Protein AF-0000000078270504 (afdb_homodimer)

Sequence (1144 aa):
MSLKVVVIGGVALGPKAACRIKRVAPDAEVTLVDASKLISYGGCGIPYYVSGDVSDHQQLQETSFHMVRDEQFFQDCKDFKVMTETRALSIDRKAKTVLVQAKDGTQTTLPYDKLVLGMGSTPRKLPIPGRELGNVFTVSTLGEAIRIKEQVASGSVGSAVIVGGGFIGLEMAESFADMWGIETTVIEVADQIMPGFMSKAMATIAEKHLAENDVTVHTSEMVQAIEGEDGKVTRVVTNKRTIDADLVILAVGVVPNDSLAREAGLSCSERGGIIVSKTMQTSDPDVYAGGDCVVIENIVTGKLGYYPLGSLANSQGRIIGTNVAGGRETFDGAVGTFIIKLFDFAFSGTGLSLPVALREGFDAFSTHVIMSDHSHFYPKRDMVSLEIVVEHRSGRVLGLQGACQNGDSLKGRIDTMAAILKFRPTLRDVSSLEMAYAPPFGSAMDVLNAAANTAENILVGRNVPLQPVEFAKLWENRVNENLLCIDTREWGNAEPFVTKYPEFWKNIPQGQIRGRLDEIPKDKKIVLLCNTGGRSYESQVILRHAGFLEPVNLQGGMGFIKQLGFDPSQEDMSLKVVVIGGVALGPKAACRIKRVAPDAEVTLVDASKLISYGGCGIPYYVSGDVSDHQQLQETSFHMVRDEQFFQDCKDFKVMTETRALSIDRKAKTVLVQAKDGTQTTLPYDKLVLGMGSTPRKLPIPGRELGNVFTVSTLGEAIRIKEQVASGSVGSAVIVGGGFIGLEMAESFADMWGIETTVIEVADQIMPGFMSKAMATIAEKHLAENDVTVHTSEMVQAIEGEDGKVTRVVTNKRTIDADLVILAVGVVPNDSLAREAGLSCSERGGIIVSKTMQTSDPDVYAGGDCVVIENIVTGKLGYYPLGSLANSQGRIIGTNVAGGRETFDGAVGTFIIKLFDFAFSGTGLSLPVALREGFDAFSTHVIMSDHSHFYPKRDMVSLEIVVEHRSGRVLGLQGACQNGDSLKGRIDTMAAILKFRPTLRDVSSLEMAYAPPFGSAMDVLNAAANTAENILVGRNVPLQPVEFAKLWENRVNENLLCIDTREWGNAEPFVTKYPEFWKNIPQGQIRGRLDEIPKDKKIVLLCNTGGRSYESQVILRHAGFLEPVNLQGGMGFIKQLGFDPSQED

Solvent-accessible surface area (backbone atoms only — not comparable to full-atom values): 56712 Å² total; per-residue (Å²): 132,65,54,30,34,37,26,37,20,39,41,56,20,22,47,37,15,53,49,35,22,35,71,73,30,68,70,39,45,43,40,34,31,18,59,47,76,80,37,38,40,48,72,78,42,43,45,39,36,52,34,48,65,26,80,49,74,59,49,40,21,28,47,93,84,70,46,61,45,45,54,64,41,37,38,49,58,53,62,30,48,54,40,56,32,17,37,80,73,44,49,40,74,90,79,28,32,35,38,31,31,36,78,88,62,55,67,50,76,44,70,38,69,33,38,37,43,21,58,26,57,43,71,50,79,72,94,39,57,47,64,80,28,71,42,44,43,58,72,82,44,71,68,51,35,51,53,51,33,52,46,50,72,69,64,72,44,60,26,35,36,27,39,20,35,36,69,69,20,47,36,44,44,42,22,37,24,72,64,65,65,22,48,28,36,33,34,11,59,47,86,44,47,35,74,87,58,50,40,71,68,58,30,41,32,49,52,49,52,37,44,76,60,58,32,47,75,41,52,61,37,46,78,57,34,37,41,58,57,98,58,28,42,47,30,39,32,38,83,84,50,73,42,75,21,47,31,38,38,49,31,70,51,67,40,37,47,28,62,62,47,47,75,48,69,38,51,52,46,93,89,51,11,30,42,47,49,48,52,27,29,34,76,45,88,49,33,32,48,34,34,33,12,28,31,43,39,24,54,80,79,69,42,77,36,77,66,78,42,70,37,56,9,41,44,42,10,41,35,38,10,40,31,75,57,69,48,84,44,73,53,88,53,42,52,64,55,38,41,46,69,57,83,69,32,23,41,36,31,17,45,34,30,51,68,50,34,45,72,74,64,46,62,59,48,66,45,49,36,46,40,55,52,16,22,78,56,37,75,80,63,43,60,30,38,40,37,44,16,31,31,60,99,72,38,30,46,50,21,38,35,36,41,17,54,50,43,43,57,46,47,18,56,43,26,25,49,44,58,37,41,78,72,59,36,33,34,72,57,44,36,59,54,65,60,52,43,39,40,90,62,12,30,58,72,37,62,66,24,51,43,24,49,52,44,46,33,37,72,74,62,68,39,49,73,33,52,56,73,55,45,55,54,47,59,75,39,24,76,86,56,42,38,32,35,39,29,28,38,54,63,87,78,36,43,65,41,28,73,74,32,62,87,38,27,42,73,45,32,48,53,46,38,86,83,44,53,88,74,53,74,85,89,45,43,34,38,24,27,22,59,41,24,61,61,12,40,55,42,42,45,53,40,43,74,71,64,47,82,69,59,26,24,29,39,9,14,51,55,43,34,44,58,55,70,48,43,80,74,73,62,128,132,66,56,30,34,36,27,36,21,38,39,54,20,23,48,37,16,54,49,33,22,35,71,73,29,70,69,38,44,43,40,35,32,17,57,48,78,82,36,38,40,49,72,80,42,45,44,38,38,52,33,48,67,25,82,51,75,60,51,39,22,29,48,93,84,69,46,61,45,45,53,64,42,37,37,48,58,53,61,30,48,54,38,55,30,16,36,78,73,43,50,40,72,87,80,28,32,36,37,32,31,36,78,89,62,55,70,50,76,45,70,38,70,33,38,37,42,21,59,25,55,40,72,50,81,71,96,40,58,47,62,79,28,72,41,42,42,58,71,82,44,72,67,50,34,52,53,50,32,53,46,49,72,69,64,72,43,60,26,33,36,25,38,20,37,37,70,69,21,47,37,42,44,43,22,39,25,72,62,65,64,23,46,28,36,33,34,13,59,46,85,44,47,33,73,86,59,50,40,72,68,58,29,41,31,50,51,51,52,36,43,76,60,57,32,49,74,42,50,60,36,46,78,56,34,36,41,60,56,98,58,27,42,46,31,38,32,38,82,83,48,74,41,74,19,46,32,35,37,49,30,68,52,68,41,37,47,28,61,62,47,48,74,47,68,39,52,54,45,95,91,49,10,30,42,47,51,48,53,27,29,34,76,44,89,49,32,32,46,33,34,32,13,27,31,41,37,23,54,80,80,69,41,77,37,79,66,80,42,69,36,56,8,42,45,42,10,42,35,38,9,40,32,75,56,71,48,84,45,75,54,89,54,42,54,65,54,40,42,47,68,58,85,68,31,23,40,37,30,18,44,33,30,53,68,49,36,45,73,75,67,45,62,60,49,65,46,48,35,46,40,54,52,15,20,77,56,38,76,79,62,42,60,30,38,39,37,43,16,31,32,59,98,73,38,30,44,49,21,39,35,38,40,17,56,52,43,44,56,46,46,18,57,43,25,26,51,43,57,36,43,77,72,58,35,32,34,71,56,43,36,59,53,64,59,52,45,39,42,90,64,11,30,56,73,37,62,67,25,50,42,24,49,53,44,45,33,37,73,74,62,69,40,50,73,33,52,55,75,54,46,56,55,44,58,76,40,25,75,86,58,42,38,32,34,40,31,27,38,54,62,86,77,35,45,64,43,28,72,73,32,61,86,39,28,41,73,44,31,47,53,43,38,86,82,46,53,87,75,55,73,85,88,46,43,36,38,24,26,23,59,39,23,62,60,11,38,56,43,44,45,52,42,44,74,71,64,47,81,70,59,26,23,30,39,8,13,51,54,42,34,43,56,56,70,49,44,80,72,73,66,127

Secondary structure (DSSP, 8-state):
-PPEEEEE--SSHHHHHHHHHHHH-TT-EEEEE-SSSS-S--GGGHHHHHHTSS--GGGGTB-TTS-B-SHHHIIIII--EEE-SEEEEEEETTTTEEEEEETTS-EEEEE-SEEEE---EEE-----TTTTSTTEE---SHHHHHHHHHHHHTT--SEEEEE--SHHHHHHHHIIIIIH--EEEEE-SSSSSSTTTS-HHHHHHHHHHHHHTTEEEE-S--EEEEEEETTEEEEEEESS-EEE-SEEEE-S-EEE--HHHHHTT--B-TTSSEE--TT-B-SSTTEEE-GGGEEEEBTTT-SEE----HHHHHHHHHHHHHHHTT-------B---EEEEETTEEEEEEE--HHHHHHTT--EEEEEEEEESS-TTSSS--EEEEEEEEETTT-BEEEEEEEESSHHHHHHHHHHHHHHHTT--BHHHHHT------TTT--SS-HHHHHHHHHHHHHTTS--EE-HHHHHHHHHTTTTTTEEEEE-S-HHHHHHHHHH-TTTEEE--GGGGGGGGGGS-SSSEEEEE-SSSHHHHHHHHHHHHTT----EEETTHHHHHHHTT--TTT--/-PPEEEEE--SSHHHHHHHHHHHH-TT-EEEEE-SSSS-S--GGGHHHHHHTSS--GGGGTB-TTS-B-SHHHIIIII--EEE-SEEEEEEETTTTEEEEEETTS-EEEEE-SEEEE---EEE-----TTTTSTTEE---SHHHHHHHHHHHHTT--SEEEEE--SHHHHHHHHIIIIIH--EEEEE-SSSSSSTTTS-HHHHHHHHHHHHHTTEEEE-S--EEEEEEETTEEEEEEESS-EEE-SEEEE-S-EEE--HHHHHTT--B-TTSSEE--TT-B-SSTTEEE-GGGEEEEBTTT-SEE----HHHHHHHHHHHHHHHTT-------B---EEEEETTEEEEEEE--HHHHHHTT--EEEEEEEEESS-TTSSS--EEEEEEEEETTT-BEEEEEEEESSHHHHHHHHHHHHHHHTT--BHHHHHT------TTT--SS-HHHHHHHHHHHHHTTS--EE-HHHHHHHHHTTTTTTEEEEE-S-HHHHHHHHHH-TTTEEE--GGGGGGGGGGS-SSSEEEEE-SSSHHHHHHHHHHHHTT----EEETTHHHHHHHTT--TTT--

Radius of gyration: 31.67 Å; Cα contacts (8 Å, |Δi|>4): 2818; chains: 2; bounding box: 86×95×72 Å

Structure (mmCIF, N/CA/C/O backbone):
data_AF-0000000078270504-model_v1
#
loop_
_entity.id
_entity.type
_entity.pdbx_description
1 polymer 'NADPH-dependent 2,4-dienoyl-CoA reductase, sulfur reductase'
#
loop_
_atom_site.group_PDB
_atom_site.id
_atom_site.type_symbol
_atom_site.label_atom_id
_atom_site.label_alt_id
_atom_site.label_comp_id
_atom_site.label_asym_id
_atom_site.label_entity_id
_atom_site.label_seq_id
_atom_site.pdbx_PDB_ins_code
_atom_site.Cartn_x
_atom_site.Cartn_y
_atom_site.Cartn_z
_atom_site.occupancy
_atom_site.B_iso_or_equiv
_atom_site.auth_seq_id
_atom_site.auth_comp_id
_atom_site.auth_asym_id
_atom_site.auth_atom_id
_atom_site.pdbx_PDB_model_num
ATOM 1 N N . MET A 1 1 ? 19.812 -42.938 -1.665 1 73.44 1 MET A N 1
ATOM 2 C CA . MET A 1 1 ? 18.859 -42.812 -2.764 1 73.44 1 MET A CA 1
ATOM 3 C C . MET A 1 1 ? 18.281 -41.406 -2.828 1 73.44 1 MET A C 1
ATOM 5 O O . MET A 1 1 ? 18.172 -40.719 -1.805 1 73.44 1 MET A O 1
ATOM 9 N N . SER A 1 2 ? 18.094 -40.906 -4.055 1 91.69 2 SER A N 1
ATOM 10 C CA . SER A 1 2 ? 17.594 -39.562 -4.242 1 91.69 2 SER A CA 1
ATOM 11 C C . SER A 1 2 ? 16.141 -39.438 -3.803 1 91.69 2 SER A C 1
ATOM 13 O O . SER A 1 2 ? 15.375 -40.406 -3.881 1 91.69 2 SER A O 1
ATOM 15 N N . LEU A 1 3 ? 15.781 -38.406 -3.113 1 97.81 3 LEU A N 1
ATOM 16 C CA . LEU A 1 3 ? 14.422 -38.125 -2.668 1 97.81 3 LEU A CA 1
ATOM 17 C C . LEU A 1 3 ? 13.445 -38.156 -3.838 1 97.81 3 LEU A C 1
ATOM 19 O O . LEU A 1 3 ? 13.617 -37.438 -4.828 1 97.81 3 LEU A O 1
ATOM 23 N N . LYS A 1 4 ? 12.492 -39.094 -3.797 1 98.75 4 LYS A N 1
ATOM 24 C CA . LYS A 1 4 ? 11.453 -39.188 -4.824 1 98.75 4 LYS A CA 1
ATOM 25 C C . LYS A 1 4 ? 10.195 -38.438 -4.406 1 98.75 4 LYS A C 1
ATOM 27 O O . LYS A 1 4 ? 9.586 -38.75 -3.379 1 98.75 4 LYS A O 1
ATOM 32 N N . VAL A 1 5 ? 9.789 -37.5 -5.223 1 98.94 5 VAL A N 1
ATOM 33 C CA . VAL A 1 5 ? 8.625 -36.688 -4.898 1 98.94 5 VAL A CA 1
ATOM 34 C C . VAL A 1 5 ? 7.617 -36.75 -6.043 1 98.94 5 VAL A C 1
ATOM 36 O O . VAL A 1 5 ? 7.988 -36.594 -7.211 1 98.94 5 VAL A O 1
ATOM 39 N N . VAL A 1 6 ? 6.332 -37 -5.754 1 98.94 6 VAL A N 1
ATOM 40 C CA . VAL A 1 6 ? 5.234 -36.875 -6.707 1 98.94 6 VAL A CA 1
ATOM 41 C C . VAL A 1 6 ? 4.383 -35.656 -6.355 1 98.94 6 VAL A C 1
ATOM 43 O O . VAL A 1 6 ? 4.062 -35.438 -5.188 1 98.94 6 VAL A O 1
ATOM 46 N N . VAL A 1 7 ? 4.133 -34.812 -7.297 1 98.94 7 VAL A N 1
ATOM 47 C CA . VAL A 1 7 ? 3.279 -33.625 -7.152 1 98.94 7 VAL A CA 1
ATOM 48 C C . VAL A 1 7 ? 2.035 -33.781 -8.023 1 98.94 7 VAL A C 1
ATOM 50 O O . VAL A 1 7 ? 2.139 -34.031 -9.227 1 98.94 7 VAL A O 1
ATOM 53 N N . ILE A 1 8 ? 0.873 -33.719 -7.402 1 98.94 8 ILE A N 1
ATOM 54 C CA . ILE A 1 8 ? -0.377 -33.812 -8.148 1 98.94 8 ILE A CA 1
ATOM 55 C C . ILE A 1 8 ? -0.987 -32.406 -8.289 1 98.94 8 ILE A C 1
ATOM 57 O O . ILE A 1 8 ? -1.337 -31.781 -7.293 1 98.94 8 ILE A O 1
ATOM 61 N N . GLY A 1 9 ? -1.243 -31.984 -9.516 1 98.5 9 GLY A N 1
ATOM 62 C CA . GLY A 1 9 ? -1.71 -30.641 -9.812 1 98.5 9 GLY A CA 1
ATOM 63 C C . GLY A 1 9 ? -0.62 -29.734 -10.352 1 98.5 9 GLY A C 1
ATOM 64 O O . GLY A 1 9 ? 0.423 -29.562 -9.719 1 98.5 9 GLY A O 1
ATOM 65 N N . GLY A 1 10 ? -0.829 -29.156 -11.516 1 98 10 GLY A N 1
ATOM 66 C CA . GLY A 1 10 ? 0.276 -28.5 -12.188 1 98 10 GLY A CA 1
ATOM 67 C C . GLY A 1 10 ? -0.023 -27.047 -12.555 1 98 10 GLY A C 1
ATOM 68 O O . GLY A 1 10 ? 0.555 -26.516 -13.5 1 98 10 GLY A O 1
ATOM 69 N N . VAL A 1 11 ? -0.936 -26.281 -11.789 1 96.06 11 VAL A N 1
ATOM 70 C CA . VAL A 1 11 ? -1.28 -24.938 -12.219 1 96.06 11 VAL A CA 1
ATOM 71 C C . VAL A 1 11 ? -0.498 -23.922 -11.398 1 96.06 11 VAL A C 1
ATOM 73 O O . VAL A 1 11 ? 0.477 -23.344 -11.883 1 96.06 11 VAL A O 1
ATOM 76 N N . ALA A 1 12 ? -0.801 -23.734 -10.07 1 96.44 12 ALA A N 1
ATOM 77 C CA . ALA A 1 12 ? -0.118 -22.703 -9.297 1 96.44 12 ALA A CA 1
ATOM 78 C C . ALA A 1 12 ? 0.757 -23.328 -8.211 1 96.44 12 ALA A C 1
ATOM 80 O O . ALA A 1 12 ? 1.985 -23.234 -8.266 1 96.44 12 ALA A O 1
ATOM 81 N N . LEU A 1 13 ? 0.188 -24.047 -7.285 1 98.19 13 LEU A N 1
ATOM 82 C CA . LEU A 1 13 ? 0.902 -24.578 -6.133 1 98.19 13 LEU A CA 1
ATOM 83 C C . LEU A 1 13 ? 1.931 -25.625 -6.57 1 98.19 13 LEU A C 1
ATOM 85 O O . LEU A 1 13 ? 3.08 -25.594 -6.125 1 98.19 13 LEU A O 1
ATOM 89 N N . GLY A 1 14 ? 1.506 -26.547 -7.391 1 98.69 14 GLY A N 1
ATOM 90 C CA . GLY A 1 14 ? 2.344 -27.672 -7.773 1 98.69 14 GLY A CA 1
ATOM 91 C C . GLY A 1 14 ? 3.666 -27.25 -8.383 1 98.69 14 GLY A C 1
ATOM 92 O O . GLY A 1 14 ? 4.73 -27.594 -7.863 1 98.69 14 GLY A O 1
ATOM 93 N N . PRO A 1 15 ? 3.584 -26.484 -9.477 1 98.56 15 PRO A N 1
ATOM 94 C CA . PRO A 1 15 ? 4.836 -26.031 -10.078 1 98.56 15 PRO A CA 1
ATOM 95 C C . PRO A 1 15 ? 5.703 -25.234 -9.109 1 98.56 15 PRO A C 1
ATOM 97 O O . PRO A 1 15 ? 6.93 -25.359 -9.109 1 98.56 15 PRO A O 1
ATOM 100 N N . LYS A 1 16 ? 5.09 -24.406 -8.312 1 98.38 16 LYS A N 1
ATOM 101 C CA . LYS A 1 16 ? 5.84 -23.641 -7.324 1 98.38 16 LYS A CA 1
ATOM 102 C C . LYS A 1 16 ? 6.574 -24.547 -6.352 1 98.38 16 LYS A C 1
ATOM 104 O O . LYS A 1 16 ? 7.75 -24.344 -6.055 1 98.38 16 LYS A O 1
ATOM 109 N N . ALA A 1 17 ? 5.898 -25.516 -5.805 1 98.88 17 ALA A N 1
ATOM 110 C CA . ALA A 1 17 ? 6.496 -26.453 -4.867 1 98.88 17 ALA A CA 1
ATOM 111 C C . ALA A 1 17 ? 7.605 -27.266 -5.535 1 98.88 17 ALA A C 1
ATOM 113 O O . ALA A 1 17 ? 8.695 -27.406 -4.977 1 98.88 17 ALA A O 1
ATOM 114 N N . ALA A 1 18 ? 7.336 -27.797 -6.723 1 98.88 18 ALA A N 1
ATOM 115 C CA . ALA A 1 18 ? 8.312 -28.594 -7.445 1 98.88 18 ALA A CA 1
ATOM 116 C C . ALA A 1 18 ? 9.594 -27.812 -7.707 1 98.88 18 ALA A C 1
ATOM 118 O O . ALA A 1 18 ? 10.695 -28.312 -7.488 1 98.88 18 ALA A O 1
ATOM 119 N N . CYS A 1 19 ? 9.422 -26.594 -8.203 1 98.5 19 CYS A N 1
ATOM 120 C CA . CYS A 1 19 ? 10.57 -25.734 -8.461 1 98.5 19 CYS A CA 1
ATOM 121 C C . CYS A 1 19 ? 11.367 -25.484 -7.188 1 98.5 19 CYS A C 1
ATOM 123 O O . CYS A 1 19 ? 12.602 -25.516 -7.199 1 98.5 19 CYS A O 1
ATOM 125 N N . ARG A 1 20 ? 10.68 -25.25 -6.133 1 98.5 20 ARG A N 1
ATOM 126 C CA . ARG A 1 20 ? 11.352 -25 -4.859 1 98.5 20 ARG A CA 1
ATOM 127 C C . ARG A 1 20 ? 12.094 -26.234 -4.379 1 98.5 20 ARG A C 1
ATOM 129 O O . ARG A 1 20 ? 13.211 -26.141 -3.861 1 98.5 20 ARG A O 1
ATOM 136 N N . ILE A 1 21 ? 11.508 -27.406 -4.477 1 98.69 21 ILE A N 1
ATOM 137 C CA . ILE A 1 21 ? 12.164 -28.656 -4.102 1 98.69 21 ILE A CA 1
ATOM 138 C C . ILE A 1 21 ? 13.484 -28.797 -4.848 1 98.69 21 ILE A C 1
ATOM 140 O O . ILE A 1 21 ? 14.523 -29.078 -4.238 1 98.69 21 ILE A O 1
ATOM 144 N N . LYS A 1 22 ? 13.469 -28.531 -6.164 1 97.94 22 LYS A N 1
ATOM 145 C CA . LYS A 1 22 ? 14.656 -28.688 -7 1 97.94 22 LYS A CA 1
ATOM 146 C C . LYS A 1 22 ? 15.734 -27.688 -6.625 1 97.94 22 LYS A C 1
ATOM 148 O O . LYS A 1 22 ? 16.922 -27.969 -6.738 1 97.94 22 LYS A O 1
ATOM 153 N N . ARG A 1 23 ? 15.352 -26.516 -6.156 1 96.88 23 ARG A N 1
ATOM 154 C CA . ARG A 1 23 ? 16.312 -25.5 -5.766 1 96.88 23 ARG A CA 1
ATOM 155 C C . ARG A 1 23 ? 16.953 -25.828 -4.422 1 96.88 23 ARG A C 1
ATOM 157 O O . ARG A 1 23 ? 18.109 -25.484 -4.176 1 96.88 23 ARG A O 1
ATOM 164 N N . VAL A 1 24 ? 16.172 -26.5 -3.559 1 97.06 24 VAL A N 1
ATOM 165 C CA . VAL A 1 24 ? 16.672 -26.812 -2.221 1 97.06 24 VAL A CA 1
ATOM 166 C C . VAL A 1 24 ? 17.359 -28.172 -2.229 1 97.06 24 VAL A C 1
ATOM 168 O O . VAL A 1 24 ? 18.359 -28.375 -1.537 1 97.06 24 VAL A O 1
ATOM 171 N N . ALA A 1 25 ? 16.859 -29.094 -3.025 1 97.12 25 ALA A N 1
ATOM 172 C CA . ALA A 1 25 ? 17.391 -30.438 -3.182 1 97.12 25 ALA A CA 1
ATOM 173 C C . ALA A 1 25 ? 17.547 -30.797 -4.656 1 97.12 25 ALA A C 1
ATOM 175 O O . ALA A 1 25 ? 16.75 -31.562 -5.203 1 97.12 25 ALA A O 1
ATOM 176 N N . PRO A 1 26 ? 18.641 -30.391 -5.242 1 96 26 PRO A N 1
ATOM 177 C CA . PRO A 1 26 ? 18.812 -30.562 -6.688 1 96 26 PRO A CA 1
ATOM 178 C C . PRO A 1 26 ? 18.828 -32.031 -7.117 1 96 26 PRO A C 1
ATOM 180 O O . PRO A 1 26 ? 18.516 -32.344 -8.273 1 96 26 PRO A O 1
ATOM 183 N N . ASP A 1 27 ? 19.094 -32.906 -6.195 1 97.06 27 ASP A N 1
ATOM 184 C CA . ASP A 1 27 ? 19.203 -34.344 -6.539 1 97.06 27 ASP A CA 1
ATOM 185 C C . ASP A 1 27 ? 17.828 -35.031 -6.465 1 97.06 27 ASP A C 1
ATOM 187 O O . ASP A 1 27 ? 17.688 -36.188 -6.875 1 97.06 27 ASP A O 1
ATOM 191 N N . ALA A 1 28 ? 16.859 -34.344 -5.973 1 98.38 28 ALA A N 1
ATOM 192 C CA . ALA A 1 28 ? 15.523 -34.938 -5.844 1 98.38 28 ALA A CA 1
ATOM 193 C C . ALA A 1 28 ? 14.945 -35.281 -7.207 1 98.38 28 ALA A C 1
ATOM 195 O O . ALA A 1 28 ? 15.203 -34.625 -8.203 1 98.38 28 ALA A O 1
ATOM 196 N N . GLU A 1 29 ? 14.273 -36.406 -7.234 1 98.69 29 GLU A N 1
ATOM 197 C CA . GLU A 1 29 ? 13.508 -36.781 -8.414 1 98.69 29 GLU A CA 1
ATOM 198 C C . GLU A 1 29 ? 12.039 -36.406 -8.273 1 98.69 29 GLU A C 1
ATOM 200 O O . GLU A 1 29 ? 11.289 -37 -7.52 1 98.69 29 GLU A O 1
ATOM 205 N N . VAL A 1 30 ? 11.648 -35.406 -9.062 1 98.88 30 VAL A N 1
ATOM 206 C CA . VAL A 1 30 ? 10.305 -34.844 -8.93 1 98.88 30 VAL A CA 1
ATOM 207 C C . VAL A 1 30 ? 9.492 -35.188 -10.188 1 98.88 30 VAL A C 1
ATOM 209 O O . VAL A 1 30 ? 9.961 -34.969 -11.305 1 98.88 30 VAL A O 1
ATOM 212 N N . THR A 1 31 ? 8.344 -35.75 -10.008 1 98.88 31 THR A N 1
ATOM 213 C CA . THR A 1 31 ? 7.375 -35.938 -11.078 1 98.88 31 THR A CA 1
ATOM 214 C C . THR A 1 31 ? 6.07 -35.219 -10.781 1 98.88 31 THR A C 1
ATOM 216 O O . THR A 1 31 ? 5.445 -35.438 -9.742 1 98.88 31 THR A O 1
ATOM 219 N N . LEU A 1 32 ? 5.691 -34.312 -11.641 1 98.88 32 LEU A N 1
ATOM 220 C CA . LEU A 1 32 ? 4.434 -33.594 -11.523 1 98.88 32 LEU A CA 1
ATOM 221 C C . LEU A 1 32 ? 3.396 -34.125 -12.5 1 98.88 32 LEU A C 1
ATOM 223 O O . LEU A 1 32 ? 3.697 -34.344 -13.68 1 98.88 32 LEU A O 1
ATOM 227 N N . VAL A 1 33 ? 2.215 -34.438 -11.992 1 98.75 33 VAL A N 1
ATOM 228 C CA . VAL A 1 33 ? 1.148 -34.969 -12.828 1 98.75 33 VAL A CA 1
ATOM 229 C C . VAL A 1 33 ? -0.031 -34 -12.852 1 98.75 33 VAL A C 1
ATOM 231 O O . VAL A 1 33 ? -0.365 -33.375 -11.836 1 98.75 33 VAL A O 1
ATOM 234 N N . ASP A 1 34 ? -0.584 -33.812 -13.984 1 98.31 34 ASP A N 1
ATOM 235 C CA . ASP A 1 34 ? -1.797 -33.031 -14.133 1 98.31 34 ASP A CA 1
ATOM 236 C C . ASP A 1 34 ? -2.732 -33.625 -15.172 1 98.31 34 ASP A C 1
ATOM 238 O O . ASP A 1 34 ? -2.279 -34.156 -16.203 1 98.31 34 ASP A O 1
ATOM 242 N N . ALA A 1 35 ? -3.992 -33.531 -14.914 1 96.75 35 ALA A N 1
ATOM 243 C CA . ALA A 1 35 ? -4.988 -34.062 -15.836 1 96.75 35 ALA A CA 1
ATOM 244 C C . ALA A 1 35 ? -5.113 -33.219 -17.094 1 96.75 35 ALA A C 1
ATOM 246 O O . ALA A 1 35 ? -5.543 -33.688 -18.141 1 96.75 35 ALA A O 1
ATOM 247 N N . SER A 1 36 ? -4.75 -31.953 -17.016 1 95.38 36 SER A N 1
ATOM 248 C CA . SER A 1 36 ? -4.914 -31.016 -18.125 1 95.38 36 SER A CA 1
ATOM 249 C C . SER A 1 36 ? -3.66 -30.953 -18.984 1 95.38 36 SER A C 1
ATOM 251 O O . SER A 1 36 ? -2.564 -31.281 -18.516 1 95.38 36 SER A O 1
ATOM 253 N N . LYS A 1 37 ? -3.836 -30.5 -20.203 1 95.06 37 LYS A N 1
ATOM 254 C CA . LYS A 1 37 ? -2.721 -30.266 -21.125 1 95.06 37 LYS A CA 1
ATOM 255 C C . LYS A 1 37 ? -1.998 -28.969 -20.781 1 95.06 37 LYS A C 1
ATOM 257 O O . LYS A 1 37 ? -0.769 -28.891 -20.859 1 95.06 37 LYS A O 1
ATOM 262 N N . LEU A 1 38 ? -2.818 -27.938 -20.531 1 95.25 38 LEU A N 1
ATOM 263 C CA . LEU A 1 38 ? -2.264 -26.625 -20.219 1 95.25 38 LEU A CA 1
ATOM 264 C C . LEU A 1 38 ? -2.008 -26.5 -18.719 1 95.25 38 LEU A C 1
ATOM 266 O O . LEU A 1 38 ? -2.93 -26.656 -17.906 1 95.25 38 LEU A O 1
ATOM 270 N N . ILE A 1 39 ? -0.738 -26.234 -18.375 1 96.38 39 ILE A N 1
ATOM 271 C CA . ILE A 1 39 ? -0.368 -26.156 -16.969 1 96.38 39 ILE A CA 1
ATOM 272 C C . ILE A 1 39 ? 0.34 -24.828 -16.703 1 96.38 39 ILE A C 1
ATOM 274 O O . ILE A 1 39 ? 0.641 -24.078 -17.641 1 96.38 39 ILE A O 1
ATOM 278 N N . SER A 1 40 ? 0.5 -24.5 -15.414 1 97 40 SER A N 1
ATOM 279 C CA . SER A 1 40 ? 1.312 -23.391 -14.922 1 97 40 SER A CA 1
ATOM 280 C C . SER A 1 40 ? 0.904 -22.078 -15.578 1 97 40 SER A C 1
ATOM 282 O O . SER A 1 40 ? 1.748 -21.344 -16.109 1 97 40 SER A O 1
ATOM 284 N N . TYR A 1 41 ? -0.377 -21.797 -15.656 1 95 41 TYR A N 1
ATOM 285 C CA . TYR A 1 41 ? -0.876 -20.516 -16.172 1 95 41 TYR A CA 1
ATOM 286 C C . TYR A 1 41 ? -1.5 -19.688 -15.055 1 95 41 TYR A C 1
ATOM 288 O O . TYR A 1 41 ? -1.89 -20.234 -14.016 1 95 41 TYR A O 1
ATOM 296 N N . GLY A 1 42 ? -1.51 -18.375 -15.266 1 93.88 42 GLY A N 1
ATOM 297 C CA . GLY A 1 42 ? -2.191 -17.5 -14.336 1 93.88 42 GLY A CA 1
ATOM 298 C C . GLY A 1 42 ? -3.701 -17.516 -14.492 1 93.88 42 GLY A C 1
ATOM 299 O O . GLY A 1 42 ? -4.258 -16.766 -15.289 1 93.88 42 GLY A O 1
ATOM 300 N N . GLY A 1 43 ? -4.352 -18.297 -13.664 1 93.19 43 GLY A N 1
ATOM 301 C CA . GLY A 1 43 ? -5.797 -18.438 -13.75 1 93.19 43 GLY A CA 1
ATOM 302 C C . GLY A 1 43 ? -6.535 -17.125 -13.531 1 93.19 43 GLY A C 1
ATOM 303 O O . GLY A 1 43 ? -7.598 -16.906 -14.109 1 93.19 43 GLY A O 1
ATOM 304 N N . CYS A 1 44 ? -5.98 -16.266 -12.766 1 93.62 44 CYS A N 1
ATOM 305 C CA . CYS A 1 44 ? -6.594 -14.977 -12.461 1 93.62 44 CYS A CA 1
ATOM 306 C C . CYS A 1 44 ? -6.555 -14.055 -13.672 1 93.62 44 CYS A C 1
ATOM 308 O O . CYS A 1 44 ? -7.246 -13.031 -13.703 1 93.62 44 CYS A O 1
ATOM 310 N N . GLY A 1 45 ? -5.812 -14.438 -14.664 1 94.44 45 GLY A N 1
ATOM 311 C CA . GLY A 1 45 ? -5.703 -13.648 -15.875 1 94.44 45 GLY A CA 1
ATOM 312 C C . GLY A 1 45 ? -6.789 -13.961 -16.891 1 94.44 45 GLY A C 1
ATOM 313 O O . GLY A 1 45 ? -6.957 -13.234 -17.875 1 94.44 45 GLY A O 1
ATOM 314 N N . ILE A 1 46 ? -7.594 -14.969 -16.656 1 94.56 46 ILE A N 1
ATOM 315 C CA . ILE A 1 46 ? -8.555 -15.5 -17.625 1 94.56 46 ILE A CA 1
ATOM 316 C C . ILE A 1 46 ? -9.547 -14.406 -18.016 1 94.56 46 ILE A C 1
ATOM 318 O O . ILE A 1 46 ? -9.766 -14.164 -19.219 1 94.56 46 ILE A O 1
ATOM 322 N N . PRO A 1 47 ? -10.117 -13.688 -17.047 1 94.5 47 PRO A N 1
ATOM 323 C CA . PRO A 1 47 ? -11.047 -12.633 -17.469 1 94.5 47 PRO A CA 1
ATOM 324 C C . PRO A 1 47 ? -10.375 -11.57 -18.344 1 94.5 47 PRO A C 1
ATOM 326 O O . PRO A 1 47 ? -11.008 -11.023 -19.25 1 94.5 47 PRO A O 1
ATOM 329 N N . TYR A 1 48 ? -9.172 -11.344 -18.172 1 93.69 48 TYR A N 1
ATOM 330 C CA . TYR A 1 48 ? -8.453 -10.305 -18.891 1 93.69 48 TYR A CA 1
ATOM 331 C C . TYR A 1 48 ? -8.016 -10.805 -20.266 1 93.69 48 TYR A C 1
ATOM 333 O O . TYR A 1 48 ? -7.781 -10.008 -21.172 1 93.69 48 TYR A O 1
ATOM 341 N N . TYR A 1 49 ? -7.883 -12.117 -20.375 1 95.25 49 TYR A N 1
ATOM 342 C CA . TYR A 1 49 ? -7.738 -12.703 -21.703 1 95.25 49 TYR A CA 1
ATOM 343 C C . TYR A 1 49 ? -9.039 -12.609 -22.484 1 95.25 49 TYR A C 1
ATOM 345 O O . TYR A 1 49 ? -9.039 -12.211 -23.656 1 95.25 49 TYR A O 1
ATOM 353 N N . VAL A 1 50 ? -10.117 -12.922 -21.812 1 95.06 50 VAL A N 1
ATOM 354 C CA . VAL A 1 50 ? -11.422 -12.906 -22.469 1 95.06 50 VAL A CA 1
ATOM 355 C C . VAL A 1 50 ? -11.758 -11.477 -22.906 1 95.06 50 VAL A C 1
ATOM 357 O O . VAL A 1 50 ? -12.32 -11.266 -23.984 1 95.06 50 VAL A O 1
ATOM 360 N N . SER A 1 51 ? -11.43 -10.469 -22.125 1 92 51 SER A N 1
ATOM 361 C CA . SER A 1 51 ? -11.719 -9.07 -22.438 1 92 51 SER A CA 1
ATOM 362 C C . SER A 1 51 ? -10.859 -8.562 -23.578 1 92 51 SER A C 1
ATOM 364 O O . SER A 1 51 ? -11.211 -7.586 -24.25 1 92 51 SER A O 1
ATOM 366 N N . GLY A 1 52 ? -9.633 -9.203 -23.734 1 90.81 52 GLY A N 1
ATOM 367 C CA . GLY A 1 52 ? -8.711 -8.734 -24.766 1 90.81 52 GLY A CA 1
ATOM 368 C C . GLY A 1 52 ? -7.559 -7.922 -24.203 1 90.81 52 GLY A C 1
ATOM 369 O O . GLY A 1 52 ? -6.633 -7.566 -24.938 1 90.81 52 GLY A O 1
ATOM 370 N N . ASP A 1 53 ? -7.613 -7.633 -22.938 1 90.25 53 ASP A N 1
ATOM 371 C CA . ASP A 1 53 ? -6.473 -6.965 -22.312 1 90.25 53 ASP A CA 1
ATOM 372 C C . ASP A 1 53 ? -5.191 -7.773 -22.5 1 90.25 53 ASP A C 1
ATOM 374 O O . ASP A 1 53 ? -4.109 -7.203 -22.656 1 90.25 53 ASP A O 1
ATOM 378 N N . VAL A 1 54 ? -5.363 -9.062 -22.359 1 90.81 54 VAL A N 1
ATOM 379 C CA . VAL A 1 54 ? -4.332 -10.031 -22.734 1 90.81 54 VAL A CA 1
ATOM 380 C C . VAL A 1 54 ? -4.668 -10.656 -24.078 1 90.81 54 VAL A C 1
ATOM 382 O O . VAL A 1 54 ? -5.695 -11.328 -24.219 1 90.81 54 VAL A O 1
ATOM 385 N N . SER A 1 55 ? -3.908 -10.492 -25.031 1 89.81 55 SER A N 1
ATOM 386 C CA . SER A 1 55 ? -4.273 -10.789 -26.422 1 89.81 55 SER A CA 1
ATOM 387 C C . SER A 1 55 ? -4.16 -12.281 -26.719 1 89.81 55 SER A C 1
ATOM 389 O O . SER A 1 55 ? -5.012 -12.844 -27.406 1 89.81 55 SER A O 1
ATOM 391 N N . ASP A 1 56 ? -3.1 -12.828 -26.141 1 93.31 56 ASP A N 1
ATOM 392 C CA . ASP A 1 56 ? -2.795 -14.234 -26.406 1 93.31 56 ASP A CA 1
ATOM 393 C C . ASP A 1 56 ? -2.854 -15.062 -25.141 1 93.31 56 ASP A C 1
ATOM 395 O O . ASP A 1 56 ? -2.266 -14.695 -24.125 1 93.31 56 ASP A O 1
ATOM 399 N N . HIS A 1 57 ? -3.619 -16.188 -25.219 1 93.06 57 HIS A N 1
ATOM 400 C CA . HIS A 1 57 ? -3.766 -17.031 -24.047 1 93.06 57 HIS A CA 1
ATOM 401 C C . HIS A 1 57 ? -2.41 -17.531 -23.547 1 93.06 57 HIS A C 1
ATOM 403 O O . HIS A 1 57 ? -2.242 -17.812 -22.359 1 93.06 57 HIS A O 1
ATOM 409 N N . GLN A 1 58 ? -1.458 -17.641 -24.391 1 93.38 58 GLN A N 1
ATOM 410 C CA . GLN A 1 58 ? -0.126 -18.109 -24.031 1 93.38 58 GLN A CA 1
ATOM 411 C C . GLN A 1 58 ? 0.553 -17.172 -23.047 1 93.38 58 GLN A C 1
ATOM 413 O O . GLN A 1 58 ? 1.431 -17.578 -22.281 1 93.38 58 GLN A O 1
ATOM 418 N N . GLN A 1 59 ? 0.142 -15.93 -23.078 1 93.56 59 GLN A N 1
ATOM 419 C CA . GLN A 1 59 ? 0.729 -14.953 -22.156 1 93.56 59 GLN A CA 1
ATOM 420 C C . GLN A 1 59 ? 0.437 -15.305 -20.703 1 93.56 59 GLN A C 1
ATOM 422 O O . GLN A 1 59 ? 1.225 -14.984 -19.812 1 93.56 59 GLN A O 1
ATOM 427 N N . LEU A 1 60 ? -0.651 -16.016 -20.516 1 94.94 60 LEU A N 1
ATOM 428 C CA . LEU A 1 60 ? -1.005 -16.438 -19.156 1 94.94 60 LEU A CA 1
ATOM 429 C C . LEU A 1 60 ? -0.132 -17.609 -18.719 1 94.94 60 LEU A C 1
ATOM 431 O O . LEU A 1 60 ? -0.051 -17.906 -17.516 1 94.94 60 LEU A O 1
ATOM 435 N N . GLN A 1 61 ? 0.556 -18.281 -19.672 1 95.06 61 GLN A N 1
ATOM 436 C CA . GLN A 1 61 ? 1.387 -19.453 -19.391 1 95.06 61 GLN A CA 1
ATOM 437 C C . GLN A 1 61 ? 2.867 -19.141 -19.578 1 95.06 61 GLN A C 1
ATOM 439 O O . GLN A 1 61 ? 3.727 -19.984 -19.359 1 95.06 61 GLN A O 1
ATOM 444 N N . GLU A 1 62 ? 3.141 -17.922 -19.922 1 94.56 62 GLU A N 1
ATOM 445 C CA . GLU A 1 62 ? 4.52 -17.547 -20.219 1 94.56 62 GLU A CA 1
ATOM 446 C C . GLU A 1 62 ? 5.191 -16.906 -19.016 1 94.56 62 GLU A C 1
ATOM 448 O O . GLU A 1 62 ? 4.523 -16.266 -18.203 1 94.56 62 GLU A O 1
ATOM 453 N N . THR A 1 63 ? 6.461 -17.094 -18.938 1 91.25 63 THR A N 1
ATOM 454 C CA . THR A 1 63 ? 7.258 -16.328 -18 1 91.25 63 THR A CA 1
ATOM 455 C C . THR A 1 63 ? 7.344 -14.859 -18.438 1 91.25 63 THR A C 1
ATOM 457 O O . THR A 1 63 ? 6.918 -14.508 -19.547 1 91.25 63 THR A O 1
ATOM 460 N N . SER A 1 64 ? 7.918 -14.039 -17.578 1 84.62 64 SER A N 1
ATOM 461 C CA . SER A 1 64 ? 8.125 -12.633 -17.891 1 84.62 64 SER A CA 1
ATOM 462 C C . SER A 1 64 ? 9.117 -12.469 -19.047 1 84.62 64 SER A C 1
ATOM 464 O O . SER A 1 64 ? 9.227 -11.383 -19.625 1 84.62 64 SER A O 1
ATOM 466 N N . PHE A 1 65 ? 9.828 -13.555 -19.453 1 85.19 65 PHE A N 1
ATOM 467 C CA . PHE A 1 65 ? 10.766 -13.484 -20.562 1 85.19 65 PHE A CA 1
ATOM 468 C C . PHE A 1 65 ? 10.281 -14.328 -21.75 1 85.19 65 PHE A C 1
ATOM 470 O O . PHE A 1 65 ? 11.086 -14.773 -22.562 1 85.19 65 PHE A O 1
ATOM 477 N N . HIS A 1 66 ? 9.031 -14.758 -21.75 1 87.06 66 HIS A N 1
ATOM 478 C CA . HIS A 1 66 ? 8.266 -15.242 -22.891 1 87.06 66 HIS A CA 1
ATOM 479 C C . HIS A 1 66 ? 8.578 -16.703 -23.188 1 87.06 66 HIS A C 1
ATOM 481 O O . HIS A 1 66 ? 8.586 -17.125 -24.344 1 87.06 66 HIS A O 1
ATOM 487 N N . MET A 1 67 ? 8.906 -17.391 -22.109 1 92.31 67 MET A N 1
ATOM 488 C CA . MET A 1 67 ? 8.992 -18.844 -22.234 1 92.31 67 MET A CA 1
ATOM 489 C C . MET A 1 67 ? 7.707 -19.5 -21.766 1 92.31 67 MET A C 1
ATOM 491 O O . MET A 1 67 ? 7.246 -19.25 -20.656 1 92.31 67 MET A O 1
ATOM 495 N N . VAL A 1 68 ? 7.168 -20.344 -22.609 1 95.19 68 VAL A N 1
ATOM 496 C CA . VAL A 1 68 ? 5.938 -21.031 -22.25 1 95.19 68 VAL A CA 1
ATOM 497 C C . VAL A 1 68 ? 6.238 -22.125 -21.219 1 95.19 68 VAL A C 1
ATOM 499 O O . VAL A 1 68 ? 7.137 -22.938 -21.422 1 95.19 68 VAL A O 1
ATOM 502 N N . ARG A 1 69 ? 5.551 -22.172 -20.172 1 97.25 69 ARG A N 1
ATOM 503 C CA . ARG A 1 69 ? 5.738 -23.156 -19.094 1 97.25 69 ARG A CA 1
ATOM 504 C C . ARG A 1 69 ? 5.02 -24.453 -19.422 1 97.25 69 ARG A C 1
ATOM 506 O O . ARG A 1 69 ? 3.922 -24.703 -18.906 1 97.25 69 ARG A O 1
ATOM 513 N N . ASP A 1 70 ? 5.66 -25.234 -20.234 1 96.88 70 ASP A N 1
ATOM 514 C CA . ASP A 1 70 ? 5.168 -26.562 -20.609 1 96.88 70 ASP A CA 1
ATOM 515 C C . ASP A 1 70 ? 6.105 -27.656 -20.109 1 96.88 70 ASP A C 1
ATOM 517 O O . ASP A 1 70 ? 6.992 -27.406 -19.297 1 96.88 70 ASP A O 1
ATOM 521 N N . GLU A 1 71 ? 5.859 -28.938 -20.562 1 97.81 71 GLU A N 1
ATOM 522 C CA . GLU A 1 71 ? 6.66 -30.078 -20.109 1 97.81 71 GLU A CA 1
ATOM 523 C C . GLU A 1 71 ? 8.141 -29.859 -20.406 1 97.81 71 GLU A C 1
ATOM 525 O O . GLU A 1 71 ? 8.992 -30.125 -19.562 1 97.81 71 GLU A O 1
ATOM 530 N N . GLN A 1 72 ? 8.391 -29.359 -21.594 1 96.81 72 GLN A N 1
ATOM 531 C CA . GLN A 1 72 ? 9.773 -29.172 -22.031 1 96.81 72 GLN A CA 1
ATOM 532 C C . GLN A 1 72 ? 10.469 -28.094 -21.203 1 96.81 72 GLN A C 1
ATOM 534 O O . GLN A 1 72 ? 11.633 -28.25 -20.828 1 96.81 72 GLN A O 1
ATOM 539 N N . PHE A 1 73 ? 9.766 -27.031 -20.969 1 97.06 73 PHE A N 1
ATOM 540 C CA . PHE A 1 73 ? 10.312 -25.969 -20.141 1 97.06 73 PHE A CA 1
ATOM 541 C C . PHE A 1 73 ? 10.734 -26.5 -18.781 1 97.06 73 PHE A C 1
ATOM 543 O O . PHE A 1 73 ? 11.836 -26.203 -18.312 1 97.06 73 PHE A O 1
ATOM 550 N N . PHE A 1 74 ? 9.828 -27.25 -18.094 1 98.38 74 PHE A N 1
ATOM 551 C CA . PHE A 1 74 ? 10.102 -27.719 -16.734 1 98.38 74 PHE A CA 1
ATOM 552 C C . PHE A 1 74 ? 11.211 -28.766 -16.734 1 98.38 74 PHE A C 1
ATOM 554 O O . PHE A 1 74 ? 12.008 -28.828 -15.797 1 98.38 74 PHE A O 1
ATOM 561 N N . GLN A 1 75 ? 11.297 -29.562 -17.797 1 97.44 75 GLN A N 1
ATOM 562 C CA . GLN A 1 75 ? 12.383 -30.531 -17.906 1 97.44 75 GLN A CA 1
ATOM 563 C C . GLN A 1 75 ? 13.727 -29.828 -18.109 1 97.44 75 GLN A C 1
ATOM 565 O O . GLN A 1 75 ? 14.688 -30.094 -17.391 1 97.44 75 GLN A O 1
ATOM 570 N N . ASP A 1 76 ? 13.758 -28.906 -19.031 1 95.94 76 ASP A N 1
ATOM 571 C CA . ASP A 1 76 ? 15.016 -28.297 -19.438 1 95.94 76 ASP A CA 1
ATOM 572 C C . ASP A 1 76 ? 15.469 -27.234 -18.422 1 95.94 76 ASP A C 1
ATOM 574 O O . ASP A 1 76 ? 16.656 -27.156 -18.109 1 95.94 76 ASP A O 1
ATOM 578 N N . CYS A 1 77 ? 14.539 -26.469 -17.922 1 96.25 77 CYS A N 1
ATOM 579 C CA . CYS A 1 77 ? 14.898 -25.297 -17.125 1 96.25 77 CYS A CA 1
ATOM 580 C C . CYS A 1 77 ? 14.812 -25.609 -15.641 1 96.25 77 CYS A C 1
ATOM 582 O O . CYS A 1 77 ? 15.5 -24.984 -14.828 1 96.25 77 CYS A O 1
ATOM 584 N N . LYS A 1 78 ? 13.984 -26.562 -15.25 1 97.81 78 LYS A N 1
ATOM 585 C CA . LYS A 1 78 ? 13.711 -26.75 -13.828 1 97.81 78 LYS A CA 1
ATOM 586 C C . LYS A 1 78 ? 14.07 -28.172 -13.383 1 97.81 78 LYS A C 1
ATOM 588 O O . LYS A 1 78 ? 14.094 -28.469 -12.188 1 97.81 78 LYS A O 1
ATOM 593 N N . ASP A 1 79 ? 14.367 -29.078 -14.312 1 97.56 79 ASP A N 1
ATOM 594 C CA . ASP A 1 79 ? 14.953 -30.391 -14.078 1 97.56 79 ASP A CA 1
ATOM 595 C C . ASP A 1 79 ? 13.984 -31.312 -13.336 1 97.56 79 ASP A C 1
ATOM 597 O O . ASP A 1 79 ? 14.359 -31.984 -12.375 1 97.56 79 ASP A O 1
ATOM 601 N N . PHE A 1 80 ? 12.719 -31.312 -13.766 1 98.31 80 PHE A N 1
ATOM 602 C CA . PHE A 1 80 ? 11.797 -32.312 -13.273 1 98.31 80 PHE A CA 1
ATOM 603 C C . PHE A 1 80 ? 10.797 -32.719 -14.359 1 98.31 80 PHE A C 1
ATOM 605 O O . PHE A 1 80 ? 10.625 -31.984 -15.344 1 98.31 80 PHE A O 1
ATOM 612 N N . LYS A 1 81 ? 10.203 -33.875 -14.18 1 98.69 81 LYS A N 1
ATOM 613 C CA . LYS A 1 81 ? 9.305 -34.438 -15.172 1 98.69 81 LYS A CA 1
ATOM 614 C C . LYS A 1 81 ? 7.867 -34 -14.938 1 98.69 81 LYS A C 1
ATOM 616 O O . LYS A 1 81 ? 7.406 -33.906 -13.797 1 98.69 81 LYS A O 1
ATOM 621 N N . VAL A 1 82 ? 7.211 -33.594 -16.016 1 98.75 82 VAL A N 1
ATOM 622 C CA . VAL A 1 82 ? 5.793 -33.25 -15.969 1 98.75 82 VAL A CA 1
ATOM 623 C C . VAL A 1 82 ? 5.008 -34.188 -16.891 1 98.75 82 VAL A C 1
ATOM 625 O O . VAL A 1 82 ? 5.402 -34.438 -18.031 1 98.75 82 VAL A O 1
ATOM 628 N N . MET A 1 83 ? 4.055 -34.781 -16.312 1 98.62 83 MET A N 1
ATOM 629 C CA . MET A 1 83 ? 3.127 -35.594 -17.062 1 98.62 83 MET A CA 1
ATOM 630 C C . MET A 1 83 ? 1.771 -34.906 -17.203 1 98.62 83 MET A C 1
ATOM 632 O O . MET A 1 83 ? 0.92 -35.031 -16.312 1 98.62 83 MET A O 1
ATOM 636 N N . THR A 1 84 ? 1.543 -34.281 -18.344 1 98 84 THR A N 1
ATOM 637 C CA . THR A 1 84 ? 0.243 -33.656 -18.609 1 98 84 THR A CA 1
ATOM 638 C C . THR A 1 84 ? -0.739 -34.688 -19.141 1 98 84 THR A C 1
ATOM 640 O O . THR A 1 84 ? -0.353 -35.844 -19.438 1 98 84 THR A O 1
ATOM 643 N N . GLU A 1 85 ? -2.01 -34.312 -19.188 1 98 85 GLU A N 1
ATOM 644 C CA . GLU A 1 85 ? -3.066 -35.188 -19.641 1 98 85 GLU A CA 1
ATOM 645 C C . GLU A 1 85 ? -2.979 -36.562 -18.953 1 98 85 GLU A C 1
ATOM 647 O O . GLU A 1 85 ? -3.117 -37.594 -19.594 1 98 85 GLU A O 1
ATOM 652 N N . THR A 1 86 ? -2.617 -36.531 -17.75 1 98.56 86 THR A N 1
ATOM 653 C CA . THR A 1 86 ? -2.475 -37.688 -16.875 1 98.56 86 THR A CA 1
ATOM 654 C C . THR A 1 86 ? -3.205 -37.469 -15.555 1 98.56 86 THR A C 1
ATOM 656 O O . THR A 1 86 ? -2.879 -36.531 -14.812 1 98.56 86 THR A O 1
ATOM 659 N N . ARG A 1 87 ? -4.156 -38.312 -15.266 1 98.5 87 ARG A N 1
ATOM 660 C CA . ARG A 1 87 ? -4.996 -38.125 -14.086 1 98.5 87 ARG A CA 1
ATOM 661 C C . ARG A 1 87 ? -4.535 -39.031 -12.953 1 98.5 87 ARG A C 1
ATOM 663 O O . ARG A 1 87 ? -4.262 -40.219 -13.172 1 98.5 87 ARG A O 1
ATOM 670 N N . ALA A 1 88 ? -4.34 -38.531 -11.742 1 98.81 88 ALA A N 1
ATOM 671 C CA . ALA A 1 88 ? -4.141 -39.344 -10.555 1 98.81 88 ALA A CA 1
ATOM 672 C C . ALA A 1 88 ? -5.441 -40.031 -10.141 1 98.81 88 ALA A C 1
ATOM 674 O O . ALA A 1 88 ? -6.457 -39.375 -9.93 1 98.81 88 ALA A O 1
ATOM 675 N N . LEU A 1 89 ? -5.387 -41.344 -9.953 1 98.56 89 LEU A N 1
ATOM 676 C CA . LEU A 1 89 ? -6.602 -42.125 -9.703 1 98.56 89 LEU A CA 1
ATOM 677 C C . LEU A 1 89 ? -6.734 -42.469 -8.227 1 98.56 89 LEU A C 1
ATOM 679 O O . LEU A 1 89 ? -7.844 -42.469 -7.684 1 98.56 89 LEU A O 1
ATOM 683 N N . SER A 1 90 ? -5.645 -42.812 -7.613 1 98.75 90 SER A N 1
ATOM 684 C CA . SER A 1 90 ? -5.688 -43.219 -6.215 1 98.75 90 SER A CA 1
ATOM 685 C C . SER A 1 90 ? -4.316 -43.094 -5.559 1 98.75 90 SER A C 1
ATOM 687 O O . SER A 1 90 ? -3.295 -43.062 -6.246 1 98.75 90 SER A O 1
ATOM 689 N N . ILE A 1 91 ? -4.344 -42.969 -4.254 1 98.81 91 ILE A N 1
ATOM 690 C CA . ILE A 1 91 ? -3.141 -42.906 -3.43 1 98.81 91 ILE A CA 1
ATOM 691 C C . ILE A 1 91 ? -3.115 -44.094 -2.471 1 98.81 91 ILE A C 1
ATOM 693 O O . ILE A 1 91 ? -4.086 -44.344 -1.75 1 98.81 91 ILE A O 1
ATOM 697 N N . ASP A 1 92 ? -2.076 -44.875 -2.494 1 98.69 92 ASP A N 1
ATOM 698 C CA . ASP A 1 92 ? -1.812 -45.906 -1.481 1 98.69 92 ASP A CA 1
ATOM 699 C C . ASP A 1 92 ? -0.768 -45.406 -0.477 1 98.69 92 ASP A C 1
ATOM 701 O O . ASP A 1 92 ? 0.435 -45.5 -0.724 1 98.69 92 ASP A O 1
ATOM 705 N N . ARG A 1 93 ? -1.207 -45 0.658 1 98.56 93 ARG A N 1
ATOM 706 C CA . ARG A 1 93 ? -0.319 -44.375 1.642 1 98.56 93 ARG A CA 1
ATOM 707 C C . ARG A 1 93 ? 0.619 -45.406 2.252 1 98.56 93 ARG A C 1
ATOM 709 O O . ARG A 1 93 ? 1.749 -45.094 2.623 1 98.56 93 ARG A O 1
ATOM 716 N N . LYS A 1 94 ? 0.124 -46.594 2.406 1 98 94 LYS A N 1
ATOM 717 C CA . LYS A 1 94 ? 0.956 -47.656 2.967 1 98 94 LYS A CA 1
ATOM 718 C C . LYS A 1 94 ? 2.098 -48.031 2.021 1 98 94 LYS A C 1
ATOM 720 O O . LYS A 1 94 ? 3.254 -48.125 2.443 1 98 94 LYS A O 1
ATOM 725 N N . ALA A 1 95 ? 1.755 -48.219 0.764 1 98.38 95 ALA A N 1
ATOM 726 C CA . ALA A 1 95 ? 2.762 -48.562 -0.235 1 98.38 95 ALA A CA 1
ATOM 727 C C . ALA A 1 95 ? 3.518 -47.344 -0.71 1 98.38 95 ALA A C 1
ATOM 729 O O . ALA A 1 95 ? 4.559 -47.438 -1.361 1 98.38 95 ALA A O 1
ATOM 730 N N . LYS A 1 96 ? 2.961 -46.156 -0.413 1 98.69 96 LYS A N 1
ATOM 731 C CA . LYS A 1 96 ? 3.494 -44.875 -0.839 1 98.69 96 LYS A CA 1
ATOM 732 C C . LYS A 1 96 ? 3.605 -44.781 -2.359 1 98.69 96 LYS A C 1
ATOM 734 O O . LYS A 1 96 ? 4.676 -44.5 -2.896 1 98.69 96 LYS A O 1
ATOM 739 N N . THR A 1 97 ? 2.527 -45 -2.961 1 98.81 97 THR A N 1
ATOM 740 C CA . THR A 1 97 ? 2.447 -44.906 -4.418 1 98.81 97 THR A CA 1
ATOM 741 C C . THR A 1 97 ? 1.203 -44.156 -4.855 1 98.81 97 THR A C 1
ATOM 743 O O . THR A 1 97 ? 0.24 -44.031 -4.094 1 98.81 97 THR A O 1
ATOM 746 N N . VAL A 1 98 ? 1.233 -43.594 -6.039 1 98.88 98 VAL A N 1
ATOM 747 C CA . VAL A 1 98 ? 0.099 -42.969 -6.707 1 98.88 98 VAL A CA 1
ATOM 748 C C . VAL A 1 98 ? -0.187 -43.688 -8.023 1 98.88 98 VAL A C 1
ATOM 750 O O . VAL A 1 98 ? 0.709 -43.844 -8.852 1 98.88 98 VAL A O 1
ATOM 753 N N . LEU A 1 99 ? -1.395 -44.125 -8.148 1 98.88 99 LEU A N 1
ATOM 754 C CA . LEU A 1 99 ? -1.82 -44.688 -9.43 1 98.88 99 LEU A CA 1
ATOM 755 C C . LEU A 1 99 ? -2.271 -43.562 -10.367 1 98.88 99 LEU A C 1
ATOM 757 O O . LEU A 1 99 ? -3.121 -42.75 -10 1 98.88 99 LEU A O 1
ATOM 761 N N . VAL A 1 100 ? -1.672 -43.469 -11.57 1 98.81 100 VAL A N 1
ATOM 762 C CA . VAL A 1 100 ? -2.047 -42.438 -12.531 1 98.81 100 VAL A CA 1
ATOM 763 C C . VAL A 1 100 ? -2.492 -43.094 -13.844 1 98.81 100 VAL A C 1
ATOM 765 O O . VAL A 1 100 ? -2.152 -44.25 -14.117 1 98.81 100 VAL A O 1
ATOM 768 N N . GLN A 1 101 ? -3.273 -42.312 -14.562 1 98.75 101 GLN A N 1
ATOM 769 C CA . GLN A 1 101 ? -3.764 -42.781 -15.859 1 98.75 101 GLN A CA 1
ATOM 770 C C . GLN A 1 101 ? -3.564 -41.719 -16.938 1 98.75 101 GLN A C 1
ATOM 772 O O . GLN A 1 101 ? -4.07 -40.594 -16.797 1 98.75 101 GLN A O 1
ATOM 777 N N . ALA A 1 102 ? -2.834 -42.031 -17.953 1 98.12 102 ALA A N 1
ATOM 778 C CA . ALA A 1 102 ? -2.623 -41.156 -19.078 1 98.12 102 ALA A CA 1
ATOM 779 C C . ALA A 1 102 ? -3.863 -41.062 -19.969 1 98.12 102 ALA A C 1
ATOM 781 O O . ALA A 1 102 ? -4.785 -41.875 -19.828 1 98.12 102 ALA A O 1
ATOM 782 N N . LYS A 1 103 ? -3.828 -40.094 -20.828 1 96.88 103 LYS A N 1
ATOM 783 C CA . LYS A 1 103 ? -4.957 -39.875 -21.719 1 96.88 103 LYS A CA 1
ATOM 784 C C . LYS A 1 103 ? -5.285 -41.094 -22.531 1 96.88 103 LYS A C 1
ATOM 786 O O . LYS A 1 103 ? -6.453 -41.375 -22.828 1 96.88 103 LYS A O 1
ATOM 791 N N . ASP A 1 104 ? -4.293 -41.969 -22.891 1 96.75 104 ASP A N 1
ATOM 792 C CA . ASP A 1 104 ? -4.5 -43.125 -23.734 1 96.75 104 ASP A CA 1
ATOM 793 C C . ASP A 1 104 ? -4.977 -44.312 -22.922 1 96.75 104 ASP A C 1
ATOM 795 O O . ASP A 1 104 ? -5.141 -45.406 -23.453 1 96.75 104 ASP A O 1
ATOM 799 N N . GLY A 1 105 ? -5.121 -44.125 -21.656 1 96.94 105 GLY A N 1
ATOM 800 C CA . GLY A 1 105 ? -5.652 -45.188 -20.797 1 96.94 105 GLY A CA 1
ATOM 801 C C . GLY A 1 105 ? -4.574 -45.938 -20.047 1 96.94 105 GLY A C 1
ATOM 802 O O . GLY A 1 105 ? -4.871 -46.688 -19.125 1 96.94 105 GLY A O 1
ATOM 803 N N . THR A 1 106 ? -3.359 -45.75 -20.406 1 98 106 THR A N 1
ATOM 804 C CA . THR A 1 106 ? -2.256 -46.438 -19.75 1 98 106 THR A CA 1
ATOM 805 C C . THR A 1 106 ? -2.17 -46.062 -18.281 1 98 106 THR A C 1
ATOM 807 O O . THR A 1 106 ? -2.17 -44.875 -17.938 1 98 106 THR A O 1
ATOM 810 N N . GLN A 1 107 ? -2.131 -47 -17.469 1 98.31 107 GLN A N 1
ATOM 811 C CA . GLN A 1 107 ? -1.989 -46.781 -16.031 1 98.31 107 GLN A CA 1
ATOM 812 C C . GLN A 1 107 ? -0.562 -47.031 -15.562 1 98.31 107 GLN A C 1
ATOM 814 O O . GLN A 1 107 ? 0.085 -47.969 -16.047 1 98.31 107 GLN A O 1
ATOM 819 N N . THR A 1 108 ? -0.041 -46.25 -14.82 1 98.06 108 THR A N 1
ATOM 820 C CA . THR A 1 108 ? 1.29 -46.375 -14.242 1 98.06 108 THR A CA 1
ATOM 821 C C . THR A 1 108 ? 1.262 -46.062 -12.75 1 98.06 108 THR A C 1
ATOM 823 O O . THR A 1 108 ? 0.536 -45.156 -12.312 1 98.06 108 THR A O 1
ATOM 826 N N . THR A 1 109 ? 1.985 -46.812 -11.969 1 98.69 109 THR A N 1
ATOM 827 C CA . THR A 1 109 ? 2.135 -46.531 -10.547 1 98.69 109 THR A CA 1
ATOM 828 C C . THR A 1 109 ? 3.424 -45.781 -10.266 1 98.69 109 THR A C 1
ATOM 830 O O . THR A 1 109 ? 4.508 -46.219 -10.656 1 98.69 109 THR A O 1
ATOM 833 N N . LEU A 1 110 ? 3.303 -44.625 -9.602 1 98.81 110 LEU A N 1
ATOM 834 C CA . LEU A 1 110 ? 4.453 -43.812 -9.25 1 98.81 110 LEU A CA 1
ATOM 835 C C . LEU A 1 110 ? 4.793 -43.938 -7.77 1 98.81 110 LEU A C 1
ATOM 837 O O . LEU A 1 110 ? 3.992 -43.562 -6.91 1 98.81 110 LEU A O 1
ATOM 841 N N . PRO A 1 111 ? 5.961 -44.469 -7.449 1 98.69 111 PRO A N 1
ATOM 842 C CA . PRO A 1 111 ? 6.383 -44.469 -6.047 1 98.69 111 PRO A CA 1
ATOM 843 C C . PRO A 1 111 ? 6.82 -43.094 -5.566 1 98.69 111 PRO A C 1
ATOM 845 O O . PRO A 1 111 ? 7.309 -42.281 -6.363 1 98.69 111 PRO A O 1
ATOM 848 N N . TYR A 1 112 ? 6.664 -42.844 -4.25 1 98.81 112 TYR A N 1
ATOM 849 C CA . TYR A 1 112 ? 7.117 -41.562 -3.695 1 98.81 112 TYR A CA 1
ATOM 850 C C . TYR A 1 112 ? 7.672 -41.75 -2.289 1 98.81 112 TYR A C 1
ATOM 852 O O . TYR A 1 112 ? 7.262 -42.688 -1.57 1 98.81 112 TYR A O 1
ATOM 860 N N . ASP A 1 113 ? 8.672 -40.906 -1.933 1 98.81 113 ASP A N 1
ATOM 861 C CA . ASP A 1 113 ? 9.039 -40.688 -0.539 1 98.81 113 ASP A CA 1
ATOM 862 C C . ASP A 1 113 ? 8.164 -39.594 0.09 1 98.81 113 ASP A C 1
ATOM 864 O O . ASP A 1 113 ? 7.797 -39.688 1.263 1 98.81 113 ASP A O 1
ATOM 868 N N . LYS A 1 114 ? 7.871 -38.531 -0.669 1 98.88 114 LYS A N 1
ATOM 869 C CA . LYS A 1 114 ? 6.969 -37.469 -0.311 1 98.88 114 LYS A CA 1
ATOM 870 C C . LYS A 1 114 ? 5.945 -37.188 -1.416 1 98.88 114 LYS A C 1
ATOM 872 O O . LYS A 1 114 ? 6.23 -37.406 -2.596 1 98.88 114 LYS A O 1
ATOM 877 N N . LEU A 1 115 ? 4.766 -36.812 -1.045 1 98.94 115 LEU A N 1
ATOM 878 C CA . LEU A 1 115 ? 3.672 -36.5 -1.962 1 98.94 115 LEU A CA 1
ATOM 879 C C . LEU A 1 115 ? 3.123 -35.125 -1.722 1 98.94 115 LEU A C 1
ATOM 881 O O . LEU A 1 115 ? 2.951 -34.688 -0.573 1 98.94 115 LEU A O 1
ATOM 885 N N . VAL A 1 116 ? 2.92 -34.312 -2.76 1 98.94 116 VAL A N 1
ATOM 886 C CA . VAL A 1 116 ? 2.32 -33 -2.676 1 98.94 116 VAL A CA 1
ATOM 887 C C . VAL A 1 116 ? 0.98 -33 -3.406 1 98.94 116 VAL A C 1
ATOM 889 O O . VAL A 1 116 ? 0.904 -33.344 -4.582 1 98.94 116 VAL A O 1
ATOM 892 N N . LEU A 1 117 ? -0.029 -32.594 -2.719 1 98.94 117 LEU A N 1
ATOM 893 C CA . LEU A 1 117 ? -1.367 -32.469 -3.289 1 98.94 117 LEU A CA 1
ATOM 894 C C . LEU A 1 117 ? -1.72 -31.016 -3.578 1 98.94 117 LEU A C 1
ATOM 896 O O . LEU A 1 117 ? -1.89 -30.219 -2.652 1 98.94 117 LEU A O 1
ATOM 900 N N . GLY A 1 118 ? -1.812 -30.594 -4.805 1 98.75 118 GLY A N 1
ATOM 901 C CA . GLY A 1 118 ? -2.223 -29.281 -5.285 1 98.75 118 GLY A CA 1
ATOM 902 C C . GLY A 1 118 ? -3.332 -29.344 -6.32 1 98.75 118 GLY A C 1
ATOM 903 O O . GLY A 1 118 ? -3.221 -28.75 -7.395 1 98.75 118 GLY A O 1
ATOM 904 N N . MET A 1 119 ? -4.402 -30 -6.012 1 98.12 119 MET A N 1
ATOM 905 C CA . MET A 1 119 ? -5.41 -30.406 -6.988 1 98.12 119 MET A CA 1
ATOM 906 C C . MET A 1 119 ? -6.406 -29.266 -7.234 1 98.12 119 MET A C 1
ATOM 908 O O . MET A 1 119 ? -7.305 -29.406 -8.07 1 98.12 119 MET A O 1
ATOM 912 N N . GLY A 1 120 ? -6.273 -28.172 -6.59 1 97.56 120 GLY A N 1
ATOM 913 C CA . GLY A 1 120 ? -7.09 -27 -6.836 1 97.56 120 GLY A CA 1
ATOM 914 C C . GLY A 1 120 ? -8.547 -27.188 -6.465 1 97.56 120 GLY A C 1
ATOM 915 O O . GLY A 1 120 ? -8.852 -27.812 -5.449 1 97.56 120 GLY A O 1
ATOM 916 N N . SER A 1 121 ? -9.414 -26.516 -7.152 1 97.5 121 SER A N 1
ATOM 917 C CA . SER A 1 121 ? -10.852 -26.531 -6.914 1 97.5 121 SER A CA 1
ATOM 918 C C . SER A 1 121 ? -11.625 -26.766 -8.203 1 97.5 121 SER A C 1
ATOM 920 O O . SER A 1 121 ? -11.055 -26.719 -9.297 1 97.5 121 SER A O 1
ATOM 922 N N . THR A 1 122 ? -12.844 -27.125 -8.07 1 96.25 122 THR A N 1
ATOM 923 C CA . THR A 1 122 ? -13.758 -27.281 -9.195 1 96.25 122 THR A CA 1
ATOM 924 C C . THR A 1 122 ? -14.977 -26.391 -9.031 1 96.25 122 THR A C 1
ATOM 926 O O . THR A 1 122 ? -15.453 -26.172 -7.91 1 96.25 122 THR A O 1
ATOM 929 N N . PRO A 1 123 ? -15.539 -25.844 -10.172 1 96.12 123 PRO A N 1
ATOM 930 C CA . PRO A 1 123 ? -16.766 -25.047 -10.055 1 96.12 123 PRO A CA 1
ATOM 931 C C . PRO A 1 123 ? -17.922 -25.844 -9.453 1 96.12 123 PRO A C 1
ATOM 933 O O . PRO A 1 123 ? -18.094 -27.016 -9.758 1 96.12 123 PRO A O 1
ATOM 936 N N . ARG A 1 124 ? -18.641 -25.156 -8.602 1 95.75 124 ARG A N 1
ATOM 937 C CA . ARG A 1 124 ? -19.859 -25.766 -8.078 1 95.75 124 ARG A CA 1
ATOM 938 C C . ARG A 1 124 ? -20.844 -26.062 -9.203 1 95.75 124 ARG A C 1
ATOM 940 O O . ARG A 1 124 ? -21.031 -25.25 -10.109 1 95.75 124 ARG A O 1
ATOM 947 N N . LYS A 1 125 ? -21.438 -27.234 -9.172 1 92.62 125 LYS A N 1
ATOM 948 C CA . LYS A 1 125 ? -22.438 -27.609 -10.164 1 92.62 125 LYS A CA 1
ATOM 949 C C . LYS A 1 125 ? -23.844 -27.203 -9.719 1 92.62 125 LYS A C 1
ATOM 951 O O . LYS A 1 125 ? -24.344 -27.672 -8.695 1 92.62 125 LYS A O 1
ATOM 956 N N . LEU A 1 126 ? -24.312 -26.297 -10.453 1 93.62 126 LEU A N 1
ATOM 957 C CA . LEU A 1 126 ? -25.703 -25.906 -10.188 1 93.62 126 LEU A CA 1
ATOM 958 C C . LEU A 1 126 ? -26.672 -26.969 -10.695 1 93.62 126 LEU A C 1
ATOM 960 O O . LEU A 1 126 ? -26.625 -27.344 -11.867 1 93.62 126 LEU A O 1
ATOM 964 N N . PRO A 1 127 ? -27.484 -27.531 -9.828 1 93.81 127 PRO A N 1
ATOM 965 C CA . PRO A 1 127 ? -28.391 -28.594 -10.242 1 93.81 127 PRO A CA 1
ATOM 966 C C . PRO A 1 127 ? -29.625 -28.078 -10.961 1 93.81 127 PRO A C 1
ATOM 968 O O . PRO A 1 127 ? -30.75 -28.25 -10.461 1 93.81 127 PRO A O 1
ATOM 971 N N . ILE A 1 128 ? -29.484 -27.516 -12.156 1 97.06 128 ILE A N 1
ATOM 972 C CA . ILE A 1 128 ? -30.594 -26.969 -12.93 1 97.06 128 ILE A CA 1
ATOM 973 C C . ILE A 1 128 ? -30.578 -27.547 -14.344 1 97.06 128 ILE A C 1
ATOM 975 O O . ILE A 1 128 ? -29.516 -27.891 -14.859 1 97.06 128 ILE A O 1
ATOM 979 N N . PRO A 1 129 ? -31.797 -27.688 -14.969 1 96.62 129 PRO A N 1
ATOM 980 C CA . PRO A 1 129 ? -31.812 -28.156 -16.359 1 96.62 129 PRO A CA 1
ATOM 981 C C . PRO A 1 129 ? -31.125 -27.172 -17.312 1 96.62 129 PRO A C 1
ATOM 983 O O . PRO A 1 129 ? -31.234 -25.953 -17.125 1 96.62 129 PRO A O 1
ATOM 986 N N . GLY A 1 130 ? -30.469 -27.688 -18.281 1 96.75 130 GLY A N 1
ATOM 987 C CA . GLY A 1 130 ? -29.922 -26.875 -19.359 1 96.75 130 GLY A CA 1
ATOM 988 C C . GLY A 1 130 ? -28.469 -26.453 -19.094 1 96.75 130 GLY A C 1
ATOM 989 O O . GLY A 1 130 ? -27.828 -25.859 -19.969 1 96.75 130 GLY A O 1
ATOM 990 N N . ARG A 1 131 ? -27.891 -26.859 -17.969 1 95.31 131 ARG A N 1
ATOM 991 C CA . ARG A 1 131 ? -26.547 -26.438 -17.609 1 95.31 131 ARG A CA 1
ATOM 992 C C . ARG A 1 131 ? -25.516 -27.031 -18.562 1 95.31 131 ARG A C 1
ATOM 994 O O . ARG A 1 131 ? -24.375 -26.562 -18.641 1 95.31 131 ARG A O 1
ATOM 1001 N N . GLU A 1 132 ? -25.906 -28.047 -19.344 1 94.44 132 GLU A N 1
ATOM 1002 C CA . GLU A 1 132 ? -24.969 -28.766 -20.188 1 94.44 132 GLU A CA 1
ATOM 1003 C C . GLU A 1 132 ? -25 -28.234 -21.625 1 94.44 132 GLU A C 1
ATOM 1005 O O . GLU A 1 132 ? -24.312 -28.75 -22.5 1 94.44 132 GLU A O 1
ATOM 1010 N N . LEU A 1 133 ? -25.812 -27.219 -21.828 1 95.81 133 LEU A N 1
ATOM 1011 C CA . LEU A 1 133 ? -25.875 -26.641 -23.172 1 95.81 133 LEU A CA 1
ATOM 1012 C C . LEU A 1 133 ? -24.516 -26.109 -23.594 1 95.81 133 LEU A C 1
ATOM 1014 O O . LEU A 1 133 ? -23.672 -25.766 -22.766 1 95.81 133 LEU A O 1
ATOM 1018 N N . GLY A 1 134 ? -24.219 -26.062 -24.891 1 93.38 134 GLY A N 1
ATOM 1019 C CA . GLY A 1 134 ? -22.906 -25.875 -25.469 1 93.38 134 GLY A CA 1
ATOM 1020 C C . GLY A 1 134 ? -22.312 -24.516 -25.172 1 93.38 134 GLY A C 1
ATOM 1021 O O . GLY A 1 134 ? -21.094 -24.359 -25.141 1 93.38 134 GLY A O 1
ATOM 1022 N N . ASN A 1 135 ? -23.094 -23.516 -25.062 1 95.44 135 ASN A N 1
ATOM 1023 C CA . ASN A 1 135 ? -22.609 -22.172 -24.812 1 95.44 135 ASN A CA 1
ATOM 1024 C C . ASN A 1 135 ? -22.875 -21.719 -23.391 1 95.44 135 ASN A C 1
ATOM 1026 O O . ASN A 1 135 ? -23.094 -20.547 -23.125 1 95.44 135 ASN A O 1
ATOM 1030 N N . VAL A 1 136 ? -22.969 -22.688 -22.453 1 97.44 136 VAL A N 1
ATOM 1031 C CA . VAL A 1 136 ? -22.953 -22.484 -21.016 1 97.44 136 VAL A CA 1
ATOM 1032 C C . VAL A 1 136 ? -21.594 -22.875 -20.453 1 97.44 136 VAL A C 1
ATOM 1034 O O . VAL A 1 136 ? -21.141 -24.016 -20.625 1 97.44 136 VAL A O 1
ATOM 1037 N N . PHE A 1 137 ? -20.875 -21.922 -19.797 1 96.88 137 PHE A N 1
ATOM 1038 C CA . PHE A 1 137 ? -19.5 -22.125 -19.359 1 96.88 137 PHE A CA 1
ATOM 1039 C C . PHE A 1 137 ? -19.359 -21.828 -17.875 1 96.88 137 PHE A C 1
ATOM 1041 O O . PHE A 1 137 ? -20.234 -21.188 -17.281 1 96.88 137 PHE A O 1
ATOM 1048 N N . THR A 1 138 ? -18.266 -22.25 -17.219 1 94.81 138 THR A N 1
ATOM 1049 C CA . THR A 1 138 ? -17.953 -21.953 -15.828 1 94.81 138 THR A CA 1
ATOM 1050 C C . THR A 1 138 ? -16.641 -21.172 -15.719 1 94.81 138 THR A C 1
ATOM 1052 O O . THR A 1 138 ? -16.281 -20.719 -14.633 1 94.81 138 THR A O 1
ATOM 1055 N N . VAL A 1 139 ? -15.969 -20.906 -16.719 1 90.75 139 VAL A N 1
ATOM 1056 C CA . VAL A 1 139 ? -14.734 -20.125 -16.781 1 90.75 139 VAL A CA 1
ATOM 1057 C C . VAL A 1 139 ? -13.688 -20.75 -15.852 1 90.75 139 VAL A C 1
ATOM 1059 O O . VAL A 1 139 ? -13.023 -20.031 -15.102 1 90.75 139 VAL A O 1
ATOM 1062 N N . SER A 1 140 ? -13.477 -21.984 -15.766 1 87.38 140 SER A N 1
ATOM 1063 C CA . SER A 1 140 ? -12.641 -22.641 -14.758 1 87.38 140 SER A CA 1
ATOM 1064 C C . SER A 1 140 ? -11.289 -23.031 -15.344 1 87.38 140 SER A C 1
ATOM 1066 O O . SER A 1 140 ? -10.344 -23.312 -14.602 1 87.38 140 SER A O 1
ATOM 1068 N N . THR A 1 141 ? -11.172 -23.047 -16.625 1 90.81 141 THR A N 1
ATOM 1069 C CA . THR A 1 141 ? -9.93 -23.484 -17.266 1 90.81 141 THR A CA 1
ATOM 1070 C C . THR A 1 141 ? -9.562 -22.547 -18.406 1 90.81 141 THR A C 1
ATOM 1072 O O . THR A 1 141 ? -10.406 -21.812 -18.922 1 90.81 141 THR A O 1
ATOM 1075 N N . LEU A 1 142 ? -8.344 -22.562 -18.719 1 92.12 142 LEU A N 1
ATOM 1076 C CA . LEU A 1 142 ? -7.875 -21.781 -19.844 1 92.12 142 LEU A CA 1
ATOM 1077 C C . LEU A 1 142 ? -8.539 -22.25 -21.141 1 92.12 142 LEU A C 1
ATOM 1079 O O . LEU A 1 142 ? -8.812 -21.438 -22.031 1 92.12 142 LEU A O 1
ATOM 1083 N N . GLY A 1 143 ? -8.805 -23.531 -21.25 1 91.31 143 GLY A N 1
ATOM 1084 C CA . GLY A 1 143 ? -9.523 -24.062 -22.406 1 91.31 143 GLY A CA 1
ATOM 1085 C C . GLY A 1 143 ? -10.898 -23.453 -22.578 1 91.31 143 GLY A C 1
ATOM 1086 O O . GLY A 1 143 ? -11.297 -23.109 -23.703 1 91.31 143 GLY A O 1
ATOM 1087 N N . GLU A 1 144 ? -11.602 -23.359 -21.516 1 92.75 144 GLU A N 1
ATOM 1088 C CA . GLU A 1 144 ? -12.922 -22.734 -21.562 1 92.75 144 GLU A CA 1
ATOM 1089 C C . GLU A 1 144 ? -12.82 -21.266 -21.938 1 92.75 144 GLU A C 1
ATOM 1091 O O . GLU A 1 144 ? -13.656 -20.75 -22.688 1 92.75 144 GLU A O 1
ATOM 1096 N N . ALA A 1 145 ? -11.836 -20.641 -21.406 1 94.56 145 ALA A N 1
ATOM 1097 C CA . ALA A 1 145 ? -11.625 -19.234 -21.703 1 94.56 145 ALA A CA 1
ATOM 1098 C C . ALA A 1 145 ? -11.43 -19.016 -23.203 1 94.56 145 ALA A C 1
ATOM 1100 O O . ALA A 1 145 ? -11.953 -18.062 -23.781 1 94.56 145 ALA A O 1
ATOM 1101 N N . ILE A 1 146 ? -10.633 -19.844 -23.828 1 95 146 ILE A N 1
ATOM 1102 C CA . ILE A 1 146 ? -10.359 -19.75 -25.266 1 95 146 ILE A CA 1
ATOM 1103 C C . ILE A 1 146 ? -11.656 -19.906 -26.047 1 95 146 ILE A C 1
ATOM 1105 O O . ILE A 1 146 ? -11.938 -19.125 -26.953 1 95 146 ILE A O 1
ATOM 1109 N N . ARG A 1 147 ? -12.484 -20.844 -25.656 1 94.94 147 ARG A N 1
ATOM 1110 C CA . ARG A 1 147 ? -13.758 -21.062 -26.328 1 94.94 147 ARG A CA 1
ATOM 1111 C C . ARG A 1 147 ? -14.688 -19.859 -26.172 1 94.94 147 ARG A C 1
ATOM 1113 O O . ARG A 1 147 ? -15.367 -19.469 -27.125 1 94.94 147 ARG A O 1
ATOM 1120 N N . ILE A 1 148 ? -14.75 -19.359 -25.016 1 96.44 148 ILE A N 1
ATOM 1121 C CA . ILE A 1 148 ? -15.578 -18.188 -24.75 1 96.44 148 ILE A CA 1
ATOM 1122 C C . ILE A 1 148 ? -15.133 -17.016 -25.625 1 96.44 148 ILE A C 1
ATOM 1124 O O . ILE A 1 148 ? -15.961 -16.375 -26.281 1 96.44 148 ILE A O 1
ATOM 1128 N N . LYS A 1 149 ? -13.852 -16.75 -25.594 1 96 149 LYS A N 1
ATOM 1129 C CA . LYS A 1 149 ? -13.328 -15.633 -26.375 1 96 149 LYS A CA 1
ATOM 1130 C C . LYS A 1 149 ? -13.602 -15.812 -27.859 1 96 149 LYS A C 1
ATOM 1132 O O . LYS A 1 149 ? -13.938 -14.859 -28.562 1 96 149 LYS A O 1
ATOM 1137 N N . GLU A 1 150 ? -13.406 -17.031 -28.328 1 95.19 150 GLU A N 1
ATOM 1138 C CA . GLU A 1 150 ? -13.68 -17.328 -29.734 1 95.19 150 GLU A CA 1
ATOM 1139 C C . GLU A 1 150 ? -15.141 -17.047 -30.078 1 95.19 150 GLU A C 1
ATOM 1141 O O . GLU A 1 150 ? -15.43 -16.469 -31.141 1 95.19 150 GLU A O 1
ATOM 1146 N N . GLN A 1 151 ? -16.016 -17.438 -29.234 1 95.06 151 GLN A N 1
ATOM 1147 C CA . GLN A 1 151 ? -17.438 -17.219 -29.469 1 95.06 151 GLN A CA 1
ATOM 1148 C C . GLN A 1 151 ? -17.766 -15.734 -29.484 1 95.06 151 GLN A C 1
ATOM 1150 O O . GLN A 1 151 ? -18.5 -15.258 -30.344 1 95.06 151 GLN A O 1
ATOM 1155 N N . VAL A 1 152 ? -17.25 -15.047 -28.562 1 95.5 152 VAL A N 1
ATOM 1156 C CA . VAL A 1 152 ? -17.5 -13.609 -28.453 1 95.5 152 VAL A CA 1
ATOM 1157 C C . VAL A 1 152 ? -16.891 -12.883 -29.641 1 95.5 152 VAL A C 1
ATOM 1159 O O . VAL A 1 152 ? -17.516 -12 -30.234 1 95.5 152 VAL A O 1
ATOM 1162 N N . ALA A 1 153 ? -15.688 -13.25 -30 1 93.94 153 ALA A N 1
ATOM 1163 C CA . ALA A 1 153 ? -14.961 -12.602 -31.078 1 93.94 153 ALA A CA 1
ATOM 1164 C C . ALA A 1 153 ? -15.633 -12.867 -32.438 1 93.94 153 ALA A C 1
ATOM 1166 O O . ALA A 1 153 ? -15.453 -12.102 -33.375 1 93.94 153 ALA A O 1
ATOM 1167 N N . SER A 1 154 ? -16.391 -13.914 -32.5 1 94.44 154 SER A N 1
ATOM 1168 C CA . SER A 1 154 ? -17.078 -14.258 -33.75 1 94.44 154 SER A CA 1
ATOM 1169 C C . SER A 1 154 ? -18.234 -13.297 -34 1 94.44 154 SER A C 1
ATOM 1171 O O . SER A 1 154 ? -18.766 -13.242 -35.125 1 94.44 154 SER A O 1
ATOM 1173 N N . GLY A 1 155 ? -18.688 -12.586 -32.969 1 93.5 155 GLY A N 1
ATOM 1174 C CA . GLY A 1 155 ? -19.797 -11.672 -33.094 1 93.5 155 GLY A CA 1
ATOM 1175 C C . GLY A 1 155 ? -21.156 -12.344 -32.906 1 93.5 155 GLY A C 1
ATOM 1176 O O . GLY A 1 155 ? -22.203 -11.711 -33.094 1 93.5 155 GLY A O 1
ATOM 1177 N N . SER A 1 156 ? -21.156 -13.539 -32.469 1 92.38 156 SER A N 1
ATOM 1178 C CA . SER A 1 156 ? -22.375 -14.32 -32.375 1 92.38 156 SER A CA 1
ATOM 1179 C C . SER A 1 156 ? -23.062 -14.086 -31.016 1 92.38 156 SER A C 1
ATOM 1181 O O . SER A 1 156 ? -24.188 -14.555 -30.797 1 92.38 156 SER A O 1
ATOM 1183 N N . VAL A 1 157 ? -22.406 -13.414 -30.188 1 96.62 157 VAL A N 1
ATOM 1184 C CA . VAL A 1 157 ? -22.953 -13.219 -28.844 1 96.62 157 VAL A CA 1
ATOM 1185 C C . VAL A 1 157 ? -23.406 -11.766 -28.688 1 96.62 157 VAL A C 1
ATOM 1187 O O . VAL A 1 157 ? -22.594 -10.844 -28.688 1 96.62 157 VAL A O 1
ATOM 1190 N N . GLY A 1 158 ? -24.641 -11.562 -28.578 1 96.75 158 GLY A N 1
ATOM 1191 C CA . GLY A 1 158 ? -25.203 -10.234 -28.344 1 96.75 158 GLY A CA 1
ATOM 1192 C C . GLY A 1 158 ? -25.609 -10.008 -26.891 1 96.75 158 GLY A C 1
ATOM 1193 O O . GLY A 1 158 ? -25.672 -8.867 -26.438 1 96.75 158 GLY A O 1
ATOM 1194 N N . SER A 1 159 ? -25.906 -11.062 -26.25 1 98.19 159 SER A N 1
ATOM 1195 C CA . SER A 1 159 ? -26.344 -10.984 -24.859 1 98.19 159 SER A CA 1
ATOM 1196 C C . SER A 1 159 ? -25.75 -12.117 -24.031 1 98.19 159 SER A C 1
ATOM 1198 O O . SER A 1 159 ? -25.625 -13.25 -24.516 1 98.19 159 SER A O 1
ATOM 1200 N N . ALA A 1 160 ? -25.328 -11.789 -22.812 1 98.38 160 ALA A N 1
ATOM 1201 C CA . ALA A 1 160 ? -24.75 -12.773 -21.891 1 98.38 160 ALA A CA 1
ATOM 1202 C C . ALA A 1 160 ? -25.391 -12.672 -20.516 1 98.38 160 ALA A C 1
ATOM 1204 O O . ALA A 1 160 ? -25.688 -11.578 -20.031 1 98.38 160 ALA A O 1
ATOM 1205 N N . VAL A 1 161 ? -25.672 -13.781 -19.891 1 98.81 161 VAL A N 1
ATOM 1206 C CA . VAL A 1 161 ? -26.141 -13.844 -18.516 1 98.81 161 VAL A CA 1
ATOM 1207 C C . VAL A 1 161 ? -25.078 -14.5 -17.641 1 98.81 161 VAL A C 1
ATOM 1209 O O . VAL A 1 161 ? -24.562 -15.57 -17.969 1 98.81 161 VAL A O 1
ATOM 1212 N N . ILE A 1 162 ? -24.719 -13.883 -16.625 1 98.75 162 ILE A N 1
ATOM 1213 C CA . ILE A 1 162 ? -23.797 -14.391 -15.617 1 98.75 162 ILE A CA 1
ATOM 1214 C C . ILE A 1 162 ? -24.578 -14.812 -14.375 1 98.75 162 ILE A C 1
ATOM 1216 O O . ILE A 1 162 ? -25.281 -14.008 -13.773 1 98.75 162 ILE A O 1
ATOM 1220 N N . VAL A 1 163 ? -24.453 -16.062 -14.039 1 98.62 163 VAL A N 1
ATOM 1221 C CA . VAL A 1 163 ? -25.094 -16.562 -12.836 1 98.62 163 VAL A CA 1
ATOM 1222 C C . VAL A 1 163 ? -24.094 -16.578 -11.68 1 98.62 163 VAL A C 1
ATOM 1224 O O . VAL A 1 163 ? -23.203 -17.438 -11.625 1 98.62 163 VAL A O 1
ATOM 1227 N N . GLY A 1 164 ? -24.281 -15.688 -10.68 1 98.12 164 GLY A N 1
ATOM 1228 C CA . GLY A 1 164 ? -23.375 -15.484 -9.562 1 98.12 164 GLY A CA 1
ATOM 1229 C C . GLY A 1 164 ? -22.703 -14.125 -9.586 1 98.12 164 GLY A C 1
ATOM 1230 O O . GLY A 1 164 ? -22.031 -13.773 -10.562 1 98.12 164 GLY A O 1
ATOM 1231 N N . GLY A 1 165 ? -22.875 -13.414 -8.555 1 98.19 165 GLY A N 1
ATOM 1232 C CA . GLY A 1 165 ? -22.297 -12.078 -8.438 1 98.19 165 GLY A CA 1
ATOM 1233 C C . GLY A 1 165 ? -21.047 -12.031 -7.578 1 98.19 165 GLY A C 1
ATOM 1234 O O . GLY A 1 165 ? -20.859 -11.086 -6.809 1 98.19 165 GLY A O 1
ATOM 1235 N N . GLY A 1 166 ? -20.188 -13.07 -7.656 1 97.31 166 GLY A N 1
ATOM 1236 C CA . GLY A 1 166 ? -18.891 -13.102 -7 1 97.31 166 GLY A CA 1
ATOM 1237 C C . GLY A 1 166 ? -17.766 -12.586 -7.875 1 97.31 166 GLY A C 1
ATOM 1238 O O . GLY A 1 166 ? -18 -11.898 -8.867 1 97.31 166 GLY A O 1
ATOM 1239 N N . PHE A 1 167 ? -16.516 -12.883 -7.625 1 96.31 167 PHE A N 1
ATOM 1240 C CA . PHE A 1 167 ? -15.32 -12.336 -8.273 1 96.31 167 PHE A CA 1
ATOM 1241 C C . PHE A 1 167 ? -15.297 -12.703 -9.75 1 96.31 167 PHE A C 1
ATOM 1243 O O . PHE A 1 167 ? -15.352 -11.82 -10.609 1 96.31 167 PHE A O 1
ATOM 1250 N N . ILE A 1 168 ? -15.32 -13.992 -10.023 1 95.56 168 ILE A N 1
ATOM 1251 C CA . ILE A 1 168 ? -15.203 -14.453 -11.398 1 95.56 168 ILE A CA 1
ATOM 1252 C C . ILE A 1 168 ? -16.375 -13.938 -12.219 1 95.56 168 ILE A C 1
ATOM 1254 O O . ILE A 1 168 ? -16.219 -13.523 -13.367 1 95.56 168 ILE A O 1
ATOM 1258 N N . GLY A 1 169 ? -17.562 -13.992 -11.625 1 97.94 169 GLY A N 1
ATOM 1259 C CA . GLY A 1 169 ? -18.75 -13.516 -12.32 1 97.94 169 GLY A CA 1
ATOM 1260 C C . GLY A 1 169 ? -18.672 -12.047 -12.703 1 97.94 169 GLY A C 1
ATOM 1261 O O . GLY A 1 169 ? -18.938 -11.688 -13.844 1 97.94 169 GLY A O 1
ATOM 1262 N N . LEU A 1 170 ? -18.25 -11.25 -11.797 1 98.5 170 LEU A N 1
ATOM 1263 C CA . LEU A 1 170 ? -18.203 -9.805 -12.031 1 98.5 170 LEU A CA 1
ATOM 1264 C C . LEU A 1 170 ? -17.062 -9.445 -12.984 1 98.5 170 LEU A C 1
ATOM 1266 O O . LEU A 1 170 ? -17.188 -8.523 -13.789 1 98.5 170 LEU A O 1
ATOM 1270 N N . GLU A 1 171 ? -15.969 -10.117 -12.883 1 97.5 171 GLU A N 1
ATOM 1271 C CA . GLU A 1 171 ? -14.875 -9.883 -13.82 1 97.5 171 GLU A CA 1
ATOM 1272 C C . GLU A 1 171 ? -15.289 -10.227 -15.25 1 97.5 171 GLU A C 1
ATOM 1274 O O . GLU A 1 171 ? -14.953 -9.508 -16.188 1 97.5 171 GLU A O 1
ATOM 1279 N N . MET A 1 172 ? -16.047 -11.312 -15.383 1 97.69 172 MET A N 1
ATOM 1280 C CA . MET A 1 172 ? -16.547 -11.695 -16.703 1 97.69 172 MET A CA 1
ATOM 1281 C C . MET A 1 172 ? -17.578 -10.695 -17.219 1 97.69 172 MET A C 1
ATOM 1283 O O . MET A 1 172 ? -17.609 -10.391 -18.406 1 97.69 172 MET A O 1
ATOM 1287 N N . ALA A 1 173 ? -18.406 -10.234 -16.266 1 98.38 173 ALA A N 1
ATOM 1288 C CA . ALA A 1 173 ? -19.375 -9.211 -16.641 1 98.38 173 ALA A CA 1
ATOM 1289 C C . ALA A 1 173 ? -18.688 -7.984 -17.219 1 98.38 173 ALA A C 1
ATOM 1291 O O . ALA A 1 173 ? -19.094 -7.465 -18.25 1 98.38 173 ALA A O 1
ATOM 1292 N N . GLU A 1 174 ? -17.688 -7.523 -16.562 1 97.69 174 GLU A N 1
ATOM 1293 C CA . GLU A 1 174 ? -16.922 -6.387 -17.062 1 97.69 174 GLU A CA 1
ATOM 1294 C C . GLU A 1 174 ? -16.297 -6.691 -18.422 1 97.69 174 GLU A C 1
ATOM 1296 O O . GLU A 1 174 ? -16.359 -5.859 -19.344 1 97.69 174 GLU A O 1
ATOM 1301 N N . SER A 1 175 ? -15.734 -7.891 -18.547 1 96.25 175 SER A N 1
ATOM 1302 C CA . SER A 1 175 ? -15.094 -8.273 -19.797 1 96.25 175 SER A CA 1
ATOM 1303 C C . SER A 1 175 ? -16.062 -8.195 -20.969 1 96.25 175 SER A C 1
ATOM 1305 O O . SER A 1 175 ? -15.719 -7.676 -22.031 1 96.25 175 SER A O 1
ATOM 1307 N N . PHE A 1 176 ? -17.25 -8.695 -20.781 1 97.56 176 PHE A N 1
ATOM 1308 C CA . PHE A 1 176 ? -18.266 -8.734 -21.844 1 97.56 176 PHE A CA 1
ATOM 1309 C C . PHE A 1 176 ? -18.766 -7.332 -22.156 1 97.56 176 PHE A C 1
ATOM 1311 O O . PHE A 1 176 ? -18.828 -6.934 -23.328 1 97.56 176 PHE A O 1
ATOM 1318 N N . ALA A 1 177 ? -19.062 -6.566 -21.125 1 97.69 177 ALA A N 1
ATOM 1319 C CA . ALA A 1 177 ? -19.703 -5.266 -21.312 1 97.69 177 ALA A CA 1
ATOM 1320 C C . ALA A 1 177 ? -18.703 -4.23 -21.828 1 97.69 177 ALA A C 1
ATOM 1322 O O . ALA A 1 177 ? -19.016 -3.469 -22.75 1 97.69 177 ALA A O 1
ATOM 1323 N N . ASP A 1 178 ? -17.594 -4.148 -21.25 1 93.69 178 ASP A N 1
ATOM 1324 C CA . ASP A 1 178 ? -16.641 -3.07 -21.5 1 93.69 178 ASP A CA 1
ATOM 1325 C C . ASP A 1 178 ? -15.977 -3.242 -22.859 1 93.69 178 ASP A C 1
ATOM 1327 O O . ASP A 1 178 ? -16 -2.326 -23.688 1 93.69 178 ASP A O 1
ATOM 1331 N N . MET A 1 179 ? -15.477 -4.441 -23.125 1 87.06 179 MET A N 1
ATOM 1332 C CA . MET A 1 179 ? -14.625 -4.629 -24.297 1 87.06 179 MET A CA 1
ATOM 1333 C C . MET A 1 179 ? -15.453 -5.031 -25.516 1 87.06 179 MET A C 1
ATOM 1335 O O . MET A 1 179 ? -15.117 -4.676 -26.641 1 87.06 179 MET A O 1
ATOM 1339 N N . TRP A 1 180 ? -16.547 -5.719 -25.266 1 93.44 180 TRP A N 1
ATOM 1340 C CA . TRP A 1 180 ? -17.234 -6.32 -26.391 1 93.44 180 TRP A CA 1
ATOM 1341 C C . TRP A 1 180 ? -18.578 -5.656 -26.625 1 93.44 180 TRP A C 1
ATOM 1343 O O . TRP A 1 180 ? -19.234 -5.887 -27.656 1 93.44 180 TRP A O 1
ATOM 1353 N N . GLY A 1 181 ? -19 -4.852 -25.688 1 95.69 181 GLY A N 1
ATOM 1354 C CA . GLY A 1 181 ? -20.281 -4.195 -25.828 1 95.69 181 GLY A CA 1
ATOM 1355 C C . GLY A 1 181 ? -21.453 -5.16 -25.766 1 95.69 181 GLY A C 1
ATOM 1356 O O . GLY A 1 181 ? -22.516 -4.898 -26.344 1 95.69 181 GLY A O 1
ATOM 1357 N N . ILE A 1 182 ? -21.25 -6.293 -25.188 1 97.62 182 ILE A N 1
ATOM 1358 C CA . ILE A 1 182 ? -22.281 -7.312 -25.047 1 97.62 182 ILE A CA 1
ATOM 1359 C C . ILE A 1 182 ? -23.25 -6.91 -23.938 1 97.62 182 ILE A C 1
ATOM 1361 O O . ILE A 1 182 ? -22.844 -6.488 -22.859 1 97.62 182 ILE A O 1
ATOM 1365 N N . GLU A 1 183 ? -24.562 -6.949 -24.25 1 98.19 183 GLU A N 1
ATOM 1366 C CA . GLU A 1 183 ? -25.547 -6.762 -23.188 1 98.19 183 GLU A CA 1
ATOM 1367 C C . GLU A 1 183 ? -25.391 -7.809 -22.094 1 98.19 183 GLU A C 1
ATOM 1369 O O . GLU A 1 183 ? -25.531 -9.008 -22.344 1 98.19 183 GLU A O 1
ATOM 1374 N N . THR A 1 184 ? -25.094 -7.395 -20.891 1 98.69 184 THR A N 1
ATOM 1375 C CA . THR A 1 184 ? -24.688 -8.328 -19.844 1 98.69 184 THR A CA 1
ATOM 1376 C C . THR A 1 184 ? -25.594 -8.203 -18.625 1 98.69 184 THR A C 1
ATOM 1378 O O . THR A 1 184 ? -25.812 -7.098 -18.125 1 98.69 184 THR A O 1
ATOM 1381 N N . THR A 1 185 ? -26.109 -9.312 -18.125 1 98.81 185 THR A N 1
ATOM 1382 C CA . THR A 1 185 ? -26.938 -9.375 -16.922 1 98.81 185 THR A CA 1
ATOM 1383 C C . THR A 1 185 ? -26.328 -10.32 -15.898 1 98.81 185 THR A C 1
ATOM 1385 O O . THR A 1 185 ? -25.969 -11.461 -16.219 1 98.81 185 THR A O 1
ATOM 1388 N N . VAL A 1 186 ? -26.188 -9.891 -14.68 1 98.88 186 VAL A N 1
ATOM 1389 C CA . VAL A 1 186 ? -25.719 -10.703 -13.562 1 98.88 186 VAL A CA 1
ATOM 1390 C C . VAL A 1 186 ? -26.906 -11.078 -12.664 1 98.88 186 VAL A C 1
ATOM 1392 O O . VAL A 1 186 ? -27.688 -10.219 -12.273 1 98.88 186 VAL A O 1
ATOM 1395 N N . ILE A 1 187 ? -27.047 -12.336 -12.375 1 98.81 187 ILE A N 1
ATOM 1396 C CA . ILE A 1 187 ? -28.062 -12.812 -11.445 1 98.81 187 ILE A CA 1
ATOM 1397 C C . ILE A 1 187 ? -27.406 -13.352 -10.18 1 98.81 187 ILE A C 1
ATOM 1399 O O . ILE A 1 187 ? -26.547 -14.234 -10.25 1 98.81 187 ILE A O 1
ATOM 1403 N N . GLU A 1 188 ? -27.719 -12.82 -9.055 1 98.69 188 GLU A N 1
ATOM 1404 C CA . GLU A 1 188 ? -27.188 -13.227 -7.754 1 98.69 188 GLU A CA 1
ATOM 1405 C C . GLU A 1 188 ? -28.297 -13.656 -6.812 1 98.69 188 GLU A C 1
ATOM 1407 O O . GLU A 1 188 ? -29.297 -12.945 -6.648 1 98.69 188 GLU A O 1
ATOM 1412 N N . VAL A 1 189 ? -28.141 -14.812 -6.223 1 98.12 189 VAL A N 1
ATOM 1413 C CA . VAL A 1 189 ? -29.188 -15.383 -5.367 1 98.12 189 VAL A CA 1
ATOM 1414 C C . VAL A 1 189 ? -29.25 -14.609 -4.051 1 98.12 189 VAL A C 1
ATOM 1416 O O . VAL A 1 189 ? -30.328 -14.445 -3.475 1 98.12 189 VAL A O 1
ATOM 1419 N N . ALA A 1 190 ? -28.125 -14.117 -3.553 1 98 190 ALA A N 1
ATOM 1420 C CA . ALA A 1 190 ? -28.094 -13.312 -2.332 1 98 190 ALA A CA 1
ATOM 1421 C C . ALA A 1 190 ? -28.656 -11.914 -2.582 1 98 190 ALA A C 1
ATOM 1423 O O . ALA A 1 190 ? -28.906 -11.539 -3.727 1 98 190 ALA A O 1
ATOM 1424 N N . ASP A 1 191 ? -28.875 -11.156 -1.551 1 97.56 191 ASP A N 1
ATOM 1425 C CA . ASP A 1 191 ? -29.5 -9.844 -1.654 1 97.56 191 ASP A CA 1
ATOM 1426 C C . ASP A 1 191 ? -28.469 -8.766 -1.99 1 97.56 191 ASP A C 1
ATOM 1428 O O . ASP A 1 191 ? -28.797 -7.57 -1.967 1 97.56 191 ASP A O 1
ATOM 1432 N N . GLN A 1 192 ? -27.297 -9.117 -2.318 1 97.81 192 GLN A N 1
ATOM 1433 C CA . GLN A 1 192 ? -26.219 -8.234 -2.746 1 97.81 192 GLN A CA 1
ATOM 1434 C C . GLN A 1 192 ? -25.188 -9 -3.58 1 97.81 192 GLN A C 1
ATOM 1436 O O . GLN A 1 192 ? -25.125 -10.227 -3.531 1 97.81 192 GLN A O 1
ATOM 1441 N N . ILE A 1 193 ? -24.391 -8.336 -4.371 1 98.25 193 ILE A N 1
ATOM 1442 C CA . ILE A 1 193 ? -23.234 -8.945 -5.016 1 98.25 193 ILE A CA 1
ATOM 1443 C C . ILE A 1 193 ? -22.094 -9.094 -4.004 1 98.25 193 ILE A C 1
ATOM 1445 O O . ILE A 1 193 ? -22.109 -8.469 -2.941 1 98.25 193 ILE A O 1
ATOM 1449 N N . MET A 1 194 ? -21.172 -9.977 -4.25 1 97.69 194 MET A N 1
ATOM 1450 C CA . MET A 1 194 ? -20.016 -10.258 -3.408 1 97.69 194 MET A CA 1
ATOM 1451 C C . MET A 1 194 ? -20.438 -10.562 -1.976 1 97.69 194 MET A C 1
ATOM 1453 O O . MET A 1 194 ? -19.891 -9.992 -1.027 1 97.69 194 MET A O 1
ATOM 1457 N N . PRO A 1 195 ? -21.422 -11.43 -1.854 1 96.19 195 PRO A N 1
ATOM 1458 C CA . PRO A 1 195 ? -21.875 -11.781 -0.504 1 96.19 195 PRO A CA 1
ATOM 1459 C C . PRO A 1 195 ? -20.766 -12.43 0.329 1 96.19 195 PRO A C 1
ATOM 1461 O O . PRO A 1 195 ? -20.016 -13.273 -0.178 1 96.19 195 PRO A O 1
ATOM 1464 N N . GLY A 1 196 ? -20.641 -12.031 1.57 1 94.44 196 GLY A N 1
ATOM 1465 C CA . GLY A 1 196 ? -19.656 -12.609 2.463 1 94.44 196 GLY A CA 1
ATOM 1466 C C . GLY A 1 196 ? -18.312 -11.891 2.418 1 94.44 196 GLY A C 1
ATOM 1467 O O . GLY A 1 196 ? -17.453 -12.117 3.271 1 94.44 196 GLY A O 1
ATOM 1468 N N . PHE A 1 197 ? -18.203 -10.984 1.438 1 95.44 197 PHE A N 1
ATOM 1469 C CA . PHE A 1 197 ? -16.938 -10.273 1.284 1 95.44 197 PHE A CA 1
ATOM 1470 C C . PHE A 1 197 ? -17.109 -8.789 1.563 1 95.44 197 PHE A C 1
ATOM 1472 O O . PHE A 1 197 ? -16.328 -8.188 2.293 1 95.44 197 PHE A O 1
ATOM 1479 N N . MET A 1 198 ? -18.109 -8.227 1.085 1 96.06 198 MET A N 1
ATOM 1480 C CA . MET A 1 198 ? -18.344 -6.793 1.234 1 96.06 198 MET A CA 1
ATOM 1481 C C . MET A 1 198 ? -19.562 -6.52 2.102 1 96.06 198 MET A C 1
ATOM 1483 O O . MET A 1 198 ? -20.484 -7.344 2.17 1 96.06 198 MET A O 1
ATOM 1487 N N . SER A 1 199 ? -19.609 -5.336 2.721 1 95.12 199 SER A N 1
ATOM 1488 C CA . SER A 1 199 ? -20.828 -4.859 3.369 1 95.12 199 SER A CA 1
ATOM 1489 C C . SER A 1 199 ? -21.875 -4.445 2.34 1 95.12 199 SER A C 1
ATOM 1491 O O . SER A 1 199 ? -21.578 -4.293 1.157 1 95.12 199 SER A O 1
ATOM 1493 N N . LYS A 1 200 ? -23.047 -4.301 2.842 1 93.94 200 LYS A N 1
ATOM 1494 C CA . LYS A 1 200 ? -24.125 -3.895 1.956 1 93.94 200 LYS A CA 1
ATOM 1495 C C . LYS A 1 200 ? -23.844 -2.535 1.325 1 93.94 200 LYS A C 1
ATOM 1497 O O . LYS A 1 200 ? -24.141 -2.314 0.149 1 93.94 200 LYS A O 1
ATOM 1502 N N . ALA A 1 201 ? -23.281 -1.596 2.045 1 93.44 201 ALA A N 1
ATOM 1503 C CA . ALA A 1 201 ? -22.969 -0.264 1.536 1 93.44 201 ALA A CA 1
ATOM 1504 C C . ALA A 1 201 ? -21.953 -0.338 0.394 1 93.44 201 ALA A C 1
ATOM 1506 O O . ALA A 1 201 ? -22.156 0.277 -0.657 1 93.44 201 ALA A O 1
ATOM 1507 N N . MET A 1 202 ? -20.922 -1.107 0.572 1 95.19 202 MET A N 1
ATOM 1508 C CA . MET A 1 202 ? -19.891 -1.244 -0.448 1 95.19 202 MET A CA 1
ATOM 1509 C C . MET A 1 202 ? -20.438 -1.953 -1.685 1 95.19 202 MET A C 1
ATOM 1511 O O . MET A 1 202 ? -20.125 -1.568 -2.812 1 95.19 202 MET A O 1
ATOM 1515 N N . ALA A 1 203 ? -21.188 -3.004 -1.442 1 96.88 203 ALA A N 1
ATOM 1516 C CA . ALA A 1 203 ? -21.797 -3.738 -2.547 1 96.88 203 ALA A CA 1
ATOM 1517 C C . ALA A 1 203 ? -22.719 -2.83 -3.365 1 96.88 203 ALA A C 1
ATOM 1519 O O . ALA A 1 203 ? -22.781 -2.949 -4.59 1 96.88 203 ALA A O 1
ATOM 1520 N N . THR A 1 204 ? -23.422 -1.955 -2.652 1 95.75 204 THR A N 1
ATOM 1521 C CA . THR A 1 204 ? -24.328 -1.03 -3.32 1 95.75 204 THR A CA 1
ATOM 1522 C C . THR A 1 204 ? -23.562 -0.071 -4.223 1 95.75 204 THR A C 1
ATOM 1524 O O . THR A 1 204 ? -24 0.221 -5.34 1 95.75 204 THR A O 1
ATOM 1527 N N . ILE A 1 205 ? -22.438 0.434 -3.76 1 96.19 205 ILE A N 1
ATOM 1528 C CA . ILE A 1 205 ? -21.594 1.293 -4.582 1 96.19 205 ILE A CA 1
ATOM 1529 C C . ILE A 1 205 ? -21.172 0.546 -5.844 1 96.19 205 ILE A C 1
ATOM 1531 O O . ILE A 1 205 ? -21.234 1.099 -6.945 1 96.19 205 ILE A O 1
ATOM 1535 N N . ALA A 1 206 ? -20.781 -0.694 -5.707 1 98 206 ALA A N 1
ATOM 1536 C CA . ALA A 1 206 ? -20.344 -1.513 -6.832 1 98 206 ALA A CA 1
ATOM 1537 C C . ALA A 1 206 ? -21.484 -1.744 -7.82 1 98 206 ALA A C 1
ATOM 1539 O O . ALA A 1 206 ? -21.281 -1.65 -9.039 1 98 206 ALA A O 1
ATOM 1540 N N . GLU A 1 207 ? -22.641 -2.105 -7.293 1 97.81 207 GLU A N 1
ATOM 1541 C CA . GLU A 1 207 ? -23.797 -2.359 -8.141 1 97.81 207 GLU A CA 1
ATOM 1542 C C . GLU A 1 207 ? -24.172 -1.126 -8.953 1 97.81 207 GLU A C 1
ATOM 1544 O O . GLU A 1 207 ? -24.469 -1.231 -10.148 1 97.81 207 GLU A O 1
ATOM 1549 N N . LYS A 1 208 ? -24.156 -0.016 -8.312 1 96.38 208 LYS A N 1
ATOM 1550 C CA . LYS A 1 208 ? -24.438 1.232 -9.008 1 96.38 208 LYS A CA 1
ATOM 1551 C C . LYS A 1 208 ? -23.438 1.482 -10.125 1 96.38 208 LYS A C 1
ATOM 1553 O O . LYS A 1 208 ? -23.812 1.871 -11.234 1 96.38 208 LYS A O 1
ATOM 1558 N N . HIS A 1 209 ? -22.219 1.273 -9.805 1 97.25 209 HIS A N 1
ATOM 1559 C CA . HIS A 1 209 ? -21.172 1.494 -10.789 1 97.25 209 HIS A CA 1
ATOM 1560 C C . HIS A 1 209 ? -21.312 0.549 -11.977 1 97.25 209 HIS A C 1
ATOM 1562 O O . HIS A 1 209 ? -21.078 0.942 -13.125 1 97.25 209 HIS A O 1
ATOM 1568 N N . LEU A 1 210 ? -21.672 -0.713 -11.703 1 98.38 210 LEU A N 1
ATOM 1569 C CA . LEU A 1 210 ? -21.953 -1.675 -12.766 1 98.38 210 LEU A CA 1
ATOM 1570 C C . LEU A 1 210 ? -23.078 -1.19 -13.656 1 98.38 210 LEU A C 1
ATOM 1572 O O . LEU A 1 210 ? -22.984 -1.254 -14.891 1 98.38 210 LEU A O 1
ATOM 1576 N N . ALA A 1 211 ? -24.125 -0.692 -13.031 1 97.69 211 ALA A N 1
ATOM 1577 C CA . ALA A 1 211 ? -25.266 -0.183 -13.781 1 97.69 211 ALA A CA 1
ATOM 1578 C C . ALA A 1 211 ? -24.859 0.999 -14.656 1 97.69 211 ALA A C 1
ATOM 1580 O O . ALA A 1 211 ? -25.312 1.105 -15.805 1 97.69 211 ALA A O 1
ATOM 1581 N N . GLU A 1 212 ? -24.047 1.85 -14.117 1 96.81 212 GLU A N 1
ATOM 1582 C CA . GLU A 1 212 ? -23.562 3.012 -14.859 1 96.81 212 GLU A CA 1
ATOM 1583 C C . GLU A 1 212 ? -22.75 2.592 -16.078 1 96.81 212 GLU A C 1
ATOM 1585 O O . GLU A 1 212 ? -22.547 3.375 -17 1 96.81 212 GLU A O 1
ATOM 1590 N N . ASN A 1 213 ? -22.25 1.384 -16.047 1 97.56 213 ASN A N 1
ATOM 1591 C CA . ASN A 1 213 ? -21.469 0.852 -17.156 1 97.56 213 ASN A CA 1
ATOM 1592 C C . ASN A 1 213 ? -22.234 -0.215 -17.938 1 97.56 213 ASN A C 1
ATOM 1594 O O . ASN A 1 213 ? -21.641 -1.135 -18.484 1 97.56 213 ASN A O 1
ATOM 1598 N N . ASP A 1 214 ? -23.531 -0.234 -17.797 1 96.81 214 ASP A N 1
ATOM 1599 C CA . ASP A 1 214 ? -24.469 -0.969 -18.625 1 96.81 214 ASP A CA 1
ATOM 1600 C C . ASP A 1 214 ? -24.469 -2.457 -18.281 1 96.81 214 ASP A C 1
ATOM 1602 O O . ASP A 1 214 ? -24.609 -3.305 -19.172 1 96.81 214 ASP A O 1
ATOM 1606 N N . VAL A 1 215 ? -24.156 -2.789 -17.094 1 98.69 215 VAL A N 1
ATOM 1607 C CA . VAL A 1 215 ? -24.344 -4.145 -16.578 1 98.69 215 VAL A CA 1
ATOM 1608 C C . VAL A 1 215 ? -25.562 -4.199 -15.664 1 98.69 215 VAL A C 1
ATOM 1610 O O . VAL A 1 215 ? -25.625 -3.494 -14.656 1 98.69 215 VAL A O 1
ATOM 1613 N N . THR A 1 216 ? -26.516 -4.945 -16.031 1 98.62 216 THR A N 1
ATOM 1614 C CA . THR A 1 216 ? -27.703 -5.109 -15.211 1 98.62 216 THR A CA 1
ATOM 1615 C C . THR A 1 216 ? -27.484 -6.168 -14.133 1 98.62 216 THR A C 1
ATOM 1617 O O . THR A 1 216 ? -27.031 -7.277 -14.43 1 98.62 216 THR A O 1
ATOM 1620 N N . VAL A 1 217 ? -27.797 -5.859 -12.891 1 98.81 217 VAL A N 1
ATOM 1621 C CA . VAL A 1 217 ? -27.641 -6.797 -11.781 1 98.81 217 VAL A CA 1
ATOM 1622 C C . VAL A 1 217 ? -28.984 -7.055 -11.117 1 98.81 217 VAL A C 1
ATOM 1624 O O . VAL A 1 217 ? -29.688 -6.113 -10.75 1 98.81 217 VAL A O 1
ATOM 1627 N N . HIS A 1 218 ? -29.359 -8.289 -11.062 1 98.69 218 HIS A N 1
ATOM 1628 C CA . HIS A 1 218 ? -30.531 -8.711 -10.312 1 98.69 218 HIS A CA 1
ATOM 1629 C C . HIS A 1 218 ? -30.141 -9.531 -9.086 1 98.69 218 HIS A C 1
ATOM 1631 O O . HIS A 1 218 ? -29.703 -10.68 -9.211 1 98.69 218 HIS A O 1
ATOM 1637 N N . THR A 1 219 ? -30.312 -8.984 -7.906 1 98.56 219 THR A N 1
ATOM 1638 C CA . THR A 1 219 ? -30.047 -9.703 -6.664 1 98.56 219 THR A CA 1
ATOM 1639 C C . THR A 1 219 ? -31.328 -10.344 -6.129 1 98.56 219 THR A C 1
ATOM 1641 O O . THR A 1 219 ? -32.406 -10.109 -6.656 1 98.56 219 THR A O 1
ATOM 1644 N N . SER A 1 220 ? -31.156 -11.227 -5.094 1 98.44 220 SER A N 1
ATOM 1645 C CA . SER A 1 220 ? -32.281 -11.969 -4.531 1 98.44 220 SER A CA 1
ATOM 1646 C C . SER A 1 220 ? -33.094 -12.672 -5.625 1 98.44 220 SER A C 1
ATOM 1648 O O . SER A 1 220 ? -34.312 -12.648 -5.617 1 98.44 220 SER A O 1
ATOM 1650 N N . GLU A 1 221 ? -32.438 -13.18 -6.586 1 98.5 221 GLU A N 1
ATOM 1651 C CA . GLU A 1 221 ? -33.062 -13.852 -7.73 1 98.5 221 GLU A CA 1
ATOM 1652 C C . GLU A 1 221 ? -32.312 -15.156 -8.055 1 98.5 221 GLU A C 1
ATOM 1654 O O . GLU A 1 221 ? -31.094 -15.195 -8.07 1 98.5 221 GLU A O 1
ATOM 1659 N N . MET A 1 222 ? -33.062 -16.219 -8.164 1 98.25 222 MET A N 1
ATOM 1660 C CA . MET A 1 222 ? -32.5 -17.547 -8.32 1 98.25 222 MET A CA 1
ATOM 1661 C C . MET A 1 222 ? -32.75 -18.094 -9.727 1 98.25 222 MET A C 1
ATOM 1663 O O . MET A 1 222 ? -33.875 -18.078 -10.203 1 98.25 222 MET A O 1
ATOM 1667 N N . VAL A 1 223 ? -31.781 -18.547 -10.398 1 98.56 223 VAL A N 1
ATOM 1668 C CA . VAL A 1 223 ? -31.922 -19.188 -11.695 1 98.56 223 VAL A CA 1
ATOM 1669 C C . VAL A 1 223 ? -32.469 -20.594 -11.516 1 98.56 223 VAL A C 1
ATOM 1671 O O . VAL A 1 223 ? -31.984 -21.359 -10.695 1 98.56 223 VAL A O 1
ATOM 1674 N N . GLN A 1 224 ? -33.438 -20.922 -12.32 1 98.38 224 GLN A N 1
ATOM 1675 C CA . GLN A 1 224 ? -34.125 -22.203 -12.164 1 98.38 224 GLN A CA 1
ATOM 1676 C C . GLN A 1 224 ? -33.844 -23.125 -13.344 1 98.38 224 GLN A C 1
ATOM 1678 O O . GLN A 1 224 ? -33.875 -24.344 -13.203 1 98.38 224 GLN A O 1
ATOM 1683 N N . ALA A 1 225 ? -33.625 -22.5 -14.484 1 98.44 225 ALA A N 1
ATOM 1684 C CA . ALA A 1 225 ? -33.375 -23.297 -15.688 1 98.44 225 ALA A CA 1
ATOM 1685 C C . ALA A 1 225 ? -32.688 -22.484 -16.766 1 98.44 225 ALA A C 1
ATOM 1687 O O . ALA A 1 225 ? -32.781 -21.25 -16.766 1 98.44 225 ALA A O 1
ATOM 1688 N N . ILE A 1 226 ? -31.953 -23.172 -17.609 1 98.62 226 ILE A N 1
ATOM 1689 C CA . ILE A 1 226 ? -31.406 -22.641 -18.859 1 98.62 226 ILE A CA 1
ATOM 1690 C C . ILE A 1 226 ? -32.031 -23.359 -20.047 1 98.62 226 ILE A C 1
ATOM 1692 O O . ILE A 1 226 ? -31.938 -24.594 -20.156 1 98.62 226 ILE A O 1
ATOM 1696 N N . GLU A 1 227 ? -32.656 -22.609 -20.859 1 98.31 227 GLU A N 1
ATOM 1697 C CA . GLU A 1 227 ? -33.312 -23.203 -22.016 1 98.31 227 GLU A CA 1
ATOM 1698 C C . GLU A 1 227 ? -32.562 -22.922 -23.312 1 98.31 227 GLU A C 1
ATOM 1700 O O . GLU A 1 227 ? -31.906 -21.875 -23.438 1 98.31 227 GLU A O 1
ATOM 1705 N N . GLY A 1 228 ? -32.594 -23.906 -24.234 1 96.94 228 GLY A N 1
ATOM 1706 C CA . GLY A 1 228 ? -31.844 -23.75 -25.469 1 96.94 228 GLY A CA 1
ATOM 1707 C C . GLY A 1 228 ? -32.5 -24.469 -26.656 1 96.94 228 GLY A C 1
ATOM 1708 O O . GLY A 1 228 ? -33.438 -25.234 -26.484 1 96.94 228 GLY A O 1
ATOM 1709 N N . GLU A 1 229 ? -32.094 -24.047 -27.75 1 94.62 229 GLU A N 1
ATOM 1710 C CA . GLU A 1 229 ? -32.438 -24.656 -29.031 1 94.62 229 GLU A CA 1
ATOM 1711 C C . GLU A 1 229 ? -31.188 -25.125 -29.766 1 94.62 229 GLU A C 1
ATOM 1713 O O . GLU A 1 229 ? -30.141 -24.453 -29.75 1 94.62 229 GLU A O 1
ATOM 1718 N N . ASP A 1 230 ? -31.281 -26.312 -30.406 1 94.88 230 ASP A N 1
ATOM 1719 C CA . ASP A 1 230 ? -30.203 -26.859 -31.219 1 94.88 230 ASP A CA 1
ATOM 1720 C C . ASP A 1 230 ? -28.906 -26.938 -30.422 1 94.88 230 ASP A C 1
ATOM 1722 O O . ASP A 1 230 ? -27.844 -26.547 -30.922 1 94.88 230 ASP A O 1
ATOM 1726 N N . GLY A 1 231 ? -29.031 -27.125 -29.125 1 94.94 231 GLY A N 1
ATOM 1727 C CA . GLY A 1 231 ? -27.859 -27.359 -28.281 1 94.94 231 GLY A CA 1
ATOM 1728 C C . GLY A 1 231 ? -27.25 -26.078 -27.75 1 94.94 231 GLY A C 1
ATOM 1729 O O . GLY A 1 231 ? -26.203 -26.125 -27.094 1 94.94 231 GLY A O 1
ATOM 1730 N N . LYS A 1 232 ? -27.906 -24.984 -27.984 1 96.75 232 LYS A N 1
ATOM 1731 C CA . LYS A 1 232 ? -27.406 -23.688 -27.531 1 96.75 232 LYS A CA 1
ATOM 1732 C C . LYS A 1 232 ? -28.438 -22.969 -26.672 1 96.75 232 LYS A C 1
ATOM 1734 O O . LYS A 1 232 ? -29.641 -23.078 -26.922 1 96.75 232 LYS A O 1
ATOM 1739 N N . VAL A 1 233 ? -27.938 -22.219 -25.734 1 97.75 233 VAL A N 1
ATOM 1740 C CA . VAL A 1 233 ? -28.828 -21.484 -24.844 1 97.75 233 VAL A CA 1
ATOM 1741 C C . VAL A 1 233 ? -29.547 -20.375 -25.625 1 97.75 233 VAL A C 1
ATOM 1743 O O . VAL A 1 233 ? -28.953 -19.75 -26.5 1 97.75 233 VAL A O 1
ATOM 1746 N N . THR A 1 234 ? -30.781 -20.156 -25.281 1 97.69 234 THR A N 1
ATOM 1747 C CA . THR A 1 234 ? -31.531 -19.047 -25.844 1 97.69 234 THR A CA 1
ATOM 1748 C C . THR A 1 234 ? -32.094 -18.156 -24.734 1 97.69 234 THR A C 1
ATOM 1750 O O . THR A 1 234 ? -32.344 -16.969 -24.938 1 97.69 234 THR A O 1
ATOM 1753 N N . ARG A 1 235 ? -32.344 -18.766 -23.594 1 97.75 235 ARG A N 1
ATOM 1754 C CA . ARG A 1 235 ? -32.875 -17.938 -22.5 1 97.75 235 ARG A CA 1
ATOM 1755 C C . ARG A 1 235 ? -32.531 -18.562 -21.156 1 97.75 235 ARG A C 1
ATOM 1757 O O . ARG A 1 235 ? -32.312 -19.766 -21.047 1 97.75 235 ARG A O 1
ATOM 1764 N N . VAL A 1 236 ? -32.531 -17.75 -20.094 1 98.69 236 VAL A N 1
ATOM 1765 C CA . VAL A 1 236 ? -32.375 -18.141 -18.688 1 98.69 236 VAL A CA 1
ATOM 1766 C C . VAL A 1 236 ? -33.656 -17.844 -17.922 1 98.69 236 VAL A C 1
ATOM 1768 O O . VAL A 1 236 ? -34.188 -16.75 -18.016 1 98.69 236 VAL A O 1
ATOM 1771 N N . VAL A 1 237 ? -34.156 -18.875 -17.25 1 98.69 237 VAL A N 1
ATOM 1772 C CA . VAL A 1 237 ? -35.375 -18.75 -16.484 1 98.69 237 VAL A CA 1
ATOM 1773 C C . VAL A 1 237 ? -35.062 -18.609 -15 1 98.69 237 VAL A C 1
ATOM 1775 O O . VAL A 1 237 ? -34.344 -19.469 -14.438 1 98.69 237 VAL A O 1
ATOM 1778 N N . THR A 1 238 ? -35.562 -17.516 -14.391 1 98.56 238 THR A N 1
ATOM 1779 C CA . THR A 1 238 ? -35.406 -17.328 -12.953 1 98.56 238 THR A CA 1
ATOM 1780 C C . THR A 1 238 ? -36.75 -17.469 -12.25 1 98.56 238 THR A C 1
ATOM 1782 O O . THR A 1 238 ? -37.75 -17.781 -12.891 1 98.56 238 THR A O 1
ATOM 1785 N N . ASN A 1 239 ? -36.719 -17.344 -10.953 1 98.44 239 ASN A N 1
ATOM 1786 C CA . ASN A 1 239 ? -37.969 -17.375 -10.195 1 98.44 239 ASN A CA 1
ATOM 1787 C C . ASN A 1 239 ? -38.781 -16.078 -10.375 1 98.44 239 ASN A C 1
ATOM 1789 O O . ASN A 1 239 ? -39.875 -15.945 -9.844 1 98.44 239 ASN A O 1
ATOM 1793 N N . LYS A 1 240 ? -38.25 -15.125 -11.156 1 98.44 240 LYS A N 1
ATOM 1794 C CA . LYS A 1 240 ? -38.938 -13.844 -11.297 1 98.44 240 LYS A CA 1
ATOM 1795 C C . LYS A 1 240 ? -39.188 -13.508 -12.773 1 98.44 240 LYS A C 1
ATOM 1797 O O . LYS A 1 240 ? -40.125 -12.789 -13.102 1 98.44 240 LYS A O 1
ATOM 1802 N N . ARG A 1 241 ? -38.25 -13.93 -13.656 1 98.44 241 ARG A N 1
ATOM 1803 C CA . ARG A 1 241 ? -38.344 -13.516 -15.047 1 98.44 241 ARG A CA 1
ATOM 1804 C C . ARG A 1 241 ? -37.625 -14.492 -15.961 1 98.44 241 ARG A C 1
ATOM 1806 O O . ARG A 1 241 ? -37.031 -15.484 -15.492 1 98.44 241 ARG A O 1
ATOM 1813 N N . THR A 1 242 ? -37.781 -14.273 -17.234 1 98.5 242 THR A N 1
ATOM 1814 C CA . THR A 1 242 ? -37 -14.938 -18.266 1 98.5 242 THR A CA 1
ATOM 1815 C C . THR A 1 242 ? -36.125 -13.93 -19.016 1 98.5 242 THR A C 1
ATOM 1817 O O . THR A 1 242 ? -36.562 -12.836 -19.344 1 98.5 242 THR A O 1
ATOM 1820 N N . ILE A 1 243 ? -34.875 -14.25 -19.219 1 98.56 243 ILE A N 1
ATOM 1821 C CA . ILE A 1 243 ? -33.938 -13.352 -19.844 1 98.56 243 ILE A CA 1
ATOM 1822 C C . ILE A 1 243 ? -33.312 -14.023 -21.078 1 98.56 243 ILE A C 1
ATOM 1824 O O . ILE A 1 243 ? -32.781 -15.133 -20.984 1 98.56 243 ILE A O 1
ATOM 1828 N N . ASP A 1 244 ? -33.375 -13.422 -22.203 1 97.81 244 ASP A N 1
ATOM 1829 C CA . ASP A 1 244 ? -32.719 -13.93 -23.391 1 97.81 244 ASP A CA 1
ATOM 1830 C C . ASP A 1 244 ? -31.188 -13.922 -23.203 1 97.81 244 ASP A C 1
ATOM 1832 O O . ASP A 1 244 ? -30.641 -13 -22.609 1 97.81 244 ASP A O 1
ATOM 1836 N N . ALA A 1 245 ? -30.562 -14.938 -23.688 1 98.06 245 ALA A N 1
ATOM 1837 C CA . ALA A 1 245 ? -29.109 -15.016 -23.562 1 98.06 245 ALA A CA 1
ATOM 1838 C C . ALA A 1 245 ? -28.5 -15.859 -24.672 1 98.06 245 ALA A C 1
ATOM 1840 O O . ALA A 1 245 ? -29.031 -16.922 -25.031 1 98.06 245 ALA A O 1
ATOM 1841 N N . ASP A 1 246 ? -27.406 -15.352 -25.25 1 97.94 246 ASP A N 1
ATOM 1842 C CA . ASP A 1 246 ? -26.641 -16.094 -26.25 1 97.94 246 ASP A CA 1
ATOM 1843 C C . ASP A 1 246 ? -25.5 -16.875 -25.578 1 97.94 246 ASP A C 1
ATOM 1845 O O . ASP A 1 246 ? -24.938 -17.781 -26.188 1 97.94 246 ASP A O 1
ATOM 1849 N N . LEU A 1 247 ? -25.188 -16.516 -24.453 1 98.12 247 LEU A N 1
ATOM 1850 C CA . LEU A 1 247 ? -24.078 -17.094 -23.688 1 98.12 247 LEU A CA 1
ATOM 1851 C C . LEU A 1 247 ? -24.359 -17.031 -22.188 1 98.12 247 LEU A C 1
ATOM 1853 O O . LEU A 1 247 ? -24.906 -16.031 -21.688 1 98.12 247 LEU A O 1
ATOM 1857 N N . VAL A 1 248 ? -24.094 -18.094 -21.453 1 98.56 248 VAL A N 1
ATOM 1858 C CA . VAL A 1 248 ? -24.297 -18.125 -20.016 1 98.56 248 VAL A CA 1
ATOM 1859 C C . VAL A 1 248 ? -23 -18.516 -19.297 1 98.56 248 VAL A C 1
ATOM 1861 O O . VAL A 1 248 ? -22.312 -19.438 -19.734 1 98.56 248 VAL A O 1
ATOM 1864 N N . ILE A 1 249 ? -22.578 -17.781 -18.297 1 98.19 249 ILE A N 1
ATOM 1865 C CA . ILE A 1 249 ? -21.484 -18.125 -17.406 1 98.19 249 ILE A CA 1
ATOM 1866 C C . ILE A 1 249 ? -22.031 -18.547 -16.047 1 98.19 249 ILE A C 1
ATOM 1868 O O . ILE A 1 249 ? -22.75 -17.781 -15.398 1 98.19 249 ILE A O 1
ATOM 1872 N N . LEU A 1 250 ? -21.75 -19.734 -15.695 1 98.12 250 LEU A N 1
ATOM 1873 C CA . LEU A 1 250 ? -22.062 -20.203 -14.352 1 98.12 250 LEU A CA 1
ATOM 1874 C C . LEU A 1 250 ? -20.906 -19.938 -13.406 1 98.12 250 LEU A C 1
ATOM 1876 O O . LEU A 1 250 ? -19.906 -20.672 -13.414 1 98.12 250 LEU A O 1
ATOM 1880 N N . ALA A 1 251 ? -21 -18.938 -12.555 1 97.12 251 ALA A N 1
ATOM 1881 C CA . ALA A 1 251 ? -20 -18.531 -11.586 1 97.12 251 ALA A CA 1
ATOM 1882 C C . ALA A 1 251 ? -20.547 -18.578 -10.164 1 97.12 251 ALA A C 1
ATOM 1884 O O . ALA A 1 251 ? -20.516 -17.578 -9.445 1 97.12 251 ALA A O 1
ATOM 1885 N N . VAL A 1 252 ? -20.984 -19.734 -9.719 1 96.69 252 VAL A N 1
ATOM 1886 C CA . VAL A 1 252 ? -21.719 -19.859 -8.469 1 96.69 252 VAL A CA 1
ATOM 1887 C C . VAL A 1 252 ? -20.797 -20.422 -7.387 1 96.69 252 VAL A C 1
ATOM 1889 O O . VAL A 1 252 ? -21.25 -21.125 -6.48 1 96.69 252 VAL A O 1
ATOM 1892 N N . GLY A 1 253 ? -19.5 -20.234 -7.504 1 94.88 253 GLY A N 1
ATOM 1893 C CA . GLY A 1 253 ? -18.531 -20.672 -6.496 1 94.88 253 GLY A CA 1
ATOM 1894 C C . GLY A 1 253 ? -17.766 -21.906 -6.898 1 94.88 253 GLY A C 1
ATOM 1895 O O . GLY A 1 253 ? -18.016 -22.484 -7.961 1 94.88 253 GLY A O 1
ATOM 1896 N N . VAL A 1 254 ? -16.766 -22.297 -6.074 1 96.56 254 VAL A N 1
ATOM 1897 C CA . VAL A 1 254 ? -15.922 -23.469 -6.328 1 96.56 254 VAL A CA 1
ATOM 1898 C C . VAL A 1 254 ? -15.875 -24.359 -5.09 1 96.56 254 VAL A C 1
ATOM 1900 O O . VAL A 1 254 ? -16.203 -23.906 -3.986 1 96.56 254 VAL A O 1
ATOM 1903 N N . VAL A 1 255 ? -15.586 -25.562 -5.254 1 96.88 255 VAL A N 1
ATOM 1904 C CA . VAL A 1 255 ? -15.414 -26.531 -4.172 1 96.88 255 VAL A CA 1
ATOM 1905 C C . VAL A 1 255 ? -14 -27.109 -4.211 1 96.88 255 VAL A C 1
ATOM 1907 O O . VAL A 1 255 ? -13.461 -27.359 -5.289 1 96.88 255 VAL A O 1
ATOM 1910 N N . PRO A 1 256 ? -13.352 -27.266 -3.016 1 98.25 256 PRO A N 1
ATOM 1911 C CA . PRO A 1 256 ? -12 -27.828 -3.006 1 98.25 256 PRO A CA 1
ATOM 1912 C C . PRO A 1 256 ? -11.969 -29.281 -3.506 1 98.25 256 PRO A C 1
ATOM 1914 O O . PRO A 1 256 ? -12.859 -30.062 -3.184 1 98.25 256 PRO A O 1
ATOM 1917 N N . ASN A 1 257 ? -11.008 -29.594 -4.344 1 98.31 257 ASN A N 1
ATOM 1918 C CA . ASN A 1 257 ? -10.789 -30.969 -4.766 1 98.31 257 ASN A CA 1
ATOM 1919 C C . ASN A 1 257 ? -10.117 -31.797 -3.672 1 98.31 257 ASN A C 1
ATOM 1921 O O . ASN A 1 257 ? -8.891 -31.828 -3.588 1 98.31 257 ASN A O 1
ATOM 1925 N N . ASP A 1 258 ? -10.977 -32.531 -2.871 1 98.38 258 ASP A N 1
ATOM 1926 C CA . ASP A 1 258 ? -10.398 -33.25 -1.752 1 98.38 258 ASP A CA 1
ATOM 1927 C C . ASP A 1 258 ? -10.719 -34.75 -1.847 1 98.38 258 ASP A C 1
ATOM 1929 O O . ASP A 1 258 ? -10.445 -35.5 -0.916 1 98.38 258 ASP A O 1
ATOM 1933 N N . SER A 1 259 ? -11.289 -35.219 -2.971 1 97.81 259 SER A N 1
ATOM 1934 C CA . SER A 1 259 ? -11.766 -36.594 -3.086 1 97.81 259 SER A CA 1
ATOM 1935 C C . SER A 1 259 ? -10.617 -37.594 -2.986 1 97.81 259 SER A C 1
ATOM 1937 O O . SER A 1 259 ? -10.711 -38.594 -2.271 1 97.81 259 SER A O 1
ATOM 1939 N N . LEU A 1 260 ? -9.539 -37.344 -3.764 1 98.31 260 LEU A N 1
ATOM 1940 C CA . LEU A 1 260 ? -8.375 -38.219 -3.742 1 98.31 260 LEU A CA 1
ATOM 1941 C C . LEU A 1 260 ? -7.828 -38.375 -2.326 1 98.31 260 LEU A C 1
ATOM 1943 O O . LEU A 1 260 ? -7.434 -39.469 -1.917 1 98.31 260 LEU A O 1
ATOM 1947 N N . ALA A 1 261 ? -7.758 -37.281 -1.608 1 98.75 261 ALA A N 1
ATOM 1948 C CA . ALA A 1 261 ? -7.258 -37.25 -0.236 1 98.75 261 ALA A CA 1
ATOM 1949 C C . ALA A 1 261 ? -8.195 -38.031 0.694 1 98.75 261 ALA A C 1
ATOM 1951 O O . ALA A 1 261 ? -7.754 -38.812 1.521 1 98.75 261 ALA A O 1
ATOM 1952 N N . ARG A 1 262 ? -9.508 -37.75 0.573 1 98.19 262 ARG A N 1
ATOM 1953 C CA . ARG A 1 262 ? -10.516 -38.438 1.387 1 98.19 262 ARG A CA 1
ATOM 1954 C C . ARG A 1 262 ? -10.469 -39.938 1.172 1 98.19 262 ARG A C 1
ATOM 1956 O O . ARG A 1 262 ? -10.492 -40.688 2.135 1 98.19 262 ARG A O 1
ATOM 1963 N N . GLU A 1 263 ? -10.391 -40.344 -0.018 1 98.38 263 GLU A N 1
ATOM 1964 C CA . GLU A 1 263 ? -10.367 -41.781 -0.368 1 98.38 263 GLU A CA 1
ATOM 1965 C C . GLU A 1 263 ? -9.094 -42.438 0.151 1 98.38 263 GLU A C 1
ATOM 1967 O O . GLU A 1 263 ? -9.102 -43.625 0.463 1 98.38 263 GLU A O 1
ATOM 1972 N N . ALA A 1 264 ? -8.062 -41.656 0.223 1 98.69 264 ALA A N 1
ATOM 1973 C CA . ALA A 1 264 ? -6.793 -42.188 0.721 1 98.69 264 ALA A CA 1
ATOM 1974 C C . ALA A 1 264 ? -6.766 -42.188 2.246 1 98.69 264 ALA A C 1
ATOM 1976 O O . ALA A 1 264 ? -5.785 -42.625 2.852 1 98.69 264 ALA A O 1
ATOM 1977 N N . GLY A 1 265 ? -7.777 -41.688 2.889 1 98.5 265 GLY A N 1
ATOM 1978 C CA . GLY A 1 265 ? -7.883 -41.719 4.34 1 98.5 265 GLY A CA 1
ATOM 1979 C C . GLY A 1 265 ? -7.277 -40.5 5.02 1 98.5 265 GLY A C 1
ATOM 1980 O O . GLY A 1 265 ? -7.02 -40.531 6.227 1 98.5 265 GLY A O 1
ATOM 1981 N N . LEU A 1 266 ? -7.027 -39.469 4.297 1 98.88 266 LEU A N 1
ATOM 1982 C CA . LEU A 1 266 ? -6.504 -38.25 4.895 1 98.88 266 LEU A CA 1
ATOM 1983 C C . LEU A 1 266 ? -7.621 -37.438 5.527 1 98.88 266 LEU A C 1
ATOM 1985 O O . LEU A 1 266 ? -8.781 -37.531 5.125 1 98.88 266 LEU A O 1
ATOM 1989 N N . SER A 1 267 ? -7.273 -36.562 6.539 1 98.75 267 SER A N 1
ATOM 1990 C CA . SER A 1 267 ? -8.258 -35.75 7.223 1 98.75 267 SER A CA 1
ATOM 1991 C C . SER A 1 267 ? -8.734 -34.594 6.324 1 98.75 267 SER A C 1
ATOM 1993 O O . SER A 1 267 ? -7.922 -33.812 5.816 1 98.75 267 SER A O 1
ATOM 1995 N N . CYS A 1 268 ? -10 -34.531 6.137 1 98.56 268 CYS A N 1
ATOM 1996 C CA . CYS A 1 268 ? -10.656 -33.469 5.398 1 98.56 268 CYS A CA 1
ATOM 1997 C C . CYS A 1 268 ? -11.805 -32.875 6.203 1 98.56 268 CYS A C 1
ATOM 1999 O O . CYS A 1 268 ? -12.398 -33.562 7.043 1 98.56 268 CYS A O 1
ATOM 2001 N N . SER A 1 269 ? -12.008 -31.625 5.965 1 97.81 269 SER A N 1
ATOM 2002 C CA . SER A 1 269 ? -13.125 -30.953 6.633 1 97.81 269 SER A CA 1
ATOM 2003 C C . SER A 1 269 ? -14.461 -31.484 6.129 1 97.81 269 SER A C 1
ATOM 2005 O O . SER A 1 269 ? -14.57 -31.938 4.984 1 97.81 269 SER A O 1
ATOM 2007 N N . GLU A 1 270 ? -15.508 -31.375 6.949 1 95.25 270 GLU A N 1
ATOM 2008 C CA . GLU A 1 270 ? -16.844 -31.828 6.578 1 95.25 270 GLU A CA 1
ATOM 2009 C C . GLU A 1 270 ? -17.391 -31.016 5.402 1 95.25 270 GLU A C 1
ATOM 2011 O O . GLU A 1 270 ? -18.109 -31.562 4.551 1 95.25 270 GLU A O 1
ATOM 2016 N N . ARG A 1 271 ? -17.016 -29.812 5.375 1 91.5 271 ARG A N 1
ATOM 2017 C CA . ARG A 1 271 ? -17.531 -28.938 4.336 1 91.5 271 ARG A CA 1
ATOM 2018 C C . ARG A 1 271 ? -16.656 -28.984 3.09 1 91.5 271 ARG A C 1
ATOM 2020 O O . ARG A 1 271 ? -16.922 -28.281 2.109 1 91.5 271 ARG A O 1
ATOM 2027 N N . GLY A 1 272 ? -15.594 -29.781 3.186 1 96.62 272 GLY A N 1
ATOM 2028 C CA . GLY A 1 272 ? -14.68 -29.891 2.061 1 96.62 272 GLY A CA 1
ATOM 2029 C C . GLY A 1 272 ? -13.336 -29.25 2.318 1 96.62 272 GLY A C 1
ATOM 2030 O O . GLY A 1 272 ? -13.25 -28.25 3.049 1 96.62 272 GLY A O 1
ATOM 2031 N N . GLY A 1 273 ? -12.336 -29.844 1.678 1 98.69 273 GLY A N 1
ATOM 2032 C CA . GLY A 1 273 ? -10.977 -29.344 1.802 1 98.69 273 GLY A CA 1
ATOM 2033 C C . GLY A 1 273 ? -10.094 -30.203 2.684 1 98.69 273 GLY A C 1
ATOM 2034 O O . GLY A 1 273 ? -10.562 -30.75 3.691 1 98.69 273 GLY A O 1
ATOM 2035 N N . ILE A 1 274 ? -8.883 -30.312 2.33 1 98.94 274 ILE A N 1
ATOM 2036 C CA . ILE A 1 274 ? -7.91 -31.078 3.098 1 98.94 274 ILE A CA 1
ATOM 2037 C C . ILE A 1 274 ? -7.434 -30.266 4.297 1 98.94 274 ILE A C 1
ATOM 2039 O O . ILE A 1 274 ? -7.121 -29.078 4.16 1 98.94 274 ILE A O 1
ATOM 2043 N N . ILE A 1 275 ? -7.457 -30.812 5.52 1 98.75 275 ILE A N 1
ATOM 2044 C CA . ILE A 1 275 ? -6.941 -30.156 6.711 1 98.75 275 ILE A CA 1
ATOM 2045 C C . ILE A 1 275 ? -5.422 -30.297 6.762 1 98.75 275 ILE A C 1
ATOM 2047 O O . ILE A 1 275 ? -4.887 -31.391 6.605 1 98.75 275 ILE A O 1
ATOM 2051 N N . VAL A 1 276 ? -4.719 -29.234 6.945 1 98.75 276 VAL A N 1
ATOM 2052 C CA . VAL A 1 276 ? -3.26 -29.25 6.973 1 98.75 276 VAL A CA 1
ATOM 2053 C C . VAL A 1 276 ? -2.76 -28.531 8.227 1 98.75 276 VAL A C 1
ATOM 2055 O O . VAL A 1 276 ? -3.475 -27.703 8.805 1 98.75 276 VAL A O 1
ATOM 2058 N N . SER A 1 277 ? -1.532 -28.844 8.664 1 98.12 277 SER A N 1
ATOM 2059 C CA . SER A 1 277 ? -0.854 -28.141 9.742 1 98.12 277 SER A CA 1
ATOM 2060 C C . SER A 1 277 ? -0.236 -26.844 9.258 1 98.12 277 SER A C 1
ATOM 2062 O O . SER A 1 277 ? -0.346 -26.5 8.078 1 98.12 277 SER A O 1
ATOM 2064 N N . LYS A 1 278 ? 0.448 -26.141 10.109 1 97.38 278 LYS A N 1
ATOM 2065 C CA . LYS A 1 278 ? 1.135 -24.906 9.742 1 97.38 278 LYS A CA 1
ATOM 2066 C C . LYS A 1 278 ? 2.332 -25.188 8.836 1 97.38 278 LYS A C 1
ATOM 2068 O O . LYS A 1 278 ? 2.842 -24.281 8.172 1 97.38 278 LYS A O 1
ATOM 2073 N N . THR A 1 279 ? 2.82 -26.359 8.852 1 98.25 279 THR A N 1
ATOM 2074 C CA . THR A 1 279 ? 3.906 -26.734 7.945 1 98.25 279 THR A CA 1
ATOM 2075 C C . THR A 1 279 ? 3.355 -27.266 6.629 1 98.25 279 THR A C 1
ATOM 2077 O O . THR A 1 279 ? 4.109 -27.766 5.793 1 98.25 279 THR A O 1
ATOM 2080 N N . MET A 1 280 ? 2.016 -27.281 6.441 1 98.69 280 MET A N 1
ATOM 2081 C CA . MET A 1 280 ? 1.266 -27.672 5.254 1 98.69 280 MET A CA 1
ATOM 2082 C C . MET A 1 280 ? 1.259 -29.188 5.086 1 98.69 280 MET A C 1
ATOM 2084 O O . MET A 1 280 ? 1.021 -29.688 3.99 1 98.69 280 MET A O 1
ATOM 2088 N N . GLN A 1 281 ? 1.564 -29.891 6.195 1 98.69 281 GLN A N 1
ATOM 2089 C CA . GLN A 1 281 ? 1.452 -31.344 6.219 1 98.69 281 GLN A CA 1
ATOM 2090 C C . GLN A 1 281 ? 0.008 -31.781 6.449 1 98.69 281 GLN A C 1
ATOM 2092 O O . GLN A 1 281 ? -0.719 -31.156 7.223 1 98.69 281 GLN A O 1
ATOM 2097 N N . THR A 1 282 ? -0.397 -32.844 5.707 1 98.81 282 THR A N 1
ATOM 2098 C CA . THR A 1 282 ? -1.687 -33.469 5.977 1 98.81 282 THR A CA 1
ATOM 2099 C C . THR A 1 282 ? -1.606 -34.375 7.211 1 98.81 282 THR A C 1
ATOM 2101 O O . THR A 1 282 ? -0.653 -34.281 7.988 1 98.81 282 THR A O 1
ATOM 2104 N N . SER A 1 283 ? -2.703 -35.156 7.406 1 98.75 283 SER A N 1
ATOM 2105 C CA . SER A 1 283 ? -2.697 -36.094 8.531 1 98.75 283 SER A CA 1
ATOM 2106 C C . SER A 1 283 ? -1.656 -37.188 8.336 1 98.75 283 SER A C 1
ATOM 2108 O O . SER A 1 283 ? -1.371 -37.938 9.258 1 98.75 283 SER A O 1
ATOM 2110 N N . ASP A 1 284 ? -1.081 -37.375 7.195 1 98.69 284 ASP A N 1
ATOM 2111 C CA . ASP A 1 284 ? 0.079 -38.219 6.914 1 98.69 284 ASP A CA 1
ATOM 2112 C C . ASP A 1 284 ? 1.352 -37.375 6.805 1 98.69 284 ASP A C 1
ATOM 2114 O O . ASP A 1 284 ? 1.444 -36.469 5.961 1 98.69 284 ASP A O 1
ATOM 2118 N N . PRO A 1 285 ? 2.381 -37.594 7.586 1 97.94 285 PRO A N 1
ATOM 2119 C CA . PRO A 1 285 ? 3.578 -36.75 7.633 1 97.94 285 PRO A CA 1
ATOM 2120 C C . PRO A 1 285 ? 4.344 -36.719 6.312 1 97.94 285 PRO A C 1
ATOM 2122 O O . PRO A 1 285 ? 5.195 -35.844 6.098 1 97.94 285 PRO A O 1
ATOM 2125 N N . ASP A 1 286 ? 4.074 -37.688 5.414 1 98.62 286 ASP A N 1
ATOM 2126 C CA . ASP A 1 286 ? 4.797 -37.75 4.148 1 98.62 286 ASP A CA 1
ATOM 2127 C C . ASP A 1 286 ? 3.971 -37.125 3.012 1 98.62 286 ASP A C 1
ATOM 2129 O O . ASP A 1 286 ? 4.391 -37.156 1.854 1 98.62 286 ASP A O 1
ATOM 2133 N N . VAL A 1 287 ? 2.764 -36.594 3.301 1 98.94 287 VAL A N 1
ATOM 2134 C CA . VAL A 1 287 ? 1.874 -36.031 2.305 1 98.94 287 VAL A CA 1
ATOM 2135 C C . VAL A 1 287 ? 1.582 -34.562 2.666 1 98.94 287 VAL A C 1
ATOM 2137 O O . VAL A 1 287 ? 1.095 -34.281 3.762 1 98.94 287 VAL A O 1
ATOM 2140 N N . TYR A 1 288 ? 1.935 -33.656 1.793 1 98.94 288 TYR A N 1
ATOM 2141 C CA . TYR A 1 288 ? 1.682 -32.25 1.922 1 98.94 288 TYR A CA 1
ATOM 2142 C C . TYR A 1 288 ? 0.571 -31.797 0.979 1 98.94 288 TYR A C 1
ATOM 2144 O O . TYR A 1 288 ? 0.308 -32.438 -0.033 1 98.94 288 TYR A O 1
ATOM 2152 N N . ALA A 1 289 ? -0.118 -30.688 1.323 1 98.94 289 ALA A N 1
ATOM 2153 C CA . ALA A 1 289 ? -1.167 -30.156 0.458 1 98.94 289 ALA A CA 1
ATOM 2154 C C . ALA A 1 289 ? -1.275 -28.641 0.599 1 98.94 289 ALA A C 1
ATOM 2156 O O . ALA A 1 289 ? -0.918 -28.078 1.638 1 98.94 289 ALA A O 1
ATOM 2157 N N . GLY A 1 290 ? -1.79 -28 -0.402 1 98.81 290 GLY A N 1
ATOM 2158 C CA . GLY A 1 290 ? -1.981 -26.562 -0.379 1 98.81 290 GLY A CA 1
ATOM 2159 C C . GLY A 1 290 ? -2.822 -26.047 -1.534 1 98.81 290 GLY A C 1
ATOM 2160 O O . GLY A 1 290 ? -3.35 -26.844 -2.32 1 98.81 290 GLY A O 1
ATOM 2161 N N . GLY A 1 291 ? -2.959 -24.719 -1.631 1 98.31 291 GLY A N 1
ATOM 2162 C CA . GLY A 1 291 ? -3.77 -24.094 -2.664 1 98.31 291 GLY A CA 1
ATOM 2163 C C . GLY A 1 291 ? -5.262 -24.219 -2.412 1 98.31 291 GLY A C 1
ATOM 2164 O O . GLY A 1 291 ? -5.707 -24.188 -1.264 1 98.31 291 GLY A O 1
ATOM 2165 N N . ASP A 1 292 ? -5.969 -24.375 -3.486 1 98.25 292 ASP A N 1
ATOM 2166 C CA . ASP A 1 292 ? -7.426 -24.281 -3.398 1 98.25 292 ASP A CA 1
ATOM 2167 C C . ASP A 1 292 ? -8.023 -25.594 -2.895 1 98.25 292 ASP A C 1
ATOM 2169 O O . ASP A 1 292 ? -9.234 -25.688 -2.68 1 98.25 292 ASP A O 1
ATOM 2173 N N . CYS A 1 293 ? -7.207 -26.641 -2.6 1 98.75 293 CYS A N 1
ATOM 2174 C CA . CYS A 1 293 ? -7.789 -27.906 -2.148 1 98.75 293 CYS A CA 1
ATOM 2175 C C . CYS A 1 293 ? -7.719 -28.016 -0.631 1 98.75 293 CYS A C 1
ATOM 2177 O O . CYS A 1 293 ? -8.086 -29.047 -0.069 1 98.75 293 CYS A O 1
ATOM 2179 N N . VAL A 1 294 ? -7.234 -27 0.035 1 98.81 294 VAL A N 1
ATOM 2180 C CA . VAL A 1 294 ? -7.082 -27.109 1.481 1 98.81 294 VAL A CA 1
ATOM 2181 C C . VAL A 1 294 ? -7.961 -26.062 2.178 1 98.81 294 VAL A C 1
ATOM 2183 O O . VAL A 1 294 ? -8.438 -25.125 1.544 1 98.81 294 VAL A O 1
ATOM 2186 N N . VAL A 1 295 ? -8.25 -26.266 3.445 1 98.56 295 VAL A N 1
ATOM 2187 C CA . VAL A 1 295 ? -8.773 -25.266 4.375 1 98.56 295 VAL A CA 1
ATOM 2188 C C . VAL A 1 295 ? -7.703 -24.906 5.402 1 98.56 295 VAL A C 1
ATOM 2190 O O . VAL A 1 295 ? -6.938 -25.766 5.84 1 98.56 295 VAL A O 1
ATOM 2193 N N . ILE A 1 296 ? -7.59 -23.656 5.664 1 98.06 296 ILE A N 1
ATOM 2194 C CA . ILE A 1 296 ? -6.562 -23.188 6.586 1 98.06 296 ILE A CA 1
ATOM 2195 C C . ILE A 1 296 ? -7.18 -22.234 7.602 1 98.06 296 ILE A C 1
ATOM 2197 O O . ILE A 1 296 ? -8.312 -21.781 7.43 1 98.06 296 ILE A O 1
ATOM 2201 N N . GLU A 1 297 ? -6.438 -21.922 8.594 1 97.5 297 GLU A N 1
ATOM 2202 C CA . GLU A 1 297 ? -6.918 -21.078 9.68 1 97.5 297 GLU A CA 1
ATOM 2203 C C . GLU A 1 297 ? -7.078 -19.625 9.219 1 97.5 297 GLU A C 1
ATOM 2205 O O . GLU A 1 297 ? -6.219 -19.094 8.508 1 97.5 297 GLU A O 1
ATOM 2210 N N . ASN A 1 298 ? -8.242 -19.031 9.547 1 97.81 298 ASN A N 1
ATOM 2211 C CA . ASN A 1 298 ? -8.375 -17.578 9.516 1 97.81 298 ASN A CA 1
ATOM 2212 C C . ASN A 1 298 ? -7.719 -16.938 10.734 1 97.81 298 ASN A C 1
ATOM 2214 O O . ASN A 1 298 ? -8.133 -17.172 11.867 1 97.81 298 ASN A O 1
ATOM 2218 N N . ILE A 1 299 ? -6.809 -16.078 10.461 1 97.19 299 ILE A N 1
ATOM 2219 C CA . ILE A 1 299 ? -5.969 -15.531 11.523 1 97.19 299 ILE A CA 1
ATOM 2220 C C . ILE A 1 299 ? -6.812 -14.664 12.461 1 97.19 299 ILE A C 1
ATOM 2222 O O . ILE A 1 299 ? -6.527 -14.57 13.656 1 97.19 299 ILE A O 1
ATOM 2226 N N . VAL A 1 300 ? -7.883 -14.008 11.984 1 97.94 300 VAL A N 1
ATOM 2227 C CA . VAL A 1 300 ? -8.695 -13.086 12.773 1 97.94 300 VAL A CA 1
ATOM 2228 C C . VAL A 1 300 ? -9.672 -13.875 13.648 1 97.94 300 VAL A C 1
ATOM 2230 O O . VAL A 1 300 ? -9.812 -13.586 14.836 1 97.94 300 VAL A O 1
ATOM 2233 N N . THR A 1 301 ? -10.305 -14.969 13.133 1 97.44 301 THR A N 1
ATOM 2234 C CA . THR A 1 301 ? -11.344 -15.695 13.852 1 97.44 301 THR A CA 1
ATOM 2235 C C . THR A 1 301 ? -10.758 -16.891 14.594 1 97.44 301 THR A C 1
ATOM 2237 O O . THR A 1 301 ? -11.359 -17.391 15.539 1 97.44 301 THR A O 1
ATOM 2240 N N . GLY A 1 302 ? -9.633 -17.422 14.117 1 96.62 302 GLY A N 1
ATOM 2241 C CA . GLY A 1 302 ? -9.055 -18.641 14.656 1 96.62 302 GLY A CA 1
ATOM 2242 C C . GLY A 1 302 ? -9.727 -19.906 14.133 1 96.62 302 GLY A C 1
ATOM 2243 O O . GLY A 1 302 ? -9.359 -21.016 14.523 1 96.62 302 GLY A O 1
ATOM 2244 N N . LYS A 1 303 ? -10.617 -19.766 13.234 1 96.75 303 LYS A N 1
ATOM 2245 C CA . LYS A 1 303 ? -11.359 -20.906 12.695 1 96.75 303 LYS A CA 1
ATOM 2246 C C . LYS A 1 303 ? -10.852 -21.266 11.305 1 96.75 303 LYS A C 1
ATOM 2248 O O . LYS A 1 303 ? -10.188 -20.469 10.641 1 96.75 303 LYS A O 1
ATOM 2253 N N . LEU A 1 304 ? -11.164 -22.5 10.875 1 96.94 304 LEU A N 1
ATOM 2254 C CA . LEU A 1 304 ? -10.797 -22.922 9.531 1 96.94 304 LEU A CA 1
ATOM 2255 C C . LEU A 1 304 ? -11.633 -22.203 8.484 1 96.94 304 LEU A C 1
ATOM 2257 O O . LEU A 1 304 ? -12.828 -21.984 8.68 1 96.94 304 LEU A O 1
ATOM 2261 N N . GLY A 1 305 ? -10.945 -21.75 7.527 1 96.5 305 GLY A N 1
ATOM 2262 C CA . GLY A 1 305 ? -11.594 -21.094 6.402 1 96.5 305 GLY A CA 1
ATOM 2263 C C . GLY A 1 305 ? -11.047 -21.547 5.059 1 96.5 305 GLY A C 1
ATOM 2264 O O . GLY A 1 305 ? -10.055 -22.266 4.992 1 96.5 305 GLY A O 1
ATOM 2265 N N . TYR A 1 306 ? -11.797 -21.266 4.012 1 97.31 306 TYR A N 1
ATOM 2266 C CA . TYR A 1 306 ? -11.453 -21.609 2.635 1 97.31 306 TYR A CA 1
ATOM 2267 C C . TYR A 1 306 ? -11.102 -20.359 1.831 1 97.31 306 TYR A C 1
ATOM 2269 O O . TYR A 1 306 ? -11.914 -19.438 1.715 1 97.31 306 TYR A O 1
ATOM 2277 N N . TYR A 1 307 ? -9.914 -20.234 1.302 1 97.25 307 TYR A N 1
ATOM 2278 C CA . TYR A 1 307 ? -9.391 -19.047 0.62 1 97.25 307 TYR A CA 1
ATOM 2279 C C . TYR A 1 307 ? -8.766 -19.422 -0.717 1 97.25 307 TYR A C 1
ATOM 2281 O O . TYR A 1 307 ? -7.543 -19.547 -0.824 1 97.25 307 TYR A O 1
ATOM 2289 N N . PRO A 1 308 ? -9.562 -19.641 -1.767 1 96.25 308 PRO A N 1
ATOM 2290 C CA . PRO A 1 308 ? -9.031 -19.969 -3.092 1 96.25 308 PRO A CA 1
ATOM 2291 C C . PRO A 1 308 ? -8.391 -18.781 -3.787 1 96.25 308 PRO A C 1
ATOM 2293 O O . PRO A 1 308 ? -8.977 -18.203 -4.703 1 96.25 308 PRO A O 1
ATOM 2296 N N . LEU A 1 309 ? -7.184 -18.438 -3.441 1 96.25 309 LEU A N 1
ATOM 2297 C CA . LEU A 1 309 ? -6.43 -17.297 -3.936 1 96.25 309 LEU A CA 1
ATOM 2298 C C . LEU A 1 309 ? -5.078 -17.734 -4.484 1 96.25 309 LEU A C 1
ATOM 2300 O O . LEU A 1 309 ? -4.324 -18.422 -3.807 1 96.25 309 LEU A O 1
ATOM 2304 N N . GLY A 1 310 ? -4.801 -17.297 -5.727 1 96.31 310 GLY A N 1
ATOM 2305 C CA . GLY A 1 310 ? -3.551 -17.656 -6.379 1 96.31 310 GLY A CA 1
ATOM 2306 C C . GLY A 1 310 ? -2.324 -17.203 -5.598 1 96.31 310 GLY A C 1
ATOM 2307 O O . GLY A 1 310 ? -1.307 -17.906 -5.59 1 96.31 310 GLY A O 1
ATOM 2308 N N . SER A 1 311 ? -2.406 -16.078 -4.922 1 96.62 311 SER A N 1
ATOM 2309 C CA . SER A 1 311 ? -1.295 -15.562 -4.121 1 96.62 311 SER A CA 1
ATOM 2310 C C . SER A 1 311 ? -0.961 -16.516 -2.975 1 96.62 311 SER A C 1
ATOM 2312 O O . SER A 1 311 ? 0.212 -16.797 -2.713 1 96.62 311 SER A O 1
ATOM 2314 N N . LEU A 1 312 ? -1.936 -17.078 -2.316 1 97.62 312 LEU A N 1
ATOM 2315 C CA . LEU A 1 312 ? -1.717 -18 -1.212 1 97.62 312 LEU A CA 1
ATOM 2316 C C . LEU A 1 312 ? -1.146 -19.328 -1.717 1 97.62 312 LEU A C 1
ATOM 2318 O O . LEU A 1 312 ? -0.292 -19.938 -1.063 1 97.62 312 LEU A O 1
ATOM 2322 N N . ALA A 1 313 ? -1.677 -19.734 -2.875 1 98.12 313 ALA A N 1
ATOM 2323 C CA . ALA A 1 313 ? -1.144 -20.969 -3.469 1 98.12 313 ALA A CA 1
ATOM 2324 C C . ALA A 1 313 ? 0.362 -20.859 -3.689 1 98.12 313 ALA A C 1
ATOM 2326 O O . ALA A 1 313 ? 1.104 -21.812 -3.441 1 98.12 313 ALA A O 1
ATOM 2327 N N . ASN A 1 314 ? 0.792 -19.719 -4.156 1 97.38 314 ASN A N 1
ATOM 2328 C CA . ASN A 1 314 ? 2.213 -19.5 -4.398 1 97.38 314 ASN A CA 1
ATOM 2329 C C . ASN A 1 314 ? 3.014 -19.531 -3.102 1 97.38 314 ASN A C 1
ATOM 2331 O O . ASN A 1 314 ? 4.051 -20.188 -3.016 1 97.38 314 ASN A O 1
ATOM 2335 N N . SER A 1 315 ? 2.568 -18.812 -2.105 1 97.5 315 SER A N 1
ATOM 2336 C CA . SER A 1 315 ? 3.248 -18.781 -0.813 1 97.5 315 SER A CA 1
ATOM 2337 C C . SER A 1 315 ? 3.311 -20.172 -0.195 1 97.5 315 SER A C 1
ATOM 2339 O O . SER A 1 315 ? 4.359 -20.594 0.305 1 97.5 315 SER A O 1
ATOM 2341 N N . GLN A 1 316 ? 2.23 -20.859 -0.249 1 98.56 316 GLN A N 1
ATOM 2342 C CA . GLN A 1 316 ? 2.158 -22.203 0.314 1 98.56 316 GLN A CA 1
ATOM 2343 C C . GLN A 1 316 ? 3.047 -23.172 -0.46 1 98.56 316 GLN A C 1
ATOM 2345 O O . GLN A 1 316 ? 3.672 -24.062 0.13 1 98.56 316 GLN A O 1
ATOM 2350 N N . GLY A 1 317 ? 3.061 -23 -1.797 1 98.69 317 GLY A N 1
ATOM 2351 C CA . GLY A 1 317 ? 3.932 -23.828 -2.613 1 98.69 317 GLY A CA 1
ATOM 2352 C C . GLY A 1 317 ? 5.391 -23.719 -2.219 1 98.69 317 GLY A C 1
ATOM 2353 O O . GLY A 1 317 ? 6.105 -24.734 -2.188 1 98.69 317 GLY A O 1
ATOM 2354 N N . ARG A 1 318 ? 5.852 -22.547 -1.946 1 98.19 318 ARG A N 1
ATOM 2355 C CA . ARG A 1 318 ? 7.238 -22.375 -1.522 1 98.19 318 ARG A CA 1
ATOM 2356 C C . ARG A 1 318 ? 7.496 -23.062 -0.187 1 98.19 318 ARG A C 1
ATOM 2358 O O . ARG A 1 318 ? 8.523 -23.719 -0.01 1 98.19 318 ARG A O 1
ATOM 2365 N N . ILE A 1 319 ? 6.598 -22.906 0.764 1 98.25 319 ILE A N 1
ATOM 2366 C CA . ILE A 1 319 ? 6.734 -23.5 2.09 1 98.25 319 ILE A CA 1
ATOM 2367 C C . ILE A 1 319 ? 6.766 -25.031 1.977 1 98.25 319 ILE A C 1
ATOM 2369 O O . ILE A 1 319 ? 7.629 -25.672 2.566 1 98.25 319 ILE A O 1
ATOM 2373 N N . ILE A 1 320 ? 5.871 -25.562 1.181 1 98.81 320 ILE A N 1
ATOM 2374 C CA . ILE A 1 320 ? 5.793 -27.016 0.984 1 98.81 320 ILE A CA 1
ATOM 2375 C C . ILE A 1 320 ? 7.086 -27.516 0.354 1 98.81 320 ILE A C 1
ATOM 2377 O O . ILE A 1 320 ? 7.66 -28.516 0.808 1 98.81 320 ILE A O 1
ATOM 2381 N N . GLY A 1 321 ? 7.504 -26.828 -0.738 1 98.81 321 GLY A N 1
ATOM 2382 C CA . GLY A 1 321 ? 8.742 -27.234 -1.379 1 98.81 321 GLY A CA 1
ATOM 2383 C C . GLY A 1 321 ? 9.922 -27.266 -0.428 1 98.81 321 GLY A C 1
ATOM 2384 O O . GLY A 1 321 ? 10.711 -28.219 -0.447 1 98.81 321 GLY A O 1
ATOM 2385 N N . THR A 1 322 ? 10.023 -26.25 0.402 1 98.38 322 THR A N 1
ATOM 2386 C CA . THR A 1 322 ? 11.094 -26.188 1.39 1 98.38 322 THR A CA 1
ATOM 2387 C C . THR A 1 322 ? 10.992 -27.344 2.377 1 98.38 322 THR A C 1
ATOM 2389 O O . THR A 1 322 ? 11.984 -28 2.674 1 98.38 322 THR A O 1
ATOM 2392 N N . ASN A 1 323 ? 9.789 -27.609 2.891 1 98.62 323 ASN A N 1
ATOM 2393 C CA . ASN A 1 323 ? 9.594 -28.609 3.93 1 98.62 323 ASN A CA 1
ATOM 2394 C C . ASN A 1 323 ? 9.766 -30.031 3.381 1 98.62 323 ASN A C 1
ATOM 2396 O O . ASN A 1 323 ? 10.273 -30.906 4.074 1 98.62 323 ASN A O 1
ATOM 2400 N N . VAL A 1 324 ? 9.312 -30.266 2.166 1 98.69 324 VAL A N 1
ATOM 2401 C CA . VAL A 1 324 ? 9.492 -31.547 1.5 1 98.69 324 VAL A CA 1
ATOM 2402 C C . VAL A 1 324 ? 10.984 -31.844 1.362 1 98.69 324 VAL A C 1
ATOM 2404 O O . VAL A 1 324 ? 11.406 -33 1.475 1 98.69 324 VAL A O 1
ATOM 2407 N N . ALA A 1 325 ? 11.781 -30.844 1.144 1 97.81 325 ALA A N 1
ATOM 2408 C CA . ALA A 1 325 ? 13.219 -31 0.947 1 97.81 325 ALA A CA 1
ATOM 2409 C C . ALA A 1 325 ? 13.961 -30.984 2.281 1 97.81 325 ALA A C 1
ATOM 2411 O O . ALA A 1 325 ? 15.188 -30.906 2.316 1 97.81 325 ALA A O 1
ATOM 2412 N N . GLY A 1 326 ? 13.258 -30.984 3.387 1 96.5 326 GLY A N 1
ATOM 2413 C CA . GLY A 1 326 ? 13.898 -31.156 4.68 1 96.5 326 GLY A CA 1
ATOM 2414 C C . GLY A 1 326 ? 13.891 -29.906 5.535 1 96.5 326 GLY A C 1
ATOM 2415 O O . GLY A 1 326 ? 14.461 -29.891 6.625 1 96.5 326 GLY A O 1
ATOM 2416 N N . GLY A 1 327 ? 13.211 -28.859 5.039 1 95.62 327 GLY A N 1
ATOM 2417 C CA . GLY A 1 327 ? 13.094 -27.641 5.824 1 95.62 327 GLY A CA 1
ATOM 2418 C C . GLY A 1 327 ? 11.969 -27.688 6.84 1 95.62 327 GLY A C 1
ATOM 2419 O O . GLY A 1 327 ? 11.391 -28.75 7.086 1 95.62 327 GLY A O 1
ATOM 2420 N N . ARG A 1 328 ? 11.719 -26.562 7.609 1 93.88 328 ARG A N 1
ATOM 2421 C CA . ARG A 1 328 ? 10.672 -26.469 8.625 1 93.88 328 ARG A CA 1
ATOM 2422 C C . ARG A 1 328 ? 10.016 -25.094 8.625 1 93.88 328 ARG A C 1
ATOM 2424 O O . ARG A 1 328 ? 9.898 -24.453 9.672 1 93.88 328 ARG A O 1
ATOM 2431 N N . GLU A 1 329 ? 9.602 -24.703 7.434 1 96.5 329 GLU A N 1
ATOM 2432 C CA . GLU A 1 329 ? 8.922 -23.422 7.312 1 96.5 329 GLU A CA 1
ATOM 2433 C C . GLU A 1 329 ? 7.441 -23.547 7.652 1 96.5 329 GLU A C 1
ATOM 2435 O O . GLU A 1 329 ? 6.879 -24.641 7.613 1 96.5 329 GLU A O 1
ATOM 2440 N N . THR A 1 330 ? 6.824 -22.469 8.062 1 97 330 THR A N 1
ATOM 2441 C CA . THR A 1 330 ? 5.426 -22.484 8.469 1 97 330 THR A CA 1
ATOM 2442 C C . THR A 1 330 ? 4.617 -21.438 7.699 1 97 330 THR A C 1
ATOM 2444 O O . THR A 1 330 ? 5.176 -20.469 7.203 1 97 330 THR A O 1
ATOM 2447 N N . PHE A 1 331 ? 3.387 -21.672 7.523 1 96.56 331 PHE A N 1
ATOM 2448 C CA . PHE A 1 331 ? 2.359 -20.766 7.016 1 96.56 331 PHE A CA 1
ATOM 2449 C C . PHE A 1 331 ? 1.309 -20.484 8.086 1 96.56 331 PHE A C 1
ATOM 2451 O O . PHE A 1 331 ? 0.609 -21.391 8.531 1 96.56 331 PHE A O 1
ATOM 2458 N N . ASP A 1 332 ? 1.109 -19.266 8.508 1 93.81 332 ASP A N 1
ATOM 2459 C CA . ASP A 1 332 ? 0.348 -18.922 9.711 1 93.81 332 ASP A CA 1
ATOM 2460 C C . ASP A 1 332 ? -1.153 -18.969 9.438 1 93.81 332 ASP A C 1
ATOM 2462 O O . ASP A 1 332 ? -1.953 -19.141 10.359 1 93.81 332 ASP A O 1
ATOM 2466 N N . GLY A 1 333 ? -1.532 -18.891 8.242 1 97.06 333 GLY A N 1
ATOM 2467 C CA . GLY A 1 333 ? -2.936 -18.75 7.887 1 97.06 333 GLY A CA 1
ATOM 2468 C C . GLY A 1 333 ? -3.203 -17.562 6.977 1 97.06 333 GLY A C 1
ATOM 2469 O O . GLY A 1 333 ? -2.293 -17.062 6.305 1 97.06 333 GLY A O 1
ATOM 2470 N N . ALA A 1 334 ? -4.496 -17.219 6.891 1 97.88 334 ALA A N 1
ATOM 2471 C CA . ALA A 1 334 ? -4.871 -16.125 6 1 97.88 334 ALA A CA 1
ATOM 2472 C C . ALA A 1 334 ? -5.887 -15.195 6.668 1 97.88 334 ALA A C 1
ATOM 2474 O O . ALA A 1 334 ? -6.621 -15.609 7.566 1 97.88 334 ALA A O 1
ATOM 2475 N N . VAL A 1 335 ? -5.883 -13.93 6.273 1 97.69 335 VAL A N 1
ATOM 2476 C CA . VAL A 1 335 ? -6.898 -12.992 6.742 1 97.69 335 VAL A CA 1
ATOM 2477 C C . VAL A 1 335 ? -7.973 -12.812 5.672 1 97.69 335 VAL A C 1
ATOM 2479 O O . VAL A 1 335 ? -9.07 -12.328 5.957 1 97.69 335 VAL A O 1
ATOM 2482 N N . GLY A 1 336 ? -7.719 -13.25 4.488 1 97.81 336 GLY A N 1
ATOM 2483 C CA . GLY A 1 336 ? -8.695 -13.211 3.414 1 97.81 336 GLY A CA 1
ATOM 2484 C C . GLY A 1 336 ? -8.68 -11.898 2.645 1 97.81 336 GLY A C 1
ATOM 2485 O O . GLY A 1 336 ? -9.727 -11.289 2.422 1 97.81 336 GLY A O 1
ATOM 2486 N N . THR A 1 337 ? -7.547 -11.375 2.211 1 98.5 337 THR A N 1
ATOM 2487 C CA . THR A 1 337 ? -7.402 -10.102 1.503 1 98.5 337 THR A CA 1
ATOM 2488 C C . THR A 1 337 ? -7.727 -10.273 0.021 1 98.5 337 THR A C 1
ATOM 2490 O O . THR A 1 337 ? -7.262 -11.219 -0.618 1 98.5 337 THR A O 1
ATOM 2493 N N . PHE A 1 338 ? -8.539 -9.359 -0.522 1 98.25 338 PHE A N 1
ATOM 2494 C CA . PHE A 1 338 ? -8.93 -9.453 -1.924 1 98.25 338 PHE A CA 1
ATOM 2495 C C . PHE A 1 338 ? -8.969 -8.07 -2.566 1 98.25 338 PHE A C 1
ATOM 2497 O O . PHE A 1 338 ? -9 -7.055 -1.867 1 98.25 338 PHE A O 1
ATOM 2504 N N . ILE A 1 339 ? -8.93 -7.984 -3.842 1 98.69 339 ILE A N 1
ATOM 2505 C CA . ILE A 1 339 ? -9.18 -6.781 -4.621 1 98.69 339 ILE A CA 1
ATOM 2506 C C . ILE A 1 339 ? -9.773 -7.156 -5.98 1 98.69 339 ILE A C 1
ATOM 2508 O O . ILE A 1 339 ? -9.406 -8.18 -6.562 1 98.69 339 ILE A O 1
ATOM 2512 N N . ILE A 1 340 ? -10.711 -6.402 -6.504 1 98.38 340 ILE A N 1
ATOM 2513 C CA . ILE A 1 340 ? -11.336 -6.637 -7.801 1 98.38 340 ILE A CA 1
ATOM 2514 C C . ILE A 1 340 ? -11.469 -5.316 -8.555 1 98.38 340 ILE A C 1
ATOM 2516 O O . ILE A 1 340 ? -11.766 -4.277 -7.957 1 98.38 340 ILE A O 1
ATOM 2520 N N . LYS A 1 341 ? -11.133 -5.332 -9.789 1 97.94 341 LYS A N 1
ATOM 2521 C CA . LYS A 1 341 ? -11.375 -4.203 -10.68 1 97.94 341 LYS A CA 1
ATOM 2522 C C . LYS A 1 341 ? -12.75 -4.297 -11.328 1 97.94 341 LYS A C 1
ATOM 2524 O O . LYS A 1 341 ? -13.094 -5.32 -11.922 1 97.94 341 LYS A O 1
ATOM 2529 N N . LEU A 1 342 ? -13.57 -3.377 -11.148 1 98.19 342 LEU A N 1
ATOM 2530 C CA . LEU A 1 342 ? -14.828 -3.209 -11.867 1 98.19 342 LEU A CA 1
ATOM 2531 C C . LEU A 1 342 ? -14.844 -1.899 -12.648 1 98.19 342 LEU A C 1
ATOM 2533 O O . LEU A 1 342 ? -15.164 -0.846 -12.094 1 98.19 342 LEU A O 1
ATOM 2537 N N . PHE A 1 343 ? -14.492 -1.996 -13.922 1 97.38 343 PHE A N 1
ATOM 2538 C CA . PHE A 1 343 ? -14.336 -0.84 -14.797 1 97.38 343 PHE A CA 1
ATOM 2539 C C . PHE A 1 343 ? -13.344 0.154 -14.219 1 97.38 343 PHE A C 1
ATOM 2541 O O . PHE A 1 343 ? -12.172 -0.184 -14 1 97.38 343 PHE A O 1
ATOM 2548 N N . ASP A 1 344 ? -13.828 1.313 -13.758 1 95.69 344 ASP A N 1
ATOM 2549 C CA . ASP A 1 344 ? -12.906 2.369 -13.344 1 95.69 344 ASP A CA 1
ATOM 2550 C C . ASP A 1 344 ? -12.711 2.357 -11.828 1 95.69 344 ASP A C 1
ATOM 2552 O O . ASP A 1 344 ? -11.984 3.191 -11.281 1 95.69 344 ASP A O 1
ATOM 2556 N N . PHE A 1 345 ? -13.273 1.403 -11.141 1 97.38 345 PHE A N 1
ATOM 2557 C CA . PHE A 1 345 ? -13.18 1.343 -9.688 1 97.38 345 PHE A CA 1
ATOM 2558 C C . PHE A 1 345 ? -12.508 0.051 -9.242 1 97.38 345 PHE A C 1
ATOM 2560 O O . PHE A 1 345 ? -12.602 -0.972 -9.922 1 97.38 345 PHE A O 1
ATOM 2567 N N . ALA A 1 346 ? -11.812 0.181 -8.203 1 98.44 346 ALA A N 1
ATOM 2568 C CA . ALA A 1 346 ? -11.359 -0.989 -7.449 1 98.44 346 ALA A CA 1
ATOM 2569 C C . ALA A 1 346 ? -12.141 -1.141 -6.148 1 98.44 346 ALA A C 1
ATOM 2571 O O . ALA A 1 346 ? -12.461 -0.148 -5.488 1 98.44 346 ALA A O 1
ATOM 2572 N N . PHE A 1 347 ? -12.555 -2.291 -5.863 1 98.75 347 PHE A N 1
ATOM 2573 C CA . PHE A 1 347 ? -13.109 -2.678 -4.574 1 98.75 347 PHE A CA 1
ATOM 2574 C C . PHE A 1 347 ? -12.227 -3.705 -3.881 1 98.75 347 PHE A C 1
ATOM 2576 O O . PHE A 1 347 ? -11.719 -4.629 -4.523 1 98.75 347 PHE A O 1
ATOM 2583 N N . SER A 1 348 ? -11.945 -3.502 -2.615 1 98.75 348 SER A N 1
ATOM 2584 C CA . SER A 1 348 ? -10.984 -4.352 -1.921 1 98.75 348 SER A CA 1
ATOM 2585 C C . SER A 1 348 ? -11.359 -4.52 -0.451 1 98.75 348 SER A C 1
ATOM 2587 O O . SER A 1 348 ? -12.141 -3.736 0.092 1 98.75 348 SER A O 1
ATOM 2589 N N . GLY A 1 349 ? -10.859 -5.57 0.13 1 98.62 349 GLY A N 1
ATOM 2590 C CA . GLY A 1 349 ? -11.086 -5.801 1.548 1 98.62 349 GLY A CA 1
ATOM 2591 C C . GLY A 1 349 ? -10.07 -6.734 2.172 1 98.62 349 GLY A C 1
ATOM 2592 O O . GLY A 1 349 ? -9.352 -7.445 1.464 1 98.62 349 GLY A O 1
ATOM 2593 N N . THR A 1 350 ? -9.922 -6.719 3.447 1 98.75 350 THR A N 1
ATOM 2594 C CA . THR A 1 350 ? -9.109 -7.609 4.266 1 98.75 350 THR A CA 1
ATOM 2595 C C . THR A 1 350 ? -9.75 -7.832 5.633 1 98.75 350 THR A C 1
ATOM 2597 O O . THR A 1 350 ? -10.477 -6.965 6.129 1 98.75 350 THR A O 1
ATOM 2600 N N . GLY A 1 351 ? -9.516 -9.008 6.184 1 98.62 351 GLY A N 1
ATOM 2601 C CA . GLY A 1 351 ? -10.195 -9.336 7.426 1 98.62 351 GLY A CA 1
ATOM 2602 C C . GLY A 1 351 ? -11.688 -9.562 7.242 1 98.62 351 GLY A C 1
ATOM 2603 O O . GLY A 1 351 ? -12.109 -10.211 6.281 1 98.62 351 GLY A O 1
ATOM 2604 N N . LEU A 1 352 ? -12.461 -9.117 8.242 1 98.5 352 LEU A N 1
ATOM 2605 C CA . LEU A 1 352 ? -13.883 -9.43 8.258 1 98.5 352 LEU A CA 1
ATOM 2606 C C . LEU A 1 352 ? -14.711 -8.203 7.887 1 98.5 352 LEU A C 1
ATOM 2608 O O . LEU A 1 352 ? -14.422 -7.09 8.344 1 98.5 352 LEU A O 1
ATOM 2612 N N . SER A 1 353 ? -15.695 -8.352 7.008 1 97.75 353 SER A N 1
ATOM 2613 C CA . SER A 1 353 ? -16.766 -7.359 6.91 1 97.75 353 SER A CA 1
ATOM 2614 C C . SER A 1 353 ? -17.656 -7.383 8.148 1 97.75 353 SER A C 1
ATOM 2616 O O . SER A 1 353 ? -17.609 -8.328 8.93 1 97.75 353 SER A O 1
ATOM 2618 N N . LEU A 1 354 ? -18.438 -6.344 8.305 1 97.12 354 LEU A N 1
ATOM 2619 C CA . LEU A 1 354 ? -19.25 -6.27 9.508 1 97.12 354 LEU A CA 1
ATOM 2620 C C . LEU A 1 354 ? -20.219 -7.449 9.586 1 97.12 354 LEU A C 1
ATOM 2622 O O . LEU A 1 354 ? -20.312 -8.117 10.617 1 97.12 354 LEU A O 1
ATOM 2626 N N . PRO A 1 355 ? -20.922 -7.797 8.477 1 96.62 355 PRO A N 1
ATOM 2627 C CA . PRO A 1 355 ? -21.828 -8.938 8.578 1 96.62 355 PRO A CA 1
ATOM 2628 C C . PRO A 1 355 ? -21.125 -10.234 8.945 1 96.62 355 PRO A C 1
ATOM 2630 O O . PRO A 1 355 ? -21.641 -11.031 9.719 1 96.62 355 PRO A O 1
ATOM 2633 N N . VAL A 1 356 ? -19.938 -10.477 8.422 1 97.5 356 VAL A N 1
ATOM 2634 C CA . VAL A 1 356 ? -19.188 -11.695 8.711 1 97.5 356 VAL A CA 1
ATOM 2635 C C . VAL A 1 356 ? -18.719 -11.68 10.164 1 97.5 356 VAL A C 1
ATOM 2637 O O . VAL A 1 356 ? -18.766 -12.703 10.852 1 97.5 356 VAL A O 1
ATOM 2640 N N . ALA A 1 357 ? -18.234 -10.5 10.656 1 98.19 357 ALA A N 1
ATOM 2641 C CA . ALA A 1 357 ? -17.812 -10.383 12.055 1 98.19 357 ALA A CA 1
ATOM 2642 C C . ALA A 1 357 ? -18.953 -10.742 13.008 1 98.19 357 ALA A C 1
ATOM 2644 O O . ALA A 1 357 ? -18.75 -11.5 13.961 1 98.19 357 ALA A O 1
ATOM 2645 N N . LEU A 1 358 ? -20.125 -10.203 12.711 1 97.69 358 LEU A N 1
ATOM 2646 C CA . LEU A 1 358 ? -21.281 -10.461 13.555 1 97.69 358 LEU A CA 1
ATOM 2647 C C . LEU A 1 358 ? -21.656 -11.938 13.523 1 97.69 358 LEU A C 1
ATOM 2649 O O . LEU A 1 358 ? -21.938 -12.539 14.562 1 97.69 358 LEU A O 1
ATOM 2653 N N . ARG A 1 359 ? -21.625 -12.523 12.344 1 96.81 359 ARG A N 1
ATOM 2654 C CA . ARG A 1 359 ? -21.938 -13.938 12.188 1 96.81 359 ARG A CA 1
ATOM 2655 C C . ARG A 1 359 ? -20.953 -14.812 12.953 1 96.81 359 ARG A C 1
ATOM 2657 O O . ARG A 1 359 ? -21.328 -15.859 13.484 1 96.81 359 ARG A O 1
ATOM 2664 N N . GLU A 1 360 ? -19.688 -14.406 12.984 1 97.12 360 GLU A N 1
ATOM 2665 C CA . GLU A 1 360 ? -18.641 -15.156 13.664 1 97.12 360 GLU A CA 1
ATOM 2666 C C . GLU A 1 360 ? -18.688 -14.945 15.172 1 97.12 360 GLU A C 1
ATOM 2668 O O . GLU A 1 360 ? -17.875 -15.508 15.914 1 97.12 360 GLU A O 1
ATOM 2673 N N . GLY A 1 361 ? -19.609 -14.078 15.633 1 97.06 361 GLY A N 1
ATOM 2674 C CA . GLY A 1 361 ? -19.859 -13.961 17.062 1 97.06 361 GLY A CA 1
ATOM 2675 C C . GLY A 1 361 ? -19.203 -12.742 17.688 1 97.06 361 GLY A C 1
ATOM 2676 O O . GLY A 1 361 ? -19.266 -12.555 18.906 1 97.06 361 GLY A O 1
ATOM 2677 N N . PHE A 1 362 ? -18.594 -11.906 16.906 1 98 362 PHE A N 1
ATOM 2678 C CA . PHE A 1 362 ? -17.984 -10.703 17.453 1 98 362 PHE A CA 1
ATOM 2679 C C . PHE A 1 362 ? -19.047 -9.648 17.75 1 98 362 PHE A C 1
ATOM 2681 O O . PHE A 1 362 ? -20 -9.492 16.984 1 98 362 PHE A O 1
ATOM 2688 N N . ASP A 1 363 ? -18.953 -8.984 18.844 1 98.5 363 ASP A N 1
ATOM 2689 C CA . ASP A 1 363 ? -19.656 -7.723 19.062 1 98.5 363 ASP A CA 1
ATOM 2690 C C . ASP A 1 363 ? -18.938 -6.566 18.375 1 98.5 363 ASP A C 1
ATOM 2692 O O . ASP A 1 363 ? -18.031 -5.965 18.938 1 98.5 363 ASP A O 1
ATOM 2696 N N . ALA A 1 364 ? -19.391 -6.285 17.156 1 98.25 364 ALA A N 1
ATOM 2697 C CA . ALA A 1 364 ? -18.609 -5.402 16.297 1 98.25 364 ALA A CA 1
ATOM 2698 C C . ALA A 1 364 ? -19.484 -4.297 15.703 1 98.25 364 ALA A C 1
ATOM 2700 O O . ALA A 1 364 ? -20.703 -4.426 15.648 1 98.25 364 ALA A O 1
ATOM 2701 N N . PHE A 1 365 ? -18.875 -3.221 15.328 1 97.38 365 PHE A N 1
ATOM 2702 C CA . PHE A 1 365 ? -19.469 -2.143 14.547 1 97.38 365 PHE A CA 1
ATOM 2703 C C . PHE A 1 365 ? -18.547 -1.717 13.414 1 97.38 365 PHE A C 1
ATOM 2705 O O . PHE A 1 365 ? -17.406 -2.186 13.328 1 97.38 365 PHE A O 1
ATOM 2712 N N . SER A 1 366 ? -19.031 -0.963 12.516 1 97.12 366 SER A N 1
ATOM 2713 C CA . SER A 1 366 ? -18.203 -0.395 11.461 1 97.12 366 SER A CA 1
ATOM 2714 C C . SER A 1 366 ? -18.453 1.099 11.289 1 97.12 366 SER A C 1
ATOM 2716 O O . SER A 1 366 ? -19.453 1.617 11.789 1 97.12 366 SER A O 1
ATOM 2718 N N . THR A 1 367 ? -17.547 1.776 10.703 1 96.19 367 THR A N 1
ATOM 2719 C CA . THR A 1 367 ? -17.75 3.172 10.32 1 96.19 367 THR A CA 1
ATOM 2720 C C . THR A 1 367 ? -17.203 3.432 8.914 1 96.19 367 THR A C 1
ATOM 2722 O O . THR A 1 367 ? -16.359 2.689 8.422 1 96.19 367 THR A O 1
ATOM 2725 N N . HIS A 1 368 ? -17.766 4.43 8.258 1 95.88 368 HIS A N 1
ATOM 2726 C CA . HIS A 1 368 ? -17.422 4.816 6.895 1 95.88 368 HIS A CA 1
ATOM 2727 C C . HIS A 1 368 ? -16.734 6.176 6.859 1 95.88 368 HIS A C 1
ATOM 2729 O O . HIS A 1 368 ? -17.172 7.113 7.531 1 95.88 368 HIS A O 1
ATOM 2735 N N . VAL A 1 369 ? -15.664 6.25 6.113 1 96.94 369 VAL A N 1
ATOM 2736 C CA . VAL A 1 369 ? -15.031 7.539 5.844 1 96.94 369 VAL A CA 1
ATOM 2737 C C . VAL A 1 369 ? -14.797 7.695 4.344 1 96.94 369 VAL A C 1
ATOM 2739 O O . VAL A 1 369 ? -14.602 6.707 3.631 1 96.94 369 VAL A O 1
ATOM 2742 N N . ILE A 1 370 ? -14.883 8.852 3.846 1 96 370 ILE A N 1
ATOM 2743 C CA . ILE A 1 370 ? -14.57 9.195 2.463 1 96 370 ILE A CA 1
ATOM 2744 C C . ILE A 1 370 ? -13.672 10.43 2.434 1 96 370 ILE A C 1
ATOM 2746 O O . ILE A 1 370 ? -13.992 11.453 3.037 1 96 370 ILE A O 1
ATOM 2750 N N . MET A 1 371 ? -12.508 10.328 1.893 1 95.06 371 MET A N 1
ATOM 2751 C CA . MET A 1 371 ? -11.516 11.391 1.789 1 95.06 371 MET A CA 1
ATOM 2752 C C . MET A 1 371 ? -10.742 11.297 0.479 1 95.06 371 MET A C 1
ATOM 2754 O O . MET A 1 371 ? -10.797 10.266 -0.202 1 95.06 371 MET A O 1
ATOM 2758 N N . SER A 1 372 ? -10.094 12.406 0.161 1 95.06 372 SER A N 1
ATOM 2759 C CA . SER A 1 372 ? -9.18 12.344 -0.977 1 95.06 372 SER A CA 1
ATOM 2760 C C . SER A 1 372 ? -8.031 11.375 -0.717 1 95.06 372 SER A C 1
ATOM 2762 O O . SER A 1 372 ? -7.488 11.328 0.391 1 95.06 372 SER A O 1
ATOM 2764 N N . ASP A 1 373 ? -7.688 10.609 -1.759 1 95.06 373 ASP A N 1
ATOM 2765 C CA . ASP A 1 373 ? -6.602 9.648 -1.586 1 95.06 373 ASP A CA 1
ATOM 2766 C C . ASP A 1 373 ? -5.246 10.344 -1.59 1 95.06 373 ASP A C 1
ATOM 2768 O O . ASP A 1 373 ? -4.242 9.766 -1.169 1 95.06 373 ASP A O 1
ATOM 2772 N N . HIS A 1 374 ? -5.172 11.578 -2.1 1 95.94 374 HIS A N 1
ATOM 2773 C CA . HIS A 1 374 ? -4.008 12.461 -2.059 1 95.94 374 HIS A CA 1
ATOM 2774 C C . HIS A 1 374 ? -4.348 13.781 -1.382 1 95.94 374 HIS A C 1
ATOM 2776 O O . HIS A 1 374 ? -5.484 14 -0.957 1 95.94 374 HIS A O 1
ATOM 2782 N N . SER A 1 375 ? -3.256 14.594 -1.185 1 93.62 375 SER A N 1
ATOM 2783 C CA . SER A 1 375 ? -3.553 15.898 -0.59 1 93.62 375 SER A CA 1
ATOM 2784 C C . SER A 1 375 ? -4.621 16.641 -1.386 1 93.62 375 SER A C 1
ATOM 2786 O O . SER A 1 375 ? -4.598 16.641 -2.619 1 93.62 375 SER A O 1
ATOM 2788 N N . HIS A 1 376 ? -5.555 17.266 -0.672 1 90.31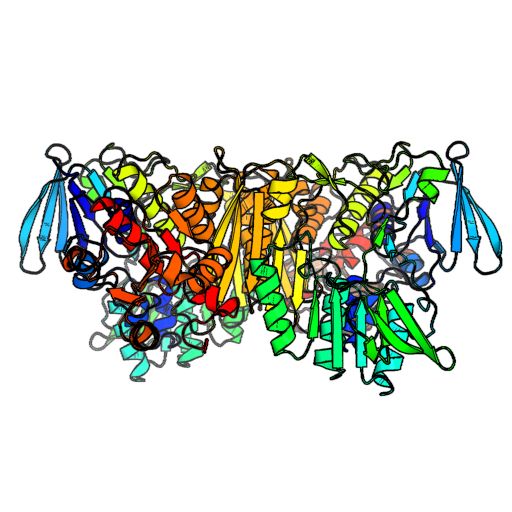 376 HIS A N 1
ATOM 2789 C CA . HIS A 1 376 ? -6.73 17.859 -1.311 1 90.31 376 HIS A CA 1
ATOM 2790 C C . HIS A 1 376 ? -6.344 19 -2.236 1 90.31 376 HIS A C 1
ATOM 2792 O O . HIS A 1 376 ? -7.121 19.391 -3.113 1 90.31 376 HIS A O 1
ATOM 2798 N N . PHE A 1 377 ? -5.129 19.578 -2.045 1 90.94 377 PHE A N 1
ATOM 2799 C CA . PHE A 1 377 ? -4.723 20.703 -2.883 1 90.94 377 PHE A CA 1
ATOM 2800 C C . PHE A 1 377 ? -3.904 20.219 -4.074 1 90.94 377 PHE A C 1
ATOM 2802 O O . PHE A 1 377 ? -3.605 20.984 -4.988 1 90.94 377 PHE A O 1
ATOM 2809 N N . TYR A 1 378 ? -3.508 18.953 -4.043 1 91.69 378 TYR A N 1
ATOM 2810 C CA . TYR A 1 378 ? -2.791 18.422 -5.195 1 91.69 378 TYR A CA 1
ATOM 2811 C C . TYR A 1 378 ? -3.746 18.141 -6.352 1 91.69 378 TYR A C 1
ATOM 2813 O O . TYR A 1 378 ? -4.859 17.641 -6.137 1 91.69 378 TYR A O 1
ATOM 2821 N N . PRO A 1 379 ? -3.414 18.406 -7.562 1 88.69 379 PRO A N 1
ATOM 2822 C CA . PRO A 1 379 ? -4.352 18.359 -8.688 1 88.69 379 PRO A CA 1
ATOM 2823 C C . PRO A 1 379 ? -4.848 16.938 -8.984 1 88.69 379 PRO A C 1
ATOM 2825 O O . PRO A 1 379 ? -6.027 16.75 -9.281 1 88.69 379 PRO A O 1
ATOM 2828 N N . LYS A 1 380 ? -4.113 15.953 -9.062 1 86.75 380 LYS A N 1
ATOM 2829 C CA . LYS A 1 380 ? -4.512 14.578 -9.344 1 86.75 380 LYS A CA 1
ATOM 2830 C C . LYS A 1 380 ? -4.914 13.844 -8.062 1 86.75 380 LYS A C 1
ATOM 2832 O O . LYS A 1 380 ? -4.055 13.469 -7.266 1 86.75 380 LYS A O 1
ATOM 2837 N N . ARG A 1 381 ? -6.27 13.711 -7.902 1 85 381 ARG A N 1
ATOM 2838 C CA . ARG A 1 381 ? -6.762 13.039 -6.707 1 85 381 ARG A CA 1
ATOM 2839 C C . ARG A 1 381 ? -8.117 12.391 -6.961 1 85 381 ARG A C 1
ATOM 2841 O O . ARG A 1 381 ? -8.875 12.836 -7.828 1 85 381 ARG A O 1
ATOM 2848 N N . ASP A 1 382 ? -8.336 11.258 -6.262 1 92.94 382 ASP A N 1
ATOM 2849 C CA . ASP A 1 382 ? -9.602 10.539 -6.242 1 92.94 382 ASP A CA 1
ATOM 2850 C C . ASP A 1 382 ? -10.148 10.422 -4.816 1 92.94 382 ASP A C 1
ATOM 2852 O O . ASP A 1 382 ? -9.398 10.57 -3.85 1 92.94 382 ASP A O 1
ATOM 2856 N N . MET A 1 383 ? -11.414 10.219 -4.746 1 94.56 383 MET A N 1
ATOM 2857 C CA . MET A 1 383 ? -12 9.961 -3.434 1 94.56 383 MET A CA 1
ATOM 2858 C C . MET A 1 383 ? -11.875 8.492 -3.062 1 94.56 383 MET A C 1
ATOM 2860 O O . MET A 1 383 ? -12.062 7.613 -3.908 1 94.56 383 MET A O 1
ATOM 2864 N N . VAL A 1 384 ? -11.508 8.227 -1.922 1 97 384 VAL A N 1
ATOM 2865 C CA . VAL A 1 384 ? -11.43 6.867 -1.397 1 97 384 VAL A CA 1
ATOM 2866 C C . VAL A 1 384 ? -12.438 6.688 -0.267 1 97 384 VAL A C 1
ATOM 2868 O O . VAL A 1 384 ? -12.531 7.531 0.629 1 97 384 VAL A O 1
ATOM 2871 N N . SER A 1 385 ? -13.242 5.668 -0.316 1 97.38 385 SER A N 1
ATOM 2872 C CA . SER A 1 385 ? -14.172 5.266 0.734 1 97.38 385 SER A CA 1
ATOM 2873 C C . SER A 1 385 ? -13.664 4.043 1.49 1 97.38 385 SER A C 1
ATOM 2875 O O . SER A 1 385 ? -13.328 3.027 0.881 1 97.38 385 SER A O 1
ATOM 2877 N N . LEU A 1 386 ? -13.562 4.152 2.758 1 98.19 386 LEU A N 1
ATOM 2878 C CA . LEU A 1 386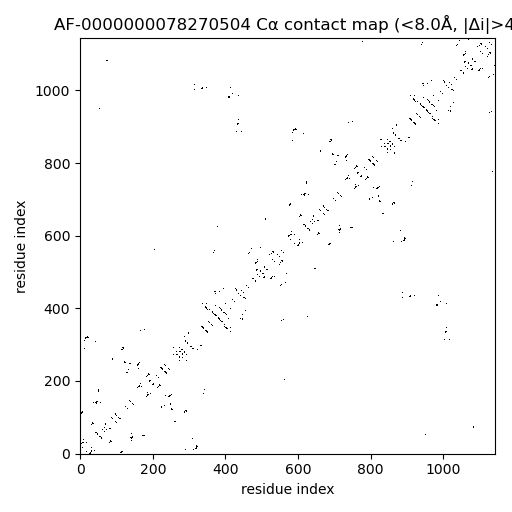 ? -13.141 3.037 3.598 1 98.19 386 LEU A CA 1
ATOM 2879 C C . LEU A 1 386 ? -14.203 2.709 4.641 1 98.19 386 LEU A C 1
ATOM 2881 O O . LEU A 1 386 ? -14.891 3.605 5.133 1 98.19 386 LEU A O 1
ATOM 2885 N N . GLU A 1 387 ? -14.375 1.505 4.922 1 98.19 387 GLU A N 1
ATOM 2886 C CA . GLU A 1 387 ? -15.172 0.987 6.031 1 98.19 387 GLU A CA 1
ATOM 2887 C C . GLU A 1 387 ? -14.336 0.111 6.953 1 98.19 387 GLU A C 1
ATOM 2889 O O . GLU A 1 387 ? -13.875 -0.959 6.551 1 98.19 387 GLU A O 1
ATOM 2894 N N . ILE A 1 388 ? -14.102 0.561 8.148 1 98.62 388 ILE A N 1
ATOM 2895 C CA . ILE A 1 388 ? -13.297 -0.173 9.117 1 98.62 388 ILE A CA 1
ATOM 2896 C C . ILE A 1 388 ? -14.211 -0.895 10.109 1 98.62 388 ILE A C 1
ATOM 2898 O O . ILE A 1 388 ? -15.242 -0.353 10.523 1 98.62 388 ILE A O 1
ATOM 2902 N N . VAL A 1 389 ? -13.938 -2.154 10.422 1 98.75 389 VAL A N 1
ATOM 2903 C CA . VAL A 1 389 ? -14.727 -2.99 11.32 1 98.75 389 VAL A CA 1
ATOM 2904 C C . VAL A 1 389 ? -13.977 -3.182 12.641 1 98.75 389 VAL A C 1
ATOM 2906 O O . VAL A 1 389 ? -12.82 -3.605 12.648 1 98.75 389 VAL A O 1
ATOM 2909 N N . VAL A 1 390 ? -14.68 -2.936 13.711 1 98.75 390 VAL A N 1
ATOM 2910 C CA . VAL A 1 390 ? -14.016 -2.863 15.008 1 98.75 390 VAL A CA 1
ATOM 2911 C C . VAL A 1 390 ? -14.836 -3.604 16.062 1 98.75 390 VAL A C 1
ATOM 2913 O O . VAL A 1 390 ? -16.062 -3.555 16.031 1 98.75 390 VAL A O 1
ATOM 2916 N N . GLU A 1 391 ? -14.18 -4.367 16.875 1 98.38 391 GLU A N 1
ATOM 2917 C CA . GLU A 1 391 ? -14.82 -5.008 18.016 1 98.38 391 GLU A CA 1
ATOM 2918 C C . GLU A 1 391 ? -15.109 -4 19.125 1 98.38 391 GLU A C 1
ATOM 2920 O O . GLU A 1 391 ? -14.234 -3.221 19.5 1 98.38 391 GLU A O 1
ATOM 2925 N N . HIS A 1 392 ? -16.344 -4.145 19.594 1 95.75 392 HIS A N 1
ATOM 2926 C CA . HIS A 1 392 ? -16.688 -3.293 20.734 1 95.75 392 HIS A CA 1
ATOM 2927 C C . HIS A 1 392 ? -15.836 -3.617 21.953 1 95.75 392 HIS A C 1
ATOM 2929 O O . HIS A 1 392 ? -15.25 -4.699 22.031 1 95.75 392 HIS A O 1
ATOM 2935 N N . ARG A 1 393 ? -15.602 -2.891 22.938 1 89.56 393 ARG A N 1
ATOM 2936 C CA . ARG A 1 393 ? -14.969 -3.025 24.25 1 89.56 393 ARG A CA 1
ATOM 2937 C C . ARG A 1 393 ? -13.453 -2.994 24.141 1 89.56 393 ARG A C 1
ATOM 2939 O O . ARG A 1 393 ? -12.789 -2.23 24.844 1 89.56 393 ARG A O 1
ATOM 2946 N N . SER A 1 394 ? -12.977 -3.936 23.047 1 94.44 394 SER A N 1
ATOM 2947 C CA . SER A 1 394 ? -11.523 -4.047 23 1 94.44 394 SER A CA 1
ATOM 2948 C C . SER A 1 394 ? -10.922 -3.002 22.062 1 94.44 394 SER A C 1
ATOM 2950 O O . SER A 1 394 ? -9.734 -2.68 22.156 1 94.44 394 SER A O 1
ATOM 2952 N N . GLY A 1 395 ? -11.727 -2.549 21.094 1 97.75 395 GLY A N 1
ATOM 2953 C CA . GLY A 1 395 ? -11.195 -1.643 20.094 1 97.75 395 GLY A CA 1
ATOM 2954 C C . GLY A 1 395 ? -10.344 -2.342 19.047 1 97.75 395 GLY A C 1
ATOM 2955 O O . GLY A 1 395 ? -9.695 -1.688 18.219 1 97.75 395 GLY A O 1
ATOM 2956 N N . ARG A 1 396 ? -10.32 -3.68 19.062 1 98.56 396 ARG A N 1
ATOM 2957 C CA . ARG A 1 396 ? -9.562 -4.453 18.078 1 98.56 396 ARG A CA 1
ATOM 2958 C C . ARG A 1 396 ? -10.141 -4.266 16.688 1 98.56 396 ARG A C 1
ATOM 2960 O O . ARG A 1 396 ? -11.352 -4.344 16.484 1 98.56 396 ARG A O 1
ATOM 2967 N N . VAL A 1 397 ? -9.281 -3.998 15.758 1 98.81 397 VAL A N 1
ATOM 2968 C CA . VAL A 1 397 ? -9.703 -3.906 14.367 1 98.81 397 VAL A CA 1
ATOM 2969 C C . VAL A 1 397 ? -9.82 -5.305 13.773 1 98.81 397 VAL A C 1
ATOM 2971 O O . VAL A 1 397 ? -8.898 -6.113 13.875 1 98.81 397 VAL A O 1
ATOM 2974 N N . LEU A 1 398 ? -10.961 -5.582 13.125 1 98.81 398 LEU A N 1
ATOM 2975 C CA . LEU A 1 398 ? -11.258 -6.926 12.633 1 98.81 398 LEU A CA 1
ATOM 2976 C C . LEU A 1 398 ? -11.148 -6.98 11.109 1 98.81 398 LEU A C 1
ATOM 2978 O O . LEU A 1 398 ? -11.031 -8.062 10.531 1 98.81 398 LEU A O 1
ATOM 2982 N N . GLY A 1 399 ? -11.289 -5.828 10.5 1 98.75 399 GLY A N 1
ATOM 2983 C CA . GLY A 1 399 ? -11.234 -5.812 9.047 1 98.75 399 GLY A CA 1
ATOM 2984 C C . GLY A 1 399 ? -11.352 -4.422 8.461 1 98.75 399 GLY A C 1
ATOM 2985 O O . GLY A 1 399 ? -11.562 -3.449 9.188 1 98.75 399 GLY A O 1
ATOM 2986 N N . LEU A 1 400 ? -11.141 -4.301 7.172 1 98.81 400 LEU A N 1
ATOM 2987 C CA . LEU A 1 400 ? -11.188 -3.078 6.383 1 98.81 400 LEU A CA 1
ATOM 2988 C C . LEU A 1 400 ? -11.664 -3.365 4.965 1 98.81 400 LEU A C 1
ATOM 2990 O O . LEU A 1 400 ? -11.258 -4.355 4.352 1 98.81 400 LEU A O 1
ATOM 2994 N N . GLN A 1 401 ? -12.562 -2.564 4.438 1 98.5 401 GLN A N 1
ATOM 2995 C CA . GLN A 1 401 ? -13.016 -2.592 3.051 1 98.5 401 GLN A CA 1
ATOM 2996 C C . GLN A 1 401 ? -12.906 -1.213 2.408 1 98.5 401 GLN A C 1
ATOM 2998 O O . GLN A 1 401 ? -12.844 -0.199 3.107 1 98.5 401 GLN A O 1
ATOM 3003 N N . GLY A 1 402 ? -12.828 -1.218 1.079 1 98.25 402 GLY A N 1
ATOM 3004 C CA . GLY A 1 402 ? -12.758 0.097 0.463 1 98.25 402 GLY A CA 1
ATOM 3005 C C . GLY A 1 402 ? -13.102 0.084 -1.015 1 98.25 402 GLY A C 1
ATOM 3006 O O . GLY A 1 402 ? -13.258 -0.983 -1.611 1 98.25 402 GLY A O 1
ATOM 3007 N N . ALA A 1 403 ? -13.312 1.257 -1.577 1 98.25 403 ALA A N 1
ATOM 3008 C CA . ALA A 1 403 ? -13.57 1.541 -2.986 1 98.25 403 ALA A CA 1
ATOM 3009 C C . ALA A 1 403 ? -12.844 2.807 -3.434 1 98.25 403 ALA A C 1
ATOM 3011 O O . ALA A 1 403 ? -12.789 3.791 -2.695 1 98.25 403 ALA A O 1
ATOM 3012 N N . CYS A 1 404 ? -12.211 2.787 -4.539 1 98.12 404 CYS A N 1
ATOM 3013 C CA . CYS A 1 404 ? -11.5 3.941 -5.078 1 98.12 404 CYS A CA 1
ATOM 3014 C C . CYS A 1 404 ? -11.266 3.783 -6.578 1 98.12 404 CYS A C 1
ATOM 3016 O O . CYS A 1 404 ? -11.031 2.674 -7.059 1 98.12 404 CYS A O 1
ATOM 3018 N N . GLN A 1 405 ? -11.352 4.848 -7.32 1 97.69 405 GLN A N 1
ATOM 3019 C CA . GLN A 1 405 ? -10.969 4.801 -8.727 1 97.69 405 GLN A CA 1
ATOM 3020 C C . GLN A 1 405 ? -9.484 4.496 -8.891 1 97.69 405 GLN A C 1
ATOM 3022 O O . GLN A 1 405 ? -9.094 3.725 -9.766 1 97.69 405 GLN A O 1
ATOM 3027 N N . ASN A 1 406 ? -8.664 5.133 -8.102 1 97.62 406 ASN A N 1
ATOM 3028 C CA . ASN A 1 406 ? -7.242 4.809 -8.047 1 97.62 406 ASN A CA 1
ATOM 3029 C C . ASN A 1 406 ? -6.988 3.518 -7.277 1 97.62 406 ASN A C 1
ATOM 3031 O O . ASN A 1 406 ? -6.734 3.551 -6.074 1 97.62 406 ASN A O 1
ATOM 3035 N N . GLY A 1 407 ? -6.926 2.398 -8.023 1 97.75 407 GLY A N 1
ATOM 3036 C CA . GLY A 1 407 ? -6.848 1.08 -7.41 1 97.75 407 GLY A CA 1
ATOM 3037 C C . GLY A 1 407 ? -5.562 0.857 -6.637 1 97.75 407 GLY A C 1
ATOM 3038 O O . GLY A 1 407 ? -5.566 0.193 -5.598 1 97.75 407 GLY A O 1
ATOM 3039 N N . ASP A 1 408 ? -4.438 1.377 -7.102 1 97.62 408 ASP A N 1
ATOM 3040 C CA . ASP A 1 408 ? -3.166 1.202 -6.41 1 97.62 408 ASP A CA 1
ATOM 3041 C C . ASP A 1 408 ? -3.166 1.932 -5.066 1 97.62 408 ASP A C 1
ATOM 3043 O O . ASP A 1 408 ? -2.623 1.43 -4.082 1 97.62 408 ASP A O 1
ATOM 3047 N N . SER A 1 409 ? -3.75 3.127 -5.059 1 97.62 409 SER A N 1
ATOM 3048 C CA . SER A 1 409 ? -3.875 3.891 -3.822 1 97.62 409 SER A CA 1
ATOM 3049 C C . SER A 1 409 ? -4.707 3.137 -2.791 1 97.62 409 SER A C 1
ATOM 3051 O O . SER A 1 409 ? -4.355 3.092 -1.611 1 97.62 409 SER A O 1
ATOM 3053 N N . LEU A 1 410 ? -5.801 2.549 -3.242 1 98.5 410 LEU A N 1
ATOM 3054 C CA . LEU A 1 410 ? -6.645 1.75 -2.357 1 98.5 410 LEU A CA 1
ATOM 3055 C C . LEU A 1 410 ? -5.895 0.522 -1.854 1 98.5 410 LEU A C 1
ATOM 3057 O O . LEU A 1 410 ? -5.895 0.237 -0.654 1 98.5 410 LEU A O 1
ATOM 3061 N N . LYS A 1 411 ? -5.289 -0.212 -2.77 1 98.5 411 LYS A N 1
ATOM 3062 C CA . LYS A 1 411 ? -4.562 -1.437 -2.451 1 98.5 411 LYS A CA 1
ATOM 3063 C C . LYS A 1 411 ? -3.539 -1.195 -1.346 1 98.5 411 LYS A C 1
ATOM 3065 O O . LYS A 1 411 ? -3.369 -2.033 -0.457 1 98.5 411 LYS A O 1
ATOM 3070 N N . GLY A 1 412 ? -2.805 -0.094 -1.476 1 98.44 412 GLY A N 1
ATOM 3071 C CA . GLY A 1 412 ? -1.798 0.207 -0.47 1 98.44 412 GLY A CA 1
ATOM 3072 C C . GLY A 1 412 ? -2.354 0.238 0.94 1 98.44 412 GLY A C 1
ATOM 3073 O O . GLY A 1 412 ? -1.729 -0.275 1.871 1 98.44 412 GLY A O 1
ATOM 3074 N N . ARG A 1 413 ? -3.477 0.84 1.144 1 98.69 413 ARG A N 1
ATOM 3075 C CA . ARG A 1 413 ? -4.09 0.969 2.459 1 98.69 413 ARG A CA 1
ATOM 3076 C C . ARG A 1 413 ? -4.641 -0.37 2.941 1 98.69 413 ARG A C 1
ATOM 3078 O O . ARG A 1 413 ? -4.516 -0.709 4.121 1 98.69 413 ARG A O 1
ATOM 3085 N N . ILE A 1 414 ? -5.191 -1.175 2.018 1 98.81 414 ILE A N 1
ATOM 3086 C CA . ILE A 1 414 ? -5.711 -2.498 2.348 1 98.81 414 ILE A CA 1
ATOM 3087 C C . ILE A 1 414 ? -4.562 -3.416 2.756 1 98.81 414 ILE A C 1
ATOM 3089 O O . ILE A 1 414 ? -4.656 -4.129 3.756 1 98.81 414 ILE A O 1
ATOM 3093 N N . ASP A 1 415 ? -3.477 -3.385 1.986 1 98.81 415 ASP A N 1
ATOM 3094 C CA . ASP A 1 415 ? -2.314 -4.215 2.283 1 98.81 415 ASP A CA 1
ATOM 3095 C C . ASP A 1 415 ? -1.705 -3.848 3.635 1 98.81 415 ASP A C 1
ATOM 3097 O O . ASP A 1 415 ? -1.249 -4.719 4.375 1 98.81 415 ASP A O 1
ATOM 3101 N N . THR A 1 416 ? -1.646 -2.537 3.896 1 98.75 416 THR A N 1
ATOM 3102 C CA . THR A 1 416 ? -1.117 -2.068 5.172 1 98.75 416 THR A CA 1
ATOM 3103 C C . THR A 1 416 ? -1.914 -2.65 6.336 1 98.75 416 THR A C 1
ATOM 3105 O O . THR A 1 416 ? -1.335 -3.143 7.305 1 98.75 416 THR A O 1
ATOM 3108 N N . MET A 1 417 ? -3.215 -2.613 6.23 1 98.81 417 MET A N 1
ATOM 3109 C CA . MET A 1 417 ? -4.066 -3.188 7.266 1 98.81 417 MET A CA 1
ATOM 3110 C C . MET A 1 417 ? -3.898 -4.703 7.332 1 98.81 417 MET A C 1
ATOM 3112 O O . MET A 1 417 ? -3.781 -5.273 8.422 1 98.81 417 MET A O 1
ATOM 3116 N N . ALA A 1 418 ? -3.914 -5.375 6.156 1 98.69 418 ALA A N 1
ATOM 3117 C CA . ALA A 1 418 ? -3.764 -6.828 6.094 1 98.69 418 ALA A CA 1
ATOM 3118 C C . ALA A 1 418 ? -2.523 -7.285 6.859 1 98.69 418 ALA A C 1
ATOM 3120 O O . ALA A 1 418 ? -2.561 -8.289 7.57 1 98.69 418 ALA A O 1
ATOM 3121 N N . ALA A 1 419 ? -1.456 -6.543 6.754 1 98.31 419 ALA A N 1
ATOM 3122 C CA . ALA A 1 419 ? -0.159 -6.914 7.312 1 98.31 419 ALA A CA 1
ATOM 3123 C C . ALA A 1 419 ? -0.201 -6.922 8.836 1 98.31 419 ALA A C 1
ATOM 3125 O O . ALA A 1 419 ? 0.56 -7.645 9.484 1 98.31 419 ALA A O 1
ATOM 3126 N N . ILE A 1 420 ? -1.12 -6.117 9.453 1 98.25 420 ILE A N 1
ATOM 3127 C CA . ILE A 1 420 ? -1.013 -5.973 10.898 1 98.25 420 ILE A CA 1
ATOM 3128 C C . ILE A 1 420 ? -2.17 -6.703 11.578 1 98.25 420 ILE A C 1
ATOM 3130 O O . ILE A 1 420 ? -2.199 -6.828 12.805 1 98.25 420 ILE A O 1
ATOM 3134 N N . LEU A 1 421 ? -3.117 -7.281 10.812 1 98.44 421 LEU A N 1
ATOM 3135 C CA . LEU A 1 421 ? -4.27 -7.945 11.406 1 98.44 421 LEU A CA 1
ATOM 3136 C C . LEU A 1 421 ? -3.834 -9.125 12.273 1 98.44 421 LEU A C 1
ATOM 3138 O O . LEU A 1 421 ? -4.465 -9.422 13.289 1 98.44 421 LEU A O 1
ATOM 3142 N N . LYS A 1 422 ? -2.762 -9.852 11.883 1 96.56 422 LYS A N 1
ATOM 3143 C CA . LYS A 1 422 ? -2.309 -11.016 12.641 1 96.56 422 LYS A CA 1
ATOM 3144 C C . LYS A 1 422 ? -1.812 -10.609 14.023 1 96.56 422 LYS A C 1
ATOM 3146 O O . LYS A 1 422 ? -1.706 -11.453 14.922 1 96.56 422 LYS A O 1
ATOM 3151 N N . PHE A 1 423 ? -1.492 -9.336 14.227 1 97.12 423 PHE A N 1
ATOM 3152 C CA . PHE A 1 423 ? -0.995 -8.859 15.508 1 97.12 423 PHE A CA 1
ATOM 3153 C C . PHE A 1 423 ? -2.133 -8.297 16.359 1 97.12 423 PHE A C 1
ATOM 3155 O O . PHE A 1 423 ? -1.894 -7.676 17.391 1 97.12 423 PHE A O 1
ATOM 3162 N N . ARG A 1 424 ? -3.371 -8.406 15.898 1 97.69 424 ARG A N 1
ATOM 3163 C CA . ARG A 1 424 ? -4.574 -7.984 16.609 1 97.69 424 ARG A CA 1
ATOM 3164 C C . ARG A 1 424 ? -4.52 -6.496 16.922 1 97.69 424 ARG A C 1
ATOM 3166 O O . ARG A 1 424 ? -4.676 -6.102 18.094 1 97.69 424 ARG A O 1
ATOM 3173 N N . PRO A 1 425 ? -4.363 -5.711 15.906 1 98.12 425 PRO A N 1
ATOM 3174 C CA . PRO A 1 425 ? -4.23 -4.27 16.141 1 98.12 425 PRO A CA 1
ATOM 3175 C C . PRO A 1 425 ? -5.484 -3.65 16.75 1 98.12 425 PRO A C 1
ATOM 3177 O O . PRO A 1 425 ? -6.602 -4.066 16.438 1 98.12 425 PRO A O 1
ATOM 3180 N N . THR A 1 426 ? -5.32 -2.646 17.594 1 97.75 426 THR A N 1
ATOM 3181 C CA . THR A 1 426 ? -6.414 -1.813 18.094 1 97.75 426 THR A CA 1
ATOM 3182 C C . THR A 1 426 ? -6.516 -0.526 17.281 1 97.75 426 THR A C 1
ATOM 3184 O O . THR A 1 426 ? -5.652 -0.24 16.438 1 97.75 426 THR A O 1
ATOM 3187 N N . LEU A 1 427 ? -7.57 0.207 17.5 1 97.81 427 LEU A N 1
ATOM 3188 C CA . LEU A 1 427 ? -7.754 1.49 16.828 1 97.81 427 LEU A CA 1
ATOM 3189 C C . LEU A 1 427 ? -6.59 2.43 17.125 1 97.81 427 LEU A C 1
ATOM 3191 O O . LEU A 1 427 ? -6.203 3.234 16.281 1 97.81 427 LEU A O 1
ATOM 3195 N N . ARG A 1 428 ? -5.996 2.367 18.297 1 95.12 428 ARG A N 1
ATOM 3196 C CA . ARG A 1 428 ? -4.844 3.191 18.656 1 95.12 428 ARG A CA 1
ATOM 3197 C C . ARG A 1 428 ? -3.656 2.893 17.75 1 95.12 428 ARG A C 1
ATOM 3199 O O . ARG A 1 428 ? -2.932 3.805 17.344 1 95.12 428 ARG A O 1
ATOM 3206 N N . ASP A 1 429 ? -3.479 1.601 17.422 1 96.5 429 ASP A N 1
ATOM 3207 C CA . ASP A 1 429 ? -2.393 1.189 16.531 1 96.5 429 ASP A CA 1
ATOM 3208 C C . ASP A 1 429 ? -2.57 1.776 15.133 1 96.5 429 ASP A C 1
ATOM 3210 O O . ASP A 1 429 ? -1.603 2.221 14.516 1 96.5 429 ASP A O 1
ATOM 3214 N N . VAL A 1 430 ? -3.766 1.819 14.664 1 98.06 430 VAL A N 1
ATOM 3215 C CA . VAL A 1 430 ? -4.043 2.221 13.289 1 98.06 430 VAL A CA 1
ATOM 3216 C C . VAL A 1 430 ? -4.074 3.744 13.195 1 98.06 430 VAL A C 1
ATOM 3218 O O . VAL A 1 430 ? -3.664 4.316 12.18 1 98.06 430 VAL A O 1
ATOM 3221 N N . SER A 1 431 ? -4.512 4.441 14.234 1 96.94 431 SER A N 1
ATOM 3222 C CA . SER A 1 431 ? -4.633 5.895 14.242 1 96.94 431 SER A CA 1
ATOM 3223 C C . SER A 1 431 ? -3.273 6.566 14.086 1 96.94 431 SER A C 1
ATOM 3225 O O . SER A 1 431 ? -3.17 7.645 13.5 1 96.94 431 SER A O 1
ATOM 3227 N N . SER A 1 432 ? -2.217 5.945 14.594 1 94.5 432 SER A N 1
ATOM 3228 C CA . SER A 1 432 ? -0.885 6.543 14.586 1 94.5 432 SER A CA 1
ATOM 3229 C C . SER A 1 432 ? 0.048 5.797 13.633 1 94.5 432 SER A C 1
ATOM 3231 O O . SER A 1 432 ? 1.271 5.91 13.742 1 94.5 432 SER A O 1
ATOM 3233 N N . LEU A 1 433 ? -0.546 4.953 12.789 1 96.62 433 LEU A N 1
ATOM 3234 C CA . LEU A 1 433 ? 0.266 4.246 11.805 1 96.62 433 LEU A CA 1
ATOM 3235 C C . LEU A 1 433 ? 1.061 5.227 10.953 1 96.62 433 LEU A C 1
ATOM 3237 O O . LEU A 1 433 ? 0.511 6.219 10.461 1 96.62 433 LEU A O 1
ATOM 3241 N N . GLU A 1 434 ? 2.318 5.027 10.852 1 97.19 434 GLU A N 1
ATOM 3242 C CA . GLU A 1 434 ? 3.16 5.855 9.992 1 97.19 434 GLU A CA 1
ATOM 3243 C C . GLU A 1 434 ? 2.967 5.504 8.523 1 97.19 434 GLU A C 1
ATOM 3245 O O . GLU A 1 434 ? 3.23 4.375 8.109 1 97.19 434 GLU A O 1
ATOM 3250 N N . MET A 1 435 ? 2.457 6.367 7.75 1 97.38 435 MET A N 1
ATOM 3251 C CA . MET A 1 435 ? 2.262 6.234 6.309 1 97.38 435 MET A CA 1
ATOM 3252 C C . MET A 1 435 ? 3.18 7.188 5.551 1 97.38 435 MET A C 1
ATOM 3254 O O . MET A 1 435 ? 3.375 8.328 5.965 1 97.38 435 MET A O 1
ATOM 3258 N N . ALA A 1 436 ? 3.793 6.688 4.469 1 98.25 436 ALA A N 1
ATOM 3259 C CA . ALA A 1 436 ? 4.586 7.586 3.637 1 98.25 436 ALA A CA 1
ATOM 3260 C C . ALA A 1 436 ? 3.746 8.758 3.139 1 98.25 436 ALA A C 1
ATOM 3262 O O . ALA A 1 436 ? 2.617 8.57 2.68 1 98.25 436 ALA A O 1
ATOM 3263 N N . TYR A 1 437 ? 4.434 9.93 3.262 1 97.12 437 TYR A N 1
ATOM 3264 C CA . TYR A 1 437 ? 3.598 11.078 2.938 1 97.12 437 TYR A CA 1
ATOM 3265 C C . TYR A 1 437 ? 4.383 12.109 2.137 1 97.12 437 TYR A C 1
ATOM 3267 O O . TYR A 1 437 ? 5.496 12.484 2.512 1 97.12 437 TYR A O 1
ATOM 3275 N N . ALA A 1 438 ? 3.883 12.555 1.104 1 97.25 438 ALA A N 1
ATOM 3276 C CA . ALA A 1 438 ? 4.047 13.75 0.281 1 97.25 438 ALA A CA 1
ATOM 3277 C C . ALA A 1 438 ? 2.762 14.07 -0.478 1 97.25 438 ALA A C 1
ATOM 3279 O O . ALA A 1 438 ? 1.973 13.172 -0.785 1 97.25 438 ALA A O 1
ATOM 3280 N N . PRO A 1 439 ? 2.506 15.312 -0.799 1 96 439 PRO A N 1
ATOM 3281 C CA . PRO A 1 439 ? 1.222 15.719 -1.372 1 96 439 PRO A CA 1
ATOM 3282 C C . PRO A 1 439 ? 0.83 14.898 -2.596 1 96 439 PRO A C 1
ATOM 3284 O O . PRO A 1 439 ? -0.338 14.531 -2.748 1 96 439 PRO A O 1
ATOM 3287 N N . PRO A 1 440 ? 1.757 14.477 -3.463 1 96.25 440 PRO A N 1
ATOM 3288 C CA . PRO A 1 440 ? 1.368 13.695 -4.645 1 96.25 440 PRO A CA 1
ATOM 3289 C C . PRO A 1 440 ? 0.958 12.266 -4.301 1 96.25 440 PRO A C 1
ATOM 3291 O O . PRO A 1 440 ? 0.468 11.539 -5.168 1 96.25 440 PRO A O 1
ATOM 3294 N N . PHE A 1 441 ? 1.13 11.82 -3.059 1 96.81 441 PHE A N 1
ATOM 3295 C CA . PHE A 1 441 ? 0.963 10.398 -2.773 1 96.81 441 PHE A CA 1
ATOM 3296 C C . PHE A 1 441 ? -0.037 10.188 -1.644 1 96.81 441 PHE A C 1
ATOM 3298 O O . PHE A 1 441 ? -0.494 9.07 -1.415 1 96.81 441 PHE A O 1
ATOM 3305 N N . GLY A 1 442 ? -0.351 11.195 -0.927 1 95.62 442 GLY A N 1
ATOM 3306 C CA . GLY A 1 442 ? -1.264 11.078 0.199 1 95.62 442 GLY A CA 1
ATOM 3307 C C . GLY A 1 442 ? -1.479 12.383 0.937 1 95.62 442 GLY A C 1
ATOM 3308 O O . GLY A 1 442 ? -1.104 13.445 0.443 1 95.62 442 GLY A O 1
ATOM 3309 N N . SER A 1 443 ? -2.146 12.273 2.096 1 95.19 443 SER A N 1
ATOM 3310 C CA . SER A 1 443 ? -2.348 13.391 3.012 1 95.19 443 SER A CA 1
ATOM 3311 C C . SER A 1 443 ? -1.546 13.203 4.297 1 95.19 443 SER A C 1
ATOM 3313 O O . SER A 1 443 ? -1.14 12.086 4.621 1 95.19 443 SER A O 1
ATOM 3315 N N . ALA A 1 444 ? -1.326 14.312 4.949 1 94.81 444 ALA A N 1
ATOM 3316 C CA . ALA A 1 444 ? -0.576 14.234 6.199 1 94.81 444 ALA A CA 1
ATOM 3317 C C . ALA A 1 444 ? -1.243 13.273 7.18 1 94.81 444 ALA A C 1
ATOM 3319 O O . ALA A 1 444 ? -0.567 12.484 7.84 1 94.81 444 ALA A O 1
ATOM 3320 N N . MET A 1 445 ? -2.48 13.422 7.312 1 95.25 445 MET A N 1
ATOM 3321 C CA . MET A 1 445 ? -3.283 12.391 7.957 1 95.25 445 MET A CA 1
ATOM 3322 C C . MET A 1 445 ? -3.932 11.477 6.922 1 95.25 445 MET A C 1
ATOM 3324 O O . MET A 1 445 ? -4.926 11.852 6.297 1 95.25 445 MET A O 1
ATOM 3328 N N . ASP A 1 446 ? -3.463 10.312 6.797 1 97.5 446 ASP A N 1
ATOM 3329 C CA . ASP A 1 446 ? -3.961 9.383 5.789 1 97.5 446 ASP A CA 1
ATOM 3330 C C . ASP A 1 446 ? -5.402 8.977 6.078 1 97.5 446 ASP A C 1
ATOM 3332 O O . ASP A 1 446 ? -5.836 8.984 7.23 1 97.5 446 ASP A O 1
ATOM 3336 N N . VAL A 1 447 ? -6.121 8.602 5.078 1 97.31 447 VAL A N 1
ATOM 3337 C CA . VAL A 1 447 ? -7.512 8.18 5.199 1 97.31 447 VAL A CA 1
ATOM 3338 C C . VAL A 1 447 ? -7.605 6.988 6.148 1 97.31 447 VAL A C 1
ATOM 3340 O O . VAL A 1 447 ? -8.586 6.844 6.879 1 97.31 447 VAL A O 1
ATOM 3343 N N . LEU A 1 448 ? -6.625 6.129 6.152 1 98.06 448 LEU A N 1
ATOM 3344 C CA . LEU A 1 448 ? -6.605 4.992 7.07 1 98.06 448 LEU A CA 1
ATOM 3345 C C . LEU A 1 448 ? -6.551 5.465 8.516 1 98.06 448 LEU A C 1
ATOM 3347 O O . LEU A 1 448 ? -7.25 4.926 9.375 1 98.06 448 LEU A O 1
ATOM 3351 N N . ASN A 1 449 ? -5.68 6.469 8.844 1 98.19 449 ASN A N 1
ATOM 3352 C CA . ASN A 1 449 ? -5.656 7.086 10.172 1 98.19 449 ASN A CA 1
ATOM 3353 C C . ASN A 1 449 ? -7.008 7.699 10.523 1 98.19 449 ASN A C 1
ATOM 3355 O O . ASN A 1 449 ? -7.488 7.543 11.648 1 98.19 449 ASN A O 1
ATOM 3359 N N . ALA A 1 450 ? -7.539 8.391 9.555 1 97.38 450 ALA A N 1
ATOM 3360 C CA . ALA A 1 450 ? -8.82 9.062 9.758 1 97.38 450 ALA A CA 1
ATOM 3361 C C . ALA A 1 450 ? -9.922 8.055 10.078 1 97.38 450 ALA A C 1
ATOM 3363 O O . ALA A 1 450 ? -10.789 8.32 10.914 1 97.38 450 ALA A O 1
ATOM 3364 N N . ALA A 1 451 ? -9.914 6.93 9.375 1 98.25 451 ALA A N 1
ATOM 3365 C CA . ALA A 1 451 ? -10.906 5.887 9.633 1 98.25 451 ALA A CA 1
ATOM 3366 C C . ALA A 1 451 ? -10.812 5.391 11.078 1 98.25 451 ALA A C 1
ATOM 3368 O O . ALA A 1 451 ? -11.828 5.227 11.75 1 98.25 451 ALA A O 1
ATOM 3369 N N . ALA A 1 452 ? -9.633 5.168 11.516 1 98.5 452 ALA A N 1
ATOM 3370 C CA . ALA A 1 452 ? -9.422 4.707 12.883 1 98.5 452 ALA A CA 1
ATOM 3371 C C . ALA A 1 452 ? -9.828 5.781 13.891 1 98.5 452 ALA A C 1
ATOM 3373 O O . ALA A 1 452 ? -10.43 5.477 14.93 1 98.5 452 ALA A O 1
ATOM 3374 N N . ASN A 1 453 ? -9.461 7.031 13.625 1 97.81 453 ASN A N 1
ATOM 3375 C CA . ASN A 1 453 ? -9.859 8.133 14.492 1 97.81 453 ASN A CA 1
ATOM 3376 C C . ASN A 1 453 ? -11.375 8.227 14.625 1 97.81 453 ASN A C 1
ATOM 3378 O O . ASN A 1 453 ? -11.891 8.43 15.727 1 97.81 453 ASN A O 1
ATOM 3382 N N . THR A 1 454 ? -12.047 8.117 13.492 1 97.88 454 THR A N 1
ATOM 3383 C CA . THR A 1 454 ? -13.508 8.18 13.492 1 97.88 454 THR A CA 1
ATOM 3384 C C . THR A 1 454 ? -14.102 7.031 14.305 1 97.88 454 THR A C 1
ATOM 3386 O O . THR A 1 454 ? -15.008 7.242 15.117 1 97.88 454 THR A O 1
ATOM 3389 N N . ALA A 1 455 ? -13.57 5.859 14.094 1 98.31 455 ALA A N 1
ATOM 3390 C CA . ALA A 1 455 ? -14.039 4.691 14.836 1 98.31 455 ALA A CA 1
ATOM 3391 C C . ALA A 1 455 ? -13.789 4.848 16.328 1 98.31 455 ALA A C 1
ATOM 3393 O O . ALA A 1 455 ? -14.617 4.438 17.156 1 98.31 455 ALA A O 1
ATOM 3394 N N . GLU A 1 456 ? -12.664 5.395 16.703 1 97.25 456 GLU A N 1
ATOM 3395 C CA . GLU A 1 456 ? -12.344 5.621 18.109 1 97.25 456 GLU A CA 1
ATOM 3396 C C . GLU A 1 456 ? -13.352 6.574 18.75 1 97.25 456 GLU A C 1
ATOM 3398 O O . GLU A 1 456 ? -13.789 6.348 19.891 1 97.25 456 GLU A O 1
ATOM 3403 N N . ASN A 1 457 ? -13.688 7.648 18.047 1 96.88 457 ASN A N 1
ATOM 3404 C CA . ASN A 1 457 ? -14.672 8.594 18.562 1 96.88 457 ASN A CA 1
ATOM 3405 C C . ASN A 1 457 ? -16.016 7.934 18.797 1 96.88 457 ASN A C 1
ATOM 3407 O O . ASN A 1 457 ? -16.75 8.297 19.719 1 96.88 457 ASN A O 1
ATOM 3411 N N . ILE A 1 458 ? -16.359 7 17.922 1 96.69 458 ILE A N 1
ATOM 3412 C CA . ILE A 1 458 ? -17.594 6.25 18.094 1 96.69 458 ILE A CA 1
ATOM 3413 C C . ILE A 1 458 ? -17.484 5.328 19.312 1 96.69 458 ILE A C 1
ATOM 3415 O O . ILE A 1 458 ? -18.391 5.262 20.141 1 96.69 458 ILE A O 1
ATOM 3419 N N . LEU A 1 459 ? -16.359 4.68 19.391 1 96.12 459 LEU A N 1
ATOM 3420 C CA . LEU A 1 459 ? -16.109 3.703 20.453 1 96.12 459 LEU A CA 1
ATOM 3421 C C . LEU A 1 459 ? -16.234 4.352 21.828 1 96.12 459 LEU A C 1
ATOM 3423 O O . LEU A 1 459 ? -16.781 3.754 22.75 1 96.12 459 LEU A O 1
ATOM 3427 N N . VAL A 1 460 ? -15.789 5.605 21.984 1 93.5 460 VAL A N 1
ATOM 3428 C CA . VAL A 1 460 ? -15.773 6.254 23.297 1 93.5 460 VAL A CA 1
ATOM 3429 C C . VAL A 1 460 ? -17.031 7.102 23.469 1 93.5 460 VAL A C 1
ATOM 3431 O O . VAL A 1 460 ? -17.156 7.848 24.438 1 93.5 460 VAL A O 1
ATOM 3434 N N . GLY A 1 461 ? -17.891 7.059 22.484 1 93.38 461 GLY A N 1
ATOM 3435 C CA . GLY A 1 461 ? -19.203 7.676 22.609 1 93.38 461 GLY A CA 1
ATOM 3436 C C . GLY A 1 461 ? -19.219 9.141 22.219 1 93.38 461 GLY A C 1
ATOM 3437 O O . GLY A 1 461 ? -20.219 9.828 22.391 1 93.38 461 GLY A O 1
ATOM 3438 N N . ARG A 1 462 ? -18.156 9.672 21.672 1 93.69 462 ARG A N 1
ATOM 3439 C CA . ARG A 1 462 ? -18.078 11.078 21.281 1 93.69 462 ARG A CA 1
ATOM 3440 C C . ARG A 1 462 ? -18.797 11.32 19.969 1 93.69 462 ARG A C 1
ATOM 3442 O O . ARG A 1 462 ? -19.312 12.414 19.719 1 93.69 462 ARG A O 1
ATOM 3449 N N . ASN A 1 463 ? -18.781 10.336 19.109 1 96 463 ASN A N 1
ATOM 3450 C CA . ASN A 1 463 ? -19.5 10.352 17.844 1 96 463 ASN A CA 1
ATOM 3451 C C . ASN A 1 463 ? -20.641 9.336 17.828 1 96 463 ASN A C 1
ATOM 3453 O O . ASN A 1 463 ? -20.406 8.125 17.922 1 96 463 ASN A O 1
ATOM 3457 N N . VAL A 1 464 ? -21.828 9.836 17.812 1 96.69 464 VAL A N 1
ATOM 3458 C CA . VAL A 1 464 ? -23 8.977 17.641 1 96.69 464 VAL A CA 1
ATOM 3459 C C . VAL A 1 464 ? -23.375 8.898 16.172 1 96.69 464 VAL A C 1
ATOM 3461 O O . VAL A 1 464 ? -24 9.812 15.633 1 96.69 464 VAL A O 1
ATOM 3464 N N . PRO A 1 465 ? -23.109 7.789 15.578 1 96.56 465 PRO A N 1
ATOM 3465 C CA . PRO A 1 465 ? -23.172 7.707 14.117 1 96.56 465 PRO A CA 1
ATOM 3466 C C . PRO A 1 465 ? -24.562 7.312 13.625 1 96.56 465 PRO A C 1
ATOM 3468 O O . PRO A 1 465 ? -25.344 6.707 14.367 1 96.56 465 PRO A O 1
ATOM 3471 N N . LEU A 1 466 ? -24.875 7.766 12.484 1 96.31 466 LEU A N 1
ATOM 3472 C CA . LEU A 1 466 ? -25.953 7.234 11.664 1 96.31 466 LEU A CA 1
ATOM 3473 C C . LEU A 1 466 ? -25.406 6.621 10.375 1 96.31 466 LEU A C 1
ATOM 3475 O O . LEU A 1 466 ? -24.781 7.309 9.578 1 96.31 466 LEU A O 1
ATOM 3479 N N . GLN A 1 467 ? -25.672 5.34 10.156 1 92.94 467 GLN A N 1
ATOM 3480 C CA . GLN A 1 467 ? -25.188 4.656 8.961 1 92.94 467 GLN A CA 1
ATOM 3481 C C . GLN A 1 467 ? -25.922 5.148 7.719 1 92.94 467 GLN A C 1
ATOM 3483 O O . GLN A 1 467 ? -27.125 5.457 7.777 1 92.94 467 GLN A O 1
ATOM 3488 N N . PRO A 1 468 ? -25.219 5.156 6.641 1 89.94 468 PRO A N 1
ATOM 3489 C CA . PRO A 1 468 ? -25.844 5.648 5.406 1 89.94 468 PRO A CA 1
ATOM 3490 C C . PRO A 1 468 ? -27.109 4.879 5.035 1 89.94 468 PRO A C 1
ATOM 3492 O O . PRO A 1 468 ? -28.094 5.48 4.605 1 89.94 468 PRO A O 1
ATOM 3495 N N . VAL A 1 469 ? -27.109 3.588 5.207 1 84.94 469 VAL A N 1
ATOM 3496 C CA . VAL A 1 469 ? -28.266 2.764 4.852 1 84.94 469 VAL A CA 1
ATOM 3497 C C . VAL A 1 469 ? -29.438 3.086 5.777 1 84.94 469 VAL A C 1
ATOM 3499 O O . VAL A 1 469 ? -30.594 3.102 5.34 1 84.94 469 VAL A O 1
ATOM 3502 N N . GLU A 1 470 ? -29.141 3.352 6.988 1 90.5 470 GLU A N 1
ATOM 3503 C CA . GLU A 1 470 ? -30.172 3.734 7.957 1 90.5 470 GLU A CA 1
ATOM 3504 C C . GLU A 1 470 ? -30.734 5.121 7.648 1 90.5 470 GLU A C 1
ATOM 3506 O O . GLU A 1 470 ? -31.922 5.379 7.855 1 90.5 470 GLU A O 1
ATOM 3511 N N . PHE A 1 471 ? -29.891 5.988 7.223 1 93.62 471 PHE A N 1
ATOM 3512 C CA . PHE A 1 471 ? -30.328 7.332 6.867 1 93.62 471 PHE A CA 1
ATOM 3513 C C . PHE A 1 471 ? -31.375 7.277 5.75 1 93.62 471 PHE A C 1
ATOM 3515 O O . PHE A 1 471 ? -32.375 8.008 5.781 1 93.62 471 PHE A O 1
ATOM 3522 N N . ALA A 1 472 ? -31.062 6.453 4.754 1 88.62 472 ALA A N 1
ATOM 3523 C CA . ALA A 1 472 ? -32 6.32 3.639 1 88.62 472 ALA A CA 1
ATOM 3524 C C . ALA A 1 472 ? -33.406 5.926 4.129 1 88.62 472 ALA A C 1
ATOM 3526 O O . ALA A 1 472 ? -34.406 6.48 3.676 1 88.62 472 ALA A O 1
ATOM 3527 N N . LYS A 1 473 ? -33.438 5.039 5.023 1 90.19 473 LYS A N 1
ATOM 3528 C CA . LYS A 1 473 ? -34.688 4.598 5.59 1 90.19 473 LYS A CA 1
ATOM 3529 C C . LYS A 1 473 ? -35.375 5.711 6.398 1 90.19 473 LYS A C 1
ATOM 3531 O O . LYS A 1 473 ? -36.562 5.906 6.32 1 90.19 473 LYS A O 1
ATOM 3536 N N . LEU A 1 474 ? -34.562 6.344 7.172 1 94.19 474 LEU A N 1
ATOM 3537 C CA . LEU A 1 474 ? -35.031 7.453 7.988 1 94.19 474 LEU A CA 1
ATOM 3538 C C . LEU A 1 474 ? -35.594 8.57 7.117 1 94.19 474 LEU A C 1
ATOM 3540 O O . LEU A 1 474 ? -36.625 9.164 7.438 1 94.19 474 LEU A O 1
ATOM 3544 N N . TRP A 1 475 ? -34.906 8.852 6.07 1 94.19 475 TRP A N 1
ATOM 3545 C CA . TRP A 1 475 ? -35.312 9.922 5.16 1 94.19 475 TRP A CA 1
ATOM 3546 C C . TRP A 1 475 ? -36.656 9.586 4.496 1 94.19 475 TRP A C 1
ATOM 3548 O O . TRP A 1 475 ? -37.531 10.453 4.352 1 94.19 475 TRP A O 1
ATOM 3558 N N . GLU A 1 476 ? -36.812 8.344 4.121 1 91.94 476 GLU A N 1
ATOM 3559 C CA . GLU A 1 476 ? -38.062 7.895 3.516 1 91.94 476 GLU A CA 1
ATOM 3560 C C . GLU A 1 476 ? -39.219 8.062 4.48 1 91.94 476 GLU A C 1
ATOM 3562 O O . GLU A 1 476 ? -40.344 8.344 4.062 1 91.94 476 GLU A O 1
ATOM 3567 N N . ASN A 1 477 ? -39 7.918 5.699 1 95.56 477 ASN A N 1
ATOM 3568 C CA . ASN A 1 477 ? -40.031 8.008 6.727 1 95.56 477 ASN A CA 1
ATOM 3569 C C . ASN A 1 477 ? -39.906 9.312 7.52 1 95.56 477 ASN A C 1
ATOM 3571 O O . ASN A 1 477 ? -40.281 9.359 8.695 1 95.56 477 ASN A O 1
ATOM 3575 N N . ARG A 1 478 ? -39.375 10.242 6.91 1 95.69 478 ARG A N 1
ATOM 3576 C CA . ARG A 1 478 ? -38.938 11.461 7.598 1 95.69 478 ARG A CA 1
ATOM 3577 C C . ARG A 1 478 ? -40.125 12.117 8.328 1 95.69 478 ARG A C 1
ATOM 3579 O O . ARG A 1 478 ? -39.938 12.695 9.398 1 95.69 478 ARG A O 1
ATOM 3586 N N . VAL A 1 479 ? -41.344 12.039 7.852 1 96 479 VAL A N 1
ATOM 3587 C CA . VAL A 1 479 ? -42.531 12.664 8.477 1 96 479 VAL A CA 1
ATOM 3588 C C . VAL A 1 479 ? -42.844 11.953 9.789 1 96 479 VAL A C 1
ATOM 3590 O O . VAL A 1 479 ? -42.938 12.578 10.844 1 96 479 VAL A O 1
ATOM 3593 N N . ASN A 1 480 ? -42.938 10.664 9.703 1 96.69 480 ASN A N 1
ATOM 3594 C CA . ASN A 1 480 ? -43.281 9.859 10.875 1 96.69 480 ASN A CA 1
ATOM 3595 C C . ASN A 1 480 ? -42.188 9.898 11.93 1 96.69 480 ASN A C 1
ATOM 3597 O O . ASN A 1 480 ? -42.438 9.734 13.125 1 96.69 480 ASN A O 1
ATOM 3601 N N . GLU A 1 481 ? -41.031 10.117 11.523 1 94.94 481 GLU A N 1
ATOM 3602 C CA . GLU A 1 481 ? -39.875 10.102 12.43 1 94.94 481 GLU A CA 1
ATOM 3603 C C . GLU A 1 481 ? -39.594 11.492 12.984 1 94.94 481 GLU A C 1
ATOM 3605 O O . GLU A 1 481 ? -38.688 11.664 13.797 1 94.94 481 GLU A O 1
ATOM 3610 N N . ASN A 1 482 ? -40.375 12.438 12.578 1 95.94 482 ASN A N 1
ATOM 3611 C CA . ASN A 1 482 ? -40.156 13.812 13.023 1 95.94 482 ASN A CA 1
ATOM 3612 C C . ASN A 1 482 ? -38.688 14.242 12.836 1 95.94 482 ASN A C 1
ATOM 3614 O O . ASN A 1 482 ? -38.062 14.734 13.773 1 95.94 482 ASN A O 1
ATOM 3618 N N . LEU A 1 483 ? -38.219 14.008 11.562 1 96.62 483 LEU A N 1
ATOM 3619 C CA . LEU A 1 483 ? -36.812 14.164 11.234 1 96.62 483 LEU A CA 1
ATOM 3620 C C . LEU A 1 483 ? -36.5 15.617 10.883 1 96.62 483 LEU A C 1
ATOM 3622 O O . LEU A 1 483 ? -37.281 16.281 10.211 1 96.62 483 LEU A O 1
ATOM 3626 N N . LEU A 1 484 ? -35.375 16.156 11.312 1 97.31 484 LEU A N 1
ATOM 3627 C CA . LEU A 1 484 ? -34.781 17.391 10.844 1 97.31 484 LEU A CA 1
ATOM 3628 C C . LEU A 1 484 ? -33.281 17.203 10.539 1 97.31 484 LEU A C 1
ATOM 3630 O O . LEU A 1 484 ? -32.5 16.844 11.422 1 97.31 484 LEU A O 1
ATOM 3634 N N . CYS A 1 485 ? -33 17.406 9.305 1 97.75 485 CYS A N 1
ATOM 3635 C CA . CYS A 1 485 ? -31.594 17.391 8.906 1 97.75 485 CYS A CA 1
ATOM 3636 C C . CYS A 1 485 ? -30.969 18.766 9.078 1 97.75 485 CYS A C 1
ATOM 3638 O O . CYS A 1 485 ? -31.484 19.766 8.562 1 97.75 485 CYS A O 1
ATOM 3640 N N . ILE A 1 486 ? -29.938 18.844 9.859 1 98.31 486 ILE A N 1
ATOM 3641 C CA . ILE A 1 486 ? -29.156 20.062 9.961 1 98.31 486 ILE A CA 1
ATOM 3642 C C . ILE A 1 486 ? -27.922 19.953 9.07 1 98.31 486 ILE A C 1
ATOM 3644 O O . ILE A 1 486 ? -26.953 19.281 9.43 1 98.31 486 ILE A O 1
ATOM 3648 N N . ASP A 1 487 ? -28 20.641 7.941 1 98.12 487 ASP A N 1
ATOM 3649 C CA . ASP A 1 487 ? -26.906 20.719 6.977 1 98.12 487 ASP A CA 1
ATOM 3650 C C . ASP A 1 487 ? -25.859 21.734 7.402 1 98.12 487 ASP A C 1
ATOM 3652 O O . ASP A 1 487 ? -26.094 22.953 7.324 1 98.12 487 ASP A O 1
ATOM 3656 N N . THR A 1 488 ? -24.719 21.219 7.805 1 98.06 488 THR A N 1
ATOM 3657 C CA . THR A 1 488 ? -23.719 22.109 8.391 1 98.06 488 THR A CA 1
ATOM 3658 C C . THR A 1 488 ? -22.75 22.609 7.32 1 98.06 488 THR A C 1
ATOM 3660 O O . THR A 1 488 ? -21.75 23.25 7.637 1 98.06 488 THR A O 1
ATOM 3663 N N . ARG A 1 489 ? -23 22.438 6.062 1 96.62 489 ARG A N 1
ATOM 3664 C CA . ARG A 1 489 ? -22.234 22.969 4.938 1 96.62 489 ARG A CA 1
ATOM 3665 C C . ARG A 1 489 ? -22.609 24.422 4.668 1 96.62 489 ARG A C 1
ATOM 3667 O O . ARG A 1 489 ? -23.516 24.969 5.312 1 96.62 489 ARG A O 1
ATOM 3674 N N . GLU A 1 490 ? -21.828 24.953 3.809 1 95.62 490 GLU A N 1
ATOM 3675 C CA . GLU A 1 490 ? -22.156 26.328 3.43 1 95.62 490 GLU A CA 1
ATOM 3676 C C . GLU A 1 490 ? -23.422 26.375 2.576 1 95.62 490 GLU A C 1
ATOM 3678 O O . GLU A 1 490 ? -23.828 25.359 1.999 1 95.62 490 GLU A O 1
ATOM 3683 N N . TRP A 1 491 ? -23.953 27.531 2.473 1 95.5 491 TRP A N 1
ATOM 3684 C CA . TRP A 1 491 ? -25.266 27.719 1.856 1 95.5 491 TRP A CA 1
ATOM 3685 C C . TRP A 1 491 ? -25.281 27.172 0.435 1 95.5 491 TRP A C 1
ATOM 3687 O O . TRP A 1 491 ? -26.234 26.516 0.025 1 95.5 491 TRP A O 1
ATOM 3697 N N . GLY A 1 492 ? -24.266 27.422 -0.277 1 94 492 GLY A N 1
ATOM 3698 C CA . GLY A 1 492 ? -24.219 26.969 -1.659 1 94 492 GLY A CA 1
ATOM 3699 C C . GLY A 1 492 ? -24.406 25.469 -1.806 1 94 492 GLY A C 1
ATOM 3700 O O . GLY A 1 492 ? -25.031 25.016 -2.764 1 94 492 GLY A O 1
ATOM 3701 N N . ASN A 1 493 ? -23.953 24.703 -0.901 1 93.88 493 ASN A N 1
ATOM 3702 C CA . ASN A 1 493 ? -24.062 23.25 -0.921 1 93.88 493 ASN A CA 1
ATOM 3703 C C . ASN A 1 493 ? -25.438 22.797 -0.407 1 93.88 493 ASN A C 1
ATOM 3705 O O . ASN A 1 493 ? -25.938 21.75 -0.812 1 93.88 493 ASN A O 1
ATOM 3709 N N . ALA A 1 494 ? -26 23.547 0.494 1 96.06 494 ALA A N 1
ATOM 3710 C CA . ALA A 1 494 ? -27.203 23.125 1.215 1 96.06 494 ALA A CA 1
ATOM 3711 C C . ALA A 1 494 ? -28.469 23.609 0.517 1 96.06 494 ALA A C 1
ATOM 3713 O O . ALA A 1 494 ? -29.531 23.047 0.688 1 96.06 494 ALA A O 1
ATOM 3714 N N . GLU A 1 495 ? -28.375 24.641 -0.323 1 96 495 GLU A N 1
ATOM 3715 C CA . GLU A 1 495 ? -29.5 25.375 -0.868 1 96 495 GLU A CA 1
ATOM 3716 C C . GLU A 1 495 ? -30.484 24.453 -1.587 1 96 495 GLU A C 1
ATOM 3718 O O . GLU A 1 495 ? -31.688 24.516 -1.361 1 96 495 GLU A O 1
ATOM 3723 N N . PRO A 1 496 ? -29.984 23.562 -2.406 1 94.56 496 PRO A N 1
ATOM 3724 C CA . PRO A 1 496 ? -30.922 22.719 -3.143 1 94.56 496 PRO A CA 1
ATOM 3725 C C . PRO A 1 496 ? -31.781 21.859 -2.221 1 94.56 496 PRO A C 1
ATOM 3727 O O . PRO A 1 496 ? -32.938 21.578 -2.533 1 94.56 496 PRO A O 1
ATOM 3730 N N . PHE A 1 497 ? -31.25 21.516 -1.128 1 95.12 497 PHE A N 1
ATOM 3731 C CA . PHE A 1 497 ? -31.953 20.641 -0.196 1 95.12 497 PHE A CA 1
ATOM 3732 C C . PHE A 1 497 ? -32.938 21.422 0.657 1 95.12 497 PHE A C 1
ATOM 3734 O O . PHE A 1 497 ? -34.062 21 0.874 1 95.12 497 PHE A O 1
ATOM 3741 N N . VAL A 1 498 ? -32.469 22.562 1.107 1 96.56 498 VAL A N 1
ATOM 3742 C CA . VAL A 1 498 ? -33.312 23.422 1.942 1 96.56 498 VAL A CA 1
ATOM 3743 C C . VAL A 1 498 ? -34.531 23.906 1.137 1 96.56 498 VAL A C 1
ATOM 3745 O O . VAL A 1 498 ? -35.656 23.953 1.652 1 96.56 498 VAL A O 1
ATOM 3748 N N . THR A 1 499 ? -34.25 24.281 -0.085 1 95.62 499 THR A N 1
ATOM 3749 C CA . THR A 1 499 ? -35.312 24.781 -0.948 1 95.62 499 THR A CA 1
ATOM 3750 C C . THR A 1 499 ? -36.344 23.688 -1.234 1 95.62 499 THR A C 1
ATOM 3752 O O . THR A 1 499 ? -37.531 23.953 -1.229 1 95.62 499 THR A O 1
ATOM 3755 N N . LYS A 1 500 ? -35.875 22.516 -1.435 1 95.06 500 LYS A N 1
ATOM 3756 C CA . LYS A 1 500 ? -36.75 21.406 -1.792 1 95.06 500 LYS A CA 1
ATOM 3757 C C . LYS A 1 500 ? -37.5 20.875 -0.567 1 95.06 500 LYS A C 1
ATOM 3759 O O . LYS A 1 500 ? -38.656 20.453 -0.667 1 95.06 500 LYS A O 1
ATOM 3764 N N . TYR A 1 501 ? -36.812 20.906 0.549 1 95.94 501 TYR A N 1
ATOM 3765 C CA . TYR A 1 501 ? -37.375 20.328 1.754 1 95.94 501 TYR A CA 1
ATOM 3766 C C . TYR A 1 501 ? -37.281 21.281 2.934 1 95.94 501 TYR A C 1
ATOM 3768 O O . TYR A 1 501 ? -36.688 20.938 3.965 1 95.94 501 TYR A O 1
ATOM 3776 N N . PRO A 1 502 ? -37.906 22.344 2.949 1 95.56 502 PRO A N 1
ATOM 3777 C CA . PRO A 1 502 ? -37.719 23.375 3.979 1 95.56 502 PRO A CA 1
ATOM 3778 C C . PRO A 1 502 ? -38.156 22.906 5.363 1 95.56 502 PRO A C 1
ATOM 3780 O O . PRO A 1 502 ? -37.656 23.406 6.375 1 95.56 502 PRO A O 1
ATOM 3783 N N . GLU A 1 503 ? -39.062 21.953 5.449 1 95.69 503 GLU A N 1
ATOM 3784 C CA . GLU A 1 503 ? -39.594 21.469 6.734 1 95.69 503 GLU A CA 1
ATOM 3785 C C . GLU A 1 503 ? -38.625 20.453 7.352 1 95.69 503 GLU A C 1
ATOM 3787 O O . GLU A 1 503 ? -38.656 20.219 8.562 1 95.69 503 GLU A O 1
ATOM 3792 N N . PHE A 1 504 ? -37.812 19.828 6.57 1 96.94 504 PHE A N 1
ATOM 3793 C CA . PHE A 1 504 ? -37.062 18.688 7.039 1 96.94 504 PHE A CA 1
ATOM 3794 C C . PHE A 1 504 ? -35.562 18.953 6.926 1 96.94 504 PHE A C 1
ATOM 3796 O O . PHE A 1 504 ? -34.75 18.188 7.434 1 96.94 504 PHE A O 1
ATOM 3803 N N . TRP A 1 505 ? -35.188 20.062 6.266 1 97.25 505 TRP A N 1
ATOM 3804 C CA . TRP A 1 505 ? -33.781 20.359 5.996 1 97.25 505 TRP A CA 1
ATOM 3805 C C . TRP A 1 505 ? -33.469 21.812 6.359 1 97.25 505 TRP A C 1
ATOM 3807 O O . TRP A 1 505 ? -34.031 22.75 5.805 1 97.25 505 TRP A O 1
ATOM 3817 N N . LYS A 1 506 ? -32.594 21.953 7.301 1 97.88 506 LYS A N 1
ATOM 3818 C CA . LYS A 1 506 ? -32.156 23.281 7.738 1 97.88 506 LYS A CA 1
ATOM 3819 C C . LYS A 1 506 ? -30.641 23.438 7.555 1 97.88 506 LYS A C 1
ATOM 3821 O O . LYS A 1 506 ? -29.875 22.5 7.789 1 97.88 506 LYS A O 1
ATOM 3826 N N . ASN A 1 507 ? -30.297 24.578 7.082 1 98.31 507 ASN A N 1
ATOM 3827 C CA . ASN A 1 507 ? -28.875 24.875 6.926 1 98.31 507 ASN A CA 1
ATOM 3828 C C . ASN A 1 507 ? -28.359 25.734 8.07 1 98.31 507 ASN A C 1
ATOM 3830 O O . ASN A 1 507 ? -28.875 26.828 8.305 1 98.31 507 ASN A O 1
ATOM 3834 N N . ILE A 1 508 ? -27.453 25.297 8.82 1 98.38 508 ILE A N 1
ATOM 3835 C CA . ILE A 1 508 ? -26.641 26.047 9.766 1 98.38 508 ILE A CA 1
ATOM 3836 C C . ILE A 1 508 ? -25.172 25.688 9.594 1 98.38 508 ILE A C 1
ATOM 3838 O O . ILE A 1 508 ? -24.688 24.719 10.188 1 98.38 508 ILE A O 1
ATOM 3842 N N . PRO A 1 509 ? -24.438 26.547 8.812 1 97.38 509 PRO A N 1
ATOM 3843 C CA . PRO A 1 509 ? -23.016 26.234 8.641 1 97.38 509 PRO A CA 1
ATOM 3844 C C . PRO A 1 509 ? -22.297 26.031 9.969 1 97.38 509 PRO A C 1
ATOM 3846 O O . PRO A 1 509 ? -22.641 26.656 10.969 1 97.38 509 PRO A O 1
ATOM 3849 N N . GLN A 1 510 ? -21.281 25.125 9.961 1 95.69 510 GLN A N 1
ATOM 3850 C CA . GLN A 1 510 ? -20.562 24.75 11.172 1 95.69 510 GLN A CA 1
ATOM 3851 C C . GLN A 1 510 ? -20.125 25.984 11.961 1 95.69 510 GLN A C 1
ATOM 3853 O O . GLN A 1 510 ? -20.234 26.016 13.188 1 95.69 510 GLN A O 1
ATOM 3858 N N . GLY A 1 511 ? -19.625 27.031 11.258 1 95.31 511 GLY A N 1
ATOM 3859 C CA . GLY A 1 511 ? -19.094 28.219 11.914 1 95.31 511 GLY A CA 1
ATOM 3860 C C . GLY A 1 511 ? -20.156 29.062 12.586 1 95.31 511 GLY A C 1
ATOM 3861 O O . GLY A 1 511 ? -19.844 29.938 13.406 1 95.31 511 GLY A O 1
ATOM 3862 N N . GLN A 1 512 ? -21.406 28.75 12.375 1 97.31 512 GLN A N 1
ATOM 3863 C CA . GLN A 1 512 ? -22.5 29.562 12.883 1 97.31 512 GLN A CA 1
ATOM 3864 C C . GLN A 1 512 ? -23.312 28.797 13.922 1 97.31 512 GLN A C 1
ATOM 3866 O O . GLN A 1 512 ? -24.188 29.375 14.594 1 97.31 512 GLN A O 1
ATOM 3871 N N . ILE A 1 513 ? -23.016 27.594 14.102 1 96.94 513 ILE A N 1
ATOM 3872 C CA . ILE A 1 513 ? -23.875 26.703 14.883 1 96.94 513 ILE A CA 1
ATOM 3873 C C . ILE A 1 513 ? -23.922 27.172 16.328 1 96.94 513 ILE A C 1
ATOM 3875 O O . ILE A 1 513 ? -24.984 27.156 16.953 1 96.94 513 ILE A O 1
ATOM 3879 N N . ARG A 1 514 ? -22.828 27.609 16.953 1 95.56 514 ARG A N 1
ATOM 3880 C CA . ARG A 1 514 ? -22.766 28.031 18.344 1 95.56 514 ARG A CA 1
ATOM 3881 C C . ARG A 1 514 ? -23.688 29.234 18.594 1 95.56 514 ARG A C 1
ATOM 3883 O O . ARG A 1 514 ? -24.281 29.344 19.656 1 95.56 514 ARG A O 1
ATOM 3890 N N . GLY A 1 515 ? -23.797 30.047 17.594 1 96.38 515 GLY A N 1
ATOM 3891 C CA . GLY A 1 515 ? -24.594 31.266 17.719 1 96.38 515 GLY A CA 1
ATOM 3892 C C . GLY A 1 515 ? -26.047 31.062 17.328 1 96.38 515 GLY A C 1
ATOM 3893 O O . GLY A 1 515 ? -26.875 31.969 17.516 1 96.38 515 GLY A O 1
ATOM 3894 N N . ARG A 1 516 ? -26.359 29.906 16.828 1 97.81 516 ARG A N 1
ATOM 3895 C CA . ARG A 1 516 ? -27.703 29.703 16.297 1 97.81 516 ARG A CA 1
ATOM 3896 C C . ARG A 1 516 ? -28.359 28.469 16.906 1 97.81 516 ARG A C 1
ATOM 3898 O O . ARG A 1 516 ? -29.156 27.797 16.25 1 97.81 516 ARG A O 1
ATOM 3905 N N . LEU A 1 517 ? -28 28.109 18.078 1 97.19 517 LEU A N 1
ATOM 3906 C CA . LEU A 1 517 ? -28.516 26.938 18.781 1 97.19 517 LEU A CA 1
ATOM 3907 C C . LEU A 1 517 ? -30.016 27.094 19.031 1 97.19 517 LEU A C 1
ATOM 3909 O O . LEU A 1 517 ? -30.75 26.109 19.031 1 97.19 517 LEU A O 1
ATOM 3913 N N . ASP A 1 518 ? -30.453 28.297 19.234 1 96.31 518 ASP A N 1
ATOM 3914 C CA . ASP A 1 518 ? -31.859 28.578 19.562 1 96.31 518 ASP A CA 1
ATOM 3915 C C . ASP A 1 518 ? -32.781 28.266 18.375 1 96.31 518 ASP A C 1
ATOM 3917 O O . ASP A 1 518 ? -33.969 28.109 18.547 1 96.31 518 ASP A O 1
ATOM 3921 N N . GLU A 1 519 ? -32.156 28.156 17.234 1 97.12 519 GLU A N 1
ATOM 3922 C CA . GLU A 1 519 ? -32.938 27.875 16.031 1 97.12 519 GLU A CA 1
ATOM 3923 C C . GLU A 1 519 ? -33.188 26.375 15.883 1 97.12 519 GLU A C 1
ATOM 3925 O O . GLU A 1 519 ? -34 25.953 15.062 1 97.12 519 GLU A O 1
ATOM 3930 N N . ILE A 1 520 ? -32.625 25.562 16.656 1 96.75 520 ILE A N 1
ATOM 3931 C CA . ILE A 1 520 ? -32.719 24.125 16.516 1 96.75 520 ILE A CA 1
ATOM 3932 C C . ILE A 1 520 ? -33.719 23.562 17.531 1 96.75 520 ILE A C 1
ATOM 3934 O O . ILE A 1 520 ? -33.531 23.688 18.734 1 96.75 520 ILE A O 1
ATOM 3938 N N . PRO A 1 521 ? -34.719 22.984 16.984 1 94.25 521 PRO A N 1
ATOM 3939 C CA . PRO A 1 521 ? -35.719 22.422 17.906 1 94.25 521 PRO A CA 1
ATOM 3940 C C . PRO A 1 521 ? -35.188 21.219 18.688 1 94.25 521 PRO A C 1
ATOM 3942 O O . PRO A 1 521 ? -34.406 20.406 18.141 1 94.25 521 PRO A O 1
ATOM 3945 N N . LYS A 1 522 ? -35.594 21.031 19.953 1 91.44 522 LYS A N 1
ATOM 3946 C CA . LYS A 1 522 ? -35.094 19.969 20.828 1 91.44 522 LYS A CA 1
ATOM 3947 C C . LYS A 1 522 ? -36 18.734 20.781 1 91.44 522 LYS A C 1
ATOM 3949 O O . LYS A 1 522 ? -35.625 17.672 21.281 1 91.44 522 LYS A O 1
ATOM 3954 N N . ASP A 1 523 ? -37.156 18.812 20.125 1 89.62 523 ASP A N 1
ATOM 3955 C CA . ASP A 1 523 ? -38.125 17.719 20.141 1 89.62 523 ASP A CA 1
ATOM 3956 C C . ASP A 1 523 ? -38.094 16.922 18.828 1 89.62 523 ASP A C 1
ATOM 3958 O O . ASP A 1 523 ? -38.906 16.047 18.609 1 89.62 523 ASP A O 1
ATOM 3962 N N . LYS A 1 524 ? -37.156 17.25 17.969 1 94 524 LYS A N 1
ATOM 3963 C CA . LYS A 1 524 ? -37.062 16.531 16.703 1 94 524 LYS A CA 1
ATOM 3964 C C . LYS A 1 524 ? -35.875 15.57 16.719 1 94 524 LYS A C 1
ATOM 3966 O O . LYS A 1 524 ? -34.969 15.703 17.531 1 94 524 LYS A O 1
ATOM 3971 N N . LYS A 1 525 ? -36.031 14.539 15.867 1 95.69 525 LYS A N 1
ATOM 3972 C CA . LYS A 1 525 ? -34.844 13.719 15.578 1 95.69 525 LYS A CA 1
ATOM 3973 C C . LYS A 1 525 ? -33.875 14.453 14.672 1 95.69 525 LYS A C 1
ATOM 3975 O O . LYS A 1 525 ? -34.156 14.727 13.508 1 95.69 525 LYS A O 1
ATOM 3980 N N . ILE A 1 526 ? -32.688 14.812 15.203 1 97.69 526 ILE A N 1
ATOM 3981 C CA . ILE A 1 526 ? -31.75 15.672 14.508 1 97.69 526 ILE A CA 1
ATOM 3982 C C . ILE A 1 526 ? -30.656 14.828 13.852 1 97.69 526 ILE A C 1
ATOM 3984 O O . ILE A 1 526 ? -29.953 14.078 14.539 1 97.69 526 ILE A O 1
ATOM 3988 N N . VAL A 1 527 ? -30.531 14.883 12.531 1 98.12 527 VAL A N 1
ATOM 3989 C CA . VAL A 1 527 ? -29.422 14.297 11.797 1 98.12 527 VAL A CA 1
ATOM 3990 C C . VAL A 1 527 ? -28.5 15.414 11.289 1 98.12 527 VAL A C 1
ATOM 3992 O O . VAL A 1 527 ? -28.953 16.312 10.586 1 98.12 527 VAL A O 1
ATOM 3995 N N . LEU A 1 528 ? -27.281 15.391 11.711 1 98.44 528 LEU A N 1
ATOM 3996 C CA . LEU A 1 528 ? -26.281 16.328 11.242 1 98.44 528 LEU A CA 1
ATOM 3997 C C . LEU A 1 528 ? -25.516 15.766 10.039 1 98.44 528 LEU A C 1
ATOM 3999 O O . LEU A 1 528 ? -25.203 14.578 10.016 1 98.44 528 LEU A O 1
ATOM 4003 N N . LEU A 1 529 ? -25.312 16.594 9.008 1 97.38 529 LEU A N 1
ATOM 4004 C CA . LEU A 1 529 ? -24.562 16.094 7.859 1 97.38 529 LEU A CA 1
ATOM 4005 C C . LEU A 1 529 ? -23.734 17.203 7.234 1 97.38 529 LEU A C 1
ATOM 4007 O O . LEU A 1 529 ? -24 18.391 7.457 1 97.38 529 LEU A O 1
ATOM 4011 N N . CYS A 1 530 ? -22.703 16.891 6.605 1 96.94 530 CYS A N 1
ATOM 4012 C CA . CYS A 1 530 ? -21.844 17.719 5.762 1 96.94 530 CYS A CA 1
ATOM 4013 C C . CYS A 1 530 ? -21.344 16.922 4.559 1 96.94 530 CYS A C 1
ATOM 4015 O O . CYS A 1 530 ? -22.047 16.031 4.066 1 96.94 530 CYS A O 1
ATOM 4017 N N . ASN A 1 531 ? -20.203 17.281 4.004 1 94.19 531 ASN A N 1
ATOM 4018 C CA . ASN A 1 531 ? -19.719 16.609 2.799 1 94.19 531 ASN A CA 1
ATOM 4019 C C . ASN A 1 531 ? -19.141 15.242 3.115 1 94.19 531 ASN A C 1
ATOM 4021 O O . ASN A 1 531 ? -19.359 14.281 2.377 1 94.19 531 ASN A O 1
ATOM 4025 N N . THR A 1 532 ? -18.344 15.172 4.281 1 93.94 532 THR A N 1
ATOM 4026 C CA . THR A 1 532 ? -17.594 13.938 4.5 1 93.94 532 THR A CA 1
ATOM 4027 C C . THR A 1 532 ? -17.75 13.453 5.938 1 93.94 532 THR A C 1
ATOM 4029 O O . THR A 1 532 ? -17.172 12.438 6.324 1 93.94 532 THR A O 1
ATOM 4032 N N . GLY A 1 533 ? -18.469 14.125 6.77 1 95.25 533 GLY A N 1
ATOM 4033 C CA . GLY A 1 533 ? -18.797 13.656 8.109 1 95.25 533 GLY A CA 1
ATOM 4034 C C . GLY A 1 533 ? -18 14.359 9.195 1 95.25 533 GLY A C 1
ATOM 4035 O O . GLY A 1 533 ? -18.312 14.234 10.375 1 95.25 533 GLY A O 1
ATOM 4036 N N . GLY A 1 534 ? -16.984 15.18 8.836 1 95 534 GLY A N 1
ATOM 4037 C CA . GLY A 1 534 ? -16.109 15.812 9.82 1 95 534 GLY A CA 1
ATOM 4038 C C . GLY A 1 534 ? -16.75 17.031 10.469 1 95 534 GLY A C 1
ATOM 4039 O O . GLY A 1 534 ? -16.812 17.125 11.695 1 95 534 GLY A O 1
ATOM 4040 N N . ARG A 1 535 ? -17.266 17.938 9.68 1 95.94 535 ARG A N 1
ATOM 4041 C CA . ARG A 1 535 ? -17.891 19.156 10.188 1 95.94 535 ARG A CA 1
ATOM 4042 C C . ARG A 1 535 ? -19.156 18.812 10.984 1 95.94 535 ARG A C 1
ATOM 4044 O O . ARG A 1 535 ? -19.422 19.438 12.016 1 95.94 535 ARG A O 1
ATOM 4051 N N . SER A 1 536 ? -19.922 17.875 10.453 1 97.69 536 SER A N 1
ATOM 4052 C CA . SER A 1 536 ? -21.141 17.469 11.156 1 97.69 536 SER A CA 1
ATOM 4053 C C . SER A 1 536 ? -20.812 16.797 12.484 1 97.69 536 SER A C 1
ATOM 4055 O O . SER A 1 536 ? -21.562 16.938 13.461 1 97.69 536 SER A O 1
ATOM 4057 N N . TYR A 1 537 ? -19.734 16.078 12.594 1 97.38 537 TYR A N 1
ATOM 4058 C CA . TYR A 1 537 ? -19.281 15.508 13.859 1 97.38 537 TYR A CA 1
ATOM 4059 C C . TYR A 1 537 ? -18.969 16.609 14.867 1 97.38 537 TYR A C 1
ATOM 4061 O O . TYR A 1 537 ? -19.406 16.547 16.016 1 97.38 537 TYR A O 1
ATOM 4069 N N . GLU A 1 538 ? -18.172 17.578 14.43 1 97.06 538 GLU A N 1
ATOM 4070 C CA . GLU A 1 538 ? -17.844 18.688 15.328 1 97.06 538 GLU A CA 1
ATOM 4071 C C . GLU A 1 538 ? -19.094 19.438 15.773 1 97.06 538 GLU A C 1
ATOM 4073 O O . GLU A 1 538 ? -19.172 19.875 16.922 1 97.06 538 GLU A O 1
ATOM 4078 N N . SER A 1 539 ? -20.016 19.531 14.867 1 97.94 539 SER A N 1
ATOM 4079 C CA . SER A 1 539 ? -21.297 20.141 15.211 1 97.94 539 SER A CA 1
ATOM 4080 C C . SER A 1 539 ? -22.062 19.312 16.234 1 97.94 539 SER A C 1
ATOM 4082 O O . SER A 1 539 ? -22.75 19.844 17.094 1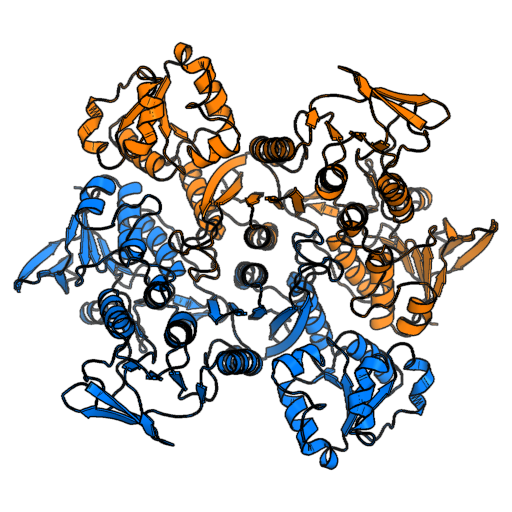 97.94 539 SER A O 1
ATOM 4084 N N . GLN A 1 540 ? -21.953 18.016 16.047 1 97.94 540 GLN A N 1
ATOM 4085 C CA . GLN A 1 540 ? -22.562 17.109 17.016 1 97.94 540 GLN A CA 1
ATOM 4086 C C . GLN A 1 540 ? -21.984 17.359 18.422 1 97.94 540 GLN A C 1
ATOM 4088 O O . GLN A 1 540 ? -22.734 17.375 19.406 1 97.94 540 GLN A O 1
ATOM 4093 N N . VAL A 1 541 ? -20.688 17.562 18.547 1 96.5 541 VAL A N 1
ATOM 4094 C CA . VAL A 1 541 ? -20.031 17.844 19.812 1 96.5 541 VAL A CA 1
ATOM 4095 C C . VAL A 1 541 ? -20.594 19.141 20.422 1 96.5 541 VAL A C 1
ATOM 4097 O O . VAL A 1 541 ? -20.875 19.188 21.625 1 96.5 541 VAL A O 1
ATOM 4100 N N . ILE A 1 542 ? -20.812 20.125 19.578 1 96.75 542 ILE A N 1
ATOM 4101 C CA . ILE A 1 542 ? -21.328 21.422 20 1 96.75 542 ILE A CA 1
ATOM 4102 C C . ILE A 1 542 ? -22.75 21.266 20.531 1 96.75 542 ILE A C 1
ATOM 4104 O O . ILE A 1 542 ? -23.078 21.75 21.609 1 96.75 542 ILE A O 1
ATOM 4108 N N . LEU A 1 543 ? -23.578 20.594 19.766 1 97.31 543 LEU A N 1
ATOM 4109 C CA . LEU A 1 543 ? -24.984 20.406 20.156 1 97.31 543 LEU A CA 1
ATOM 4110 C C . LEU A 1 543 ? -25.094 19.609 21.438 1 97.31 543 LEU A C 1
ATOM 4112 O O . LEU A 1 543 ? -25.891 19.938 22.328 1 97.31 543 LEU A O 1
ATOM 4116 N N . ARG A 1 544 ? -24.328 18.578 21.531 1 95.31 544 ARG A N 1
ATOM 4117 C CA . ARG A 1 544 ? -24.375 17.75 22.75 1 95.31 544 ARG A CA 1
ATOM 4118 C C . ARG A 1 544 ? -23.938 18.547 23.969 1 95.31 544 ARG A C 1
ATOM 4120 O O . ARG A 1 544 ? -24.531 18.438 25.031 1 95.31 544 ARG A O 1
ATOM 4127 N N . HIS A 1 545 ? -22.891 19.312 23.797 1 94.5 545 HIS A N 1
ATOM 4128 C CA . HIS A 1 545 ? -22.422 20.172 24.875 1 94.5 545 HIS A CA 1
ATOM 4129 C C . HIS A 1 545 ? -23.484 21.172 25.281 1 94.5 545 HIS A C 1
ATOM 4131 O O . HIS A 1 545 ? -23.578 21.562 26.453 1 94.5 545 HIS A O 1
ATOM 4137 N N . ALA A 1 546 ? -24.328 21.516 24.344 1 95 546 ALA A N 1
ATOM 4138 C CA . ALA A 1 546 ? -25.391 22.5 24.578 1 95 546 ALA A CA 1
ATOM 4139 C C . ALA A 1 546 ? -26.625 21.828 25.141 1 95 546 ALA A C 1
ATOM 4141 O O . ALA A 1 546 ? -27.641 22.5 25.406 1 95 546 ALA A O 1
ATOM 4142 N N . GLY A 1 547 ? -26.641 20.516 25.266 1 92.5 547 GLY A N 1
ATOM 4143 C CA . GLY A 1 547 ? -27.703 19.828 25.984 1 92.5 547 GLY A CA 1
ATOM 4144 C C . GLY A 1 547 ? -28.672 19.125 25.062 1 92.5 547 GLY A C 1
ATOM 4145 O O . GLY A 1 547 ? -29.688 18.594 25.516 1 92.5 547 GLY A O 1
ATOM 4146 N N . PHE A 1 548 ? -28.328 19.156 23.781 1 93.94 548 PHE A N 1
ATOM 4147 C CA . PHE A 1 548 ? -29.172 18.391 22.875 1 93.94 548 PHE A CA 1
ATOM 4148 C C . PHE A 1 548 ? -28.969 16.891 23.094 1 93.94 548 PHE A C 1
ATOM 4150 O O . PHE A 1 548 ? -27.844 16.438 23.281 1 93.94 548 PHE A O 1
ATOM 4157 N N . LEU A 1 549 ? -29.844 16.156 23.172 1 80.19 549 LEU A N 1
ATOM 4158 C CA . LEU A 1 549 ? -29.734 14.781 23.656 1 80.19 549 LEU A CA 1
ATOM 4159 C C . LEU A 1 549 ? -29.312 13.844 22.516 1 80.19 549 LEU A C 1
ATOM 4161 O O . LEU A 1 549 ? -28.453 12.984 22.703 1 80.19 549 LEU A O 1
ATOM 4165 N N . GLU A 1 550 ? -30.062 13.961 21.391 1 86.31 550 GLU A N 1
ATOM 4166 C CA . GLU A 1 550 ? -29.766 12.812 20.547 1 86.31 550 GLU A CA 1
ATOM 4167 C C . GLU A 1 550 ? -29.547 13.234 19.094 1 86.31 550 GLU A C 1
ATOM 4169 O O . GLU A 1 550 ? -30.156 12.68 18.172 1 86.31 550 GLU A O 1
ATOM 4174 N N . PRO A 1 551 ? -28.578 14.133 18.906 1 96.5 551 PRO A N 1
ATOM 4175 C CA . PRO A 1 551 ? -28.25 14.336 17.5 1 96.5 551 PRO A CA 1
ATOM 4176 C C . PRO A 1 551 ? -27.312 13.266 16.953 1 96.5 551 PRO A C 1
ATOM 4178 O O . PRO A 1 551 ? -26.422 12.789 17.656 1 96.5 551 PRO A O 1
ATOM 4181 N N . VAL A 1 552 ? -27.578 12.789 15.75 1 97.56 552 VAL A N 1
ATOM 4182 C CA . VAL A 1 552 ? -26.734 11.758 15.164 1 97.56 552 VAL A CA 1
ATOM 4183 C C . VAL A 1 552 ? -25.969 12.328 13.969 1 97.56 552 VAL A C 1
ATOM 4185 O O . VAL A 1 552 ? -26.453 13.266 13.312 1 97.56 552 VAL A O 1
ATOM 4188 N N . ASN A 1 553 ? -24.75 11.875 13.75 1 98.06 553 ASN A N 1
ATOM 4189 C CA . ASN A 1 553 ? -23.859 12.297 12.672 1 98.06 553 ASN A CA 1
ATOM 4190 C C . ASN A 1 553 ? -23.891 11.32 11.5 1 98.06 553 ASN A C 1
ATOM 4192 O O . ASN A 1 553 ? -23.578 10.141 11.664 1 98.06 553 ASN A O 1
ATOM 4196 N N . LEU A 1 554 ? -24.234 11.812 10.312 1 97.19 554 LEU A N 1
ATOM 4197 C CA . LEU A 1 554 ? -24.266 10.953 9.133 1 97.19 554 LEU A CA 1
ATOM 4198 C C . LEU A 1 554 ? -22.859 10.547 8.719 1 97.19 554 LEU A C 1
ATOM 4200 O O . LEU A 1 554 ? -22.078 11.383 8.266 1 97.19 554 LEU A O 1
ATOM 4204 N N . GLN A 1 555 ? -22.578 9.305 8.789 1 95.31 555 GLN A N 1
ATOM 4205 C CA . GLN A 1 555 ? -21.25 8.797 8.453 1 95.31 555 GLN A CA 1
ATOM 4206 C C . GLN A 1 555 ? -20.953 8.961 6.965 1 95.31 555 GLN A C 1
ATOM 4208 O O . GLN A 1 555 ? -21.797 8.633 6.125 1 95.31 555 GLN A O 1
ATOM 4213 N N . GLY A 1 556 ? -19.734 9.5 6.664 1 94.31 556 GLY A N 1
ATOM 4214 C CA . GLY A 1 556 ? -19.344 9.68 5.281 1 94.31 556 GLY A CA 1
ATOM 4215 C C . GLY A 1 556 ? -20 10.867 4.613 1 94.31 556 GLY A C 1
ATOM 4216 O O . GLY A 1 556 ? -19.609 11.273 3.518 1 94.31 556 GLY A O 1
ATOM 4217 N N . GLY A 1 557 ? -21.078 11.445 5.219 1 95.31 557 GLY A N 1
ATOM 4218 C CA . GLY A 1 557 ? -21.734 12.656 4.742 1 95.31 557 GLY A CA 1
ATOM 4219 C C . GLY A 1 557 ? -22.406 12.484 3.389 1 95.31 557 GLY A C 1
ATOM 4220 O O . GLY A 1 557 ? -22.75 11.367 2.996 1 95.31 557 GLY A O 1
ATOM 4221 N N . MET A 1 558 ? -22.578 13.594 2.684 1 93.25 558 MET A N 1
ATOM 4222 C CA . MET A 1 558 ? -23.234 13.633 1.375 1 93.25 558 MET A CA 1
ATOM 4223 C C . MET A 1 558 ? -22.391 12.906 0.331 1 93.25 558 MET A C 1
ATOM 4225 O O . MET A 1 558 ? -22.938 12.305 -0.596 1 93.25 558 MET A O 1
ATOM 4229 N N . GLY A 1 559 ? -21.078 12.984 0.56 1 91.31 559 GLY A N 1
ATOM 4230 C CA . GLY A 1 559 ? -20.203 12.305 -0.367 1 91.31 559 GLY A CA 1
ATOM 4231 C C . GLY A 1 559 ? -20.453 10.812 -0.449 1 91.31 559 GLY A C 1
ATOM 4232 O O . GLY A 1 559 ? -20.562 10.25 -1.543 1 91.31 559 GLY A O 1
ATOM 4233 N N . PHE A 1 560 ? -20.609 10.211 0.669 1 91.94 560 PHE A N 1
ATOM 4234 C CA . PHE A 1 560 ? -20.828 8.766 0.706 1 91.94 560 PHE A CA 1
ATOM 4235 C C . PHE A 1 560 ? -22.234 8.414 0.233 1 91.94 560 PHE A C 1
ATOM 4237 O O . PHE A 1 560 ? -22.422 7.441 -0.501 1 91.94 560 PHE A O 1
ATOM 4244 N N . ILE A 1 561 ? -23.234 9.156 0.641 1 91.5 561 ILE A N 1
ATOM 4245 C CA . ILE A 1 561 ? -24.625 8.859 0.289 1 91.5 561 ILE A CA 1
ATOM 4246 C C . ILE A 1 561 ? -24.812 8.992 -1.221 1 91.5 561 ILE A C 1
ATOM 4248 O O . ILE A 1 561 ? -25.578 8.242 -1.825 1 91.5 561 ILE A O 1
ATOM 4252 N N . LYS A 1 562 ? -24.109 9.93 -1.792 1 90.38 562 LYS A N 1
ATOM 4253 C CA . LYS A 1 562 ? -24.172 10.078 -3.242 1 90.38 562 LYS A CA 1
ATOM 4254 C C . LYS A 1 562 ? -23.531 8.883 -3.945 1 90.38 562 LYS A C 1
ATOM 4256 O O . LYS A 1 562 ? -24 8.445 -4.996 1 90.38 562 LYS A O 1
ATOM 4261 N N . GLN A 1 563 ? -22.453 8.406 -3.383 1 91 563 GLN A N 1
ATOM 4262 C CA . GLN A 1 563 ? -21.828 7.215 -3.938 1 91 563 GLN A CA 1
ATOM 4263 C C . GLN A 1 563 ? -22.781 6.031 -3.922 1 91 563 GLN A C 1
ATOM 4265 O O . GLN A 1 563 ? -22.703 5.156 -4.789 1 91 563 GLN A O 1
ATOM 4270 N N . LEU A 1 564 ? -23.688 6.031 -2.93 1 91.25 564 LEU A N 1
ATOM 4271 C CA . LEU A 1 564 ? -24.656 4.949 -2.785 1 91.25 564 LEU A CA 1
ATOM 4272 C C . LEU A 1 564 ? -25.844 5.16 -3.715 1 91.25 564 LEU A C 1
ATOM 4274 O O . LEU A 1 564 ? -26.75 4.32 -3.781 1 91.25 564 LEU A O 1
ATOM 4278 N N . GLY A 1 565 ? -25.875 6.273 -4.379 1 87.06 565 GLY A N 1
ATOM 4279 C CA . GLY A 1 565 ? -26.938 6.555 -5.328 1 87.06 565 GLY A CA 1
ATOM 4280 C C . GLY A 1 565 ? -28.125 7.273 -4.699 1 87.06 565 GLY A C 1
ATOM 4281 O O . GLY A 1 565 ? -29.172 7.422 -5.328 1 87.06 565 GLY A O 1
ATOM 4282 N N . PHE A 1 566 ? -27.891 7.637 -3.453 1 84.38 566 PHE A N 1
ATOM 4283 C CA . PHE A 1 566 ? -28.938 8.359 -2.756 1 84.38 566 PHE A CA 1
ATOM 4284 C C . PHE A 1 566 ? -28.656 9.859 -2.756 1 84.38 566 PHE A C 1
ATOM 4286 O O . PHE A 1 566 ? -27.641 10.305 -2.215 1 84.38 566 PHE A O 1
ATOM 4293 N N . ASP A 1 567 ? -29.422 10.523 -3.502 1 83.88 567 ASP A N 1
ATOM 4294 C CA . ASP A 1 567 ? -29.344 11.984 -3.521 1 83.88 567 ASP A CA 1
ATOM 4295 C C . ASP A 1 567 ? -30.719 12.609 -3.256 1 83.88 567 ASP A C 1
ATOM 4297 O O . ASP A 1 567 ? -31.531 12.734 -4.168 1 83.88 567 ASP A O 1
ATOM 4301 N N . PRO A 1 568 ? -30.844 13.031 -2.08 1 80.81 568 PRO A N 1
ATOM 4302 C CA . PRO A 1 568 ? -32.156 13.594 -1.718 1 80.81 568 PRO A CA 1
ATOM 4303 C C . PRO A 1 568 ? -32.531 14.773 -2.594 1 80.81 568 PRO A C 1
ATOM 4305 O O . PRO A 1 568 ? -33.719 15.102 -2.701 1 80.81 568 PRO A O 1
ATOM 4308 N N . SER A 1 569 ? -31.531 15.43 -3.154 1 79.31 569 SER A N 1
ATOM 4309 C CA . SER A 1 569 ? -31.844 16.578 -3.986 1 79.31 569 SER A CA 1
ATOM 4310 C C . SER A 1 569 ? -32.469 16.156 -5.312 1 79.31 569 SER A C 1
ATOM 4312 O O . SER A 1 569 ? -33.125 16.953 -5.988 1 79.31 569 SER A O 1
ATOM 4314 N N . GLN A 1 570 ? -32.219 14.961 -5.773 1 73.56 570 GLN A N 1
ATOM 4315 C CA . GLN A 1 570 ? -32.688 14.469 -7.062 1 73.56 570 GLN A CA 1
ATOM 4316 C C . GLN A 1 570 ? -33.938 13.578 -6.895 1 73.56 570 GLN A C 1
ATOM 4318 O O . GLN A 1 570 ? -34.594 13.227 -7.871 1 73.56 570 GLN A O 1
ATOM 4323 N N . GLU A 1 571 ? -34.25 13.125 -5.738 1 60.47 571 GLU A N 1
ATOM 4324 C CA . GLU A 1 571 ? -35.375 12.219 -5.535 1 60.47 571 GLU A CA 1
ATOM 4325 C C . GLU A 1 571 ? -36.688 12.953 -5.672 1 60.47 571 GLU A C 1
ATOM 4327 O O . GLU A 1 571 ? -36.844 14.094 -5.223 1 60.47 571 GLU A O 1
ATOM 4332 N N . ASP A 1 572 ? -37.594 12.641 -6.766 1 50.59 572 ASP A N 1
ATOM 4333 C CA . ASP A 1 572 ? -38.969 13.125 -6.895 1 50.59 572 ASP A CA 1
ATOM 4334 C C . ASP A 1 572 ? -39.875 12.438 -5.891 1 50.59 572 ASP A C 1
ATOM 4336 O O . ASP A 1 572 ? -39.688 11.258 -5.59 1 50.59 572 ASP A O 1
ATOM 4340 N N . MET B 1 1 ? -13.172 26 37.375 1 73.44 1 MET B N 1
ATOM 4341 C CA . MET B 1 1 ? -12.609 26.891 36.375 1 73.44 1 MET B CA 1
ATOM 4342 C C . MET B 1 1 ? -12.281 26.109 35.094 1 73.44 1 MET B C 1
ATOM 4344 O O . MET B 1 1 ? -11.969 24.922 35.156 1 73.44 1 MET B O 1
ATOM 4348 N N . SER B 1 2 ? -12.516 26.781 33.969 1 91.62 2 SER B N 1
ATOM 4349 C CA . SER B 1 2 ? -12.281 26.125 32.688 1 91.62 2 SER B CA 1
ATOM 4350 C C . SER B 1 2 ? -10.797 25.906 32.438 1 91.62 2 SER B C 1
ATOM 4352 O O . SER B 1 2 ? -9.961 26.688 32.906 1 91.62 2 SER B O 1
ATOM 4354 N N . LEU B 1 3 ? -10.406 24.781 31.969 1 97.81 3 LEU B N 1
ATOM 4355 C CA . LEU B 1 3 ? -9.031 24.438 31.609 1 97.81 3 LEU B CA 1
ATOM 4356 C C . LEU B 1 3 ? -8.43 25.5 30.688 1 97.81 3 LEU B C 1
ATOM 4358 O O . LEU B 1 3 ? -8.977 25.766 29.609 1 97.81 3 LEU B O 1
ATOM 4362 N N . LYS B 1 4 ? -7.383 26.188 31.141 1 98.75 4 LYS B N 1
ATOM 4363 C CA . LYS B 1 4 ? -6.68 27.172 30.328 1 98.75 4 LYS B CA 1
ATOM 4364 C C . LYS B 1 4 ? -5.469 26.562 29.641 1 98.75 4 LYS B C 1
ATOM 4366 O O . LYS B 1 4 ? -4.559 26.062 30.312 1 98.75 4 LYS B O 1
ATOM 4371 N N . VAL B 1 5 ? -5.453 26.625 28.328 1 98.94 5 VAL B N 1
ATOM 4372 C CA . VAL B 1 5 ? -4.371 26.016 27.562 1 98.94 5 VAL B CA 1
ATOM 4373 C C . VAL B 1 5 ? -3.734 27.062 26.656 1 98.94 5 VAL B C 1
ATOM 4375 O O . VAL B 1 5 ? -4.438 27.812 25.969 1 98.94 5 VAL B O 1
ATOM 4378 N N . VAL B 1 6 ? -2.4 27.188 26.656 1 98.94 6 VAL B N 1
ATOM 4379 C CA . VAL B 1 6 ? -1.648 27.984 25.688 1 98.94 6 VAL B CA 1
ATOM 4380 C C . VAL B 1 6 ? -0.907 27.062 24.719 1 98.94 6 VAL B C 1
ATOM 4382 O O . VAL B 1 6 ? -0.301 26.078 25.141 1 98.94 6 VAL B O 1
ATOM 4385 N N . VAL B 1 7 ? -1.056 27.281 23.453 1 98.94 7 VAL B N 1
ATOM 4386 C CA . VAL B 1 7 ? -0.364 26.531 22.406 1 98.94 7 VAL B CA 1
ATOM 4387 C C . VAL B 1 7 ? 0.589 27.469 21.656 1 98.94 7 VAL B C 1
ATOM 4389 O O . VAL B 1 7 ? 0.177 28.516 21.156 1 98.94 7 VAL B O 1
ATOM 4392 N N . ILE B 1 8 ? 1.855 27.125 21.641 1 98.94 8 ILE B N 1
ATOM 4393 C CA . ILE B 1 8 ? 2.84 27.906 20.906 1 98.94 8 ILE B CA 1
ATOM 4394 C C . ILE B 1 8 ? 3.188 27.219 19.594 1 98.94 8 ILE B C 1
ATOM 4396 O O . ILE B 1 8 ? 3.715 26.109 19.594 1 98.94 8 ILE B O 1
ATOM 4400 N N . GLY B 1 9 ? 3.02 27.906 18.484 1 98.5 9 GLY B N 1
ATOM 4401 C CA . GLY B 1 9 ? 3.193 27.344 17.156 1 98.5 9 GLY B CA 1
ATOM 4402 C C . GLY B 1 9 ? 1.88 27.031 16.453 1 98.5 9 GLY B C 1
ATOM 4403 O O . GLY B 1 9 ? 1.051 26.297 17 1 98.5 9 GLY B O 1
ATOM 4404 N N . GLY B 1 10 ? 1.669 27.562 15.281 1 98 10 GLY B N 1
ATOM 4405 C CA . GLY B 1 10 ? 0.336 27.516 14.703 1 98 10 GLY B CA 1
ATOM 4406 C C . GLY B 1 10 ? 0.315 26.922 13.312 1 98 10 GLY B C 1
ATOM 4407 O O . GLY B 1 10 ? -0.575 27.219 12.516 1 98 10 GLY B O 1
ATOM 4408 N N . VAL B 1 11 ? 1.301 25.969 12.922 1 96.12 11 VAL B N 1
ATOM 4409 C CA . VAL B 1 11 ? 1.314 25.484 11.547 1 96.12 11 VAL B CA 1
ATOM 4410 C C . VAL B 1 11 ? 0.669 24.109 11.477 1 96.12 11 VAL B C 1
ATOM 4412 O O . VAL B 1 11 ? -0.484 23.969 11.055 1 96.12 11 VAL B O 1
ATOM 4415 N N . ALA B 1 12 ? 1.323 23.031 12 1 96.5 12 ALA B N 1
ATOM 4416 C CA . ALA B 1 12 ? 0.753 21.688 11.867 1 96.5 12 ALA B CA 1
ATOM 4417 C C . ALA B 1 12 ? 0.319 21.141 13.219 1 96.5 12 ALA B C 1
ATOM 4419 O O . ALA B 1 12 ? -0.874 20.938 13.461 1 96.5 12 ALA B O 1
ATOM 4420 N N . LEU B 1 13 ? 1.214 20.984 14.148 1 98.19 13 LEU B N 1
ATOM 4421 C CA . LEU B 1 13 ? 0.941 20.344 15.438 1 98.19 13 LEU B CA 1
ATOM 4422 C C . LEU B 1 13 ? -0.02 21.203 16.266 1 98.19 13 LEU B C 1
ATOM 4424 O O . LEU B 1 13 ? -0.988 20.688 16.828 1 98.19 13 LEU B O 1
ATOM 4428 N N . GLY B 1 14 ? 0.273 22.484 16.375 1 98.69 14 GLY B N 1
ATOM 4429 C CA . GLY B 1 14 ? -0.476 23.359 17.25 1 98.69 14 GLY B CA 1
ATOM 4430 C C . GLY B 1 14 ? -1.964 23.391 16.938 1 98.69 14 GLY B C 1
ATOM 4431 O O . GLY B 1 14 ? -2.779 23.062 17.812 1 98.69 14 GLY B O 1
ATOM 4432 N N . PRO B 1 15 ? -2.305 23.734 15.695 1 98.56 15 PRO B N 1
ATOM 4433 C CA . PRO B 1 15 ? -3.729 23.719 15.352 1 98.56 15 PRO B CA 1
ATOM 4434 C C . PRO B 1 15 ? -4.383 22.359 15.562 1 98.56 15 PRO B C 1
ATOM 4436 O O . PRO B 1 15 ? -5.527 22.281 16.016 1 98.56 15 PRO B O 1
ATOM 4439 N N . LYS B 1 16 ? -3.684 21.312 15.234 1 98.38 16 LYS B N 1
ATOM 4440 C CA . LYS B 1 16 ? -4.219 19.969 15.438 1 98.38 16 LYS B CA 1
ATOM 4441 C C . LYS B 1 16 ? -4.508 19.719 16.906 1 98.38 16 LYS B C 1
ATOM 4443 O O . LYS B 1 16 ? -5.57 19.188 17.25 1 98.38 16 LYS B O 1
ATOM 4448 N N . ALA B 1 17 ? -3.576 20 17.766 1 98.88 17 ALA B N 1
ATOM 4449 C CA . ALA B 1 17 ? -3.744 19.812 19.203 1 98.88 17 ALA B CA 1
ATOM 4450 C C . ALA B 1 17 ? -4.879 20.672 19.734 1 98.88 17 ALA B C 1
ATOM 4452 O O . ALA B 1 17 ? -5.73 20.188 20.5 1 98.88 17 ALA B O 1
ATOM 4453 N N . ALA B 1 18 ? -4.895 21.953 19.375 1 98.88 18 ALA B N 1
ATOM 4454 C CA . ALA B 1 18 ? -5.918 22.875 19.844 1 98.88 18 ALA B CA 1
ATOM 4455 C C . ALA B 1 18 ? -7.312 22.406 19.453 1 98.88 18 ALA B C 1
ATOM 4457 O O . ALA B 1 18 ? -8.227 22.406 20.281 1 98.88 18 ALA B O 1
ATOM 4458 N N . CYS B 1 19 ? -7.457 22.016 18.188 1 98.5 19 CYS B N 1
ATOM 4459 C CA . CYS B 1 19 ? -8.742 21.516 17.719 1 98.5 19 CYS B CA 1
ATOM 4460 C C . CYS B 1 19 ? -9.164 20.281 18.5 1 98.5 19 CYS B C 1
ATOM 4462 O O . CYS B 1 19 ? -10.336 20.141 18.875 1 98.5 19 CYS B O 1
ATOM 4464 N N . ARG B 1 20 ? -8.25 19.422 18.734 1 98.5 20 ARG B N 1
ATOM 4465 C CA . ARG B 1 20 ? -8.555 18.203 19.484 1 98.5 20 ARG B CA 1
ATOM 4466 C C . ARG B 1 20 ? -8.953 18.531 20.922 1 98.5 20 ARG B C 1
ATOM 4468 O O . ARG B 1 20 ? -9.875 17.922 21.469 1 98.5 20 ARG B O 1
ATOM 4475 N N . ILE B 1 21 ? -8.258 19.422 21.594 1 98.69 21 ILE B N 1
ATOM 4476 C CA . ILE B 1 21 ? -8.594 19.844 22.938 1 98.69 21 ILE B CA 1
ATOM 4477 C C . ILE B 1 21 ? -10.047 20.312 22.984 1 98.69 21 ILE B C 1
ATOM 4479 O O . ILE B 1 21 ? -10.812 19.891 23.859 1 98.69 21 ILE B O 1
ATOM 4483 N N . LYS B 1 22 ? -10.445 21.141 22.016 1 97.94 22 LYS B N 1
ATOM 4484 C CA . LYS B 1 22 ? -11.789 21.719 21.984 1 97.94 22 LYS B CA 1
ATOM 4485 C C . LYS B 1 22 ? -12.844 20.641 21.75 1 97.94 22 LYS B C 1
ATOM 4487 O O . LYS B 1 22 ? -13.969 20.75 22.25 1 97.94 22 LYS B O 1
ATOM 4492 N N . ARG B 1 23 ? -12.5 19.594 21.016 1 96.81 23 ARG B N 1
ATOM 4493 C CA . ARG B 1 23 ? -13.453 18.516 20.75 1 96.81 23 ARG B CA 1
ATOM 4494 C C . ARG B 1 23 ? -13.625 17.625 21.984 1 96.81 23 ARG B C 1
ATOM 4496 O O . ARG B 1 23 ? -14.695 17.047 22.188 1 96.81 23 ARG B O 1
ATOM 4503 N N . VAL B 1 24 ? -12.547 17.5 22.766 1 97 24 VAL B N 1
ATOM 4504 C CA . VAL B 1 24 ? -12.586 16.625 23.922 1 97 24 VAL B CA 1
ATOM 4505 C C . VAL B 1 24 ? -13.055 17.406 25.156 1 97 24 VAL B C 1
ATOM 4507 O O . VAL B 1 24 ? -13.781 16.859 26 1 97 24 VAL B O 1
ATOM 4510 N N . ALA B 1 25 ? -12.68 18.656 25.25 1 97.12 25 ALA B N 1
ATOM 4511 C CA . ALA B 1 25 ? -13.047 19.562 26.328 1 97.12 25 ALA B CA 1
ATOM 4512 C C . ALA B 1 25 ? -13.57 20.891 25.797 1 97.12 25 ALA B C 1
ATOM 4514 O O . ALA B 1 25 ? -12.867 21.906 25.828 1 97.12 25 ALA B O 1
ATOM 4515 N N . PRO B 1 26 ? -14.844 20.922 25.438 1 95.94 26 PRO B N 1
ATOM 4516 C CA . PRO B 1 26 ? -15.391 22.094 24.766 1 95.94 26 PRO B CA 1
ATOM 4517 C C . PRO B 1 26 ? -15.328 23.359 25.641 1 95.94 26 PRO B C 1
ATOM 4519 O O . PRO B 1 26 ? -15.328 24.469 25.109 1 95.94 26 PRO B O 1
ATOM 4522 N N . ASP B 1 27 ? -15.188 23.203 26.938 1 97.06 27 ASP B N 1
ATOM 4523 C CA . ASP B 1 27 ? -15.188 24.344 27.844 1 97.06 27 ASP B CA 1
ATOM 4524 C C . ASP B 1 27 ? -13.773 24.906 28.016 1 97.06 27 ASP B C 1
ATOM 4526 O O . ASP B 1 27 ? -13.594 25.969 28.609 1 97.06 27 ASP B O 1
ATOM 4530 N N . ALA B 1 28 ? -12.805 24.234 27.5 1 98.38 28 ALA B N 1
ATOM 4531 C CA . ALA B 1 28 ? -11.422 24.688 27.656 1 98.38 28 ALA B CA 1
ATOM 4532 C C . ALA B 1 28 ? -11.219 26.031 26.969 1 98.38 28 ALA B C 1
ATOM 4534 O O . ALA B 1 28 ? -11.836 26.328 25.953 1 98.38 28 ALA B O 1
ATOM 4535 N N . GLU B 1 29 ? -10.445 26.844 27.609 1 98.69 29 GLU B N 1
ATOM 4536 C CA . GLU B 1 29 ? -10 28.094 27 1 98.69 29 GLU B CA 1
ATOM 4537 C C . GLU B 1 29 ? -8.625 27.938 26.359 1 98.69 29 GLU B C 1
ATOM 4539 O O . GLU B 1 29 ? -7.609 27.875 27.062 1 98.69 29 GLU B O 1
ATOM 4544 N N . VAL B 1 30 ? -8.609 27.953 25.031 1 98.88 30 VAL B N 1
ATOM 4545 C CA . VAL B 1 30 ? -7.371 27.703 24.312 1 98.88 30 VAL B CA 1
ATOM 4546 C C . VAL B 1 30 ? -6.922 28.969 23.594 1 98.88 30 VAL B C 1
ATOM 4548 O O . VAL B 1 30 ? -7.719 29.609 22.906 1 98.88 30 VAL B O 1
ATOM 4551 N N . THR B 1 31 ? -5.695 29.344 23.797 1 98.88 31 THR B N 1
ATOM 4552 C CA . THR B 1 31 ? -5.059 30.438 23.047 1 98.88 31 THR B CA 1
ATOM 4553 C C . THR B 1 31 ? -3.834 29.922 22.297 1 98.88 31 THR B C 1
ATOM 4555 O O . THR B 1 31 ? -2.914 29.359 22.891 1 98.88 31 THR B O 1
ATOM 4558 N N . LEU B 1 32 ? -3.844 30.062 21 1 98.88 32 LEU B N 1
ATOM 4559 C CA . LEU B 1 32 ? -2.719 29.672 20.156 1 98.88 32 LEU B CA 1
ATOM 4560 C C . LEU B 1 32 ? -1.939 30.906 19.703 1 98.88 32 LEU B C 1
ATOM 4562 O O . LEU B 1 32 ? -2.531 31.891 19.25 1 98.88 32 LEU B O 1
ATOM 4566 N N . VAL B 1 33 ? -0.631 30.875 19.875 1 98.75 33 VAL B N 1
ATOM 4567 C CA . VAL B 1 33 ? 0.214 32 19.5 1 98.75 33 VAL B CA 1
ATOM 4568 C C . VAL B 1 33 ? 1.191 31.562 18.406 1 98.75 33 VAL B C 1
ATOM 4570 O O . VAL B 1 33 ? 1.715 30.453 18.453 1 98.75 33 VAL B O 1
ATOM 4573 N N . ASP B 1 34 ? 1.373 32.375 17.453 1 98.31 34 ASP B N 1
ATOM 4574 C CA . ASP B 1 34 ? 2.373 32.156 16.422 1 98.31 34 ASP B CA 1
ATOM 4575 C C . ASP B 1 34 ? 3.045 33.469 16 1 98.31 34 ASP B C 1
ATOM 4577 O O . ASP B 1 34 ? 2.395 34.5 15.93 1 98.31 34 ASP B O 1
ATOM 4581 N N . ALA B 1 35 ? 4.301 33.375 15.719 1 96.75 35 ALA B N 1
ATOM 4582 C CA . ALA B 1 35 ? 5.055 34.562 15.312 1 96.75 35 ALA B CA 1
ATOM 4583 C C . ALA B 1 35 ? 4.699 34.969 13.891 1 96.75 35 ALA B C 1
ATOM 4585 O O . ALA B 1 35 ? 4.875 36.156 13.516 1 96.75 35 ALA B O 1
ATOM 4586 N N . SER B 1 36 ? 4.207 34.062 13.086 1 95.31 36 SER B N 1
ATOM 4587 C CA . SER B 1 36 ? 3.92 34.344 11.68 1 95.31 36 SER B CA 1
ATOM 4588 C C . SER B 1 36 ? 2.475 34.781 11.492 1 95.31 36 SER B C 1
ATOM 4590 O O . SER B 1 36 ? 1.613 34.5 12.328 1 95.31 36 SER B O 1
ATOM 4592 N N . LYS B 1 37 ? 2.23 35.438 10.375 1 95.06 37 LYS B N 1
ATOM 4593 C CA . LYS B 1 37 ? 0.88 35.844 9.992 1 95.06 37 LYS B CA 1
ATOM 4594 C C . LYS B 1 37 ? 0.108 34.656 9.406 1 95.06 37 LYS B C 1
ATOM 4596 O O . LYS B 1 37 ? -1.086 34.5 9.664 1 95.06 37 LYS B O 1
ATOM 4601 N N . LEU B 1 38 ? 0.818 33.938 8.531 1 95.25 38 LEU B N 1
ATOM 4602 C CA . LEU B 1 38 ? 0.203 32.781 7.883 1 95.25 38 LEU B CA 1
ATOM 4603 C C . LEU B 1 38 ? 0.375 31.531 8.734 1 95.25 38 LEU B C 1
ATOM 4605 O O . LEU B 1 38 ? 1.501 31.141 9.055 1 95.25 38 LEU B O 1
ATOM 4609 N N . ILE B 1 39 ? -0.769 30.922 9.086 1 96.38 39 ILE B N 1
ATOM 4610 C CA . ILE B 1 39 ? -0.725 29.75 9.945 1 96.38 39 ILE B CA 1
ATOM 4611 C C . ILE B 1 39 ? -1.504 28.609 9.297 1 96.38 39 ILE B C 1
ATOM 4613 O O . ILE B 1 39 ? -2.16 28.797 8.273 1 96.38 39 ILE B O 1
ATOM 4617 N N . SER B 1 40 ? -1.337 27.391 9.844 1 97 40 SER B N 1
ATOM 4618 C CA . SER B 1 40 ? -2.121 26.203 9.523 1 97 40 SER B CA 1
ATOM 4619 C C . SER B 1 40 ? -2.105 25.922 8.023 1 97 40 SER B C 1
ATOM 4621 O O . SER B 1 40 ? -3.158 25.75 7.406 1 97 40 SER B O 1
ATOM 4623 N N . TYR B 1 41 ? -0.949 25.984 7.406 1 95.06 41 TYR B N 1
ATOM 4624 C CA . TYR B 1 41 ? -0.798 25.641 5.996 1 95.06 41 TYR B CA 1
ATOM 4625 C C . TYR B 1 41 ? -0.002 24.344 5.84 1 95.06 41 TYR B C 1
ATOM 4627 O O . TYR B 1 41 ? 0.737 23.953 6.746 1 95.06 41 TYR B O 1
ATOM 4635 N N . GLY B 1 42 ? -0.236 23.672 4.719 1 94 42 GLY B N 1
ATOM 4636 C CA . GLY B 1 42 ? 0.558 22.5 4.395 1 94 42 GLY B CA 1
ATOM 4637 C C . GLY B 1 42 ? 1.941 22.844 3.875 1 94 42 GLY B C 1
ATOM 4638 O O . GLY B 1 42 ? 2.125 23.047 2.672 1 94 42 GLY B O 1
ATOM 4639 N N . GLY B 1 43 ? 2.91 22.797 4.758 1 93.19 43 GLY B N 1
ATOM 4640 C CA . GLY B 1 43 ? 4.27 23.156 4.387 1 93.19 43 GLY B CA 1
ATOM 4641 C C . GLY B 1 43 ? 4.852 22.266 3.312 1 93.19 43 GLY B C 1
ATOM 4642 O O . GLY B 1 43 ? 5.66 22.703 2.494 1 93.19 43 GLY B O 1
ATOM 4643 N N . CYS B 1 44 ? 4.418 21.047 3.262 1 93.69 44 CYS B N 1
ATOM 4644 C CA . CYS B 1 44 ? 4.91 20.078 2.285 1 93.69 44 CYS B CA 1
ATOM 4645 C C . CYS B 1 44 ? 4.398 20.406 0.888 1 93.69 44 CYS B C 1
ATOM 4647 O O . CYS B 1 44 ? 4.906 19.891 -0.104 1 93.69 44 CYS B O 1
ATOM 4649 N N . GLY B 1 45 ? 3.473 21.312 0.814 1 94.5 45 GLY B N 1
ATOM 4650 C CA . GLY B 1 45 ? 2.912 21.719 -0.465 1 94.5 45 GLY B CA 1
ATOM 4651 C C . GLY B 1 45 ? 3.695 22.828 -1.13 1 94.5 45 GLY B C 1
ATOM 4652 O O . GLY B 1 45 ? 3.479 23.141 -2.305 1 94.5 45 GLY B O 1
ATOM 4653 N N . ILE B 1 46 ? 4.66 23.406 -0.461 1 94.56 46 ILE B N 1
ATOM 4654 C CA . ILE B 1 46 ? 5.379 24.609 -0.89 1 94.56 46 ILE B CA 1
ATOM 4655 C C . ILE B 1 46 ? 6.047 24.344 -2.238 1 94.56 46 ILE B C 1
ATOM 4657 O O . ILE B 1 46 ? 5.887 25.125 -3.178 1 94.56 46 ILE B O 1
ATOM 4661 N N . PRO B 1 47 ? 6.766 23.234 -2.383 1 94.5 47 PRO B N 1
ATOM 4662 C CA . PRO B 1 47 ? 7.383 23 -3.695 1 94.5 47 PRO B CA 1
ATOM 4663 C C . PRO B 1 47 ? 6.352 22.906 -4.816 1 94.5 47 PRO B C 1
ATOM 4665 O O . PRO B 1 47 ? 6.617 23.328 -5.945 1 94.5 47 PRO B O 1
ATOM 4668 N N . TYR B 1 48 ? 5.219 22.453 -4.547 1 93.75 48 TYR B N 1
ATOM 4669 C CA . TYR B 1 48 ? 4.184 22.25 -5.555 1 93.75 48 TYR B CA 1
ATOM 4670 C C . TYR B 1 48 ? 3.447 23.547 -5.848 1 93.75 48 TYR B C 1
ATOM 4672 O O . TYR B 1 48 ? 2.848 23.703 -6.918 1 93.75 48 TYR B O 1
ATOM 4680 N N . TYR B 1 49 ? 3.479 24.453 -4.879 1 95.19 49 TYR B N 1
ATOM 4681 C CA . TYR B 1 49 ? 3.045 25.828 -5.16 1 95.19 49 TYR B CA 1
ATOM 4682 C C . TYR B 1 49 ? 4.043 26.531 -6.066 1 95.19 49 TYR B C 1
ATOM 4684 O O . TYR B 1 49 ? 3.654 27.172 -7.051 1 95.19 49 TYR B O 1
ATOM 4692 N N . VAL B 1 50 ? 5.301 26.375 -5.746 1 95 50 VAL B N 1
ATOM 4693 C CA . VAL B 1 50 ? 6.344 27.031 -6.523 1 95 50 VAL B CA 1
ATOM 4694 C C . VAL B 1 50 ? 6.34 26.5 -7.953 1 95 50 VAL B C 1
ATOM 4696 O O . VAL B 1 50 ? 6.539 27.25 -8.906 1 95 50 VAL B O 1
ATOM 4699 N N . SER B 1 51 ? 6.102 25.219 -8.172 1 92 51 SER B N 1
ATOM 4700 C CA . SER B 1 51 ? 6.098 24.609 -9.492 1 92 51 SER B CA 1
ATOM 4701 C C . SER B 1 51 ? 4.879 25.031 -10.297 1 92 51 SER B C 1
ATOM 4703 O O . SER B 1 51 ? 4.879 24.953 -11.531 1 92 51 SER B O 1
ATOM 4705 N N . GLY B 1 52 ? 3.764 25.406 -9.547 1 90.75 52 GLY B N 1
ATOM 4706 C CA . GLY B 1 52 ? 2.535 25.766 -10.242 1 90.75 52 GLY B CA 1
ATOM 4707 C C . GLY B 1 52 ? 1.488 24.656 -10.195 1 90.75 52 GLY B C 1
ATOM 4708 O O . GLY B 1 52 ? 0.35 24.859 -10.625 1 90.75 52 GLY B O 1
ATOM 4709 N N . ASP B 1 53 ? 1.864 23.516 -9.703 1 90.31 53 ASP B N 1
ATOM 4710 C CA . ASP B 1 53 ? 0.868 22.469 -9.516 1 90.31 53 ASP B CA 1
ATOM 4711 C C . ASP B 1 53 ? -0.287 22.953 -8.648 1 90.31 53 ASP B C 1
ATOM 4713 O O . ASP B 1 53 ? -1.438 22.562 -8.859 1 90.31 53 ASP B O 1
ATOM 4717 N N . VAL B 1 54 ? 0.087 23.688 -7.633 1 90.88 54 VAL B N 1
ATOM 4718 C CA . VAL B 1 54 ? -0.86 24.438 -6.816 1 90.88 54 VAL B CA 1
ATOM 4719 C C . VAL B 1 54 ? -0.839 25.906 -7.223 1 90.88 54 VAL B C 1
ATOM 4721 O O . VAL B 1 54 ? 0.186 26.578 -7.09 1 90.88 54 VAL B O 1
ATOM 4724 N N . SER B 1 55 ? -1.846 26.422 -7.688 1 89.88 55 SER B N 1
ATOM 4725 C CA . SER B 1 55 ? -1.854 27.719 -8.375 1 89.88 55 SER B CA 1
ATOM 4726 C C . SER B 1 55 ? -1.838 28.875 -7.379 1 89.88 55 SER B C 1
ATOM 4728 O O . SER B 1 55 ? -1.153 29.875 -7.594 1 89.88 55 SER B O 1
ATOM 4730 N N . ASP B 1 56 ? -2.598 28.641 -6.316 1 93.38 56 ASP B N 1
ATOM 4731 C CA . ASP B 1 56 ? -2.77 29.703 -5.32 1 93.38 56 ASP B CA 1
ATOM 4732 C C . ASP B 1 56 ? -2.232 29.266 -3.961 1 93.38 56 ASP B C 1
ATOM 4734 O O . ASP B 1 56 ? -2.545 28.172 -3.484 1 93.38 56 ASP B O 1
ATOM 4738 N N . HIS B 1 57 ? -1.384 30.141 -3.375 1 93.06 57 HIS B N 1
ATOM 4739 C CA . HIS B 1 57 ? -0.792 29.812 -2.084 1 93.06 57 HIS B CA 1
ATOM 4740 C C . HIS B 1 57 ? -1.868 29.562 -1.032 1 93.06 57 HIS B C 1
ATOM 4742 O O . HIS B 1 57 ? -1.651 28.812 -0.079 1 93.06 57 HIS B O 1
ATOM 4748 N N . GLN B 1 58 ? -2.996 30.141 -1.17 1 93.44 58 GLN B N 1
ATOM 4749 C CA . GLN B 1 58 ? -4.09 29.984 -0.216 1 93.44 58 GLN B CA 1
ATOM 4750 C C . GLN B 1 58 ? -4.586 28.547 -0.167 1 93.44 58 GLN B C 1
ATOM 4752 O O . GLN B 1 58 ? -5.145 28.109 0.842 1 93.44 58 GLN B O 1
ATOM 4757 N N . GLN B 1 59 ? -4.371 27.828 -1.239 1 93.62 59 GLN B N 1
ATOM 4758 C CA . GLN B 1 59 ? -4.805 26.438 -1.285 1 93.62 59 GLN B CA 1
ATOM 4759 C C . GLN B 1 59 ? -4.062 25.594 -0.249 1 93.62 59 GLN B C 1
ATOM 4761 O O . GLN B 1 59 ? -4.602 24.609 0.253 1 93.62 59 GLN B O 1
ATOM 4766 N N . LEU B 1 60 ? -2.877 26.047 0.095 1 95 60 LEU B N 1
ATOM 4767 C CA . LEU B 1 60 ? -2.098 25.344 1.104 1 95 60 LEU B CA 1
ATOM 4768 C C . LEU B 1 60 ? -2.635 25.625 2.502 1 95 60 LEU B C 1
ATOM 4770 O O . LEU B 1 60 ? -2.334 24.891 3.447 1 95 60 LEU B O 1
ATOM 4774 N N . GLN B 1 61 ? -3.463 26.688 2.652 1 95.19 61 GLN B N 1
ATOM 4775 C CA . GLN B 1 61 ? -4.008 27.109 3.938 1 95.19 61 GLN B CA 1
ATOM 4776 C C . GLN B 1 61 ? -5.512 26.859 4.008 1 95.19 61 GLN B C 1
ATOM 4778 O O . GLN B 1 61 ? -6.148 27.141 5.023 1 95.19 61 GLN B O 1
ATOM 4783 N N . GLU B 1 62 ? -6.039 26.297 2.973 1 94.69 62 GLU B N 1
ATOM 4784 C CA . GLU B 1 62 ? -7.484 26.109 2.906 1 94.69 62 GLU B CA 1
ATOM 4785 C C . GLU B 1 62 ? -7.867 24.672 3.297 1 94.69 62 GLU B C 1
ATOM 4787 O O . GLU B 1 62 ? -7.09 23.75 3.088 1 94.69 62 GLU B O 1
ATOM 4792 N N . THR B 1 63 ? -9.031 24.562 3.857 1 91.5 63 THR B N 1
ATOM 4793 C CA . THR B 1 63 ? -9.617 23.25 4.043 1 91.5 63 THR B CA 1
ATOM 4794 C C . THR B 1 63 ? -10.031 22.641 2.699 1 91.5 63 THR B C 1
ATOM 4796 O O . THR B 1 63 ? -9.992 23.328 1.673 1 91.5 63 THR B O 1
ATOM 4799 N N . SER B 1 64 ? -10.438 21.391 2.734 1 84.81 64 SER B N 1
ATOM 4800 C CA . SER B 1 64 ? -10.922 20.719 1.536 1 84.81 64 SER B CA 1
ATOM 4801 C C . SER B 1 64 ? -12.219 21.359 1.034 1 84.81 64 SER B C 1
ATOM 4803 O O . SER B 1 64 ? -12.641 21.094 -0.095 1 84.81 64 SER B O 1
ATOM 4805 N N . PHE B 1 65 ? -12.844 22.266 1.832 1 85.56 65 PHE B N 1
ATOM 4806 C CA . PHE B 1 65 ? -14.07 22.938 1.41 1 85.56 65 PHE B CA 1
ATOM 4807 C C . PHE B 1 65 ? -13.828 24.422 1.219 1 85.56 65 PHE B C 1
ATOM 4809 O O . PHE B 1 65 ? -14.766 25.219 1.308 1 85.56 65 PHE B O 1
ATOM 4816 N N . HIS B 1 66 ? -12.586 24.875 1.188 1 87.31 66 HIS B N 1
ATOM 4817 C CA . HIS B 1 66 ? -12.125 26.156 0.671 1 87.31 66 HIS B CA 1
ATOM 4818 C C . HIS B 1 66 ? -12.305 27.266 1.704 1 87.31 66 HIS B C 1
ATOM 4820 O O . HIS B 1 66 ? -12.594 28.406 1.348 1 87.31 66 HIS B O 1
ATOM 4826 N N . MET B 1 67 ? -12.203 26.828 2.926 1 92.5 67 MET B N 1
ATOM 4827 C CA . MET B 1 67 ? -12.125 27.828 3.982 1 92.5 67 MET B CA 1
ATOM 4828 C C . MET B 1 67 ? -10.672 28.078 4.395 1 92.5 67 MET B C 1
ATOM 4830 O O . MET B 1 67 ? -9.953 27.125 4.719 1 92.5 67 MET B O 1
ATOM 4834 N N . VAL B 1 68 ? -10.297 29.328 4.398 1 95.25 68 VAL B N 1
ATOM 4835 C CA . VAL B 1 68 ? -8.93 29.656 4.785 1 95.25 68 VAL B CA 1
ATOM 4836 C C . VAL B 1 68 ? -8.766 29.516 6.297 1 95.25 68 VAL B C 1
ATOM 4838 O O . VAL B 1 68 ? -9.562 30.078 7.062 1 95.25 68 VAL B O 1
ATOM 4841 N N . ARG B 1 69 ? -7.805 28.844 6.75 1 97.31 69 ARG B N 1
ATOM 4842 C CA . ARG B 1 69 ? -7.539 28.625 8.164 1 97.31 69 ARG B CA 1
ATOM 4843 C C . ARG B 1 69 ? -6.773 29.797 8.773 1 97.31 69 ARG B C 1
ATOM 4845 O O . ARG B 1 69 ? -5.555 29.734 8.945 1 97.31 69 ARG B O 1
ATOM 4852 N N . ASP B 1 70 ? -7.512 30.828 9.078 1 96.88 70 ASP B N 1
ATOM 4853 C CA . ASP B 1 70 ? -6.973 32.031 9.727 1 96.88 70 ASP B CA 1
ATOM 4854 C C . ASP B 1 70 ? -7.57 32.219 11.117 1 96.88 70 ASP B C 1
ATOM 4856 O O . ASP B 1 70 ? -8.219 31.297 11.648 1 96.88 70 ASP B O 1
ATOM 4860 N N . GLU B 1 71 ? -7.289 33.375 11.766 1 97.81 71 GLU B N 1
ATOM 4861 C CA . GLU B 1 71 ? -7.762 33.656 13.117 1 97.81 71 GLU B CA 1
ATOM 4862 C C . GLU B 1 71 ? -9.281 33.562 13.203 1 97.81 71 GLU B C 1
ATOM 4864 O O . GLU B 1 71 ? -9.82 32.938 14.133 1 97.81 71 GLU B O 1
ATOM 4869 N N . GLN B 1 72 ? -9.938 34.125 12.195 1 96.88 72 GLN B N 1
ATOM 4870 C CA . GLN B 1 72 ? -11.391 34.125 12.188 1 96.88 72 GLN B CA 1
ATOM 4871 C C . GLN B 1 72 ? -11.961 32.719 12.055 1 96.88 72 GLN B C 1
ATOM 4873 O O . GLN B 1 72 ? -12.938 32.375 12.727 1 96.88 72 GLN B O 1
ATOM 4878 N N . PHE B 1 73 ? -11.383 31.969 11.18 1 97.12 73 PHE B N 1
ATOM 4879 C CA . PHE B 1 73 ? -11.805 30.594 11.008 1 97.12 73 PHE B CA 1
ATOM 4880 C C . PHE B 1 73 ? -11.742 29.828 12.328 1 97.12 73 PHE B C 1
ATOM 4882 O O . PHE B 1 73 ? -12.695 29.141 12.695 1 97.12 73 PHE B O 1
ATOM 4889 N N . PHE B 1 74 ? -10.586 29.906 13.039 1 98.38 74 PHE B N 1
ATOM 4890 C CA . PHE B 1 74 ? -10.398 29.125 14.258 1 98.38 74 PHE B CA 1
ATOM 4891 C C . PHE B 1 74 ? -11.305 29.641 15.375 1 98.38 74 PHE B C 1
ATOM 4893 O O . PHE B 1 74 ? -11.773 28.859 16.203 1 98.38 74 PHE B O 1
ATOM 4900 N N . GLN B 1 75 ? -11.57 30.938 15.391 1 97.5 75 GLN B N 1
ATOM 4901 C CA . GLN B 1 75 ? -12.5 31.5 16.375 1 97.5 75 GLN B CA 1
ATOM 4902 C C . GLN B 1 75 ? -13.922 31.016 16.109 1 97.5 75 GLN B C 1
ATOM 4904 O O . GLN B 1 75 ? -14.594 30.516 17 1 97.5 75 GLN B O 1
ATOM 4909 N N . ASP B 1 76 ? -14.344 31.125 14.883 1 96.06 76 ASP B N 1
ATOM 4910 C CA . ASP B 1 76 ? -15.742 30.875 14.531 1 96.06 76 ASP B CA 1
ATOM 4911 C C . ASP B 1 76 ? -16.031 29.391 14.453 1 96.06 76 ASP B C 1
ATOM 4913 O O . ASP B 1 76 ? -17.078 28.922 14.922 1 96.06 76 ASP B O 1
ATOM 4917 N N . CYS B 1 77 ? -15.117 28.641 13.898 1 96.44 77 CYS B N 1
ATOM 4918 C CA . CYS B 1 77 ? -15.391 27.25 13.586 1 96.44 77 CYS B CA 1
ATOM 4919 C C . CYS B 1 77 ? -14.836 26.328 14.672 1 96.44 77 CYS B C 1
ATOM 4921 O O . CYS B 1 77 ? -15.344 25.219 14.867 1 96.44 77 CYS B O 1
ATOM 4923 N N . LYS B 1 78 ? -13.805 26.75 15.367 1 97.88 78 LYS B N 1
ATOM 4924 C CA . LYS B 1 78 ? -13.117 25.828 16.266 1 97.88 78 LYS B CA 1
ATOM 4925 C C . LYS B 1 78 ? -13.141 26.328 17.703 1 97.88 78 LYS B C 1
ATOM 4927 O O . LYS B 1 78 ? -12.781 25.609 18.641 1 97.88 78 LYS B O 1
ATOM 4932 N N . ASP B 1 79 ? -13.555 27.578 17.938 1 97.62 79 ASP B N 1
ATOM 4933 C CA . ASP B 1 79 ? -13.859 28.156 19.234 1 97.62 79 ASP B CA 1
ATOM 4934 C C . ASP B 1 79 ? -12.602 28.297 20.094 1 97.62 79 ASP B C 1
ATOM 4936 O O . ASP B 1 79 ? -12.594 27.938 21.266 1 97.62 79 ASP B O 1
ATOM 4940 N N . PHE B 1 80 ? -11.523 28.797 19.484 1 98.31 80 PHE B N 1
ATOM 4941 C CA . PHE B 1 80 ? -10.367 29.188 20.281 1 98.31 80 PHE B CA 1
ATOM 4942 C C . PHE B 1 80 ? -9.672 30.391 19.656 1 98.31 80 PHE B C 1
ATOM 4944 O O . PHE B 1 80 ? -9.891 30.719 18.484 1 98.31 80 PHE B O 1
ATOM 4951 N N . LYS B 1 81 ? -8.906 31.078 20.469 1 98.69 81 LYS B N 1
ATOM 4952 C CA . LYS B 1 81 ? -8.258 32.344 20.078 1 98.69 81 LYS B CA 1
ATOM 4953 C C . LYS B 1 81 ? -6.891 32.062 19.453 1 98.69 81 LYS B C 1
ATOM 4955 O O . LYS B 1 81 ? -6.137 31.219 19.938 1 98.69 81 LYS B O 1
ATOM 4960 N N . VAL B 1 82 ? -6.633 32.719 18.328 1 98.75 82 VAL B N 1
ATOM 4961 C CA . VAL B 1 82 ? -5.32 32.656 17.703 1 98.75 82 VAL B CA 1
ATOM 4962 C C . VAL B 1 82 ? -4.707 34.062 17.656 1 98.75 82 VAL B C 1
ATOM 4964 O O . VAL B 1 82 ? -5.375 35.031 17.266 1 98.75 82 VAL B O 1
ATOM 4967 N N . MET B 1 83 ? -3.561 34.125 18.141 1 98.62 83 MET B N 1
ATOM 4968 C CA . MET B 1 83 ? -2.779 35.344 18.078 1 98.62 83 MET B CA 1
ATOM 4969 C C . MET B 1 83 ? -1.624 35.219 17.094 1 98.62 83 MET B C 1
ATOM 4971 O O . MET B 1 83 ? -0.549 34.719 17.453 1 98.62 83 MET B O 1
ATOM 4975 N N . THR B 1 84 ? -1.821 35.688 15.867 1 98 84 THR B N 1
ATOM 4976 C CA . THR B 1 84 ? -0.745 35.688 14.883 1 98 84 THR B CA 1
ATOM 4977 C C . THR B 1 84 ? 0.174 36.875 15.078 1 98 84 THR B C 1
ATOM 4979 O O . THR B 1 84 ? -0.125 37.781 15.867 1 98 84 THR B O 1
ATOM 4982 N N . GLU B 1 85 ? 1.307 36.844 14.383 1 98 85 GLU B N 1
ATOM 4983 C CA . GLU B 1 85 ? 2.299 37.906 14.5 1 98 85 GLU B CA 1
ATOM 4984 C C . GLU B 1 85 ? 2.598 38.219 15.961 1 98 85 GLU B C 1
ATOM 4986 O O . GLU B 1 85 ? 2.684 39.406 16.328 1 98 85 GLU B O 1
ATOM 4991 N N . THR B 1 86 ? 2.6 37.25 16.75 1 98.56 86 THR B N 1
ATOM 4992 C CA . THR B 1 86 ? 2.871 37.312 18.188 1 98.56 86 THR B CA 1
ATOM 4993 C C . THR B 1 86 ? 3.906 36.25 18.578 1 98.56 86 THR B C 1
ATOM 4995 O O . THR B 1 86 ? 3.682 35.062 18.391 1 98.56 86 THR B O 1
ATOM 4998 N N . ARG B 1 87 ? 5.008 36.688 19.109 1 98.5 87 ARG B N 1
ATOM 4999 C CA . ARG B 1 87 ? 6.117 35.781 19.422 1 98.5 87 ARG B CA 1
ATOM 5000 C C . ARG B 1 87 ? 6.133 35.438 20.906 1 98.5 87 ARG B C 1
ATOM 5002 O O . ARG B 1 87 ? 5.969 36.344 21.766 1 98.5 87 ARG B O 1
ATOM 5009 N N . ALA B 1 88 ? 6.215 34.188 21.281 1 98.81 88 ALA B N 1
ATOM 5010 C CA . ALA B 1 88 ? 6.48 33.781 22.656 1 98.81 88 ALA B CA 1
ATOM 5011 C C . ALA B 1 88 ? 7.926 34.062 23.047 1 98.81 88 ALA B C 1
ATOM 5013 O O . ALA B 1 88 ? 8.859 33.625 22.375 1 98.81 88 ALA B O 1
ATOM 5014 N N . LEU B 1 89 ? 8.117 34.75 24.172 1 98.56 89 LEU B N 1
ATOM 5015 C CA . LEU B 1 89 ? 9.445 35.219 24.562 1 98.56 89 LEU B CA 1
ATOM 5016 C C . LEU B 1 89 ? 10.039 34.344 25.641 1 98.56 89 LEU B C 1
ATOM 5018 O O . LEU B 1 89 ? 11.25 34.094 25.656 1 98.56 89 LEU B O 1
ATOM 5022 N N . SER B 1 90 ? 9.227 33.938 26.562 1 98.75 90 SER B N 1
ATOM 5023 C CA . SER B 1 90 ? 9.719 33.125 27.672 1 98.75 90 SER B CA 1
ATOM 5024 C C . SER B 1 90 ? 8.586 32.375 28.359 1 98.75 90 SER B C 1
ATOM 5026 O O . SER B 1 90 ? 7.422 32.75 28.234 1 98.75 90 SER B O 1
ATOM 5028 N N . ILE B 1 91 ? 8.969 31.297 29.016 1 98.81 91 ILE B N 1
ATOM 5029 C CA . ILE B 1 91 ? 8.055 30.469 29.797 1 98.81 91 ILE B CA 1
ATOM 5030 C C . ILE B 1 91 ? 8.469 30.5 31.266 1 98.81 91 ILE B C 1
ATOM 5032 O O . ILE B 1 91 ? 9.625 30.234 31.594 1 98.81 91 ILE B O 1
ATOM 5036 N N . ASP B 1 92 ? 7.586 30.875 32.156 1 98.69 92 ASP B N 1
ATOM 5037 C CA . ASP B 1 92 ? 7.762 30.719 33.594 1 98.69 92 ASP B CA 1
ATOM 5038 C C . ASP B 1 92 ? 6.996 29.5 34.094 1 98.69 92 ASP B C 1
ATOM 5040 O O . ASP B 1 92 ? 5.797 29.594 34.375 1 98.69 92 ASP B O 1
ATOM 5044 N N . ARG B 1 93 ? 7.684 28.422 34.312 1 98.56 93 ARG B N 1
ATOM 5045 C CA . ARG B 1 93 ? 7.039 27.172 34.688 1 98.56 93 ARG B CA 1
ATOM 5046 C C . ARG B 1 93 ? 6.469 27.234 36.094 1 98.56 93 ARG B C 1
ATOM 5048 O O . ARG B 1 93 ? 5.457 26.594 36.375 1 98.56 93 ARG B O 1
ATOM 5055 N N . LYS B 1 94 ? 7.141 27.938 36.938 1 98 94 LYS B N 1
ATOM 5056 C CA . LYS B 1 94 ? 6.656 28.078 38.312 1 98 94 LYS B CA 1
ATOM 5057 C C . LYS B 1 94 ? 5.355 28.859 38.344 1 98 94 LYS B C 1
ATOM 5059 O O . LYS B 1 94 ? 4.391 28.453 39 1 98 94 LYS B O 1
ATOM 5064 N N . ALA B 1 95 ? 5.344 29.984 37.688 1 98.38 95 ALA B N 1
ATOM 5065 C CA . ALA B 1 95 ? 4.152 30.828 37.656 1 98.38 95 ALA B CA 1
ATOM 5066 C C . ALA B 1 95 ? 3.131 30.312 36.656 1 98.38 95 ALA B C 1
ATOM 5068 O O . ALA B 1 95 ? 1.973 30.734 36.656 1 98.38 95 ALA B O 1
ATOM 5069 N N . LYS B 1 96 ? 3.578 29.406 35.781 1 98.69 96 LYS B N 1
ATOM 5070 C CA . LYS B 1 96 ? 2.773 28.844 34.688 1 98.69 96 LYS B CA 1
ATOM 5071 C C . LYS B 1 96 ? 2.223 29.938 33.781 1 98.69 96 LYS B C 1
ATOM 5073 O O . LYS B 1 96 ? 1.016 30 33.531 1 98.69 96 LYS B O 1
ATOM 5078 N N . THR B 1 97 ? 3.1 30.672 33.281 1 98.81 97 THR B N 1
ATOM 5079 C CA . THR B 1 97 ? 2.748 31.734 32.344 1 98.81 97 THR B CA 1
ATOM 5080 C C . THR B 1 97 ? 3.699 31.75 31.156 1 98.81 97 THR B C 1
ATOM 5082 O O . THR B 1 97 ? 4.816 31.234 31.234 1 98.81 97 THR B O 1
ATOM 5085 N N . VAL B 1 98 ? 3.252 32.281 30.047 1 98.88 98 VAL B N 1
ATOM 5086 C CA . VAL B 1 98 ? 4.055 32.562 28.844 1 98.88 98 VAL B CA 1
ATOM 5087 C C . VAL B 1 98 ? 4.043 34.062 28.547 1 98.88 98 VAL B C 1
ATOM 5089 O O . VAL B 1 98 ? 2.979 34.656 28.438 1 98.88 98 VAL B O 1
ATOM 5092 N N . LEU B 1 99 ? 5.223 34.594 28.484 1 98.88 99 LEU B N 1
ATOM 5093 C CA . LEU B 1 99 ? 5.332 35.969 28.016 1 98.88 99 LEU B CA 1
ATOM 5094 C C . LEU B 1 99 ? 5.34 36.031 26.5 1 98.88 99 LEU B C 1
ATOM 5096 O O . LEU B 1 99 ? 6.137 35.375 25.844 1 98.88 99 LEU B O 1
ATOM 5100 N N . VAL B 1 100 ? 4.414 36.844 25.906 1 98.81 100 VAL B N 1
ATOM 5101 C CA . VAL B 1 100 ? 4.352 36.969 24.453 1 98.81 100 VAL B CA 1
ATOM 5102 C C . VAL B 1 100 ? 4.492 38.438 24.047 1 98.81 100 VAL B C 1
ATOM 5104 O O . VAL B 1 100 ? 4.246 39.312 24.859 1 98.81 100 VAL B O 1
ATOM 5107 N N . GLN B 1 101 ? 4.922 38.594 22.828 1 98.75 101 GLN B N 1
ATOM 5108 C CA . GLN B 1 101 ? 5.078 39.938 22.281 1 98.75 101 GLN B CA 1
ATOM 5109 C C . GLN B 1 101 ? 4.438 40.031 20.906 1 98.75 101 GLN B C 1
ATOM 5111 O O . GLN B 1 101 ? 4.805 39.312 19.984 1 98.75 101 GLN B O 1
ATOM 5116 N N . ALA B 1 102 ? 3.502 40.938 20.75 1 98.12 102 ALA B N 1
ATOM 5117 C CA . ALA B 1 102 ? 2.855 41.188 19.469 1 98.12 102 ALA B CA 1
ATOM 5118 C C . ALA B 1 102 ? 3.771 42 18.547 1 98.12 102 ALA B C 1
ATOM 5120 O O . ALA B 1 102 ? 4.793 42.531 18.984 1 98.12 102 ALA B O 1
ATOM 5121 N N . LYS B 1 103 ? 3.354 42 17.328 1 96.88 103 LYS B N 1
ATOM 5122 C CA . LYS B 1 103 ? 4.137 42.688 16.297 1 96.88 103 LYS B CA 1
ATOM 5123 C C . LYS B 1 103 ? 4.387 44.156 16.672 1 96.88 103 LYS B C 1
ATOM 5125 O O . LYS B 1 103 ? 5.449 44.688 16.359 1 96.88 103 LYS B O 1
ATOM 5130 N N . ASP B 1 104 ? 3.463 44.812 17.375 1 96.75 104 ASP B N 1
ATOM 5131 C CA . ASP B 1 104 ? 3.578 46.25 17.719 1 96.75 104 ASP B CA 1
ATOM 5132 C C . ASP B 1 104 ? 4.43 46.438 18.969 1 96.75 104 ASP B C 1
ATOM 5134 O O . ASP B 1 104 ? 4.578 47.562 19.453 1 96.75 104 ASP B O 1
ATOM 5138 N N . GLY B 1 105 ? 4.906 45.375 19.516 1 96.94 105 GLY B N 1
ATOM 5139 C CA . GLY B 1 105 ? 5.797 45.438 20.672 1 96.94 105 GLY B CA 1
ATOM 5140 C C . GLY B 1 105 ? 5.09 45.219 21.984 1 96.94 105 GLY B C 1
ATOM 5141 O O . GLY B 1 105 ? 5.738 45.031 23.031 1 96.94 105 GLY B O 1
ATOM 5142 N N . THR B 1 106 ? 3.814 45.219 21.984 1 97.94 106 THR B N 1
ATOM 5143 C CA . THR B 1 106 ? 3.049 45 23.219 1 97.94 106 THR B CA 1
ATOM 5144 C C . THR B 1 106 ? 3.332 43.625 23.797 1 97.94 106 THR B C 1
ATOM 5146 O O . THR B 1 106 ? 3.26 42.625 23.094 1 97.94 106 THR B O 1
ATOM 5149 N N . GLN B 1 107 ? 3.654 43.594 25.016 1 98.31 107 GLN B N 1
ATOM 5150 C CA . GLN B 1 107 ? 3.896 42.344 25.719 1 98.31 107 GLN B CA 1
ATOM 5151 C C . GLN B 1 107 ? 2.713 41.969 26.609 1 98.31 107 GLN B C 1
ATOM 5153 O O . GLN B 1 107 ? 2.09 42.844 27.219 1 98.31 107 GLN B O 1
ATOM 5158 N N . THR B 1 108 ? 2.322 40.844 26.578 1 98.06 108 THR B N 1
ATOM 5159 C CA . THR B 1 108 ? 1.243 40.281 27.391 1 98.06 108 THR B CA 1
ATOM 5160 C C . THR B 1 108 ? 1.651 38.969 28.016 1 98.06 108 THR B C 1
ATOM 5162 O O . THR B 1 108 ? 2.338 38.156 27.375 1 98.06 108 THR B O 1
ATOM 5165 N N . THR B 1 109 ? 1.285 38.75 29.234 1 98.69 109 THR B N 1
ATOM 5166 C CA . THR B 1 109 ? 1.518 37.469 29.922 1 98.69 109 THR B CA 1
ATOM 5167 C C . THR B 1 109 ? 0.269 36.594 29.859 1 98.69 109 THR B C 1
ATOM 5169 O O . THR B 1 109 ? -0.812 37.031 30.281 1 98.69 109 THR B O 1
ATOM 5172 N N . LEU B 1 110 ? 0.423 35.375 29.359 1 98.81 110 LEU B N 1
ATOM 5173 C CA . LEU B 1 110 ? -0.684 34.438 29.266 1 98.81 110 LEU B CA 1
ATOM 5174 C C . LEU B 1 110 ? -0.564 33.344 30.328 1 98.81 110 LEU B C 1
ATOM 5176 O O . LEU B 1 110 ? 0.391 32.562 30.312 1 98.81 110 LEU B O 1
ATOM 5180 N N . PRO B 1 111 ? -1.507 33.281 31.25 1 98.69 111 PRO B N 1
ATOM 5181 C CA . PRO B 1 111 ? -1.508 32.156 32.188 1 98.69 111 PRO B CA 1
ATOM 5182 C C . PRO B 1 111 ? -1.974 30.859 31.547 1 98.69 111 PRO B C 1
ATOM 5184 O O . PRO B 1 111 ? -2.773 30.875 30.609 1 98.69 111 PRO B O 1
ATOM 5187 N N . TYR B 1 112 ? -1.48 29.719 32.062 1 98.81 112 TYR B N 1
ATOM 5188 C CA . TYR B 1 112 ? -1.926 28.422 31.562 1 98.81 112 TYR B CA 1
ATOM 5189 C C . TYR B 1 112 ? -2.025 27.406 32.688 1 98.81 112 TYR B C 1
ATOM 5191 O O . TYR B 1 112 ? -1.306 27.484 33.688 1 98.81 112 TYR B O 1
ATOM 5199 N N . ASP B 1 113 ? -2.98 26.453 32.531 1 98.81 113 ASP B N 1
ATOM 5200 C CA . ASP B 1 113 ? -2.965 25.203 33.281 1 98.81 113 ASP B CA 1
ATOM 5201 C C . ASP B 1 113 ? -2.109 24.156 32.562 1 98.81 113 ASP B C 1
ATOM 5203 O O . ASP B 1 113 ? -1.413 23.375 33.219 1 98.81 113 ASP B O 1
ATOM 5207 N N . LYS B 1 114 ? -2.193 24.094 31.234 1 98.88 114 LYS B N 1
ATOM 5208 C CA . LYS B 1 114 ? -1.384 23.25 30.359 1 98.88 114 LYS B CA 1
ATOM 5209 C C . LYS B 1 114 ? -0.764 24.078 29.219 1 98.88 114 LYS B C 1
ATOM 5211 O O . LYS B 1 114 ? -1.341 25.062 28.781 1 98.88 114 LYS B O 1
ATOM 5216 N N . LEU B 1 115 ? 0.402 23.703 28.797 1 98.94 115 LEU B N 1
ATOM 5217 C CA . LEU B 1 115 ? 1.14 24.375 27.734 1 98.94 115 LEU B CA 1
ATOM 5218 C C . LEU B 1 115 ? 1.536 23.375 26.656 1 98.94 115 LEU B C 1
ATOM 5220 O O . LEU B 1 115 ? 1.971 22.266 26.953 1 98.94 115 LEU B O 1
ATOM 5224 N N . VAL B 1 116 ? 1.316 23.688 25.391 1 98.94 116 VAL B N 1
ATOM 5225 C CA . VAL B 1 116 ? 1.727 22.859 24.25 1 98.94 116 VAL B CA 1
ATOM 5226 C C . VAL B 1 116 ? 2.787 23.594 23.438 1 98.94 116 VAL B C 1
ATOM 5228 O O . VAL B 1 116 ? 2.574 24.734 23.016 1 98.94 116 VAL B O 1
ATOM 5231 N N . LEU B 1 117 ? 3.887 22.953 23.25 1 98.94 117 LEU B N 1
ATOM 5232 C CA . LEU B 1 117 ? 4.977 23.5 22.453 1 98.94 117 LEU B CA 1
ATOM 5233 C C . LEU B 1 117 ? 5.031 22.844 21.078 1 98.94 117 LEU B C 1
ATOM 5235 O O . LEU B 1 117 ? 5.336 21.656 20.953 1 98.94 117 LEU B O 1
ATOM 5239 N N . GLY B 1 118 ? 4.711 23.531 20.016 1 98.75 118 GLY B N 1
ATOM 5240 C CA . GLY B 1 118 ? 4.785 23.125 18.625 1 98.75 118 GLY B CA 1
ATOM 5241 C C . GLY B 1 118 ? 5.547 24.094 17.75 1 98.75 118 GLY B C 1
ATOM 5242 O O . GLY B 1 118 ? 5.055 24.516 16.703 1 98.75 118 GLY B O 1
ATOM 5243 N N . MET B 1 119 ? 6.742 24.438 18.109 1 98.12 119 MET B N 1
ATOM 5244 C CA . MET B 1 119 ? 7.477 25.562 17.547 1 98.12 119 MET B CA 1
ATOM 5245 C C . MET B 1 119 ? 8.195 25.172 16.266 1 98.12 119 MET B C 1
ATOM 5247 O O . MET B 1 119 ? 8.828 26 15.617 1 98.12 119 MET B O 1
ATOM 5251 N N . GLY B 1 120 ? 8.109 23.953 15.859 1 97.56 120 GLY B N 1
ATOM 5252 C CA . GLY B 1 120 ? 8.648 23.516 14.586 1 97.56 120 GLY B CA 1
ATOM 5253 C C . GLY B 1 120 ? 10.164 23.547 14.531 1 97.56 120 GLY B C 1
ATOM 5254 O O . GLY B 1 120 ? 10.836 23.234 15.516 1 97.56 120 GLY B O 1
ATOM 5255 N N . SER B 1 121 ? 10.695 23.766 13.367 1 97.5 121 SER B N 1
ATOM 5256 C CA . SER B 1 121 ? 12.133 23.797 13.117 1 97.5 121 SER B CA 1
ATOM 5257 C C . SER B 1 121 ? 12.531 25.016 12.305 1 97.5 121 SER B C 1
ATOM 5259 O O . SER B 1 121 ? 11.664 25.734 11.797 1 97.5 121 SER B O 1
ATOM 5261 N N . THR B 1 122 ? 13.766 25.312 12.312 1 96.25 122 THR B N 1
ATOM 5262 C CA . THR B 1 122 ? 14.328 26.391 11.508 1 96.25 122 THR B CA 1
ATOM 5263 C C . THR B 1 122 ? 15.414 25.875 10.578 1 96.25 122 THR B C 1
ATOM 5265 O O . THR B 1 122 ? 16.156 24.953 10.938 1 96.25 122 THR B O 1
ATOM 5268 N N . PRO B 1 123 ? 15.531 26.453 9.328 1 96.06 123 PRO B N 1
ATOM 5269 C CA . PRO B 1 123 ? 16.625 26.031 8.445 1 96.06 123 PRO B CA 1
ATOM 5270 C C . PRO B 1 123 ? 18 26.234 9.062 1 96.06 123 PRO B C 1
ATOM 5272 O O . PRO B 1 123 ? 18.234 27.25 9.734 1 96.06 123 PRO B O 1
ATOM 5275 N N . ARG B 1 124 ? 18.828 25.266 8.836 1 95.75 124 ARG B N 1
ATOM 5276 C CA . ARG B 1 124 ? 20.219 25.422 9.258 1 95.75 124 ARG B CA 1
ATOM 5277 C C . ARG B 1 124 ? 20.875 26.609 8.547 1 95.75 124 ARG B C 1
ATOM 5279 O O . ARG B 1 124 ? 20.672 26.797 7.344 1 95.75 124 ARG B O 1
ATOM 5286 N N . LYS B 1 125 ? 21.609 27.406 9.273 1 92.69 125 LYS B N 1
ATOM 5287 C CA . LYS B 1 125 ? 22.344 28.547 8.688 1 92.69 125 LYS B CA 1
ATOM 5288 C C . LYS B 1 125 ? 23.734 28.125 8.234 1 92.69 125 LYS B C 1
ATOM 5290 O O . LYS B 1 125 ? 24.562 27.734 9.047 1 92.69 125 LYS B O 1
ATOM 5295 N N . LEU B 1 126 ? 23.828 28.156 6.984 1 93.56 126 LEU B N 1
ATOM 5296 C CA . LEU B 1 126 ? 25.172 27.891 6.449 1 93.56 126 LEU B CA 1
ATOM 5297 C C . LEU B 1 126 ? 26.094 29.094 6.688 1 93.56 126 LEU B C 1
ATOM 5299 O O . LEU B 1 126 ? 25.766 30.219 6.305 1 93.56 126 LEU B O 1
ATOM 5303 N N . PRO B 1 127 ? 27.188 28.891 7.387 1 93.75 127 PRO B N 1
ATOM 5304 C CA . PRO B 1 127 ? 28.078 30.016 7.703 1 93.75 127 PRO B CA 1
ATOM 5305 C C . PRO B 1 127 ? 28.984 30.391 6.535 1 93.75 127 PRO B C 1
ATOM 5307 O O . PRO B 1 127 ? 30.203 30.281 6.633 1 93.75 127 PRO B O 1
ATOM 5310 N N . ILE B 1 128 ? 28.422 30.938 5.453 1 97.06 128 ILE B N 1
ATOM 5311 C CA . ILE B 1 128 ? 29.172 31.328 4.27 1 97.06 128 ILE B CA 1
ATOM 5312 C C . ILE B 1 128 ? 28.844 32.781 3.902 1 97.06 128 ILE B C 1
ATOM 5314 O O . ILE B 1 128 ? 27.734 33.25 4.168 1 97.06 128 ILE B O 1
ATOM 5318 N N . PRO B 1 129 ? 29.844 33.5 3.297 1 96.62 129 PRO B N 1
ATOM 5319 C CA . PRO B 1 129 ? 29.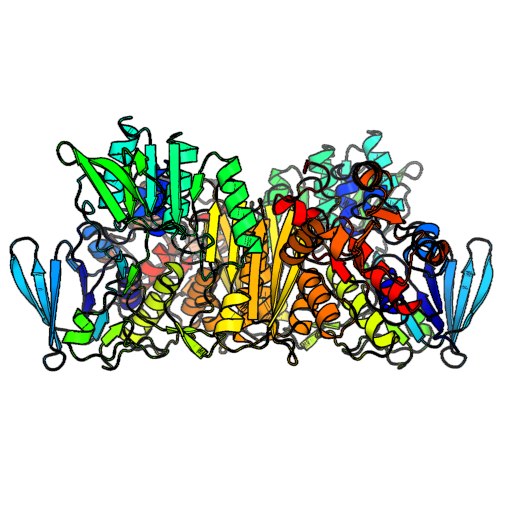531 34.844 2.83 1 96.62 129 PRO B CA 1
ATOM 5320 C C . PRO B 1 129 ? 28.484 34.875 1.723 1 96.62 129 PRO B C 1
ATOM 5322 O O . PRO B 1 129 ? 28.469 33.969 0.873 1 96.62 129 PRO B O 1
ATOM 5325 N N . GLY B 1 130 ? 27.641 35.844 1.735 1 96.69 130 GLY B N 1
ATOM 5326 C CA . GLY B 1 130 ? 26.688 36.062 0.656 1 96.69 130 GLY B CA 1
ATOM 5327 C C . GLY B 1 130 ? 25.344 35.406 0.906 1 96.69 130 GLY B C 1
ATOM 5328 O O . GLY B 1 130 ? 24.406 35.594 0.128 1 96.69 130 GLY B O 1
ATOM 5329 N N . ARG B 1 131 ? 25.172 34.719 2.029 1 95.25 131 ARG B N 1
ATOM 5330 C CA . ARG B 1 131 ? 23.938 34 2.316 1 95.25 131 ARG B CA 1
ATOM 5331 C C . ARG B 1 131 ? 22.766 34.969 2.498 1 95.25 131 ARG B C 1
ATOM 5333 O O . ARG B 1 131 ? 21.609 34.562 2.414 1 95.25 131 ARG B O 1
ATOM 5340 N N . GLU B 1 132 ? 23.062 36.25 2.697 1 94.38 132 GLU B N 1
ATOM 5341 C CA . GLU B 1 132 ? 22.016 37.219 3.012 1 94.38 132 GLU B CA 1
ATOM 5342 C C . GLU B 1 132 ? 21.562 37.969 1.764 1 94.38 132 GLU B C 1
ATOM 5344 O O . GLU B 1 132 ? 20.734 38.875 1.844 1 94.38 132 GLU B O 1
ATOM 5349 N N . LEU B 1 133 ? 22.141 37.594 0.638 1 95.75 133 LEU B N 1
ATOM 5350 C CA . LEU B 1 133 ? 21.75 38.25 -0.603 1 95.75 133 LEU B CA 1
ATOM 5351 C C . LEU B 1 133 ? 20.266 38.062 -0.87 1 95.75 133 LEU B C 1
ATOM 5353 O O . LEU B 1 133 ? 19.656 37.094 -0.407 1 95.75 133 LEU B O 1
ATOM 5357 N N . GLY B 1 134 ? 19.625 39 -1.569 1 93.19 134 GLY B N 1
ATOM 5358 C CA . GLY B 1 134 ? 18.172 39.125 -1.689 1 93.19 134 GLY B CA 1
ATOM 5359 C C . GLY B 1 134 ? 17.531 37.938 -2.398 1 93.19 134 GLY B C 1
ATOM 5360 O O . GLY B 1 134 ? 16.344 37.656 -2.176 1 93.19 134 GLY B O 1
ATOM 5361 N N . ASN B 1 135 ? 18.172 37.344 -3.303 1 95.31 135 ASN B N 1
ATOM 5362 C CA . ASN B 1 135 ? 17.609 36.219 -4.043 1 95.31 135 ASN B CA 1
ATOM 5363 C C . ASN B 1 135 ? 18.203 34.906 -3.604 1 95.31 135 ASN B C 1
ATOM 5365 O O . ASN B 1 135 ? 18.344 33.969 -4.41 1 95.31 135 ASN B O 1
ATOM 5369 N N . VAL B 1 136 ? 18.672 34.812 -2.367 1 97.38 136 VAL B N 1
ATOM 5370 C CA . VAL B 1 136 ? 19.031 33.594 -1.66 1 97.38 136 VAL B CA 1
ATOM 5371 C C . VAL B 1 136 ? 17.953 33.219 -0.646 1 97.38 136 VAL B C 1
ATOM 5373 O O . VAL B 1 136 ? 17.625 34.031 0.232 1 97.38 136 VAL B O 1
ATOM 5376 N N . PHE B 1 137 ? 17.328 32.031 -0.791 1 96.88 137 PHE B N 1
ATOM 5377 C CA . PHE B 1 137 ? 16.172 31.641 0.015 1 96.88 137 PHE B CA 1
ATOM 5378 C C . PHE B 1 137 ? 16.422 30.281 0.69 1 96.88 137 PHE B C 1
ATOM 5380 O O . PHE B 1 137 ? 17.328 29.562 0.316 1 96.88 137 PHE B O 1
ATOM 5387 N N . THR B 1 138 ? 15.609 29.906 1.71 1 94.75 138 THR B N 1
ATOM 5388 C CA . THR B 1 138 ? 15.672 28.625 2.393 1 94.75 138 THR B CA 1
ATOM 5389 C C . THR B 1 138 ? 14.359 27.859 2.223 1 94.75 138 THR B C 1
ATOM 5391 O O . THR B 1 138 ? 14.258 26.703 2.615 1 94.75 138 THR B O 1
ATOM 5394 N N . VAL B 1 139 ? 13.398 28.375 1.64 1 90.81 139 VAL B N 1
ATOM 5395 C CA . VAL B 1 139 ? 12.109 27.766 1.363 1 90.81 139 VAL B CA 1
ATOM 5396 C C . VAL B 1 139 ? 11.469 27.297 2.67 1 90.81 139 VAL B C 1
ATOM 5398 O O . VAL B 1 139 ? 10.953 26.172 2.752 1 90.81 139 VAL B O 1
ATOM 5401 N N . SER B 1 140 ? 11.461 27.984 3.721 1 87.31 140 SER B N 1
ATOM 5402 C CA . SER B 1 140 ? 11.039 27.516 5.035 1 87.31 140 SER B CA 1
ATOM 5403 C C . SER B 1 140 ? 9.648 28.031 5.391 1 87.31 140 SER B C 1
ATOM 5405 O O . SER B 1 140 ? 9.008 27.516 6.305 1 87.31 140 SER B O 1
ATOM 5407 N N . THR B 1 141 ? 9.18 29 4.688 1 90.75 141 THR B N 1
ATOM 5408 C CA . THR B 1 141 ? 7.887 29.578 5 1 90.75 141 THR B CA 1
ATOM 5409 C C . THR B 1 141 ? 7.074 29.812 3.727 1 90.75 141 THR B C 1
ATOM 5411 O O . THR B 1 141 ? 7.629 29.844 2.627 1 90.75 141 THR B O 1
ATOM 5414 N N . LEU B 1 142 ? 5.828 29.906 3.918 1 92.06 142 LEU B N 1
ATOM 5415 C CA . LEU B 1 142 ? 4.949 30.203 2.791 1 92.06 142 LEU B CA 1
ATOM 5416 C C . LEU B 1 142 ? 5.277 31.562 2.197 1 92.06 142 LEU B C 1
ATOM 5418 O O . LEU B 1 142 ? 5.172 31.766 0.984 1 92.06 142 LEU B O 1
ATOM 5422 N N . GLY B 1 143 ? 5.688 32.5 3.031 1 91.19 143 GLY B N 1
ATOM 5423 C CA . GLY B 1 143 ? 6.105 33.812 2.555 1 91.19 143 GLY B CA 1
ATOM 5424 C C . GLY B 1 143 ? 7.277 33.75 1.592 1 91.19 143 GLY B C 1
ATOM 5425 O O . GLY B 1 143 ? 7.285 34.438 0.571 1 91.19 143 GLY B O 1
ATOM 5426 N N . GLU B 1 144 ? 8.234 33 1.95 1 92.75 144 GLU B N 1
ATOM 5427 C CA . GLU B 1 144 ? 9.391 32.812 1.071 1 92.75 144 GLU B CA 1
ATOM 5428 C C . GLU B 1 144 ? 8.984 32.125 -0.24 1 92.75 144 GLU B C 1
ATOM 5430 O O . GLU B 1 144 ? 9.5 32.5 -1.304 1 92.75 144 GLU B O 1
ATOM 5435 N N . ALA B 1 145 ? 8.117 31.203 -0.116 1 94.56 145 ALA B N 1
ATOM 5436 C CA . ALA B 1 145 ? 7.633 30.5 -1.306 1 94.56 145 ALA B CA 1
ATOM 5437 C C . ALA B 1 145 ? 6.988 31.484 -2.287 1 94.56 145 ALA B C 1
ATOM 5439 O O . ALA B 1 145 ? 7.188 31.375 -3.5 1 94.56 145 ALA B O 1
ATOM 5440 N N . ILE B 1 146 ? 6.168 32.375 -1.801 1 94.94 146 ILE B N 1
ATOM 5441 C CA . ILE B 1 146 ? 5.488 33.375 -2.617 1 94.94 146 ILE B CA 1
ATOM 5442 C C . ILE B 1 146 ? 6.52 34.219 -3.332 1 94.94 146 ILE B C 1
ATOM 5444 O O . ILE B 1 146 ? 6.41 34.469 -4.539 1 94.94 146 ILE B O 1
ATOM 5448 N N . ARG B 1 147 ? 7.551 34.625 -2.641 1 94.94 147 ARG B N 1
ATOM 5449 C CA . ARG B 1 147 ? 8.602 35.469 -3.223 1 94.94 147 ARG B CA 1
ATOM 5450 C C . ARG B 1 147 ? 9.352 34.719 -4.312 1 94.94 147 ARG B C 1
ATOM 5452 O O . ARG B 1 147 ? 9.672 35.281 -5.359 1 94.94 147 ARG B O 1
ATOM 5459 N N . ILE B 1 148 ? 9.664 33.531 -4.043 1 96.44 148 ILE B N 1
ATOM 5460 C CA . ILE B 1 148 ? 10.367 32.688 -5.008 1 96.44 148 ILE B CA 1
ATOM 5461 C C . ILE B 1 148 ? 9.531 32.562 -6.281 1 96.44 148 ILE B C 1
ATOM 5463 O O . ILE B 1 148 ? 10.039 32.75 -7.387 1 96.44 148 ILE B O 1
ATOM 5467 N N . LYS B 1 149 ? 8.289 32.188 -6.109 1 96 149 LYS B N 1
ATOM 5468 C CA . LYS B 1 149 ? 7.418 32 -7.262 1 96 149 LYS B CA 1
ATOM 5469 C C . LYS B 1 149 ? 7.281 33.281 -8.07 1 96 149 LYS B C 1
ATOM 5471 O O . LYS B 1 149 ? 7.273 33.25 -9.305 1 96 149 LYS B O 1
ATOM 5476 N N . GLU B 1 150 ? 7.121 34.375 -7.359 1 95.19 150 GLU B N 1
ATOM 5477 C CA . GLU B 1 150 ? 7.02 35.688 -8.031 1 95.19 150 GLU B CA 1
ATOM 5478 C C . GLU B 1 150 ? 8.266 35.969 -8.867 1 95.19 150 GLU B C 1
ATOM 5480 O O . GLU B 1 150 ? 8.164 36.438 -10.008 1 95.19 150 GLU B O 1
ATOM 5485 N N . GLN B 1 151 ? 9.391 35.688 -8.32 1 95.06 151 GLN B N 1
ATOM 5486 C CA . GLN B 1 151 ? 10.648 35.906 -9.031 1 95.06 151 GLN B CA 1
ATOM 5487 C C . GLN B 1 151 ? 10.758 35.031 -10.266 1 95.06 151 GLN B C 1
ATOM 5489 O O . GLN B 1 151 ? 11.141 35.5 -11.336 1 95.06 151 GLN B O 1
ATOM 5494 N N . VAL B 1 152 ? 10.422 33.812 -10.102 1 95.5 152 VAL B N 1
ATOM 5495 C CA . VAL B 1 152 ? 10.5 32.875 -11.195 1 95.5 152 VAL B CA 1
ATOM 5496 C C . VAL B 1 152 ? 9.484 33.219 -12.273 1 95.5 152 VAL B C 1
ATOM 5498 O O . VAL B 1 152 ? 9.789 33.188 -13.469 1 95.5 152 VAL B O 1
ATOM 5501 N N . ALA B 1 153 ? 8.297 33.562 -11.859 1 93.94 153 ALA B N 1
ATOM 5502 C CA . ALA B 1 153 ? 7.203 33.875 -12.781 1 93.94 153 ALA B CA 1
ATOM 5503 C C . ALA B 1 153 ? 7.488 35.156 -13.555 1 93.94 153 ALA B C 1
ATOM 5505 O O . ALA B 1 153 ? 6.945 35.375 -14.641 1 93.94 153 ALA B O 1
ATOM 5506 N N . SER B 1 154 ? 8.328 35.969 -13.008 1 94.44 154 SER B N 1
ATOM 5507 C CA . SER B 1 154 ? 8.672 37.25 -13.672 1 94.44 154 SER B CA 1
ATOM 5508 C C . SER B 1 154 ? 9.562 37 -14.883 1 94.44 154 SER B C 1
ATOM 5510 O O . SER B 1 154 ? 9.727 37.875 -15.727 1 94.44 154 SER B O 1
ATOM 5512 N N . GLY B 1 155 ? 10.18 35.812 -14.945 1 93.56 155 GLY B N 1
ATOM 5513 C CA . GLY B 1 155 ? 11.078 35.469 -16.047 1 93.56 155 GLY B CA 1
ATOM 5514 C C . GLY B 1 155 ? 12.5 35.938 -15.805 1 93.56 155 GLY B C 1
ATOM 5515 O O . GLY B 1 155 ? 13.359 35.812 -16.688 1 93.56 155 GLY B O 1
ATOM 5516 N N . SER B 1 156 ? 12.805 36.375 -14.633 1 92.38 156 SER B N 1
ATOM 5517 C CA . SER B 1 156 ? 14.109 36.969 -14.336 1 92.38 156 SER B CA 1
ATOM 5518 C C . SER B 1 156 ? 15.109 35.875 -13.93 1 92.38 156 SER B C 1
ATOM 5520 O O . SER B 1 156 ? 16.297 36.188 -13.758 1 92.38 156 SER B O 1
ATOM 5522 N N . VAL B 1 157 ? 14.617 34.75 -13.758 1 96.62 157 VAL B N 1
ATOM 5523 C CA . VAL B 1 157 ? 15.492 33.656 -13.281 1 96.62 157 VAL B CA 1
ATOM 5524 C C . VAL B 1 157 ? 15.773 32.688 -14.422 1 96.62 157 VAL B C 1
ATOM 5526 O O . VAL B 1 157 ? 14.867 32 -14.898 1 96.62 157 VAL B O 1
ATOM 5529 N N . GLY B 1 158 ? 16.953 32.625 -14.867 1 96.75 158 GLY B N 1
ATOM 5530 C CA . GLY B 1 158 ? 17.359 31.688 -15.891 1 96.75 158 GLY B CA 1
ATOM 5531 C C . GLY B 1 158 ? 18.141 30.5 -15.336 1 96.75 158 GLY B C 1
ATOM 5532 O O . GLY B 1 158 ? 18.172 29.438 -15.953 1 96.75 158 GLY B O 1
ATOM 5533 N N . SER B 1 159 ? 18.75 30.719 -14.234 1 98.19 159 SER B N 1
ATOM 5534 C CA . SER B 1 159 ? 19.547 29.672 -13.609 1 98.19 159 SER B CA 1
ATOM 5535 C C . SER B 1 159 ? 19.375 29.688 -12.094 1 98.19 159 SER B C 1
ATOM 5537 O O . SER B 1 159 ? 19.281 30.75 -11.484 1 98.19 159 SER B O 1
ATOM 5539 N N . ALA B 1 160 ? 19.297 28.5 -11.516 1 98.38 160 ALA B N 1
ATOM 5540 C CA . ALA B 1 160 ? 19.141 28.344 -10.07 1 98.38 160 ALA B CA 1
ATOM 5541 C C . ALA B 1 160 ? 20.125 27.312 -9.523 1 98.38 160 ALA B C 1
ATOM 5543 O O . ALA B 1 160 ? 20.391 26.297 -10.164 1 98.38 160 ALA B O 1
ATOM 5544 N N . VAL B 1 161 ? 20.719 27.594 -8.398 1 98.81 161 VAL B N 1
ATOM 5545 C CA . VAL B 1 161 ? 21.562 26.641 -7.676 1 98.81 161 VAL B CA 1
ATOM 5546 C C . VAL B 1 161 ? 20.906 26.25 -6.363 1 98.81 161 VAL B C 1
ATOM 5548 O O . VAL B 1 161 ? 20.469 27.109 -5.594 1 98.81 161 VAL B O 1
ATOM 5551 N N . ILE B 1 162 ? 20.766 25.031 -6.145 1 98.75 162 ILE B N 1
ATOM 5552 C CA . ILE B 1 162 ? 20.25 24.469 -4.906 1 98.75 162 ILE B CA 1
ATOM 5553 C C . ILE B 1 162 ? 21.406 23.891 -4.082 1 98.75 162 ILE B C 1
ATOM 5555 O O . ILE B 1 162 ? 22.141 23.016 -4.551 1 98.75 162 ILE B O 1
ATOM 5559 N N . VAL B 1 163 ? 21.547 24.406 -2.908 1 98.62 163 VAL B N 1
ATOM 5560 C CA . VAL B 1 163 ? 22.578 23.906 -2.002 1 98.62 163 VAL B CA 1
ATOM 5561 C C . VAL B 1 163 ? 21.953 22.891 -1.039 1 98.62 163 VAL B C 1
ATOM 5563 O O . VAL B 1 163 ? 21.25 23.266 -0.101 1 98.62 163 VAL B O 1
ATOM 5566 N N . GLY B 1 164 ? 22.297 21.594 -1.187 1 98.12 164 GLY B N 1
ATOM 5567 C CA . GLY B 1 164 ? 21.734 20.5 -0.43 1 98.12 164 GLY B CA 1
ATOM 5568 C C . GLY B 1 164 ? 20.891 19.562 -1.282 1 98.12 164 GLY B C 1
ATOM 5569 O O . GLY B 1 164 ? 19.938 19.984 -1.936 1 98.12 164 GLY B O 1
ATOM 5570 N N . GLY B 1 165 ? 21.25 18.344 -1.27 1 98.19 165 GLY B N 1
ATOM 5571 C CA . GLY B 1 165 ? 20.562 17.328 -2.055 1 98.19 165 GLY B CA 1
ATOM 5572 C C . GLY B 1 165 ? 19.609 16.469 -1.233 1 98.19 165 GLY B C 1
ATOM 5573 O O . GLY B 1 165 ? 19.5 15.266 -1.45 1 98.19 165 GLY B O 1
ATOM 5574 N N . GLY B 1 166 ? 18.906 17.078 -0.23 1 97.25 166 GLY B N 1
ATOM 5575 C CA . GLY B 1 166 ? 17.875 16.422 0.548 1 97.25 166 GLY B CA 1
ATOM 5576 C C . GLY B 1 166 ? 16.484 16.609 -0.036 1 97.25 166 GLY B C 1
ATOM 5577 O O . GLY B 1 166 ? 16.344 16.938 -1.212 1 97.25 166 GLY B O 1
ATOM 5578 N N . PHE B 1 167 ? 15.414 16.438 0.684 1 96.19 167 PHE B N 1
ATOM 5579 C CA . PHE B 1 167 ? 14.023 16.406 0.231 1 96.19 167 PHE B CA 1
ATOM 5580 C C . PHE B 1 167 ? 13.625 17.766 -0.347 1 96.19 167 PHE B C 1
ATOM 5582 O O . PHE B 1 167 ? 13.312 17.875 -1.535 1 96.19 167 PHE B O 1
ATOM 5589 N N . ILE B 1 168 ? 13.727 18.797 0.466 1 95.75 168 ILE B N 1
ATOM 5590 C CA . ILE B 1 168 ? 13.266 20.109 0.036 1 95.75 168 ILE B CA 1
ATOM 5591 C C . ILE B 1 168 ? 14.086 20.578 -1.163 1 95.75 168 ILE B C 1
ATOM 5593 O O . ILE B 1 168 ? 13.555 21.172 -2.098 1 95.75 168 ILE B O 1
ATOM 5597 N N . GLY B 1 169 ? 15.406 20.328 -1.102 1 97.94 169 GLY B N 1
ATOM 5598 C CA . GLY B 1 169 ? 16.266 20.719 -2.207 1 97.94 169 GLY B CA 1
ATOM 5599 C C . GLY B 1 169 ? 15.883 20.062 -3.521 1 97.94 169 GLY B C 1
ATOM 5600 O O . GLY B 1 169 ? 15.758 20.734 -4.543 1 97.94 169 GLY B O 1
ATOM 5601 N N . LEU B 1 170 ? 15.633 18.797 -3.484 1 98.5 170 LEU B N 1
ATOM 5602 C CA . LEU B 1 170 ? 15.328 18.062 -4.703 1 98.5 170 LEU B CA 1
ATOM 5603 C C . LEU B 1 170 ? 13.93 18.406 -5.207 1 98.5 170 LEU B C 1
ATOM 5605 O O . LEU B 1 170 ? 13.695 18.438 -6.418 1 98.5 170 LEU B O 1
ATOM 5609 N N . GLU B 1 171 ? 13.016 18.609 -4.324 1 97.56 171 GLU B N 1
ATOM 5610 C CA . GLU B 1 171 ? 11.672 19.016 -4.734 1 97.56 171 GLU B CA 1
ATOM 5611 C C . GLU B 1 171 ? 11.711 20.375 -5.426 1 97.56 171 GLU B C 1
ATOM 5613 O O . GLU B 1 171 ? 11.023 20.594 -6.43 1 97.56 171 GLU B O 1
ATOM 5618 N N . MET B 1 172 ? 12.539 21.281 -4.898 1 97.69 172 MET B N 1
ATOM 5619 C CA . MET B 1 172 ? 12.68 22.594 -5.52 1 97.69 172 MET B CA 1
ATOM 5620 C C . MET B 1 172 ? 13.375 22.484 -6.871 1 97.69 172 MET B C 1
ATOM 5622 O O . MET B 1 172 ? 13.031 23.203 -7.812 1 97.69 172 MET B O 1
ATOM 5626 N N . ALA B 1 173 ? 14.383 21.578 -6.906 1 98.38 173 ALA B N 1
ATOM 5627 C CA . ALA B 1 173 ? 15.055 21.344 -8.18 1 98.38 173 ALA B CA 1
ATOM 5628 C C . ALA B 1 173 ? 14.07 20.922 -9.258 1 98.38 173 ALA B C 1
ATOM 5630 O O . ALA B 1 173 ? 14.094 21.438 -10.375 1 98.38 173 ALA B O 1
ATOM 5631 N N . GLU B 1 174 ? 13.234 19.984 -8.945 1 97.69 174 GLU B N 1
ATOM 5632 C CA . GLU B 1 174 ? 12.203 19.547 -9.883 1 97.69 174 GLU B CA 1
ATOM 5633 C C . GLU B 1 174 ? 11.281 20.688 -10.273 1 97.69 174 GLU B C 1
ATOM 5635 O O . GLU B 1 174 ? 10.961 20.859 -11.445 1 97.69 174 GLU B O 1
ATOM 5640 N N . SER B 1 175 ? 10.875 21.469 -9.266 1 96.31 175 SER B N 1
ATOM 5641 C CA . SER B 1 175 ? 9.953 22.578 -9.523 1 96.31 175 SER B CA 1
ATOM 5642 C C . SER B 1 175 ? 10.531 23.547 -10.539 1 96.31 175 SER B C 1
ATOM 5644 O O . SER B 1 175 ? 9.836 23.984 -11.461 1 96.31 175 SER B O 1
ATOM 5646 N N . PHE B 1 176 ? 11.797 23.891 -10.391 1 97.56 176 PHE B N 1
ATOM 5647 C CA . PHE B 1 176 ? 12.453 24.844 -11.258 1 97.56 176 PHE B CA 1
ATOM 5648 C C . PHE B 1 176 ? 12.656 24.266 -12.656 1 97.56 176 PHE B C 1
ATOM 5650 O O . PHE B 1 176 ? 12.328 24.922 -13.648 1 97.56 176 PHE B O 1
ATOM 5657 N N . ALA B 1 177 ? 13.109 23.047 -12.711 1 97.69 177 ALA B N 1
ATOM 5658 C CA . ALA B 1 177 ? 13.492 22.438 -13.992 1 97.69 177 ALA B CA 1
ATOM 5659 C C . ALA B 1 177 ? 12.258 22.047 -14.797 1 97.69 177 ALA B C 1
ATOM 5661 O O . ALA B 1 177 ? 12.195 22.297 -16 1 97.69 177 ALA B O 1
ATOM 5662 N N . ASP B 1 178 ? 11.359 21.406 -14.203 1 93.75 178 ASP B N 1
ATOM 5663 C CA . ASP B 1 178 ? 10.234 20.797 -14.906 1 93.75 178 ASP B CA 1
ATOM 5664 C C . ASP B 1 178 ? 9.242 21.844 -15.383 1 93.75 178 ASP B C 1
ATOM 5666 O O . ASP B 1 178 ? 8.922 21.906 -16.578 1 93.75 178 ASP B O 1
ATOM 5670 N N . MET B 1 179 ? 8.844 22.734 -14.477 1 87.06 179 MET B N 1
ATOM 5671 C CA . MET B 1 179 ? 7.73 23.625 -14.781 1 87.06 179 MET B CA 1
ATOM 5672 C C . MET B 1 179 ? 8.227 24.922 -15.422 1 87.06 179 MET B C 1
ATOM 5674 O O . MET B 1 179 ? 7.543 25.5 -16.266 1 87.06 179 MET B O 1
ATOM 5678 N N . TRP B 1 180 ? 9.438 25.312 -15.055 1 93.5 180 TRP B N 1
ATOM 5679 C CA . TRP B 1 180 ? 9.844 26.656 -15.461 1 93.5 180 TRP B CA 1
ATOM 5680 C C . TRP B 1 180 ? 10.969 26.594 -16.484 1 93.5 180 TRP B C 1
ATOM 5682 O O . TRP B 1 180 ? 11.32 27.609 -17.094 1 93.5 180 TRP B O 1
ATOM 5692 N N . GLY B 1 181 ? 11.516 25.406 -16.656 1 95.75 181 GLY B N 1
ATOM 5693 C CA . GLY B 1 181 ? 12.609 25.281 -17.609 1 95.75 181 GLY B CA 1
ATOM 5694 C C . GLY B 1 181 ? 13.867 26 -17.172 1 95.75 181 GLY B C 1
ATOM 5695 O O . GLY B 1 181 ? 14.672 26.422 -18.016 1 95.75 181 GLY B O 1
ATOM 5696 N N . ILE B 1 182 ? 13.992 26.25 -15.914 1 97.69 182 ILE B N 1
ATOM 5697 C CA . ILE B 1 182 ? 15.156 26.938 -15.359 1 97.69 182 ILE B CA 1
ATOM 5698 C C . ILE B 1 182 ? 16.344 25.969 -15.297 1 97.69 182 ILE B C 1
ATOM 5700 O O . ILE B 1 182 ? 16.188 24.828 -14.875 1 97.69 182 ILE B O 1
ATOM 5704 N N . GLU B 1 183 ? 17.5 26.406 -15.812 1 98.25 183 GLU B N 1
ATOM 5705 C CA . GLU B 1 183 ? 18.703 25.625 -15.625 1 98.25 183 GLU B CA 1
ATOM 5706 C C . GLU B 1 183 ? 19.016 25.422 -14.141 1 98.25 183 GLU B C 1
ATOM 5708 O O . GLU B 1 183 ? 19.25 26.391 -13.422 1 98.25 183 GLU B O 1
ATOM 5713 N N . THR B 1 184 ? 19 24.219 -13.672 1 98.69 184 THR B N 1
ATOM 5714 C CA . THR B 1 184 ? 19.047 23.953 -12.242 1 98.69 184 THR B CA 1
ATOM 5715 C C . THR B 1 184 ? 20.234 23.062 -11.883 1 98.69 184 THR B C 1
ATOM 5717 O O . THR B 1 184 ? 20.438 22.016 -12.492 1 98.69 184 THR B O 1
ATOM 5720 N N . THR B 1 185 ? 21.031 23.469 -10.891 1 98.81 185 THR B N 1
ATOM 5721 C CA . THR B 1 185 ? 22.172 22.719 -10.375 1 98.81 185 THR B CA 1
ATOM 5722 C C . THR B 1 185 ? 22.016 22.453 -8.883 1 98.81 185 THR B C 1
ATOM 5724 O O . THR B 1 185 ? 21.75 23.375 -8.109 1 98.81 185 THR B O 1
ATOM 5727 N N . VAL B 1 186 ? 22.172 21.219 -8.469 1 98.88 186 VAL B N 1
ATOM 5728 C CA . VAL B 1 186 ? 22.156 20.828 -7.059 1 98.88 186 VAL B CA 1
ATOM 5729 C C . VAL B 1 186 ? 23.594 20.547 -6.594 1 98.88 186 VAL B C 1
ATOM 5731 O O . VAL B 1 186 ? 24.328 19.812 -7.246 1 98.88 186 VAL B O 1
ATOM 5734 N N . ILE B 1 187 ? 23.984 21.156 -5.504 1 98.81 187 ILE B N 1
ATOM 5735 C CA . ILE B 1 187 ? 25.281 20.891 -4.891 1 98.81 187 ILE B CA 1
ATOM 5736 C C . ILE B 1 187 ? 25.078 20.172 -3.557 1 98.81 187 ILE B C 1
ATOM 5738 O O . ILE B 1 187 ? 24.375 20.672 -2.676 1 98.81 187 ILE B O 1
ATOM 5742 N N . GLU B 1 188 ? 25.625 19.016 -3.396 1 98.69 188 GLU B N 1
ATOM 5743 C CA . GLU B 1 188 ? 25.547 18.219 -2.18 1 98.69 188 GLU B CA 1
ATOM 5744 C C . GLU B 1 188 ? 26.938 17.922 -1.626 1 98.69 188 GLU B C 1
ATOM 5746 O O . GLU B 1 188 ? 27.828 17.469 -2.359 1 98.69 188 GLU B O 1
ATOM 5751 N N . VAL B 1 189 ? 27.125 18.188 -0.352 1 98.06 189 VAL B N 1
ATOM 5752 C CA . VAL B 1 189 ? 28.422 18.031 0.281 1 98.06 189 VAL B CA 1
ATOM 5753 C C . VAL B 1 189 ? 28.75 16.562 0.441 1 98.06 189 VAL B C 1
ATOM 5755 O O . VAL B 1 189 ? 29.922 16.156 0.348 1 98.06 189 VAL B O 1
ATOM 5758 N N . ALA B 1 190 ? 27.766 15.703 0.671 1 98 190 ALA B N 1
ATOM 5759 C CA . ALA B 1 190 ? 27.969 14.266 0.779 1 98 190 ALA B CA 1
ATOM 5760 C C . ALA B 1 190 ? 28.25 13.648 -0.588 1 98 190 ALA B C 1
ATOM 5762 O O . ALA B 1 190 ? 28.109 14.312 -1.617 1 98 190 ALA B O 1
ATOM 5763 N N . ASP B 1 191 ? 28.625 12.398 -0.625 1 97.56 191 ASP B N 1
ATOM 5764 C CA . ASP B 1 191 ? 29.016 11.734 -1.863 1 97.56 191 ASP B CA 1
ATOM 5765 C C . ASP B 1 191 ? 27.797 11.164 -2.586 1 97.56 191 ASP B C 1
ATOM 5767 O O . ASP B 1 191 ? 27.938 10.43 -3.566 1 97.56 191 ASP B O 1
ATOM 5771 N N . GLN B 1 192 ? 26.641 11.477 -2.17 1 97.81 192 GLN B N 1
ATOM 5772 C CA . GLN B 1 192 ? 25.359 11.094 -2.773 1 97.81 192 GLN B CA 1
ATOM 5773 C C . GLN B 1 192 ? 24.266 12.078 -2.389 1 97.81 192 GLN B C 1
ATOM 5775 O O . GLN B 1 192 ? 24.391 12.812 -1.41 1 97.81 192 GLN B O 1
ATOM 5780 N N . ILE B 1 193 ? 23.172 12.141 -3.129 1 98.25 193 ILE B N 1
ATOM 5781 C CA . ILE B 1 193 ? 21.984 12.867 -2.705 1 98.25 193 ILE B CA 1
ATOM 5782 C C . ILE B 1 193 ? 21.219 12.031 -1.68 1 98.25 193 ILE B C 1
ATOM 5784 O O . ILE B 1 193 ? 21.453 10.828 -1.543 1 98.25 193 ILE B O 1
ATOM 5788 N N . MET B 1 194 ? 20.391 12.656 -0.881 1 97.62 194 MET B N 1
ATOM 5789 C CA . MET B 1 194 ? 19.562 12.039 0.158 1 97.62 194 MET B CA 1
ATOM 5790 C C . MET B 1 194 ? 20.422 11.203 1.102 1 97.62 194 MET B C 1
ATOM 5792 O O . MET B 1 194 ? 20.109 10.047 1.377 1 97.62 194 MET B O 1
ATOM 5796 N N . PRO B 1 195 ? 21.516 11.797 1.542 1 96.12 195 PRO B N 1
ATOM 5797 C CA . PRO B 1 195 ? 22.375 11.055 2.469 1 96.12 195 PRO B CA 1
ATOM 5798 C C . PRO B 1 195 ? 21.656 10.68 3.764 1 96.12 195 PRO B C 1
ATOM 5800 O O . PRO B 1 195 ? 20.922 11.492 4.32 1 96.12 195 PRO B O 1
ATOM 5803 N N . GLY B 1 196 ? 21.844 9.461 4.219 1 94.31 196 GLY B N 1
ATOM 5804 C CA . GLY B 1 196 ? 21.234 9.008 5.465 1 94.31 196 GLY B CA 1
ATOM 5805 C C . GLY B 1 196 ? 19.859 8.406 5.273 1 94.31 196 GLY B C 1
ATOM 5806 O O . GLY B 1 196 ? 19.328 7.781 6.191 1 94.31 196 GLY B O 1
ATOM 5807 N N . PHE B 1 197 ? 19.344 8.555 4.051 1 95.38 197 PHE B N 1
ATOM 5808 C CA . PHE B 1 197 ? 18.016 8.047 3.785 1 95.38 197 PHE B CA 1
ATOM 5809 C C . PHE B 1 197 ? 18.047 6.91 2.77 1 95.38 197 PHE B C 1
ATOM 5811 O O . PHE B 1 197 ? 17.406 5.875 2.959 1 95.38 197 PHE B O 1
ATOM 5818 N N . MET B 1 198 ? 18.797 7.047 1.788 1 96.06 198 MET B N 1
ATOM 5819 C CA . MET B 1 198 ? 18.859 6.051 0.724 1 96.06 198 MET B CA 1
ATOM 5820 C C . MET B 1 198 ? 20.234 5.395 0.668 1 96.06 198 MET B C 1
ATOM 5822 O O . MET B 1 198 ? 21.234 5.992 1.073 1 96.06 198 MET B O 1
ATOM 5826 N N . SER B 1 199 ? 20.297 4.188 0.113 1 95 199 SER B N 1
ATOM 5827 C CA . SER B 1 199 ? 21.578 3.564 -0.222 1 95 199 SER B CA 1
ATOM 5828 C C . SER B 1 199 ? 22.219 4.234 -1.434 1 95 199 SER B C 1
ATOM 5830 O O . SER B 1 199 ? 21.562 4.988 -2.152 1 95 199 SER B O 1
ATOM 5832 N N . LYS B 1 200 ? 23.453 3.92 -1.589 1 93.94 200 LYS B N 1
ATOM 5833 C CA . LYS B 1 200 ? 24.172 4.492 -2.725 1 93.94 200 LYS B CA 1
ATOM 5834 C C . LYS B 1 200 ? 23.531 4.066 -4.047 1 93.94 200 LYS B C 1
ATOM 5836 O O . LYS B 1 200 ? 23.438 4.867 -4.98 1 93.94 200 LYS B O 1
ATOM 5841 N N . ALA B 1 201 ? 23.078 2.842 -4.176 1 93.38 201 ALA B N 1
ATOM 5842 C CA . ALA B 1 201 ? 22.453 2.338 -5.398 1 93.38 201 ALA B CA 1
ATOM 5843 C C . ALA B 1 201 ? 21.172 3.109 -5.719 1 93.38 201 ALA B C 1
ATOM 5845 O O . ALA B 1 201 ? 20.969 3.543 -6.855 1 93.38 201 ALA B O 1
ATOM 5846 N N . MET B 1 202 ? 20.344 3.32 -4.73 1 95.12 202 MET B N 1
ATOM 5847 C CA . MET B 1 202 ? 19.094 4.031 -4.926 1 95.12 202 MET B CA 1
ATOM 5848 C C . MET B 1 202 ? 19.344 5.5 -5.258 1 95.12 202 MET B C 1
ATOM 5850 O O . MET B 1 202 ? 18.656 6.07 -6.117 1 95.12 202 MET B O 1
ATOM 5854 N N . ALA B 1 203 ? 20.266 6.09 -4.535 1 96.88 203 ALA B N 1
ATOM 5855 C CA . ALA B 1 203 ? 20.625 7.484 -4.797 1 96.88 203 ALA B CA 1
ATOM 5856 C C . ALA B 1 203 ? 21.141 7.66 -6.223 1 96.88 203 ALA B C 1
ATOM 5858 O O . ALA B 1 203 ? 20.859 8.68 -6.867 1 96.88 203 ALA B O 1
ATOM 5859 N N . THR B 1 204 ? 21.891 6.668 -6.684 1 95.75 204 THR B N 1
ATOM 5860 C CA . THR B 1 204 ? 22.438 6.719 -8.039 1 95.75 204 THR B CA 1
ATOM 5861 C C . THR B 1 204 ? 21.312 6.688 -9.07 1 95.75 204 THR B C 1
ATOM 5863 O O . THR B 1 204 ? 21.359 7.41 -10.07 1 95.75 204 THR B O 1
ATOM 5866 N N . ILE B 1 205 ? 20.312 5.859 -8.859 1 96.12 205 ILE B N 1
ATOM 5867 C CA . ILE B 1 205 ? 19.156 5.82 -9.75 1 96.12 205 ILE B CA 1
ATOM 5868 C C . ILE B 1 205 ? 18.5 7.195 -9.797 1 96.12 205 ILE B C 1
ATOM 5870 O O . ILE B 1 205 ? 18.156 7.688 -10.875 1 96.12 205 ILE B O 1
ATOM 5874 N N . ALA B 1 206 ? 18.344 7.82 -8.656 1 98 206 ALA B N 1
ATOM 5875 C CA . ALA B 1 206 ? 17.703 9.133 -8.57 1 98 206 ALA B CA 1
ATOM 5876 C C . ALA B 1 206 ? 18.531 10.188 -9.297 1 98 206 ALA B C 1
ATOM 5878 O O . ALA B 1 206 ? 17.984 11.023 -10.016 1 98 206 ALA B O 1
ATOM 5879 N N . GLU B 1 207 ? 19.828 10.18 -9.047 1 97.81 207 GLU B N 1
ATOM 5880 C CA . GLU B 1 207 ? 20.719 11.141 -9.68 1 97.81 207 GLU B CA 1
ATOM 5881 C C . GLU B 1 207 ? 20.672 11.031 -11.203 1 97.81 207 GLU B C 1
ATOM 5883 O O . GLU B 1 207 ? 20.625 12.039 -11.898 1 97.81 207 GLU B O 1
ATOM 5888 N N . LYS B 1 208 ? 20.688 9.836 -11.664 1 96.38 208 LYS B N 1
ATOM 5889 C CA . LYS B 1 208 ? 20.594 9.617 -13.102 1 96.38 208 LYS B CA 1
ATOM 5890 C C . LYS B 1 208 ? 19.281 10.164 -13.656 1 96.38 208 LYS B C 1
ATOM 5892 O O . LYS B 1 208 ? 19.266 10.812 -14.703 1 96.38 208 LYS B O 1
ATOM 5897 N N . HIS B 1 209 ? 18.25 9.898 -12.961 1 97.25 209 HIS B N 1
ATOM 5898 C CA . HIS B 1 209 ? 16.938 10.359 -13.398 1 97.25 209 HIS B CA 1
ATOM 5899 C C . HIS B 1 209 ? 16.875 11.883 -13.414 1 97.25 209 HIS B C 1
ATOM 5901 O O . HIS B 1 209 ? 16.266 12.477 -14.312 1 97.25 209 HIS B O 1
ATOM 5907 N N . LEU B 1 210 ? 17.469 12.523 -12.398 1 98.38 210 LEU B N 1
ATOM 5908 C CA . LEU B 1 210 ? 17.547 13.977 -12.367 1 98.38 210 LEU B CA 1
ATOM 5909 C C . LEU B 1 210 ? 18.312 14.5 -13.586 1 98.38 210 LEU B C 1
ATOM 5911 O O . LEU B 1 210 ? 17.875 15.461 -14.219 1 98.38 210 LEU B O 1
ATOM 5915 N N . ALA B 1 211 ? 19.406 13.852 -13.898 1 97.69 211 ALA B N 1
ATOM 5916 C CA . ALA B 1 211 ? 20.203 14.25 -15.047 1 97.69 211 ALA B CA 1
ATOM 5917 C C . ALA B 1 211 ? 19.406 14.109 -16.344 1 97.69 211 ALA B C 1
ATOM 5919 O O . ALA B 1 211 ? 19.484 14.977 -17.219 1 97.69 211 ALA B O 1
ATOM 5920 N N . GLU B 1 212 ? 18.672 13.047 -16.438 1 96.75 212 GLU B N 1
ATOM 5921 C CA . GLU B 1 212 ? 17.844 12.797 -17.625 1 96.75 212 GLU B CA 1
ATOM 5922 C C . GLU B 1 212 ? 16.781 13.875 -17.781 1 96.75 212 GLU B C 1
ATOM 5924 O O . GLU B 1 212 ? 16.219 14.062 -18.859 1 96.75 212 GLU B O 1
ATOM 5929 N N . ASN B 1 213 ? 16.484 14.562 -16.703 1 97.56 213 ASN B N 1
ATOM 5930 C CA . ASN B 1 213 ? 15.5 15.633 -16.734 1 97.56 213 ASN B CA 1
ATOM 5931 C C . ASN B 1 213 ? 16.156 17 -16.594 1 97.56 213 ASN B C 1
ATOM 5933 O O . ASN B 1 213 ? 15.555 17.938 -16.047 1 97.56 213 ASN B O 1
ATOM 5937 N N . ASP B 1 214 ? 17.422 17.094 -16.859 1 96.81 214 ASP B N 1
ATOM 5938 C CA . ASP B 1 214 ? 18.172 18.328 -17.062 1 96.81 214 ASP B CA 1
ATOM 5939 C C . ASP B 1 214 ? 18.484 19 -15.734 1 96.81 214 ASP B C 1
ATOM 5941 O O . ASP B 1 214 ? 18.484 20.234 -15.648 1 96.81 214 ASP B O 1
ATOM 5945 N N . VAL B 1 215 ? 18.578 18.266 -14.688 1 98.69 215 VAL B N 1
ATOM 5946 C CA . VAL B 1 215 ? 19.078 18.766 -13.414 1 98.69 215 VAL B CA 1
ATOM 5947 C C . VAL B 1 215 ? 20.516 18.281 -13.195 1 98.69 215 VAL B C 1
ATOM 5949 O O . VAL B 1 215 ? 20.766 17.078 -13.156 1 98.69 215 VAL B O 1
ATOM 5952 N N . THR B 1 216 ? 21.406 19.172 -13.109 1 98.62 216 THR B N 1
ATOM 5953 C CA . THR B 1 216 ? 22.797 18.812 -12.844 1 98.62 216 THR B CA 1
ATOM 5954 C C . THR B 1 216 ? 23.031 18.641 -11.352 1 98.62 216 THR B C 1
ATOM 5956 O O . THR B 1 216 ? 22.672 19.5 -10.547 1 98.62 216 THR B O 1
ATOM 5959 N N . VAL B 1 217 ? 23.641 17.516 -10.945 1 98.81 217 VAL B N 1
ATOM 5960 C CA . VAL B 1 217 ? 23.938 17.25 -9.547 1 98.81 217 VAL B CA 1
ATOM 5961 C C . VAL B 1 217 ? 25.438 17.094 -9.352 1 98.81 217 VAL B C 1
ATOM 5963 O O . VAL B 1 217 ? 26.094 16.312 -10.047 1 98.81 217 VAL B O 1
ATOM 5966 N N . HIS B 1 218 ? 25.984 17.891 -8.484 1 98.69 218 HIS B N 1
ATOM 5967 C CA . HIS B 1 218 ? 27.375 17.75 -8.062 1 98.69 218 HIS B CA 1
ATOM 5968 C C . HIS B 1 218 ? 27.469 17.281 -6.613 1 98.69 218 HIS B C 1
ATOM 5970 O O . HIS B 1 218 ? 27.172 18.047 -5.691 1 98.69 218 HIS B O 1
ATOM 5976 N N . THR B 1 219 ? 27.875 16.062 -6.391 1 98.5 219 THR B N 1
ATOM 5977 C CA . THR B 1 219 ? 28.094 15.539 -5.043 1 98.5 219 THR B CA 1
ATOM 5978 C C . THR B 1 219 ? 29.531 15.719 -4.605 1 98.5 219 THR B C 1
ATOM 5980 O O . THR B 1 219 ? 30.391 16.125 -5.402 1 98.5 219 THR B O 1
ATOM 5983 N N . SER B 1 220 ? 29.797 15.469 -3.281 1 98.44 220 SER B N 1
ATOM 5984 C CA . SER B 1 220 ? 31.125 15.672 -2.715 1 98.44 220 SER B CA 1
ATOM 5985 C C . SER B 1 220 ? 31.656 17.062 -3.045 1 98.44 220 SER B C 1
ATOM 5987 O O . SER B 1 220 ? 32.844 17.203 -3.41 1 98.44 220 SER B O 1
ATOM 5989 N N . GLU B 1 221 ? 30.859 18.016 -3.049 1 98.5 221 GLU B N 1
ATOM 5990 C CA . GLU B 1 221 ? 31.203 19.391 -3.377 1 98.5 221 GLU B CA 1
ATOM 5991 C C . GLU B 1 221 ? 30.594 20.359 -2.367 1 98.5 221 GLU B C 1
ATOM 5993 O O . GLU B 1 221 ? 29.438 20.234 -1.999 1 98.5 221 GLU B O 1
ATOM 5998 N N . MET B 1 222 ? 31.422 21.219 -1.834 1 98.25 222 MET B N 1
ATOM 5999 C CA . MET B 1 222 ? 31.031 22.125 -0.747 1 98.25 222 MET B CA 1
ATOM 6000 C C . MET B 1 222 ? 30.938 23.562 -1.235 1 98.25 222 MET B C 1
ATOM 6002 O O . MET B 1 222 ? 31.859 24.078 -1.858 1 98.25 222 MET B O 1
ATOM 6006 N N . VAL B 1 223 ? 29.875 24.219 -1.012 1 98.56 223 VAL B N 1
ATOM 6007 C CA . VAL B 1 223 ? 29.719 25.641 -1.32 1 98.56 223 VAL B CA 1
ATOM 6008 C C . VAL B 1 223 ? 30.5 26.469 -0.304 1 98.56 223 VAL B C 1
ATOM 6010 O O . VAL B 1 223 ? 30.359 26.266 0.905 1 98.56 223 VAL B O 1
ATOM 6013 N N . GLN B 1 224 ? 31.219 27.422 -0.791 1 98.38 224 GLN B N 1
ATOM 6014 C CA . GLN B 1 224 ? 32.094 28.219 0.077 1 98.38 224 GLN B CA 1
ATOM 6015 C C . GLN B 1 224 ? 31.625 29.656 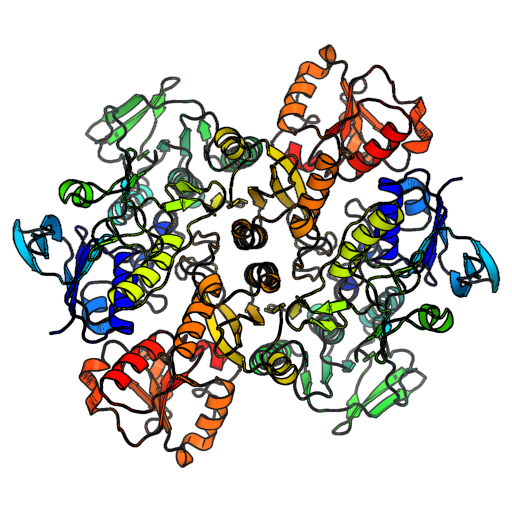0.167 1 98.38 224 GLN B C 1
ATOM 6017 O O . GLN B 1 224 ? 31.859 30.344 1.169 1 98.38 224 GLN B O 1
ATOM 6022 N N . ALA B 1 225 ? 31.016 30.094 -0.904 1 98.44 225 ALA B N 1
ATOM 6023 C CA . ALA B 1 225 ? 30.547 31.484 -0.924 1 98.44 225 ALA B CA 1
ATOM 6024 C C . ALA B 1 225 ? 29.453 31.688 -1.974 1 98.44 225 ALA B C 1
ATOM 6026 O O . ALA B 1 225 ? 29.375 30.938 -2.943 1 98.44 225 ALA B O 1
ATOM 6027 N N . ILE B 1 226 ? 28.609 32.688 -1.74 1 98.62 226 ILE B N 1
ATOM 6028 C CA . ILE B 1 226 ? 27.656 33.219 -2.715 1 98.62 226 ILE B CA 1
ATOM 6029 C C . ILE B 1 226 ? 28.016 34.656 -3.035 1 98.62 226 ILE B C 1
ATOM 6031 O O . ILE B 1 226 ? 28.078 35.5 -2.137 1 98.62 226 ILE B O 1
ATOM 6035 N N . GLU B 1 227 ? 28.266 34.875 -4.266 1 98.31 227 GLU B N 1
ATOM 6036 C CA . GLU B 1 227 ? 28.656 36.219 -4.676 1 98.31 227 GLU B CA 1
ATOM 6037 C C . GLU B 1 227 ? 27.531 36.938 -5.43 1 98.31 227 GLU B C 1
ATOM 6039 O O . GLU B 1 227 ? 26.719 36.281 -6.094 1 98.31 227 GLU B O 1
ATOM 6044 N N . GLY B 1 228 ? 27.438 38.281 -5.234 1 96.88 228 GLY B N 1
ATOM 6045 C CA . GLY B 1 228 ? 26.344 39 -5.855 1 96.88 228 GLY B CA 1
ATOM 6046 C C . GLY B 1 228 ? 26.719 40.438 -6.188 1 96.88 228 GLY B C 1
ATOM 6047 O O . GLY B 1 228 ? 27.781 40.938 -5.781 1 96.88 228 GLY B O 1
ATOM 6048 N N . GLU B 1 229 ? 25.969 40.969 -7.027 1 94.38 229 GLU B N 1
ATOM 6049 C CA . GLU B 1 229 ? 26.016 42.375 -7.418 1 94.38 229 GLU B CA 1
ATOM 6050 C C . GLU B 1 229 ? 24.688 43.062 -7.125 1 94.38 229 GLU B C 1
ATOM 6052 O O . GLU B 1 229 ? 23.625 42.469 -7.32 1 94.38 229 GLU B O 1
ATOM 6057 N N . ASP B 1 230 ? 24.766 44.312 -6.613 1 94.81 230 ASP B N 1
ATOM 6058 C CA . ASP B 1 230 ? 23.594 45.125 -6.348 1 94.81 230 ASP B CA 1
ATOM 6059 C C . ASP B 1 230 ? 22.594 44.375 -5.457 1 94.81 230 ASP B C 1
ATOM 6061 O O . ASP B 1 230 ? 21.391 44.375 -5.73 1 94.81 230 ASP B O 1
ATOM 6065 N N . GLY B 1 231 ? 23.125 43.531 -4.602 1 94.81 231 GLY B N 1
ATOM 6066 C CA . GLY B 1 231 ? 22.297 42.875 -3.596 1 94.81 231 GLY B CA 1
ATOM 6067 C C . GLY B 1 231 ? 21.688 41.594 -4.078 1 94.81 231 GLY B C 1
ATOM 6068 O O . GLY B 1 231 ? 20.891 40.969 -3.367 1 94.81 231 GLY B O 1
ATOM 6069 N N . LYS B 1 232 ? 22.078 41.156 -5.234 1 96.69 232 LYS B N 1
ATOM 6070 C CA . LYS B 1 232 ? 21.547 39.938 -5.82 1 96.69 232 LYS B CA 1
ATOM 6071 C C . LYS B 1 232 ? 22.672 38.969 -6.164 1 96.69 232 LYS B C 1
ATOM 6073 O O . LYS B 1 232 ? 23.766 39.375 -6.574 1 96.69 232 LYS B O 1
ATOM 6078 N N . VAL B 1 233 ? 22.344 37.719 -6.039 1 97.69 233 VAL B N 1
ATOM 6079 C CA . VAL B 1 233 ? 23.344 36.688 -6.336 1 97.69 233 VAL B CA 1
ATOM 6080 C C . VAL B 1 233 ? 23.641 36.656 -7.832 1 97.69 233 VAL B C 1
ATOM 6082 O O . VAL B 1 233 ? 22.734 36.844 -8.656 1 97.69 233 VAL B O 1
ATOM 6085 N N . THR B 1 234 ? 24.891 36.438 -8.156 1 97.62 234 THR B N 1
ATOM 6086 C CA . THR B 1 234 ? 25.281 36.25 -9.547 1 97.62 234 THR B CA 1
ATOM 6087 C C . THR B 1 234 ? 26.031 34.938 -9.734 1 97.62 234 THR B C 1
ATOM 6089 O O . THR B 1 234 ? 26.031 34.375 -10.836 1 97.62 234 THR B O 1
ATOM 6092 N N . ARG B 1 235 ? 26.656 34.469 -8.68 1 97.69 235 ARG B N 1
ATOM 6093 C CA . ARG B 1 235 ? 27.344 33.219 -8.82 1 97.69 235 ARG B CA 1
ATOM 6094 C C . ARG B 1 235 ? 27.516 32.531 -7.469 1 97.69 235 ARG B C 1
ATOM 6096 O O . ARG B 1 235 ? 27.484 33.188 -6.43 1 97.69 235 ARG B O 1
ATOM 6103 N N . VAL B 1 236 ? 27.703 31.203 -7.465 1 98.62 236 VAL B N 1
ATOM 6104 C CA . VAL B 1 236 ? 28 30.359 -6.312 1 98.62 236 VAL B CA 1
ATOM 6105 C C . VAL B 1 236 ? 29.406 29.781 -6.453 1 98.62 236 VAL B C 1
ATOM 6107 O O . VAL B 1 236 ? 29.75 29.219 -7.5 1 98.62 236 VAL B O 1
ATOM 6110 N N . VAL B 1 237 ? 30.203 29.984 -5.426 1 98.69 237 VAL B N 1
ATOM 6111 C CA . VAL B 1 237 ? 31.578 29.484 -5.43 1 98.69 237 VAL B CA 1
ATOM 6112 C C . VAL B 1 237 ? 31.672 28.219 -4.566 1 98.69 237 VAL B C 1
ATOM 6114 O O . VAL B 1 237 ? 31.281 28.234 -3.395 1 98.69 237 VAL B O 1
ATOM 6117 N N . THR B 1 238 ? 32.156 27.141 -5.191 1 98.56 238 THR B N 1
ATOM 6118 C CA . THR B 1 238 ? 32.406 25.906 -4.453 1 98.56 238 THR B CA 1
ATOM 6119 C C . THR B 1 238 ? 33.906 25.641 -4.32 1 98.56 238 THR B C 1
ATOM 6121 O O . THR B 1 238 ? 34.719 26.469 -4.746 1 98.56 238 THR B O 1
ATOM 6124 N N . ASN B 1 239 ? 34.219 24.578 -3.658 1 98.44 239 ASN B N 1
ATOM 6125 C CA . ASN B 1 239 ? 35.625 24.188 -3.553 1 98.44 239 ASN B CA 1
ATOM 6126 C C . ASN B 1 239 ? 36.156 23.625 -4.867 1 98.44 239 ASN B C 1
ATOM 6128 O O . ASN B 1 239 ? 37.344 23.281 -4.977 1 98.44 239 ASN B O 1
ATOM 6132 N N . LYS B 1 240 ? 35.312 23.531 -5.898 1 98.44 240 LYS B N 1
ATOM 6133 C CA . LYS B 1 240 ? 35.75 22.938 -7.152 1 98.44 240 LYS B CA 1
ATOM 6134 C C . LYS B 1 240 ? 35.5 23.875 -8.336 1 98.44 240 LYS B C 1
ATOM 6136 O O . LYS B 1 240 ? 36.219 23.797 -9.352 1 98.44 240 LYS B O 1
ATOM 6141 N N . ARG B 1 241 ? 34.438 24.688 -8.258 1 98.44 241 ARG B N 1
ATOM 6142 C CA . ARG B 1 241 ? 34.062 25.5 -9.414 1 98.44 241 ARG B CA 1
ATOM 6143 C C . ARG B 1 241 ? 33.25 26.719 -8.984 1 98.44 241 ARG B C 1
ATOM 6145 O O . ARG B 1 241 ? 33 26.906 -7.797 1 98.44 241 ARG B O 1
ATOM 6152 N N . THR B 1 242 ? 33.031 27.547 -9.945 1 98.5 242 THR B N 1
ATOM 6153 C CA . THR B 1 242 ? 32.062 28.656 -9.82 1 98.5 242 THR B CA 1
ATOM 6154 C C . THR B 1 242 ? 30.891 28.453 -10.766 1 98.5 242 THR B C 1
ATOM 6156 O O . THR B 1 242 ? 31.078 28.078 -11.93 1 98.5 242 THR B O 1
ATOM 6159 N N . ILE B 1 243 ? 29.703 28.656 -10.289 1 98.56 243 ILE B N 1
ATOM 6160 C CA . ILE B 1 243 ? 28.5 28.422 -11.062 1 98.56 243 ILE B CA 1
ATOM 6161 C C . ILE B 1 243 ? 27.656 29.703 -11.094 1 98.56 243 ILE B C 1
ATOM 6163 O O . ILE B 1 243 ? 27.328 30.266 -10.047 1 98.56 243 ILE B O 1
ATOM 6167 N N . ASP B 1 244 ? 27.312 30.172 -12.234 1 97.81 244 ASP B N 1
ATOM 6168 C CA . ASP B 1 244 ? 26.391 31.312 -12.344 1 97.81 244 ASP B CA 1
ATOM 6169 C C . ASP B 1 244 ? 25.016 30.953 -11.82 1 97.81 244 ASP B C 1
ATOM 6171 O O . ASP B 1 244 ? 24.531 29.844 -12.008 1 97.81 244 ASP B O 1
ATOM 6175 N N . ALA B 1 245 ? 24.422 31.891 -11.141 1 98.06 245 ALA B N 1
ATOM 6176 C CA . ALA B 1 245 ? 23.094 31.641 -10.586 1 98.06 245 ALA B CA 1
ATOM 6177 C C . ALA B 1 245 ? 22.312 32.938 -10.422 1 98.06 245 ALA B C 1
ATOM 6179 O O . ALA B 1 245 ? 22.859 33.938 -9.961 1 98.06 245 ALA B O 1
ATOM 6180 N N . ASP B 1 246 ? 21.047 32.906 -10.836 1 97.88 246 ASP B N 1
ATOM 6181 C CA . ASP B 1 246 ? 20.125 34 -10.625 1 97.88 246 ASP B CA 1
ATOM 6182 C C . ASP B 1 246 ? 19.359 33.844 -9.32 1 97.88 246 ASP B C 1
ATOM 6184 O O . ASP B 1 246 ? 18.781 34.812 -8.812 1 97.88 246 ASP B O 1
ATOM 6188 N N . LEU B 1 247 ? 19.328 32.719 -8.836 1 98.06 247 LEU B N 1
ATOM 6189 C CA . LEU B 1 247 ? 18.578 32.344 -7.637 1 98.06 247 LEU B CA 1
ATOM 6190 C C . LEU B 1 247 ? 19.266 31.203 -6.895 1 98.06 247 LEU B C 1
ATOM 6192 O O . LEU B 1 247 ? 19.781 30.281 -7.523 1 98.06 247 LEU B O 1
ATOM 6196 N N . VAL B 1 248 ? 19.375 31.297 -5.574 1 98.56 248 VAL B N 1
ATOM 6197 C CA . VAL B 1 248 ? 19.984 30.234 -4.773 1 98.56 248 VAL B CA 1
ATOM 6198 C C . VAL B 1 248 ? 19.016 29.766 -3.693 1 98.56 248 VAL B C 1
ATOM 6200 O O . VAL B 1 248 ? 18.359 30.594 -3.037 1 98.56 248 VAL B O 1
ATOM 6203 N N . ILE B 1 249 ? 18.797 28.484 -3.551 1 98.19 249 ILE B N 1
ATOM 6204 C CA . ILE B 1 249 ? 18.047 27.875 -2.449 1 98.19 249 ILE B CA 1
ATOM 6205 C C . ILE B 1 249 ? 19.016 27.188 -1.494 1 98.19 249 ILE B C 1
ATOM 6207 O O . ILE B 1 249 ? 19.781 26.297 -1.901 1 98.19 249 ILE B O 1
ATOM 6211 N N . LEU B 1 250 ? 19.016 27.641 -0.303 1 98.12 250 LEU B N 1
ATOM 6212 C CA . LEU B 1 250 ? 19.766 26.953 0.746 1 98.12 250 LEU B CA 1
ATOM 6213 C C . LEU B 1 250 ? 18.891 25.906 1.432 1 98.12 250 LEU B C 1
ATOM 6215 O O . LEU B 1 250 ? 18.062 26.234 2.277 1 98.12 250 LEU B O 1
ATOM 6219 N N . ALA B 1 251 ? 19.094 24.625 1.114 1 97.12 251 ALA B N 1
ATOM 6220 C CA . ALA B 1 251 ? 18.359 23.5 1.662 1 97.12 251 ALA B CA 1
ATOM 6221 C C . ALA B 1 251 ? 19.297 22.516 2.371 1 97.12 251 ALA B C 1
ATOM 6223 O O . ALA B 1 251 ? 19.344 21.328 2.047 1 97.12 251 ALA B O 1
ATOM 6224 N N . VAL B 1 252 ? 19.984 22.984 3.398 1 96.69 252 VAL B N 1
ATOM 6225 C CA . VAL B 1 252 ? 21.047 22.219 4.016 1 96.69 252 VAL B CA 1
ATOM 6226 C C . VAL B 1 252 ? 20.578 21.641 5.344 1 96.69 252 VAL B C 1
ATOM 6228 O O . VAL B 1 252 ? 21.359 21.453 6.277 1 96.69 252 VAL B O 1
ATOM 6231 N N . GLY B 1 253 ? 19.281 21.422 5.504 1 94.94 253 GLY B N 1
ATOM 6232 C CA . GLY B 1 253 ? 18.719 20.797 6.695 1 94.94 253 GLY B CA 1
ATOM 6233 C C . GLY B 1 253 ? 18.047 21.781 7.629 1 94.94 253 GLY B C 1
ATOM 6234 O O . GLY B 1 253 ? 18.062 23 7.375 1 94.94 253 GLY B O 1
ATOM 6235 N N . VAL B 1 254 ? 17.391 21.266 8.695 1 96.62 254 VAL B N 1
ATOM 6236 C CA . VAL B 1 254 ? 16.672 22.078 9.672 1 96.62 254 VAL B CA 1
ATOM 6237 C C . VAL B 1 254 ? 17.125 21.703 11.086 1 96.62 254 VAL B C 1
ATOM 6239 O O . VAL B 1 254 ? 17.688 20.625 11.297 1 96.62 254 VAL B O 1
ATOM 6242 N N . VAL B 1 255 ? 16.969 22.562 11.992 1 96.94 255 VAL B N 1
ATOM 6243 C CA . VAL B 1 255 ? 17.234 22.344 13.406 1 96.94 255 VAL B CA 1
ATOM 6244 C C . VAL B 1 255 ? 15.961 22.531 14.219 1 96.94 255 VAL B C 1
ATOM 6246 O O . VAL B 1 255 ? 15.172 23.438 13.938 1 96.94 255 VAL B O 1
ATOM 6249 N N . PRO B 1 256 ? 15.703 21.641 15.219 1 98.25 256 PRO B N 1
ATOM 6250 C CA . PRO B 1 256 ? 14.508 21.812 16.047 1 98.25 256 PRO B CA 1
ATOM 6251 C C . PRO B 1 256 ? 14.531 23.094 16.859 1 98.25 256 PRO B C 1
ATOM 6253 O O . PRO B 1 256 ? 15.578 23.469 17.406 1 98.25 256 PRO B O 1
ATOM 6256 N N . ASN B 1 257 ? 13.422 23.797 16.891 1 98.31 257 ASN B N 1
ATOM 6257 C CA . ASN B 1 257 ? 13.281 24.969 17.75 1 98.31 257 ASN B CA 1
ATOM 6258 C C . ASN B 1 257 ? 13.07 24.562 19.203 1 98.31 257 ASN B C 1
ATOM 6260 O O . ASN B 1 257 ? 11.93 24.375 19.641 1 98.31 257 ASN B O 1
ATOM 6264 N N . ASP B 1 258 ? 14.211 24.531 19.984 1 98.38 258 ASP B N 1
ATOM 6265 C CA . ASP B 1 258 ? 14.078 24.078 21.359 1 98.38 258 ASP B CA 1
ATOM 6266 C C . ASP B 1 258 ? 14.562 25.141 22.344 1 98.38 258 ASP B C 1
ATOM 6268 O O . ASP B 1 258 ? 14.672 24.875 23.547 1 98.38 258 ASP B O 1
ATOM 6272 N N . SER B 1 259 ? 14.852 26.375 21.891 1 97.81 259 SER B N 1
ATOM 6273 C CA . SER B 1 259 ? 15.461 27.391 22.734 1 97.81 259 SER B CA 1
ATOM 6274 C C . SER B 1 259 ? 14.539 27.797 23.875 1 97.81 259 SER B C 1
ATOM 6276 O O . SER B 1 259 ? 14.969 27.891 25.031 1 97.81 259 SER B O 1
ATOM 6278 N N . LEU B 1 260 ? 13.25 28.078 23.547 1 98.25 260 LEU B N 1
ATOM 6279 C CA . LEU B 1 260 ? 12.281 28.453 24.562 1 98.25 260 LEU B CA 1
ATOM 6280 C C . LEU B 1 260 ? 12.188 27.406 25.656 1 98.25 260 LEU B C 1
ATOM 6282 O O . LEU B 1 260 ? 12.078 27.734 26.844 1 98.25 260 LEU B O 1
ATOM 6286 N N . ALA B 1 261 ? 12.18 26.141 25.25 1 98.81 261 ALA B N 1
ATOM 6287 C CA . ALA B 1 261 ? 12.094 25.031 26.188 1 98.81 261 ALA B CA 1
ATOM 6288 C C . ALA B 1 261 ? 13.352 24.938 27.047 1 98.81 261 ALA B C 1
ATOM 6290 O O . ALA B 1 261 ? 13.281 24.75 28.266 1 98.81 261 ALA B O 1
ATOM 6291 N N . ARG B 1 262 ? 14.523 25.016 26.375 1 98.19 262 ARG B N 1
ATOM 6292 C CA . ARG B 1 262 ? 15.805 24.969 27.078 1 98.19 262 ARG B CA 1
ATOM 6293 C C . ARG B 1 262 ? 15.906 26.078 28.109 1 98.19 262 ARG B C 1
ATOM 6295 O O . ARG B 1 262 ? 16.312 25.844 29.25 1 98.19 262 ARG B O 1
ATOM 6302 N N . GLU B 1 263 ? 15.562 27.234 27.766 1 98.38 263 GLU B N 1
ATOM 6303 C CA . GLU B 1 263 ? 15.625 28.406 28.656 1 98.38 263 GLU B CA 1
ATOM 6304 C C . GLU B 1 263 ? 14.664 28.266 29.828 1 98.38 263 GLU B C 1
ATOM 6306 O O . GLU B 1 263 ? 14.922 28.797 30.906 1 98.38 263 GLU B O 1
ATOM 6311 N N . ALA B 1 264 ? 13.602 27.578 29.578 1 98.69 264 ALA B N 1
ATOM 6312 C CA . ALA B 1 264 ? 12.609 27.359 30.625 1 98.69 264 ALA B CA 1
ATOM 6313 C C . ALA B 1 264 ? 13.016 26.203 31.531 1 98.69 264 ALA B C 1
ATOM 6315 O O . ALA B 1 264 ? 12.32 25.891 32.5 1 98.69 264 ALA B O 1
ATOM 6316 N N . GLY B 1 265 ? 14.078 25.531 31.219 1 98.5 265 GLY B N 1
ATOM 6317 C CA . GLY B 1 265 ? 14.602 24.469 32.062 1 98.5 265 GLY B CA 1
ATOM 6318 C C . GLY B 1 265 ? 14.062 23.094 31.719 1 98.5 265 GLY B C 1
ATOM 6319 O O . GLY B 1 265 ? 14.164 22.156 32.5 1 98.5 265 GLY B O 1
ATOM 6320 N N . LEU B 1 266 ? 13.469 22.953 30.578 1 98.88 266 LEU B N 1
ATOM 6321 C CA . LEU B 1 266 ? 12.977 21.656 30.156 1 98.88 266 LEU B CA 1
ATOM 6322 C C . LEU B 1 266 ? 14.109 20.797 29.578 1 98.88 266 LEU B C 1
ATOM 6324 O O . LEU B 1 266 ? 15.109 21.344 29.094 1 98.88 266 LEU B O 1
ATOM 6328 N N . SER B 1 267 ? 13.945 19.453 29.609 1 98.75 267 SER B N 1
ATOM 6329 C CA . SER B 1 267 ? 14.961 18.531 29.094 1 98.75 267 SER B CA 1
ATOM 6330 C C . SER B 1 267 ? 15 18.547 27.562 1 98.75 267 SER B C 1
ATOM 6332 O O . SER B 1 267 ? 13.977 18.344 26.906 1 98.75 267 SER B O 1
ATOM 6334 N N . CYS B 1 268 ? 16.141 18.828 27.031 1 98.56 268 CYS B N 1
ATOM 6335 C CA . CYS B 1 268 ? 16.391 18.797 25.609 1 98.56 268 CYS B CA 1
ATOM 6336 C C . CYS B 1 268 ? 17.625 17.969 25.297 1 98.56 268 CYS B C 1
ATOM 6338 O O . CYS B 1 268 ? 18.531 17.828 26.125 1 98.56 268 CYS B O 1
ATOM 6340 N N . SER B 1 269 ? 17.578 17.375 24.156 1 97.88 269 SER B N 1
ATOM 6341 C CA . SER B 1 269 ? 18.734 16.609 23.734 1 97.88 269 SER B CA 1
ATOM 6342 C C . SER B 1 269 ? 19.938 17.5 23.469 1 97.88 269 SER B C 1
ATOM 6344 O O . SER B 1 269 ? 19.781 18.672 23.125 1 97.88 269 SER B O 1
ATOM 6346 N N . GLU B 1 270 ? 21.172 16.953 23.531 1 95.12 270 GLU B N 1
ATOM 6347 C CA . GLU B 1 270 ? 22.391 17.703 23.281 1 95.12 270 GLU B CA 1
ATOM 6348 C C . GLU B 1 270 ? 22.469 18.188 21.828 1 95.12 270 GLU B C 1
ATOM 6350 O O . GLU B 1 270 ? 22.953 19.281 21.562 1 95.12 270 GLU B O 1
ATOM 6355 N N . ARG B 1 271 ? 21.922 17.406 20.984 1 90.5 271 ARG B N 1
ATOM 6356 C CA . ARG B 1 271 ? 22 17.719 19.562 1 90.5 271 ARG B CA 1
ATOM 6357 C C . ARG B 1 271 ? 20.812 18.562 19.125 1 90.5 271 ARG B C 1
ATOM 6359 O O . ARG B 1 271 ? 20.688 18.906 17.953 1 90.5 271 ARG B O 1
ATOM 6366 N N . GLY B 1 272 ? 19.953 18.828 20.109 1 96.81 272 GLY B N 1
ATOM 6367 C CA . GLY B 1 272 ? 18.781 19.625 19.812 1 96.81 272 GLY B CA 1
ATOM 6368 C C . GLY B 1 272 ? 17.484 18.828 19.844 1 96.81 272 GLY B C 1
ATOM 6369 O O . GLY B 1 272 ? 17.484 17.641 19.547 1 96.81 272 GLY B O 1
ATOM 6370 N N . GLY B 1 273 ? 16.438 19.562 20.219 1 98.69 273 GLY B N 1
ATOM 6371 C CA . GLY B 1 273 ? 15.109 18.953 20.297 1 98.69 273 GLY B CA 1
ATOM 6372 C C . GLY B 1 273 ? 14.648 18.719 21.719 1 98.69 273 GLY B C 1
ATOM 6373 O O . GLY B 1 273 ? 15.453 18.359 22.594 1 98.69 273 GLY B O 1
ATOM 6374 N N . ILE B 1 274 ? 13.422 18.906 21.938 1 98.94 274 ILE B N 1
ATOM 6375 C CA . ILE B 1 274 ? 12.82 18.672 23.25 1 98.94 274 ILE B CA 1
ATOM 6376 C C . ILE B 1 274 ? 12.602 17.172 23.453 1 98.94 274 ILE B C 1
ATOM 6378 O O . ILE B 1 274 ? 12.102 16.484 22.562 1 98.94 274 ILE B O 1
ATOM 6382 N N . ILE B 1 275 ? 13.047 16.594 24.578 1 98.75 275 ILE B N 1
ATOM 6383 C CA . ILE B 1 275 ? 12.805 15.188 24.906 1 98.75 275 ILE B CA 1
ATOM 6384 C C . ILE B 1 275 ? 11.398 15.031 25.484 1 98.75 275 ILE B C 1
ATOM 6386 O O . ILE B 1 275 ? 11 15.773 26.375 1 98.75 275 ILE B O 1
ATOM 6390 N N . VAL B 1 276 ? 10.641 14.117 24.984 1 98.75 276 VAL B N 1
ATOM 6391 C CA . VAL B 1 276 ? 9.266 13.906 25.422 1 98.75 276 VAL B CA 1
ATOM 6392 C C . VAL B 1 276 ? 9.047 12.438 25.75 1 98.75 276 VAL B C 1
ATOM 6394 O O . VAL B 1 276 ? 9.781 11.57 25.266 1 98.75 276 VAL B O 1
ATOM 6397 N N . SER B 1 277 ? 8.055 12.141 26.609 1 98.12 277 SER B N 1
ATOM 6398 C CA . SER B 1 277 ? 7.621 10.773 26.891 1 98.12 277 SER B CA 1
ATOM 6399 C C . SER B 1 277 ? 6.719 10.227 25.797 1 98.12 277 SER B C 1
ATOM 6401 O O . SER B 1 277 ? 6.438 10.922 24.812 1 98.12 277 SER B O 1
ATOM 6403 N N . LYS B 1 278 ? 6.215 9.047 25.938 1 97.38 278 LYS B N 1
ATOM 6404 C CA . LYS B 1 278 ? 5.285 8.445 24.984 1 97.38 278 LYS B CA 1
ATOM 6405 C C . LYS B 1 278 ? 3.934 9.148 25.016 1 97.38 278 LYS B C 1
ATOM 6407 O O . LYS B 1 278 ? 3.131 9.008 24.094 1 97.38 278 LYS B O 1
ATOM 6412 N N . THR B 1 279 ? 3.637 9.836 26.062 1 98.25 279 THR B N 1
ATOM 6413 C CA . THR B 1 279 ? 2.398 10.609 26.125 1 98.25 279 THR B CA 1
ATOM 6414 C C . THR B 1 279 ? 2.617 12.031 25.609 1 98.25 279 THR B C 1
ATOM 6416 O O . THR B 1 279 ? 1.732 12.875 25.719 1 98.25 279 THR B O 1
ATOM 6419 N N . MET B 1 280 ? 3.842 12.352 25.141 1 98.69 280 MET B N 1
ATOM 6420 C CA . MET B 1 280 ? 4.266 13.602 24.531 1 98.69 280 MET B CA 1
ATOM 6421 C C . MET B 1 280 ? 4.438 14.695 25.578 1 98.69 280 MET B C 1
ATOM 6423 O O . MET B 1 280 ? 4.426 15.883 25.266 1 98.69 280 MET B O 1
ATOM 6427 N N . GLN B 1 281 ? 4.559 14.258 26.859 1 98.69 281 GLN B N 1
ATOM 6428 C CA . GLN B 1 281 ? 4.875 15.18 27.953 1 98.69 281 GLN B CA 1
ATOM 6429 C C . GLN B 1 281 ? 6.371 15.477 28 1 98.69 281 GLN B C 1
ATOM 6431 O O . GLN B 1 281 ? 7.195 14.594 27.75 1 98.69 281 GLN B O 1
ATOM 6436 N N . THR B 1 282 ? 6.688 16.766 28.25 1 98.81 282 THR B N 1
ATOM 6437 C CA . THR B 1 282 ? 8.07 17.125 28.516 1 98.81 282 THR B CA 1
ATOM 6438 C C . THR B 1 282 ? 8.469 16.75 29.938 1 98.81 282 THR B C 1
ATOM 6440 O O . THR B 1 282 ? 7.77 15.977 30.609 1 98.81 282 THR B O 1
ATOM 6443 N N . SER B 1 283 ? 9.68 17.266 30.344 1 98.75 283 SER B N 1
ATOM 6444 C CA . SER B 1 283 ? 10.125 17 31.719 1 98.75 283 SER B CA 1
ATOM 6445 C C . SER B 1 283 ? 9.227 17.688 32.719 1 98.75 283 SER B C 1
ATOM 6447 O O . SER B 1 283 ? 9.32 17.438 33.938 1 98.75 283 SER B O 1
ATOM 6449 N N . ASP B 1 284 ? 8.375 18.594 32.375 1 98.69 284 ASP B N 1
ATOM 6450 C CA . ASP B 1 284 ? 7.312 19.188 33.188 1 98.69 284 ASP B CA 1
ATOM 6451 C C . ASP B 1 284 ? 5.961 18.562 32.844 1 98.69 284 ASP B C 1
ATOM 6453 O O . ASP B 1 284 ? 5.508 18.625 31.703 1 98.69 284 ASP B O 1
ATOM 6457 N N . PRO B 1 285 ? 5.238 17.969 33.75 1 97.94 285 PRO B N 1
ATOM 6458 C CA . PRO B 1 285 ? 4 17.234 33.469 1 97.94 285 PRO B CA 1
ATOM 6459 C C . PRO B 1 285 ? 2.895 18.125 32.906 1 97.94 285 PRO B C 1
ATOM 6461 O O . PRO B 1 285 ? 1.907 17.609 32.375 1 97.94 285 PRO B O 1
ATOM 6464 N N . ASP B 1 286 ? 3.023 19.453 33.031 1 98.62 286 ASP B N 1
ATOM 6465 C CA . ASP B 1 286 ? 1.985 20.359 32.531 1 98.62 286 ASP B CA 1
ATOM 6466 C C . ASP B 1 286 ? 2.359 20.953 31.188 1 98.62 286 ASP B C 1
ATOM 6468 O O . ASP B 1 286 ? 1.631 21.781 30.641 1 98.62 286 ASP B O 1
ATOM 6472 N N . VAL B 1 287 ? 3.514 20.547 30.609 1 98.94 287 VAL B N 1
ATOM 6473 C CA . VAL B 1 287 ? 3.992 21.047 29.328 1 98.94 287 VAL B CA 1
ATOM 6474 C C . VAL B 1 287 ? 4.172 19.891 28.344 1 98.94 287 VAL B C 1
ATOM 6476 O O . VAL B 1 287 ? 4.906 18.938 28.625 1 98.94 287 VAL B O 1
ATOM 6479 N N . TYR B 1 288 ? 3.459 19.938 27.266 1 98.94 288 TYR B N 1
ATOM 6480 C CA . TYR B 1 288 ? 3.539 18.969 26.172 1 98.94 288 TYR B CA 1
ATOM 6481 C C . TYR B 1 288 ? 4.262 19.547 24.969 1 98.94 288 TYR B C 1
ATOM 6483 O O . TYR B 1 288 ? 4.309 20.766 24.797 1 98.94 288 TYR B O 1
ATOM 6491 N N . ALA B 1 289 ? 4.871 18.688 24.141 1 98.94 289 ALA B N 1
ATOM 6492 C CA . ALA B 1 289 ? 5.547 19.156 22.922 1 98.94 289 ALA B CA 1
ATOM 6493 C C . ALA B 1 289 ? 5.484 18.094 21.828 1 98.94 289 ALA B C 1
ATOM 6495 O O . ALA B 1 289 ? 5.371 16.906 22.109 1 98.94 289 ALA B O 1
ATOM 6496 N N . GLY B 1 290 ? 5.59 18.531 20.609 1 98.81 290 GLY B N 1
ATOM 6497 C CA . GLY B 1 290 ? 5.578 17.625 19.469 1 98.81 290 GLY B CA 1
ATOM 6498 C C . GLY B 1 290 ? 5.977 18.297 18.172 1 98.81 290 GLY B C 1
ATOM 6499 O O . GLY B 1 290 ? 6.355 19.469 18.156 1 98.81 290 GLY B O 1
ATOM 6500 N N . GLY B 1 291 ? 5.895 17.531 17.062 1 98.38 291 GLY B N 1
ATOM 6501 C CA . GLY B 1 291 ? 6.285 18.047 15.75 1 98.38 291 GLY B CA 1
ATOM 6502 C C . GLY B 1 291 ? 7.789 18.141 15.57 1 98.38 291 GLY B C 1
ATOM 6503 O O . GLY B 1 291 ? 8.531 17.297 16.094 1 98.38 291 GLY B O 1
ATOM 6504 N N . ASP B 1 292 ? 8.18 19.141 14.859 1 98.31 292 ASP B N 1
ATOM 6505 C CA . ASP B 1 292 ? 9.57 19.219 14.43 1 98.31 292 ASP B CA 1
ATOM 6506 C C . ASP B 1 292 ? 10.461 19.766 15.547 1 98.31 292 ASP B C 1
ATOM 6508 O O . ASP B 1 292 ? 11.688 19.828 15.391 1 98.31 292 ASP B O 1
ATOM 6512 N N . CYS B 1 293 ? 9.914 20.078 16.734 1 98.81 293 CYS B N 1
ATOM 6513 C CA . CYS B 1 293 ? 10.773 20.625 17.797 1 98.81 293 CYS B CA 1
ATOM 6514 C C . CYS B 1 293 ? 11.156 19.531 18.797 1 98.81 293 CYS B C 1
ATOM 6516 O O . CYS B 1 293 ? 11.805 19.812 19.797 1 98.81 293 CYS B O 1
ATOM 6518 N N . VAL B 1 294 ? 10.75 18.297 18.547 1 98.88 294 VAL B N 1
ATOM 6519 C CA . VAL B 1 294 ? 11.023 17.25 19.516 1 98.88 294 VAL B CA 1
ATOM 6520 C C . VAL B 1 294 ? 11.922 16.188 18.891 1 98.88 294 VAL B C 1
ATOM 6522 O O . VAL B 1 294 ? 12.062 16.125 17.656 1 98.88 294 VAL B O 1
ATOM 6525 N N . VAL B 1 295 ? 12.57 15.383 19.688 1 98.56 295 VAL B N 1
ATOM 6526 C CA . VAL B 1 295 ? 13.195 14.117 19.328 1 98.56 295 VAL B CA 1
ATOM 6527 C C . VAL B 1 295 ? 12.43 12.961 19.969 1 98.56 295 VAL B C 1
ATOM 6529 O O . VAL B 1 295 ? 11.938 13.07 21.094 1 98.56 295 VAL B O 1
ATOM 6532 N N . ILE B 1 296 ? 12.227 11.953 19.188 1 98.06 296 ILE B N 1
ATOM 6533 C CA . ILE B 1 296 ? 11.445 10.812 19.656 1 98.06 296 ILE B CA 1
ATOM 6534 C C . ILE B 1 296 ? 12.195 9.516 19.344 1 98.06 296 ILE B C 1
ATOM 6536 O O . ILE B 1 296 ? 13.156 9.516 18.578 1 98.06 296 ILE B O 1
ATOM 6540 N N . GLU B 1 297 ? 11.734 8.461 19.906 1 97.5 297 GLU B N 1
ATOM 6541 C CA . GLU B 1 297 ? 12.383 7.16 19.766 1 97.5 297 GLU B CA 1
ATOM 6542 C C . GLU B 1 297 ? 12.203 6.613 18.344 1 97.5 297 GLU B C 1
ATOM 6544 O O . GLU B 1 297 ? 11.117 6.699 17.781 1 97.5 297 GLU B O 1
ATOM 6549 N N . ASN B 1 298 ? 13.32 6.148 17.766 1 97.81 298 ASN B N 1
ATOM 6550 C CA . ASN B 1 298 ? 13.242 5.266 16.609 1 97.81 298 ASN B CA 1
ATOM 6551 C C . ASN B 1 298 ? 12.875 3.84 17 1 97.81 298 ASN B C 1
ATOM 6553 O O . ASN B 1 298 ? 13.625 3.184 17.734 1 97.81 298 ASN B O 1
ATOM 6557 N N . ILE B 1 299 ? 11.812 3.389 16.453 1 97.19 299 ILE B N 1
ATOM 6558 C CA . ILE B 1 299 ? 11.242 2.121 16.891 1 97.19 299 ILE B CA 1
ATOM 6559 C C . ILE B 1 299 ? 12.195 0.978 16.547 1 97.19 299 ILE B C 1
ATOM 6561 O O . ILE B 1 299 ? 12.25 -0.028 17.25 1 97.19 299 ILE B O 1
ATOM 6565 N N . VAL B 1 300 ? 12.992 1.068 15.461 1 97.94 300 VAL B N 1
ATOM 6566 C CA . VAL B 1 300 ? 13.859 -0.004 14.992 1 97.94 300 VAL B CA 1
ATOM 6567 C C . VAL B 1 300 ? 15.141 -0.039 15.82 1 97.94 300 VAL B C 1
ATOM 6569 O O . VAL B 1 300 ? 15.578 -1.107 16.25 1 97.94 300 VAL B O 1
ATOM 6572 N N . THR B 1 301 ? 15.742 1.135 16.172 1 97.44 301 THR B N 1
ATOM 6573 C CA . THR B 1 301 ? 17.047 1.188 16.844 1 97.44 301 THR B CA 1
ATOM 6574 C C . THR B 1 301 ? 16.859 1.306 18.359 1 97.44 301 THR B C 1
ATOM 6576 O O . THR B 1 301 ? 17.766 0.985 19.125 1 97.44 301 THR B O 1
ATOM 6579 N N . GLY B 1 302 ? 15.719 1.845 18.812 1 96.62 302 GLY B N 1
ATOM 6580 C CA . GLY B 1 302 ? 15.5 2.131 20.219 1 96.62 302 GLY B CA 1
ATOM 6581 C C . GLY B 1 302 ? 16.156 3.414 20.672 1 96.62 302 GLY B C 1
ATOM 6582 O O . GLY B 1 302 ? 16.078 3.771 21.859 1 96.62 302 GLY B O 1
ATOM 6583 N N . LYS B 1 303 ? 16.734 4.145 19.797 1 96.81 303 LYS B N 1
ATOM 6584 C CA . LYS B 1 303 ? 17.438 5.379 20.125 1 96.81 303 LYS B CA 1
ATOM 6585 C C . LYS B 1 303 ? 16.609 6.602 19.734 1 96.81 303 LYS B C 1
ATOM 6587 O O . LYS B 1 303 ? 15.68 6.5 18.938 1 96.81 303 LYS B O 1
ATOM 6592 N N . LEU B 1 304 ? 16.938 7.742 20.328 1 97 304 LEU B N 1
ATOM 6593 C CA . LEU B 1 304 ? 16.266 8.984 19.969 1 97 304 LEU B CA 1
ATOM 6594 C C . LEU B 1 304 ? 16.656 9.438 18.562 1 97 304 LEU B C 1
ATOM 6596 O O . LEU B 1 304 ? 17.828 9.312 18.172 1 97 304 LEU B O 1
ATOM 6600 N N . GLY B 1 305 ? 15.68 9.781 17.875 1 96.56 305 GLY B N 1
ATOM 6601 C CA . GLY B 1 305 ? 15.883 10.312 16.531 1 96.56 305 GLY B CA 1
ATOM 6602 C C . GLY B 1 305 ? 15.047 11.547 16.234 1 96.56 305 GLY B C 1
ATOM 6603 O O . GLY B 1 305 ? 14.188 11.914 17.031 1 96.56 305 GLY B O 1
ATOM 6604 N N . TYR B 1 306 ? 15.414 12.258 15.203 1 97.31 306 TYR B N 1
ATOM 6605 C CA . TYR B 1 306 ? 14.75 13.477 14.758 1 97.31 306 TYR B CA 1
ATOM 6606 C C . TYR B 1 306 ? 14.016 13.25 13.438 1 97.31 306 TYR B C 1
ATOM 6608 O O . TYR B 1 306 ? 14.625 12.867 12.438 1 97.31 306 TYR B O 1
ATOM 6616 N N . TYR B 1 307 ? 12.719 13.398 13.375 1 97.25 307 TYR B N 1
ATOM 6617 C CA . TYR B 1 307 ? 11.867 13.102 12.227 1 97.25 307 TYR B CA 1
ATOM 6618 C C . TYR B 1 307 ? 10.945 14.266 11.914 1 97.25 307 TYR B C 1
ATOM 6620 O O . TYR B 1 307 ? 9.766 14.258 12.289 1 97.25 307 TYR B O 1
ATOM 6628 N N . PRO B 1 308 ? 11.43 15.312 11.234 1 96.31 308 PRO B N 1
ATOM 6629 C CA . PRO B 1 308 ? 10.602 16.469 10.867 1 96.31 308 PRO B CA 1
ATOM 6630 C C . PRO B 1 308 ? 9.625 16.141 9.734 1 96.31 308 PRO B C 1
ATOM 6632 O O . PRO B 1 308 ? 9.844 16.547 8.594 1 96.31 308 PRO B O 1
ATOM 6635 N N . LEU B 1 309 ? 8.531 15.508 10.023 1 96.38 309 LEU B N 1
ATOM 6636 C CA . LEU B 1 309 ? 7.516 15.047 9.078 1 96.38 309 LEU B CA 1
ATOM 6637 C C . LEU B 1 309 ? 6.137 15.555 9.477 1 96.38 309 LEU B C 1
ATOM 6639 O O . LEU B 1 309 ? 5.711 15.391 10.625 1 96.38 309 LEU B O 1
ATOM 6643 N N . GLY B 1 310 ? 5.457 16.188 8.492 1 96.44 310 GLY B N 1
ATOM 6644 C CA . GLY B 1 310 ? 4.137 16.734 8.742 1 96.44 310 GLY B CA 1
ATOM 6645 C C . GLY B 1 310 ? 3.137 15.695 9.219 1 96.44 310 GLY B C 1
ATOM 6646 O O . GLY B 1 310 ? 2.27 15.992 10.039 1 96.44 310 GLY B O 1
ATOM 6647 N N . SER B 1 311 ? 3.244 14.469 8.727 1 96.75 311 SER B N 1
ATOM 6648 C CA . SER B 1 311 ? 2.35 13.391 9.125 1 96.75 311 SER B CA 1
ATOM 6649 C C . SER B 1 311 ? 2.488 13.078 10.617 1 96.75 311 SER B C 1
ATOM 6651 O O . SER B 1 311 ? 1.489 12.898 11.312 1 96.75 311 SER B O 1
ATOM 6653 N N . LEU B 1 312 ? 3.68 13.062 11.148 1 97.62 312 LEU B N 1
ATOM 6654 C CA . LEU B 1 312 ? 3.916 12.781 12.562 1 97.62 312 LEU B CA 1
ATOM 6655 C C . LEU B 1 312 ? 3.414 13.93 13.43 1 97.62 312 LEU B C 1
ATOM 6657 O O . LEU B 1 312 ? 2.873 13.695 14.516 1 97.62 312 LEU B O 1
ATOM 6661 N N . ALA B 1 313 ? 3.645 15.141 12.914 1 98.12 313 ALA B N 1
ATOM 6662 C CA . ALA B 1 313 ? 3.141 16.297 13.656 1 98.12 313 ALA B CA 1
ATOM 6663 C C . ALA B 1 313 ? 1.634 16.188 13.875 1 98.12 313 ALA B C 1
ATOM 6665 O O . ALA B 1 313 ? 1.135 16.5 14.953 1 98.12 313 ALA B O 1
ATOM 6666 N N . ASN B 1 314 ? 0.934 15.766 12.859 1 97.44 314 ASN B N 1
ATOM 6667 C CA . ASN B 1 314 ? -0.515 15.625 12.961 1 97.44 314 ASN B CA 1
ATOM 6668 C C . ASN B 1 314 ? -0.901 14.539 13.961 1 97.44 314 ASN B C 1
ATOM 6670 O O . ASN B 1 314 ? -1.771 14.742 14.812 1 97.44 314 ASN B O 1
ATOM 6674 N N . SER B 1 315 ? -0.293 13.391 13.875 1 97.56 315 SER B N 1
ATOM 6675 C CA . SER B 1 315 ? -0.573 12.297 14.797 1 97.56 315 SER B CA 1
ATOM 6676 C C . SER B 1 315 ? -0.267 12.703 16.234 1 97.56 315 SER B C 1
ATOM 6678 O O . SER B 1 315 ? -1.062 12.445 17.141 1 97.56 315 SER B O 1
ATOM 6680 N N . GLN B 1 316 ? 0.84 13.336 16.422 1 98.56 316 GLN B N 1
ATOM 6681 C CA . GLN B 1 316 ? 1.254 13.773 17.75 1 98.56 316 GLN B CA 1
ATOM 6682 C C . GLN B 1 316 ? 0.323 14.852 18.281 1 98.56 316 GLN B C 1
ATOM 6684 O O . GLN B 1 316 ? 0.023 14.883 19.484 1 98.56 316 GLN B O 1
ATOM 6689 N N . GLY B 1 317 ? -0.097 15.742 17.375 1 98.69 317 GLY B N 1
ATOM 6690 C CA . GLY B 1 317 ? -1.042 16.766 17.781 1 98.69 317 GLY B CA 1
ATOM 6691 C C . GLY B 1 317 ? -2.328 16.203 18.344 1 98.69 317 GLY B C 1
ATOM 6692 O O . GLY B 1 317 ? -2.854 16.719 19.344 1 98.69 317 GLY B O 1
ATOM 6693 N N . ARG B 1 318 ? -2.844 15.195 17.75 1 98.19 318 ARG B N 1
ATOM 6694 C CA . ARG B 1 318 ? -4.062 14.57 18.25 1 98.19 318 ARG B CA 1
ATOM 6695 C C . ARG B 1 318 ? -3.83 13.953 19.625 1 98.19 318 ARG B C 1
ATOM 6697 O O . ARG B 1 318 ? -4.668 14.086 20.531 1 98.19 318 ARG B O 1
ATOM 6704 N N . ILE B 1 319 ? -2.725 13.266 19.812 1 98.31 319 ILE B N 1
ATOM 6705 C CA . ILE B 1 319 ? -2.391 12.609 21.078 1 98.31 319 ILE B CA 1
ATOM 6706 C C . ILE B 1 319 ? -2.248 13.664 22.172 1 98.31 319 ILE B C 1
ATOM 6708 O O . ILE B 1 319 ? -2.809 13.508 23.266 1 98.31 319 ILE B O 1
ATOM 6712 N N . ILE B 1 320 ? -1.552 14.727 21.875 1 98.81 320 ILE B N 1
ATOM 6713 C CA . ILE B 1 320 ? -1.336 15.805 22.828 1 98.81 320 ILE B CA 1
ATOM 6714 C C . ILE B 1 320 ? -2.674 16.422 23.219 1 98.81 320 ILE B C 1
ATOM 6716 O O . ILE B 1 320 ? -2.951 16.641 24.406 1 98.81 320 ILE B O 1
ATOM 6720 N N . GLY B 1 321 ? -3.479 16.75 22.172 1 98.81 321 GLY B N 1
ATOM 6721 C CA . GLY B 1 321 ? -4.777 17.344 22.469 1 98.81 321 GLY B CA 1
ATOM 6722 C C . GLY B 1 321 ? -5.625 16.469 23.375 1 98.81 321 GLY B C 1
ATOM 6723 O O . GLY B 1 321 ? -6.246 16.984 24.312 1 98.81 321 GLY B O 1
ATOM 6724 N N . THR B 1 322 ? -5.621 15.188 23.125 1 98.38 322 THR B N 1
ATOM 6725 C CA . THR B 1 322 ? -6.363 14.25 23.953 1 98.38 322 THR B CA 1
ATOM 6726 C C . THR B 1 322 ? -5.824 14.25 25.375 1 98.38 322 THR B C 1
ATOM 6728 O O . THR B 1 322 ? -6.598 14.305 26.344 1 98.38 322 THR B O 1
ATOM 6731 N N . ASN B 1 323 ? -4.508 14.188 25.531 1 98.62 323 ASN B N 1
ATOM 6732 C CA . ASN B 1 323 ? -3.887 14.062 26.859 1 98.62 323 ASN B CA 1
ATOM 6733 C C . ASN B 1 323 ? -4.004 15.352 27.656 1 98.62 323 ASN B C 1
ATOM 6735 O O . ASN B 1 323 ? -4.168 15.312 28.875 1 98.62 323 ASN B O 1
ATOM 6739 N N . VAL B 1 324 ? -3.889 16.484 27 1 98.69 324 VAL B N 1
ATOM 6740 C CA . VAL B 1 324 ? -4.078 17.781 27.641 1 98.69 324 VAL B CA 1
ATOM 6741 C C . VAL B 1 324 ? -5.488 17.875 28.219 1 98.69 324 VAL B C 1
ATOM 6743 O O . VAL B 1 324 ? -5.691 18.469 29.281 1 98.69 324 VAL B O 1
ATOM 6746 N N . ALA B 1 325 ? -6.445 17.297 27.547 1 97.81 325 ALA B N 1
ATOM 6747 C CA . ALA B 1 325 ? -7.844 17.344 27.953 1 97.81 325 ALA B CA 1
ATOM 6748 C C . ALA B 1 325 ? -8.164 16.219 28.938 1 97.81 325 ALA B C 1
ATOM 6750 O O . ALA B 1 325 ? -9.336 15.977 29.25 1 97.81 325 ALA B O 1
ATOM 6751 N N . GLY B 1 326 ? -7.191 15.477 29.375 1 96.5 326 GLY B N 1
ATOM 6752 C CA . GLY B 1 326 ? -7.402 14.523 30.453 1 96.5 326 GLY B CA 1
ATOM 6753 C C . GLY B 1 326 ? -7.32 13.078 29.984 1 96.5 326 GLY B C 1
ATOM 6754 O O . GLY B 1 326 ? -7.559 12.156 30.781 1 96.5 326 GLY B O 1
ATOM 6755 N N . GLY B 1 327 ? -6.965 12.875 28.719 1 95.62 327 GLY B N 1
ATOM 6756 C CA . GLY B 1 327 ? -6.801 11.523 28.203 1 95.62 327 GLY B CA 1
ATOM 6757 C C . GLY B 1 327 ? -5.438 10.93 28.516 1 95.62 327 GLY B C 1
ATOM 6758 O O . GLY B 1 327 ? -4.676 11.5 29.297 1 95.62 327 GLY B O 1
ATOM 6759 N N . ARG B 1 328 ? -5.133 9.672 28.031 1 93.81 328 ARG B N 1
ATOM 6760 C CA . ARG B 1 328 ? -3.867 8.984 28.266 1 93.81 328 ARG B CA 1
ATOM 6761 C C . ARG B 1 328 ? -3.436 8.203 27.031 1 93.81 328 ARG B C 1
ATOM 6763 O O . ARG B 1 328 ? -3.111 7.02 27.125 1 93.81 328 ARG B O 1
ATOM 6770 N N . GLU B 1 329 ? -3.434 8.922 25.922 1 96.5 329 GLU B N 1
ATOM 6771 C CA . GLU B 1 329 ? -3 8.289 24.688 1 96.5 329 GLU B CA 1
ATOM 6772 C C . GLU B 1 329 ? -1.479 8.312 24.562 1 96.5 329 GLU B C 1
ATOM 6774 O O . GLU B 1 329 ? -0.808 9.109 25.203 1 96.5 329 GLU B O 1
ATOM 6779 N N . THR B 1 330 ? -0.927 7.395 23.797 1 97 330 THR B N 1
ATOM 6780 C CA . THR B 1 330 ? 0.521 7.293 23.641 1 97 330 THR B CA 1
ATOM 6781 C C . THR B 1 330 ? 0.921 7.324 22.172 1 97 330 THR B C 1
ATOM 6783 O O . THR B 1 330 ? 0.116 7 21.297 1 97 330 THR B O 1
ATOM 6786 N N . PHE B 1 331 ? 2.066 7.766 21.891 1 96.5 331 PHE B N 1
ATOM 6787 C CA . PHE B 1 331 ? 2.771 7.723 20.609 1 96.5 331 PHE B CA 1
ATOM 6788 C C . PHE B 1 331 ? 4.031 6.871 20.719 1 96.5 331 PHE B C 1
ATOM 6790 O O . PHE B 1 331 ? 4.945 7.199 21.469 1 96.5 331 PHE B O 1
ATOM 6797 N N . ASP B 1 332 ? 4.176 5.809 19.984 1 93.81 332 ASP B N 1
ATOM 6798 C CA . ASP B 1 332 ? 5.195 4.781 20.203 1 93.81 332 ASP B CA 1
ATOM 6799 C C . ASP B 1 332 ? 6.547 5.227 19.641 1 93.81 332 ASP B C 1
ATOM 6801 O O . ASP B 1 332 ? 7.594 4.75 20.094 1 93.81 332 ASP B O 1
ATOM 6805 N N . GLY B 1 333 ? 6.559 6.133 18.797 1 97.06 333 GLY B N 1
ATOM 6806 C CA . GLY B 1 333 ? 7.77 6.508 18.078 1 97.06 333 GLY B CA 1
ATOM 6807 C C . GLY B 1 333 ? 7.605 6.488 16.562 1 97.06 333 GLY B C 1
ATOM 6808 O O . GLY B 1 333 ? 6.484 6.57 16.062 1 97.06 333 GLY B O 1
ATOM 6809 N N . ALA B 1 334 ? 8.758 6.5 15.891 1 97.88 334 ALA B N 1
ATOM 6810 C CA . ALA B 1 334 ? 8.719 6.539 14.43 1 97.88 334 ALA B CA 1
ATOM 6811 C C . ALA B 1 334 ? 9.742 5.586 13.82 1 97.88 334 ALA B C 1
ATOM 6813 O O . ALA B 1 334 ? 10.75 5.27 14.453 1 97.88 334 ALA B O 1
ATOM 6814 N N . VAL B 1 335 ? 9.453 5.09 12.633 1 97.69 335 VAL B N 1
ATOM 6815 C CA . VAL B 1 335 ? 10.414 4.281 11.906 1 97.69 335 VAL B CA 1
ATOM 6816 C C . VAL B 1 335 ? 11.102 5.133 10.836 1 97.69 335 VAL B C 1
ATOM 6818 O O .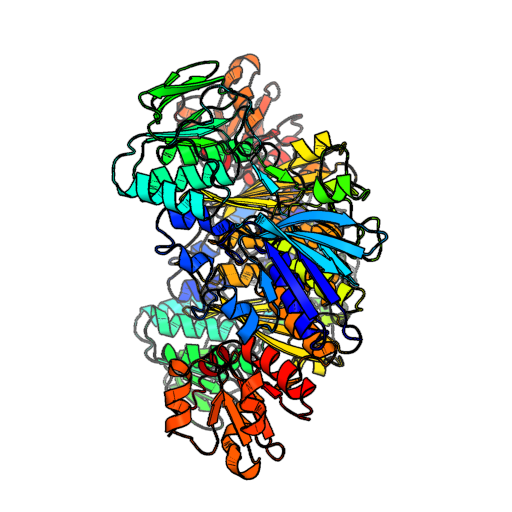 VAL B 1 335 ? 12.156 4.758 10.32 1 97.69 335 VAL B O 1
ATOM 6821 N N . GLY B 1 336 ? 10.586 6.273 10.547 1 97.81 336 GLY B N 1
ATOM 6822 C CA . GLY B 1 336 ? 11.195 7.199 9.609 1 97.81 336 GLY B CA 1
ATOM 6823 C C . GLY B 1 336 ? 10.781 6.949 8.172 1 97.81 336 GLY B C 1
ATOM 6824 O O . GLY B 1 336 ? 11.625 6.883 7.277 1 97.81 336 GLY B O 1
ATOM 6825 N N . THR B 1 337 ? 9.508 6.777 7.84 1 98.5 337 THR B N 1
ATOM 6826 C CA . THR B 1 337 ? 8.992 6.492 6.504 1 98.5 337 THR B CA 1
ATOM 6827 C C . THR B 1 337 ? 8.898 7.77 5.672 1 98.5 337 THR B C 1
ATOM 6829 O O . THR B 1 337 ? 8.406 8.789 6.152 1 98.5 337 THR B O 1
ATOM 6832 N N . PHE B 1 338 ? 9.391 7.727 4.438 1 98.31 338 PHE B N 1
ATOM 6833 C CA . PHE B 1 338 ? 9.375 8.906 3.578 1 98.31 338 PHE B CA 1
ATOM 6834 C C . PHE B 1 338 ? 9.039 8.516 2.143 1 98.31 338 PHE B C 1
ATOM 6836 O O . PHE B 1 338 ? 9.125 7.348 1.771 1 98.31 338 PHE B O 1
ATOM 6843 N N . ILE B 1 339 ? 8.617 9.422 1.342 1 98.69 339 ILE B N 1
ATOM 6844 C CA . ILE B 1 339 ? 8.469 9.281 -0.102 1 98.69 339 ILE B CA 1
ATOM 6845 C C . ILE B 1 339 ? 8.688 10.633 -0.778 1 98.69 339 ILE B C 1
ATOM 6847 O O . ILE B 1 339 ? 8.312 11.68 -0.235 1 98.69 339 ILE B O 1
ATOM 6851 N N . ILE B 1 340 ? 9.328 10.688 -1.923 1 98.38 340 ILE B N 1
ATOM 6852 C CA . ILE B 1 340 ? 9.578 11.906 -2.684 1 98.38 340 ILE B CA 1
ATOM 6853 C C . ILE B 1 340 ? 9.312 11.656 -4.164 1 98.38 340 ILE B C 1
ATOM 6855 O O . ILE B 1 340 ? 9.625 10.578 -4.684 1 98.38 340 ILE B O 1
ATOM 6859 N N . LYS B 1 341 ? 8.648 12.547 -4.781 1 97.94 341 LYS B N 1
ATOM 6860 C CA . LYS B 1 341 ? 8.461 12.547 -6.227 1 97.94 341 LYS B CA 1
ATOM 6861 C C . LYS B 1 341 ? 9.602 13.289 -6.926 1 97.94 341 LYS B C 1
ATOM 6863 O O . LYS B 1 341 ? 9.891 14.438 -6.594 1 97.94 341 LYS B O 1
ATOM 6868 N N . LEU B 1 342 ? 10.305 12.68 -7.75 1 98.19 342 LEU B N 1
ATOM 6869 C CA . LEU B 1 342 ? 11.273 13.289 -8.648 1 98.19 342 LEU B CA 1
ATOM 6870 C C . LEU B 1 342 ? 10.883 13.055 -10.109 1 98.19 342 LEU B C 1
ATOM 6872 O O . LEU B 1 342 ? 11.211 12.008 -10.68 1 98.19 342 LEU B O 1
ATOM 6876 N N . PHE B 1 343 ? 10.195 14.039 -10.68 1 97.38 343 PHE B N 1
ATOM 6877 C CA . PHE B 1 343 ? 9.648 13.945 -12.031 1 97.38 343 PHE B CA 1
ATOM 6878 C C . PHE B 1 343 ? 8.727 12.742 -12.156 1 97.38 343 PHE B C 1
ATOM 6880 O O . PHE B 1 343 ? 7.73 12.633 -11.445 1 97.38 343 PHE B O 1
ATOM 6887 N N . ASP B 1 344 ? 9.164 11.719 -12.906 1 95.75 344 ASP B N 1
ATOM 6888 C CA . ASP B 1 344 ? 8.266 10.609 -13.195 1 95.75 344 ASP B CA 1
ATOM 6889 C C . ASP B 1 344 ? 8.508 9.438 -12.242 1 95.75 344 ASP B C 1
ATOM 6891 O O . ASP B 1 344 ? 7.855 8.398 -12.352 1 95.75 344 ASP B O 1
ATOM 6895 N N . PHE B 1 345 ? 9.367 9.594 -11.289 1 97.38 345 PHE B N 1
ATOM 6896 C CA . PHE B 1 345 ? 9.703 8.516 -10.367 1 97.38 345 PHE B CA 1
ATOM 6897 C C . PHE B 1 345 ? 9.367 8.906 -8.93 1 97.38 345 PHE B C 1
ATOM 6899 O O . PHE B 1 345 ? 9.414 10.086 -8.578 1 97.38 345 PHE B O 1
ATOM 6906 N N . ALA B 1 346 ? 8.992 7.934 -8.227 1 98.44 346 ALA B N 1
ATOM 6907 C CA . ALA B 1 346 ? 8.938 8.047 -6.773 1 98.44 346 ALA B CA 1
ATOM 6908 C C . ALA B 1 346 ? 10.078 7.266 -6.121 1 98.44 346 ALA B C 1
ATOM 6910 O O . ALA B 1 346 ? 10.43 6.176 -6.578 1 98.44 346 ALA B O 1
ATOM 6911 N N . PHE B 1 347 ? 10.711 7.832 -5.203 1 98.75 347 PHE B N 1
ATOM 6912 C CA . PHE B 1 347 ? 11.664 7.18 -4.316 1 98.75 347 PHE B CA 1
ATOM 6913 C C . PHE B 1 347 ? 11.156 7.184 -2.877 1 98.75 347 PHE B C 1
ATOM 6915 O O . PHE B 1 347 ? 10.625 8.188 -2.404 1 98.75 347 PHE B O 1
ATOM 6922 N N . SER B 1 348 ? 11.227 6.059 -2.211 1 98.75 348 SER B N 1
ATOM 6923 C CA . SER B 1 348 ? 10.633 5.941 -0.886 1 98.75 348 SER B CA 1
ATOM 6924 C C . SER B 1 348 ? 11.422 4.977 -0.007 1 98.75 348 SER B C 1
ATOM 6926 O O . SER B 1 348 ? 12.211 4.176 -0.511 1 98.75 348 SER B O 1
ATOM 6928 N N . GLY B 1 349 ? 11.266 5.129 1.277 1 98.62 349 GLY B N 1
ATOM 6929 C CA . GLY B 1 349 ? 11.914 4.223 2.213 1 98.62 349 GLY B CA 1
ATOM 6930 C C . GLY B 1 349 ? 11.258 4.207 3.58 1 98.62 349 GLY B C 1
ATOM 6931 O O . GLY B 1 349 ? 10.469 5.098 3.908 1 98.62 349 GLY B O 1
ATOM 6932 N N . THR B 1 350 ? 11.477 3.205 4.352 1 98.75 350 THR B N 1
ATOM 6933 C CA . THR B 1 350 ? 11.055 3.033 5.738 1 98.75 350 THR B CA 1
ATOM 6934 C C . THR B 1 350 ? 12.086 2.225 6.52 1 98.75 350 THR B C 1
ATOM 6936 O O . THR B 1 350 ? 12.797 1.394 5.945 1 98.75 350 THR B O 1
ATOM 6939 N N . GLY B 1 351 ? 12.18 2.525 7.805 1 98.62 351 GLY B N 1
ATOM 6940 C CA . GLY B 1 351 ? 13.234 1.881 8.578 1 98.62 351 GLY B CA 1
ATOM 6941 C C . GLY B 1 351 ? 14.625 2.365 8.219 1 98.62 351 GLY B C 1
ATOM 6942 O O . GLY B 1 351 ? 14.836 3.562 8.008 1 98.62 351 GLY B O 1
ATOM 6943 N N . LEU B 1 352 ? 15.578 1.429 8.25 1 98.5 352 LEU B N 1
ATOM 6944 C CA . LEU B 1 352 ? 16.984 1.811 8.094 1 98.5 352 LEU B CA 1
ATOM 6945 C C . LEU B 1 352 ? 17.5 1.423 6.711 1 98.5 352 LEU B C 1
ATOM 6947 O O . LEU B 1 352 ? 17.203 0.334 6.215 1 98.5 352 LEU B O 1
ATOM 6951 N N . SER B 1 353 ? 18.188 2.322 6.031 1 97.69 353 SER B N 1
ATOM 6952 C CA . SER B 1 353 ? 19.031 1.913 4.914 1 97.69 353 SER B CA 1
ATOM 6953 C C . SER B 1 353 ? 20.234 1.114 5.395 1 97.69 353 SER B C 1
ATOM 6955 O O . SER B 1 353 ? 20.562 1.115 6.586 1 97.69 353 SER B O 1
ATOM 6957 N N . LEU B 1 354 ? 20.891 0.438 4.477 1 97.12 354 LEU B N 1
ATOM 6958 C CA . LEU B 1 354 ? 22 -0.409 4.891 1 97.12 354 LEU B CA 1
ATOM 6959 C C . LEU B 1 354 ? 23.094 0.418 5.551 1 97.12 354 LEU B C 1
ATOM 6961 O O . LEU B 1 354 ? 23.578 0.071 6.633 1 97.12 354 LEU B O 1
ATOM 6965 N N . PRO B 1 355 ? 23.5 1.576 4.973 1 96.62 355 PRO B N 1
ATOM 6966 C CA . PRO B 1 355 ? 24.547 2.348 5.633 1 96.62 355 PRO B CA 1
ATOM 6967 C C . PRO B 1 355 ? 24.156 2.801 7.039 1 96.62 355 PRO B C 1
ATOM 6969 O O . PRO B 1 355 ? 24.984 2.785 7.949 1 96.62 355 PRO B O 1
ATOM 6972 N N . VAL B 1 356 ? 22.922 3.186 7.254 1 97.5 356 VAL B N 1
ATOM 6973 C CA . VAL B 1 356 ? 22.469 3.635 8.562 1 97.5 356 VAL B CA 1
ATOM 6974 C C . VAL B 1 356 ? 22.438 2.453 9.531 1 97.5 356 VAL B C 1
ATOM 6976 O O . VAL B 1 356 ? 22.812 2.588 10.695 1 97.5 356 VAL B O 1
ATOM 6979 N N . ALA B 1 357 ? 21.938 1.267 9.062 1 98.12 357 ALA B N 1
ATOM 6980 C CA . ALA B 1 357 ? 21.922 0.071 9.906 1 98.12 357 ALA B CA 1
ATOM 6981 C C . ALA B 1 357 ? 23.328 -0.269 10.414 1 98.12 357 ALA B C 1
ATOM 6983 O O . ALA B 1 357 ? 23.5 -0.544 11.602 1 98.12 357 ALA B O 1
ATOM 6984 N N . LEU B 1 358 ? 24.281 -0.226 9.5 1 97.62 358 LEU B N 1
ATOM 6985 C CA . LEU B 1 358 ? 25.656 -0.541 9.859 1 97.62 358 LEU B CA 1
ATOM 6986 C C . LEU B 1 358 ? 26.203 0.477 10.859 1 97.62 358 LEU B C 1
ATOM 6988 O O . LEU B 1 358 ? 26.844 0.105 11.836 1 97.62 358 LEU B O 1
ATOM 6992 N N . ARG B 1 359 ? 25.922 1.736 10.617 1 96.88 359 ARG B N 1
ATOM 6993 C CA . ARG B 1 359 ? 26.375 2.799 11.516 1 96.88 359 ARG B CA 1
ATOM 6994 C C . ARG B 1 359 ? 25.766 2.635 12.906 1 96.88 359 ARG B C 1
ATOM 6996 O O . ARG B 1 359 ? 26.422 2.945 13.906 1 96.88 359 ARG B O 1
ATOM 7003 N N . GLU B 1 360 ? 24.531 2.172 12.977 1 97.12 360 GLU B N 1
ATOM 7004 C CA . GLU B 1 360 ? 23.828 1.988 14.242 1 97.12 360 GLU B CA 1
ATOM 7005 C C . GLU B 1 360 ? 24.281 0.711 14.945 1 97.12 360 GLU B C 1
ATOM 7007 O O . GLU B 1 360 ? 23.812 0.395 16.031 1 97.12 360 GLU B O 1
ATOM 7012 N N . GLY B 1 361 ? 25.156 -0.054 14.305 1 97.06 361 GLY B N 1
ATOM 7013 C CA . GLY B 1 361 ? 25.797 -1.18 14.977 1 97.06 361 GLY B CA 1
ATOM 7014 C C . GLY B 1 361 ? 25.188 -2.518 14.602 1 97.06 361 GLY B C 1
ATOM 7015 O O . GLY B 1 361 ? 25.562 -3.555 15.148 1 97.06 361 GLY B O 1
ATOM 7016 N N . PHE B 1 362 ? 24.266 -2.537 13.672 1 98 362 PHE B N 1
ATOM 7017 C CA . PHE B 1 362 ? 23.688 -3.803 13.25 1 98 362 PHE B CA 1
ATOM 7018 C C . PHE B 1 362 ? 24.625 -4.547 12.312 1 98 362 PHE B C 1
ATOM 7020 O O . PHE B 1 362 ? 25.297 -3.936 11.477 1 98 362 PHE B O 1
ATOM 7027 N N . ASP B 1 363 ? 24.766 -5.824 12.484 1 98.5 363 ASP B N 1
ATOM 7028 C CA . ASP B 1 363 ? 25.312 -6.691 11.453 1 98.5 363 ASP B CA 1
ATOM 7029 C C . ASP B 1 363 ? 24.281 -6.992 10.375 1 98.5 363 ASP B C 1
ATOM 7031 O O . ASP B 1 363 ? 23.5 -7.934 10.508 1 98.5 363 ASP B O 1
ATOM 7035 N N . ALA B 1 364 ? 24.328 -6.188 9.312 1 98.25 364 ALA B N 1
ATOM 7036 C CA . ALA B 1 364 ? 23.203 -6.203 8.367 1 98.25 364 ALA B CA 1
ATOM 7037 C C . ALA B 1 364 ? 23.719 -6.336 6.934 1 98.25 364 ALA B C 1
ATOM 7039 O O . ALA B 1 364 ? 24.875 -6.039 6.645 1 98.25 364 ALA B O 1
ATOM 7040 N N . PHE B 1 365 ? 22.875 -6.816 6.066 1 97.31 365 PHE B N 1
ATOM 7041 C CA . PHE B 1 365 ? 23.078 -6.824 4.621 1 97.31 365 PHE B CA 1
ATOM 7042 C C . PHE B 1 365 ? 21.812 -6.363 3.906 1 97.31 365 PHE B C 1
ATOM 7044 O O . PHE B 1 365 ? 20.766 -6.16 4.535 1 97.31 365 PHE B O 1
ATOM 7051 N N . SER B 1 366 ? 21.922 -6.094 2.664 1 97.12 366 SER B N 1
ATOM 7052 C CA . SER B 1 366 ? 20.75 -5.766 1.855 1 97.12 366 SER B CA 1
ATOM 7053 C C . SER B 1 366 ? 20.734 -6.551 0.547 1 97.12 366 SER B C 1
ATOM 7055 O O . SER B 1 366 ? 21.766 -7.117 0.153 1 97.12 366 SER B O 1
ATOM 7057 N N . THR B 1 367 ? 19.609 -6.656 -0.053 1 96.25 367 THR B N 1
ATOM 7058 C CA . THR B 1 367 ? 19.5 -7.23 -1.389 1 96.25 367 THR B CA 1
ATOM 7059 C C . THR B 1 367 ? 18.562 -6.398 -2.254 1 96.25 367 THR B C 1
ATOM 7061 O O . THR B 1 367 ? 17.703 -5.668 -1.735 1 96.25 367 THR B O 1
ATOM 7064 N N . HIS B 1 368 ? 18.766 -6.465 -3.557 1 95.94 368 HIS B N 1
ATOM 7065 C CA . HIS B 1 368 ? 18 -5.719 -4.547 1 95.94 368 HIS B CA 1
ATOM 7066 C C . HIS B 1 368 ? 17.156 -6.648 -5.41 1 95.94 368 HIS B C 1
ATOM 7068 O O . HIS B 1 368 ? 17.641 -7.688 -5.863 1 95.94 368 HIS B O 1
ATOM 7074 N N . VAL B 1 369 ? 15.906 -6.27 -5.598 1 96.94 369 VAL B N 1
ATOM 7075 C CA . VAL B 1 369 ? 15.055 -6.969 -6.551 1 96.94 369 VAL B CA 1
ATOM 7076 C C . VAL B 1 369 ? 14.375 -5.961 -7.477 1 96.94 369 VAL B C 1
ATOM 7078 O O . VAL B 1 369 ? 14.125 -4.82 -7.086 1 96.94 369 VAL B O 1
ATOM 7081 N N . ILE B 1 370 ? 14.164 -6.309 -8.664 1 96 370 ILE B N 1
ATOM 7082 C CA . ILE B 1 370 ? 13.414 -5.52 -9.648 1 96 370 ILE B CA 1
ATOM 7083 C C . ILE B 1 370 ? 12.383 -6.406 -10.336 1 96 370 ILE B C 1
ATOM 7085 O O . ILE B 1 370 ? 12.719 -7.473 -10.859 1 96 370 ILE B O 1
ATOM 7089 N N . MET B 1 371 ? 11.133 -6.086 -10.242 1 95.06 371 MET B N 1
ATOM 7090 C CA . MET B 1 371 ? 10.016 -6.82 -10.836 1 95.06 371 MET B CA 1
ATOM 7091 C C . MET B 1 371 ? 8.922 -5.867 -11.297 1 95.06 371 MET B C 1
ATOM 7093 O O . MET B 1 371 ? 8.914 -4.695 -10.922 1 95.06 371 MET B O 1
ATOM 7097 N N . SER B 1 372 ? 8.07 -6.418 -12.141 1 95.06 372 SER B N 1
ATOM 7098 C CA . SER B 1 372 ? 6.887 -5.641 -12.5 1 95.06 372 SER B CA 1
ATOM 7099 C C . SER B 1 372 ? 6 -5.379 -11.289 1 95.06 372 SER B C 1
ATOM 7101 O O . SER B 1 372 ? 5.812 -6.262 -10.453 1 95.06 372 SER B O 1
ATOM 7103 N N . ASP B 1 373 ? 5.484 -4.145 -11.219 1 95.25 373 ASP B N 1
ATOM 7104 C CA . ASP B 1 373 ? 4.633 -3.809 -10.086 1 95.25 373 ASP B CA 1
ATOM 7105 C C . ASP B 1 373 ? 3.246 -4.434 -10.234 1 95.25 373 ASP B C 1
ATOM 7107 O O . ASP B 1 373 ? 2.488 -4.516 -9.266 1 95.25 373 ASP B O 1
ATOM 7111 N N . HIS B 1 374 ? 2.863 -4.848 -11.445 1 96.06 374 HIS B N 1
ATOM 7112 C CA . HIS B 1 374 ? 1.653 -5.594 -11.766 1 96.06 374 HIS B CA 1
ATOM 7113 C C . HIS B 1 374 ? 1.986 -6.906 -12.469 1 96.06 374 HIS B C 1
ATOM 7115 O O . HIS B 1 374 ? 3.158 -7.207 -12.703 1 96.06 374 HIS B O 1
ATOM 7121 N N . SER B 1 375 ? 0.896 -7.723 -12.664 1 93.62 375 SER B N 1
ATOM 7122 C CA . SER B 1 375 ? 1.17 -8.961 -13.391 1 93.62 375 SER B CA 1
ATOM 7123 C C . SER B 1 375 ? 1.855 -8.672 -14.727 1 93.62 375 SER B C 1
ATOM 7125 O O . SER B 1 375 ? 1.478 -7.742 -15.438 1 93.62 375 SER B O 1
ATOM 7127 N N . HIS B 1 376 ? 2.855 -9.492 -15.055 1 90.25 376 HIS B N 1
ATOM 7128 C CA . HIS B 1 376 ? 3.709 -9.211 -16.203 1 90.25 376 HIS B CA 1
ATOM 7129 C C . HIS B 1 376 ? 2.922 -9.297 -17.516 1 90.25 376 HIS B C 1
ATOM 7131 O O . HIS B 1 376 ? 3.352 -8.758 -18.531 1 90.25 376 HIS B O 1
ATOM 7137 N N . PHE B 1 377 ? 1.745 -9.977 -17.484 1 90.88 377 PHE B N 1
ATOM 7138 C CA . PHE B 1 377 ? 0.963 -10.102 -18.703 1 90.88 377 PHE B CA 1
ATOM 7139 C C . PHE B 1 377 ? -0.085 -9 -18.797 1 90.88 377 PHE B C 1
ATOM 7141 O O . PHE B 1 377 ? -0.731 -8.836 -19.844 1 90.88 377 PHE B O 1
ATOM 7148 N N . TYR B 1 378 ? -0.279 -8.281 -17.719 1 91.69 378 TYR B N 1
ATOM 7149 C CA . TYR B 1 378 ? -1.217 -7.164 -17.781 1 91.69 378 TYR B CA 1
ATOM 7150 C C . TYR B 1 378 ? -0.604 -5.973 -18.5 1 91.69 378 TYR B C 1
ATOM 7152 O O . TYR B 1 378 ? 0.579 -5.672 -18.328 1 91.69 378 TYR B O 1
ATOM 7160 N N . PRO B 1 379 ? -1.292 -5.27 -19.312 1 88.75 379 PRO B N 1
ATOM 7161 C CA . PRO B 1 379 ? -0.721 -4.258 -20.203 1 88.75 379 PRO B CA 1
ATOM 7162 C C . PRO B 1 379 ? -0.138 -3.066 -19.453 1 88.75 379 PRO B C 1
ATOM 7164 O O . PRO B 1 379 ? 0.923 -2.555 -19.812 1 88.75 379 PRO B O 1
ATOM 7167 N N . LYS B 1 380 ? -0.711 -2.492 -18.516 1 86.75 380 LYS B N 1
ATOM 7168 C CA . LYS B 1 380 ? -0.218 -1.35 -17.75 1 86.75 380 LYS B CA 1
ATOM 7169 C C . LYS B 1 380 ? 0.625 -1.804 -16.562 1 86.75 380 LYS B C 1
ATOM 7171 O O . LYS B 1 380 ? 0.091 -2.295 -15.57 1 86.75 380 LYS B O 1
ATOM 7176 N N . ARG B 1 381 ? 1.97 -1.648 -16.781 1 85.38 381 ARG B N 1
ATOM 7177 C CA . ARG B 1 381 ? 2.869 -2.062 -15.703 1 85.38 381 ARG B CA 1
ATOM 7178 C C . ARG B 1 381 ? 4.172 -1.271 -15.742 1 85.38 381 ARG B C 1
ATOM 7180 O O . ARG B 1 381 ? 4.578 -0.792 -16.797 1 85.38 381 ARG B O 1
ATOM 7187 N N . ASP B 1 382 ? 4.734 -1.042 -14.539 1 93.12 382 ASP B N 1
ATOM 7188 C CA . ASP B 1 382 ? 6.043 -0.431 -14.344 1 93.12 382 ASP B CA 1
ATOM 7189 C C . ASP B 1 382 ? 6.977 -1.364 -13.57 1 93.12 382 ASP B C 1
ATOM 7191 O O . ASP B 1 382 ? 6.52 -2.299 -12.914 1 93.12 382 ASP B O 1
ATOM 7195 N N . MET B 1 383 ? 8.227 -1.116 -13.734 1 94.56 383 MET B N 1
ATOM 7196 C CA . MET B 1 383 ? 9.188 -1.873 -12.93 1 94.56 383 MET B CA 1
ATOM 7197 C C . MET B 1 383 ? 9.375 -1.235 -11.562 1 94.56 383 MET B C 1
ATOM 7199 O O . MET B 1 383 ? 9.43 -0.01 -11.445 1 94.56 383 MET B O 1
ATOM 7203 N N . VAL B 1 384 ? 9.398 -1.99 -10.594 1 97 384 VAL B N 1
ATOM 7204 C CA . VAL B 1 384 ? 9.656 -1.534 -9.234 1 97 384 VAL B CA 1
ATOM 7205 C C . VAL B 1 384 ? 10.961 -2.145 -8.727 1 97 384 VAL B C 1
ATOM 7207 O O . VAL B 1 384 ? 11.188 -3.35 -8.867 1 97 384 VAL B O 1
ATOM 7210 N N . SER B 1 385 ? 11.852 -1.343 -8.203 1 97.38 385 SER B N 1
ATOM 7211 C CA . SER B 1 385 ? 13.086 -1.761 -7.555 1 97.38 385 SER B CA 1
ATOM 7212 C C . SER B 1 385 ? 12.984 -1.629 -6.039 1 97.38 385 SER B C 1
ATOM 7214 O O . SER B 1 385 ? 12.633 -0.566 -5.523 1 97.38 385 SER B O 1
ATOM 7216 N N . LEU B 1 386 ? 13.234 -2.684 -5.352 1 98.25 386 LEU B N 1
ATOM 7217 C CA . LEU B 1 386 ? 13.227 -2.672 -3.893 1 98.25 386 LEU B CA 1
ATOM 7218 C C . LEU B 1 386 ? 14.578 -3.109 -3.34 1 98.25 386 LEU B C 1
ATOM 7220 O O . LEU B 1 386 ? 15.25 -3.959 -3.93 1 98.25 386 LEU B O 1
ATOM 7224 N N . GLU B 1 387 ? 14.992 -2.525 -2.312 1 98.19 387 GLU B N 1
ATOM 7225 C CA . GLU B 1 387 ? 16.141 -2.93 -1.5 1 98.19 387 GLU B CA 1
ATOM 7226 C C . GLU B 1 387 ? 15.719 -3.191 -0.055 1 98.19 387 GLU B C 1
ATOM 7228 O O . GLU B 1 387 ? 15.312 -2.27 0.656 1 98.19 387 GLU B O 1
ATOM 7233 N N . ILE B 1 388 ? 15.789 -4.426 0.366 1 98.62 388 ILE B N 1
ATOM 7234 C CA . ILE B 1 388 ? 15.398 -4.809 1.721 1 98.62 388 ILE B CA 1
ATOM 7235 C C . ILE B 1 388 ? 16.656 -4.973 2.584 1 98.62 388 ILE B C 1
ATOM 7237 O O . ILE B 1 388 ? 17.672 -5.488 2.121 1 98.62 388 ILE B O 1
ATOM 7241 N N . VAL B 1 389 ? 16.656 -4.445 3.811 1 98.75 389 VAL B N 1
ATOM 7242 C CA . VAL B 1 389 ? 17.781 -4.488 4.742 1 98.75 389 VAL B CA 1
ATOM 7243 C C . VAL B 1 389 ? 17.469 -5.469 5.875 1 98.75 38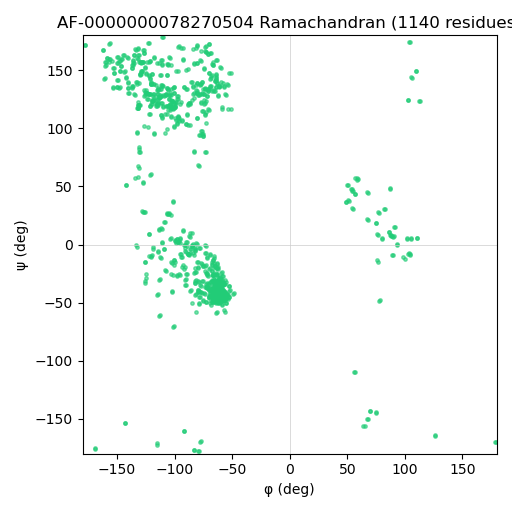9 VAL B C 1
ATOM 7245 O O . VAL B 1 389 ? 16.422 -5.367 6.527 1 98.75 389 VAL B O 1
ATOM 7248 N N . VAL B 1 390 ? 18.406 -6.348 6.102 1 98.75 390 VAL B N 1
ATOM 7249 C CA . VAL B 1 390 ? 18.125 -7.469 6.996 1 98.75 390 VAL B CA 1
ATOM 7250 C C . VAL B 1 390 ? 19.312 -7.68 7.934 1 98.75 390 VAL B C 1
ATOM 7252 O O . VAL B 1 390 ? 20.469 -7.531 7.531 1 98.75 390 VAL B O 1
ATOM 7255 N N . GLU B 1 391 ? 19.016 -7.898 9.18 1 98.44 391 GLU B N 1
ATOM 7256 C CA . GLU B 1 391 ? 20.047 -8.273 10.148 1 98.44 391 GLU B CA 1
ATOM 7257 C C . GLU B 1 391 ? 20.5 -9.719 9.953 1 98.44 391 GLU B C 1
ATOM 7259 O O . GLU B 1 391 ? 19.656 -10.617 9.836 1 98.44 391 GLU B O 1
ATOM 7264 N N . HIS B 1 392 ? 21.812 -9.828 9.984 1 95.69 392 HIS B N 1
ATOM 7265 C CA . HIS B 1 392 ? 22.359 -11.18 9.898 1 95.69 392 HIS B CA 1
ATOM 7266 C C . HIS B 1 392 ? 21.938 -12.016 11.102 1 95.69 392 HIS B C 1
ATOM 7268 O O . HIS B 1 392 ? 21.562 -11.469 12.141 1 95.69 392 HIS B O 1
ATOM 7274 N N . ARG B 1 393 ? 21.906 -13.266 11.188 1 89.31 393 ARG B N 1
ATOM 7275 C CA . ARG B 1 393 ? 21.688 -14.266 12.242 1 89.31 393 ARG B CA 1
ATOM 7276 C C . ARG B 1 393 ? 20.219 -14.398 12.586 1 89.31 393 ARG B C 1
ATOM 7278 O O . ARG B 1 393 ? 19.672 -15.508 12.586 1 89.31 393 ARG B O 1
ATOM 7285 N N . SER B 1 394 ? 19.594 -13.047 12.812 1 94.38 394 SER B N 1
ATOM 7286 C CA . SER B 1 394 ? 18.219 -13.133 13.281 1 94.38 394 SER B CA 1
ATOM 7287 C C . SER B 1 394 ? 17.234 -13.164 12.109 1 94.38 394 SER B C 1
ATOM 7289 O O . SER B 1 394 ? 16.094 -13.609 12.266 1 94.38 394 SER B O 1
ATOM 7291 N N . GLY B 1 395 ? 17.656 -12.609 10.969 1 97.75 395 GLY B N 1
ATOM 7292 C CA . GLY B 1 395 ? 16.75 -12.492 9.844 1 97.75 395 GLY B CA 1
ATOM 7293 C C . GLY B 1 395 ? 15.734 -11.375 10.016 1 97.75 395 GLY B C 1
ATOM 7294 O O . GLY B 1 395 ? 14.797 -11.25 9.219 1 97.75 395 GLY B O 1
ATOM 7295 N N . ARG B 1 396 ? 15.898 -10.539 11.047 1 98.56 396 ARG B N 1
ATOM 7296 C CA . ARG B 1 396 ? 15.008 -9.406 11.273 1 98.56 396 ARG B CA 1
ATOM 7297 C C . ARG B 1 396 ? 15.125 -8.383 10.148 1 98.56 396 ARG B C 1
ATOM 7299 O O . ARG B 1 396 ? 16.234 -8.016 9.75 1 98.56 396 ARG B O 1
ATOM 7306 N N . VAL B 1 397 ? 14.008 -7.977 9.656 1 98.81 397 VAL B N 1
ATOM 7307 C CA . VAL B 1 397 ? 14 -6.918 8.648 1 98.81 397 VAL B CA 1
ATOM 7308 C C . VAL B 1 397 ? 14.133 -5.559 9.336 1 98.81 397 VAL B C 1
ATOM 7310 O O . VAL B 1 397 ? 13.398 -5.25 10.273 1 98.81 397 VAL B O 1
ATOM 7313 N N . LEU B 1 398 ? 15.07 -4.73 8.844 1 98.81 398 LEU B N 1
ATOM 7314 C CA . LEU B 1 398 ? 15.391 -3.461 9.492 1 98.81 398 LEU B CA 1
ATOM 7315 C C . LEU B 1 398 ? 14.867 -2.285 8.672 1 98.81 398 LEU B C 1
ATOM 7317 O O . LEU B 1 398 ? 14.734 -1.174 9.195 1 98.81 398 LEU B O 1
ATOM 7321 N N . GLY B 1 399 ? 14.664 -2.539 7.41 1 98.75 399 GLY B N 1
ATOM 7322 C CA . GLY B 1 399 ? 14.195 -1.451 6.566 1 98.75 399 GLY B CA 1
ATOM 7323 C C . GLY B 1 399 ? 13.945 -1.872 5.129 1 98.75 399 GLY B C 1
ATOM 7324 O O . GLY B 1 399 ? 14.227 -3.012 4.754 1 98.75 399 GLY B O 1
ATOM 7325 N N . LEU B 1 400 ? 13.359 -0.996 4.344 1 98.81 400 LEU B N 1
ATOM 7326 C CA . LEU B 1 400 ? 13.016 -1.164 2.938 1 98.81 400 LEU B CA 1
ATOM 7327 C C . LEU B 1 400 ? 13.109 0.163 2.193 1 98.81 400 LEU B C 1
ATOM 7329 O O . LEU B 1 400 ? 12.68 1.199 2.707 1 98.81 400 LEU B O 1
ATOM 7333 N N . GLN B 1 401 ? 13.703 0.179 1.019 1 98.5 401 GLN B N 1
ATOM 7334 C CA . GLN B 1 401 ? 13.734 1.314 0.102 1 98.5 401 GLN B CA 1
ATOM 7335 C C . GLN B 1 401 ? 13.258 0.913 -1.289 1 98.5 401 GLN B C 1
ATOM 7337 O O . GLN B 1 401 ? 13.258 -0.271 -1.635 1 98.5 401 GLN B O 1
ATOM 7342 N N . GLY B 1 402 ? 12.805 1.92 -2.037 1 98.25 402 GLY B N 1
ATOM 7343 C CA . GLY B 1 402 ? 12.375 1.542 -3.373 1 98.25 402 GLY B CA 1
ATOM 7344 C C . GLY B 1 402 ? 12.281 2.721 -4.324 1 98.25 402 GLY B C 1
ATOM 7345 O O . GLY B 1 402 ? 12.406 3.873 -3.906 1 98.25 402 GLY B O 1
ATOM 7346 N N . ALA B 1 403 ? 12.156 2.424 -5.602 1 98.25 403 ALA B N 1
ATOM 7347 C CA . ALA B 1 403 ? 11.961 3.35 -6.711 1 98.25 403 ALA B CA 1
ATOM 7348 C C . ALA B 1 403 ? 10.969 2.785 -7.727 1 98.25 403 ALA B C 1
ATOM 7350 O O . ALA B 1 403 ? 10.992 1.59 -8.031 1 98.25 403 ALA B O 1
ATOM 7351 N N . CYS B 1 404 ? 10.055 3.553 -8.188 1 98.12 404 CYS B N 1
ATOM 7352 C CA . CYS B 1 404 ? 9.07 3.133 -9.18 1 98.12 404 CYS B CA 1
ATOM 7353 C C . CYS B 1 404 ? 8.438 4.34 -9.859 1 98.12 404 CYS B C 1
ATOM 7355 O O . CYS B 1 404 ? 8.234 5.379 -9.234 1 98.12 404 CYS B O 1
ATOM 7357 N N . GLN B 1 405 ? 8.172 4.238 -11.133 1 97.69 405 GLN B N 1
ATOM 7358 C CA . GLN B 1 405 ? 7.418 5.289 -11.812 1 97.69 405 GLN B CA 1
ATOM 7359 C C . GLN B 1 405 ? 6 5.395 -11.25 1 97.69 405 GLN B C 1
ATOM 7361 O O . GLN B 1 405 ? 5.484 6.496 -11.062 1 97.69 405 GLN B O 1
ATOM 7366 N N . ASN B 1 406 ? 5.352 4.277 -11.039 1 97.62 406 ASN B N 1
ATOM 7367 C CA . ASN B 1 406 ? 4.062 4.246 -10.352 1 97.62 406 ASN B CA 1
ATOM 7368 C C . ASN B 1 406 ? 4.223 4.445 -8.852 1 97.62 406 ASN B C 1
ATOM 7370 O O . ASN B 1 406 ? 4.316 3.473 -8.102 1 97.62 406 ASN B O 1
ATOM 7374 N N . GLY B 1 407 ? 4.109 5.715 -8.414 1 97.81 407 GLY B N 1
ATOM 7375 C CA . GLY B 1 407 ? 4.391 6.078 -7.035 1 97.81 407 GLY B CA 1
ATOM 7376 C C . GLY B 1 407 ? 3.424 5.457 -6.047 1 97.81 407 GLY B C 1
ATOM 7377 O O . GLY B 1 407 ? 3.814 5.09 -4.934 1 97.81 407 GLY B O 1
ATOM 7378 N N . ASP B 1 408 ? 2.154 5.324 -6.391 1 97.62 408 ASP B N 1
ATOM 7379 C CA . ASP B 1 408 ? 1.167 4.738 -5.488 1 97.62 408 ASP B CA 1
ATOM 7380 C C . ASP B 1 408 ? 1.449 3.254 -5.258 1 97.62 408 ASP B C 1
ATOM 7382 O O . ASP B 1 408 ? 1.283 2.752 -4.145 1 97.62 408 ASP B O 1
ATOM 7386 N N . SER B 1 409 ? 1.838 2.566 -6.324 1 97.62 409 SER B N 1
ATOM 7387 C CA . SER B 1 409 ? 2.205 1.158 -6.211 1 97.62 409 SER B CA 1
ATOM 7388 C C . SER B 1 409 ? 3.395 0.971 -5.277 1 97.62 409 SER B C 1
ATOM 7390 O O . SER B 1 409 ? 3.406 0.055 -4.453 1 97.62 409 SER B O 1
ATOM 7392 N N . LEU B 1 410 ? 4.387 1.839 -5.41 1 98.5 410 LEU B N 1
ATOM 7393 C CA . LEU B 1 410 ? 5.547 1.793 -4.531 1 98.5 410 LEU B CA 1
ATOM 7394 C C . LEU B 1 410 ? 5.148 2.09 -3.088 1 98.5 410 LEU B C 1
ATOM 7396 O O . LEU B 1 410 ? 5.531 1.359 -2.172 1 98.5 410 LEU B O 1
ATOM 7400 N N . LYS B 1 411 ? 4.418 3.164 -2.896 1 98.56 411 LYS B N 1
ATOM 7401 C CA . LYS B 1 411 ? 3.988 3.602 -1.571 1 98.56 411 LYS B CA 1
ATOM 7402 C C . LYS B 1 411 ? 3.299 2.467 -0.816 1 98.56 411 LYS B C 1
ATOM 7404 O O . LYS B 1 411 ? 3.51 2.297 0.386 1 98.56 411 LYS B O 1
ATOM 7409 N N . GLY B 1 412 ? 2.404 1.771 -1.519 1 98.44 412 GLY B N 1
ATOM 7410 C CA . GLY B 1 412 ? 1.697 0.677 -0.872 1 98.44 412 GLY B CA 1
ATOM 7411 C C . GLY B 1 412 ? 2.625 -0.341 -0.235 1 98.44 412 GLY B C 1
ATOM 7412 O O . GLY B 1 412 ? 2.369 -0.813 0.875 1 98.44 412 GLY B O 1
ATOM 7413 N N . ARG B 1 413 ? 3.66 -0.721 -0.897 1 98.69 413 ARG B N 1
ATOM 7414 C CA . ARG B 1 413 ? 4.602 -1.722 -0.409 1 98.69 413 ARG B CA 1
ATOM 7415 C C . ARG B 1 413 ? 5.449 -1.166 0.733 1 98.69 413 ARG B C 1
ATOM 7417 O O . ARG B 1 413 ? 5.719 -1.867 1.711 1 98.69 413 ARG B O 1
ATOM 7424 N N . ILE B 1 414 ? 5.82 0.124 0.654 1 98.88 414 ILE B N 1
ATOM 7425 C CA . ILE B 1 414 ? 6.59 0.784 1.703 1 98.88 414 ILE B CA 1
ATOM 7426 C C . ILE B 1 414 ? 5.746 0.899 2.969 1 98.88 414 ILE B C 1
ATOM 7428 O O . ILE B 1 414 ? 6.219 0.602 4.07 1 98.88 414 ILE B O 1
ATOM 7432 N N . ASP B 1 415 ? 4.492 1.316 2.807 1 98.81 415 ASP B N 1
ATOM 7433 C CA . ASP B 1 415 ? 3.592 1.461 3.947 1 98.81 415 ASP B CA 1
ATOM 7434 C C . ASP B 1 415 ? 3.346 0.116 4.625 1 98.81 415 ASP B C 1
ATOM 7436 O O . ASP B 1 415 ? 3.244 0.043 5.852 1 98.81 415 ASP B O 1
ATOM 7440 N N . THR B 1 416 ? 3.186 -0.921 3.803 1 98.75 416 THR B N 1
ATOM 7441 C CA . THR B 1 416 ? 2.982 -2.262 4.34 1 98.75 416 THR B CA 1
ATOM 7442 C C . THR B 1 416 ? 4.148 -2.668 5.234 1 98.75 416 THR B C 1
ATOM 7444 O O . THR B 1 416 ? 3.943 -3.174 6.34 1 98.75 416 THR B O 1
ATOM 7447 N N . MET B 1 417 ? 5.348 -2.434 4.777 1 98.81 417 MET B N 1
ATOM 7448 C CA . MET B 1 417 ? 6.531 -2.742 5.574 1 98.81 417 MET B CA 1
ATOM 7449 C C . MET B 1 417 ? 6.598 -1.854 6.812 1 98.81 417 MET B C 1
ATOM 7451 O O . MET B 1 417 ? 6.875 -2.336 7.914 1 98.81 417 MET B O 1
ATOM 7455 N N . ALA B 1 418 ? 6.367 -0.531 6.633 1 98.75 418 ALA B N 1
ATOM 7456 C CA . ALA B 1 418 ? 6.41 0.415 7.742 1 98.75 418 ALA B CA 1
ATOM 7457 C C . ALA B 1 418 ? 5.512 -0.044 8.891 1 98.75 418 ALA B C 1
ATOM 7459 O O . ALA B 1 418 ? 5.887 0.055 10.062 1 98.75 418 ALA B O 1
ATOM 7460 N N . ALA B 1 419 ? 4.367 -0.575 8.57 1 98.31 419 ALA B N 1
ATOM 7461 C CA . ALA B 1 419 ? 3.346 -0.941 9.547 1 98.31 419 ALA B CA 1
ATOM 7462 C C . ALA B 1 419 ? 3.822 -2.092 10.43 1 98.31 419 ALA B C 1
ATOM 7464 O O . ALA B 1 419 ? 3.383 -2.227 11.57 1 98.31 419 ALA B O 1
ATOM 7465 N N . ILE B 1 420 ? 4.762 -2.943 9.922 1 98.25 420 ILE B N 1
ATOM 7466 C CA . ILE B 1 420 ? 5.051 -4.152 10.68 1 98.25 420 ILE B CA 1
ATOM 7467 C C . ILE B 1 420 ? 6.441 -4.047 11.305 1 98.25 420 ILE B C 1
ATOM 7469 O O . ILE B 1 420 ? 6.836 -4.895 12.102 1 98.25 420 ILE B O 1
ATOM 7473 N N . LEU B 1 421 ? 7.207 -2.965 11.023 1 98.44 421 LEU B N 1
ATOM 7474 C CA . LEU B 1 421 ? 8.562 -2.836 11.547 1 98.44 421 LEU B CA 1
ATOM 7475 C C . LEU B 1 421 ? 8.555 -2.807 13.07 1 98.44 421 LEU B C 1
ATOM 7477 O O . LEU B 1 421 ? 9.484 -3.307 13.711 1 98.44 421 LEU B O 1
ATOM 7481 N N . LYS B 1 422 ? 7.52 -2.197 13.703 1 96.62 422 LYS B N 1
ATOM 7482 C CA . LYS B 1 422 ? 7.465 -2.096 15.156 1 96.62 422 LYS B CA 1
ATOM 7483 C C . LYS B 1 422 ? 7.332 -3.473 15.797 1 96.62 422 LYS B C 1
ATOM 7485 O O . LYS B 1 422 ? 7.602 -3.635 17 1 96.62 422 LYS B O 1
ATOM 7490 N N . PHE B 1 423 ? 6.91 -4.48 15.039 1 97.06 423 PHE B N 1
ATOM 7491 C CA . PHE B 1 423 ? 6.742 -5.828 15.57 1 97.06 423 PHE B CA 1
ATOM 7492 C C . PHE B 1 423 ? 7.98 -6.672 15.305 1 97.06 423 PHE B C 1
ATOM 7494 O O . PHE B 1 423 ? 7.965 -7.887 15.508 1 97.06 423 PHE B O 1
ATOM 7501 N N . ARG B 1 424 ? 9.047 -6.09 14.773 1 97.69 424 ARG B N 1
ATOM 7502 C CA . ARG B 1 424 ? 10.328 -6.73 14.516 1 97.69 424 ARG B CA 1
ATOM 7503 C C . ARG B 1 424 ? 10.172 -7.93 13.586 1 97.69 424 ARG B C 1
ATOM 7505 O O . ARG B 1 424 ? 10.594 -9.039 13.922 1 97.69 424 ARG B O 1
ATOM 7512 N N . PRO B 1 425 ? 9.625 -7.68 12.438 1 98.12 425 PRO B N 1
ATOM 7513 C CA . PRO B 1 425 ? 9.367 -8.789 11.516 1 98.12 425 PRO B CA 1
ATOM 7514 C C . PRO B 1 425 ? 10.648 -9.477 11.047 1 98.12 425 PRO B C 1
ATOM 7516 O O . PRO B 1 425 ? 11.672 -8.812 10.859 1 98.12 425 PRO B O 1
ATOM 7519 N N . THR B 1 426 ? 10.602 -10.781 10.836 1 97.75 426 THR B N 1
ATOM 7520 C CA . THR B 1 426 ? 11.664 -11.531 10.172 1 97.75 426 THR B CA 1
ATOM 7521 C C . THR B 1 426 ? 11.352 -11.711 8.695 1 97.75 426 THR B C 1
ATOM 7523 O O . THR B 1 426 ? 10.25 -11.375 8.242 1 97.75 426 THR B O 1
ATOM 7526 N N . LEU B 1 427 ? 12.32 -12.203 7.961 1 97.81 427 LEU B N 1
ATOM 7527 C CA . LEU B 1 427 ? 12.125 -12.477 6.543 1 97.81 427 LEU B CA 1
ATOM 7528 C C . LEU B 1 427 ? 10.977 -13.461 6.332 1 97.81 427 LEU B C 1
ATOM 7530 O O . LEU B 1 427 ? 10.258 -13.375 5.336 1 97.81 427 LEU B O 1
ATOM 7534 N N . ARG B 1 428 ? 10.758 -14.391 7.238 1 95.19 428 ARG B N 1
ATOM 7535 C CA . ARG B 1 428 ? 9.656 -15.336 7.148 1 95.19 428 ARG B CA 1
ATOM 7536 C C . ARG B 1 428 ? 8.312 -14.617 7.188 1 95.19 428 ARG B C 1
ATOM 7538 O O . ARG B 1 428 ? 7.379 -14.992 6.469 1 95.19 428 ARG B O 1
ATOM 7545 N N . ASP B 1 429 ? 8.219 -13.578 8.031 1 96.5 429 ASP B N 1
ATOM 7546 C CA . ASP B 1 429 ? 6.992 -12.789 8.141 1 96.5 429 ASP B CA 1
ATOM 7547 C C . ASP B 1 429 ? 6.68 -12.07 6.828 1 96.5 429 ASP B C 1
ATOM 7549 O O . ASP B 1 429 ? 5.52 -12.008 6.406 1 96.5 429 ASP B O 1
ATOM 7553 N N . VAL B 1 430 ? 7.676 -11.586 6.18 1 98.06 430 VAL B N 1
ATOM 7554 C CA . VAL B 1 430 ? 7.492 -10.758 4.996 1 98.06 430 VAL B CA 1
ATOM 7555 C C . VAL B 1 430 ? 7.277 -11.641 3.771 1 98.06 430 VAL B C 1
ATOM 7557 O O . VAL B 1 430 ? 6.52 -11.289 2.863 1 98.06 430 VAL B O 1
ATOM 7560 N N . SER B 1 431 ? 7.891 -12.812 3.721 1 96.94 431 SER B N 1
ATOM 7561 C CA . SER B 1 431 ? 7.812 -13.727 2.582 1 96.94 431 SER B CA 1
ATOM 7562 C C . SER B 1 431 ? 6.383 -14.219 2.373 1 96.94 431 SER B C 1
ATOM 7564 O O . SER B 1 431 ? 5.969 -14.477 1.239 1 96.94 431 SER B O 1
ATOM 7566 N N . SER B 1 432 ? 5.609 -14.352 3.436 1 94.5 432 SER B N 1
ATOM 7567 C CA . SER B 1 432 ? 4.262 -14.906 3.352 1 94.5 432 SER B CA 1
ATOM 7568 C C . SER B 1 432 ? 3.209 -13.836 3.635 1 94.5 432 SER B C 1
ATOM 7570 O O . SER B 1 432 ? 2.064 -14.164 3.961 1 94.5 432 SER B O 1
ATOM 7572 N N . LEU B 1 433 ? 3.645 -12.586 3.617 1 96.62 433 LEU B N 1
ATOM 7573 C CA . LEU B 1 433 ? 2.688 -11.508 3.812 1 96.62 433 LEU B CA 1
ATOM 7574 C C . LEU B 1 433 ? 1.557 -11.594 2.793 1 96.62 433 LEU B C 1
ATOM 7576 O O . LEU B 1 433 ? 1.804 -11.773 1.598 1 96.62 433 LEU B O 1
ATOM 7580 N N . GLU B 1 434 ? 0.359 -11.547 3.238 1 97.19 434 GLU B N 1
ATOM 7581 C CA . GLU B 1 434 ? -0.795 -11.539 2.346 1 97.19 434 GLU B CA 1
ATOM 7582 C C . GLU B 1 434 ? -0.981 -10.172 1.698 1 97.19 434 GLU B C 1
ATOM 7584 O O . GLU B 1 434 ? -1.195 -9.172 2.391 1 97.19 434 GLU B O 1
ATOM 7589 N N . MET B 1 435 ? -0.833 -10.07 0.453 1 97.31 435 MET B N 1
ATOM 7590 C CA . MET B 1 435 ? -1.045 -8.859 -0.343 1 97.31 435 MET B CA 1
ATOM 7591 C C . MET B 1 435 ? -2.266 -9.008 -1.245 1 97.31 435 MET B C 1
ATOM 7593 O O . MET B 1 435 ? -2.496 -10.078 -1.81 1 97.31 435 MET B O 1
ATOM 7597 N N . ALA B 1 436 ? -3.082 -7.949 -1.316 1 98.25 436 ALA B N 1
ATOM 7598 C CA . ALA B 1 436 ? -4.195 -7.996 -2.26 1 98.25 436 ALA B CA 1
ATOM 7599 C C . ALA B 1 436 ? -3.703 -8.25 -3.682 1 98.25 436 ALA B C 1
ATOM 7601 O O . ALA B 1 436 ? -2.73 -7.633 -4.125 1 98.25 436 ALA B O 1
ATOM 7602 N N . TYR B 1 437 ? -4.492 -9.172 -4.305 1 97.12 437 TYR B N 1
ATOM 7603 C CA . TYR B 1 437 ? -3.951 -9.539 -5.605 1 97.12 437 TYR B CA 1
ATOM 7604 C C . TYR B 1 437 ? -5.062 -9.703 -6.637 1 97.12 437 TYR B C 1
ATOM 7606 O O . TYR B 1 437 ? -6.062 -10.375 -6.379 1 97.12 437 TYR B O 1
ATOM 7614 N N . ALA B 1 438 ? -4.949 -9.133 -7.711 1 97.25 438 ALA B N 1
ATOM 7615 C CA . ALA B 1 438 ? -5.5 -9.297 -9.055 1 97.25 438 ALA B CA 1
ATOM 7616 C C . ALA B 1 438 ? -4.539 -8.742 -10.109 1 97.25 438 ALA B C 1
ATOM 7618 O O . ALA B 1 438 ? -3.76 -7.832 -9.828 1 97.25 438 ALA B O 1
ATOM 7619 N N . PRO B 1 439 ? -4.551 -9.258 -11.32 1 95.94 439 PRO B N 1
ATOM 7620 C CA . PRO B 1 439 ? -3.555 -8.914 -12.336 1 95.94 439 PRO B CA 1
ATOM 7621 C C . PRO B 1 439 ? -3.42 -7.402 -12.539 1 95.94 439 PRO B C 1
ATOM 7623 O O . PRO B 1 439 ? -2.307 -6.895 -12.688 1 95.94 439 PRO B O 1
ATOM 7626 N N . PRO B 1 440 ? -4.488 -6.605 -12.445 1 96.25 440 PRO B N 1
ATOM 7627 C CA . PRO B 1 440 ? -4.352 -5.164 -12.664 1 96.25 440 PRO B CA 1
ATOM 7628 C C . PRO B 1 440 ? -3.668 -4.453 -11.5 1 96.25 440 PRO B C 1
ATOM 7630 O O . PRO B 1 440 ? -3.35 -3.268 -11.594 1 96.25 440 PRO B O 1
ATOM 7633 N N . PHE B 1 441 ? -3.414 -5.141 -10.383 1 96.81 441 PHE B N 1
ATOM 7634 C CA . PHE B 1 441 ? -2.979 -4.43 -9.188 1 96.81 441 PHE B CA 1
ATOM 7635 C C . PHE B 1 441 ? -1.674 -5.012 -8.656 1 96.81 441 PHE B C 1
ATOM 7637 O O . PHE B 1 441 ? -1.02 -4.406 -7.805 1 96.81 441 PHE B O 1
ATOM 7644 N N . GLY B 1 442 ? -1.307 -6.152 -9.086 1 95.62 442 GLY B N 1
ATOM 7645 C CA . GLY B 1 442 ? -0.102 -6.805 -8.594 1 95.62 442 GLY B CA 1
ATOM 7646 C C . GLY B 1 442 ? 0.138 -8.164 -9.227 1 95.62 442 GLY B C 1
ATOM 7647 O O . GLY B 1 442 ? -0.49 -8.508 -10.227 1 95.62 442 GLY B O 1
ATOM 7648 N N . SER B 1 443 ? 1.111 -8.883 -8.656 1 95.19 443 SER B N 1
ATOM 7649 C CA . SER B 1 443 ? 1.412 -10.266 -9.039 1 95.19 443 SER B CA 1
ATOM 7650 C C . SER B 1 443 ? 1.047 -11.234 -7.918 1 95.19 443 SER B C 1
ATOM 7652 O O . SER B 1 443 ? 0.913 -10.836 -6.758 1 95.19 443 SER B O 1
ATOM 7654 N N . ALA B 1 444 ? 0.869 -12.469 -8.32 1 94.81 444 ALA B N 1
ATOM 7655 C CA . ALA B 1 444 ? 0.531 -13.477 -7.32 1 94.81 444 ALA B CA 1
ATOM 7656 C C . ALA B 1 444 ? 1.58 -13.516 -6.211 1 94.81 444 ALA B C 1
ATOM 7658 O O . ALA B 1 444 ? 1.24 -13.609 -5.031 1 94.81 444 ALA B O 1
ATOM 7659 N N . MET B 1 445 ? 2.771 -13.539 -6.605 1 95.12 445 MET B N 1
ATOM 7660 C CA . MET B 1 445 ? 3.863 -13.266 -5.676 1 95.12 445 MET B CA 1
ATOM 7661 C C . MET B 1 445 ? 4.301 -11.812 -5.762 1 95.12 445 MET B C 1
ATOM 7663 O O . MET B 1 445 ? 5.012 -11.43 -6.695 1 95.12 445 MET B O 1
ATOM 7667 N N . ASP B 1 446 ? 3.98 -11.047 -4.82 1 97.44 446 ASP B N 1
ATOM 7668 C CA . ASP B 1 446 ? 4.289 -9.625 -4.84 1 97.44 446 ASP B CA 1
ATOM 7669 C C . ASP B 1 446 ? 5.797 -9.391 -4.773 1 97.44 446 ASP B C 1
ATOM 7671 O O . ASP B 1 446 ? 6.535 -10.211 -4.223 1 97.44 446 ASP B O 1
ATOM 7675 N N . VAL B 1 447 ? 6.242 -8.289 -5.27 1 97.31 447 VAL B N 1
ATOM 7676 C CA . VAL B 1 447 ? 7.652 -7.922 -5.273 1 97.31 447 VAL B CA 1
ATOM 7677 C C . VAL B 1 447 ? 8.18 -7.871 -3.838 1 97.31 447 VAL B C 1
ATOM 7679 O O . VAL B 1 447 ? 9.336 -8.203 -3.582 1 97.31 447 VAL B O 1
ATOM 7682 N N . LEU B 1 448 ? 7.363 -7.461 -2.904 1 98.06 448 LEU B N 1
ATOM 7683 C CA . LEU B 1 448 ? 7.762 -7.438 -1.5 1 98.06 448 LEU B CA 1
ATOM 7684 C C . LEU B 1 448 ? 8.062 -8.844 -0.996 1 98.06 448 LEU B C 1
ATOM 7686 O O . LEU B 1 448 ? 9.047 -9.055 -0.282 1 98.06 448 LEU B O 1
ATOM 7690 N N . ASN B 1 449 ? 7.195 -9.844 -1.325 1 98.19 449 ASN B N 1
ATOM 7691 C CA . ASN B 1 449 ? 7.465 -11.242 -1.008 1 98.19 449 ASN B CA 1
ATOM 7692 C C . ASN B 1 449 ? 8.758 -11.727 -1.652 1 98.19 449 ASN B C 1
ATOM 7694 O O . ASN B 1 449 ? 9.555 -12.414 -1.015 1 98.19 449 ASN B O 1
ATOM 7698 N N . ALA B 1 450 ? 8.898 -11.352 -2.895 1 97.38 450 ALA B N 1
ATOM 7699 C CA . ALA B 1 450 ? 10.078 -11.766 -3.648 1 97.38 450 ALA B CA 1
ATOM 7700 C C . ALA B 1 450 ? 11.359 -11.219 -3.014 1 97.38 450 ALA B C 1
ATOM 7702 O O . ALA B 1 450 ? 12.383 -11.898 -2.969 1 97.38 450 ALA B O 1
ATOM 7703 N N . ALA B 1 451 ? 11.305 -9.969 -2.568 1 98.25 451 ALA B N 1
ATOM 7704 C CA . ALA B 1 451 ? 12.453 -9.367 -1.902 1 98.25 451 ALA B CA 1
ATOM 7705 C C . ALA B 1 451 ? 12.844 -10.156 -0.657 1 98.25 451 ALA B C 1
ATOM 7707 O O . ALA B 1 451 ? 14.023 -10.43 -0.428 1 98.25 451 ALA B O 1
ATOM 7708 N N . ALA B 1 452 ? 11.883 -10.516 0.107 1 98.5 452 ALA B N 1
ATOM 7709 C CA . ALA B 1 452 ? 12.133 -11.289 1.317 1 98.5 452 ALA B CA 1
ATOM 7710 C C . ALA B 1 452 ? 12.664 -12.68 0.975 1 98.5 452 ALA B C 1
ATOM 7712 O O . ALA B 1 452 ? 13.57 -13.188 1.636 1 98.5 452 ALA B O 1
ATOM 7713 N N . ASN B 1 453 ? 12.062 -13.32 -0.032 1 97.81 453 ASN B N 1
ATOM 7714 C CA . ASN B 1 453 ? 12.539 -14.625 -0.472 1 97.81 453 ASN B CA 1
ATOM 7715 C C . ASN B 1 453 ? 14 -14.578 -0.901 1 97.81 453 ASN B C 1
ATOM 7717 O O . ASN B 1 453 ? 14.781 -15.477 -0.562 1 97.81 453 ASN B O 1
ATOM 7721 N N . THR B 1 454 ? 14.336 -13.555 -1.667 1 97.88 454 THR B N 1
ATOM 7722 C CA . THR B 1 454 ? 15.711 -13.391 -2.131 1 97.88 454 THR B CA 1
ATOM 7723 C C . THR B 1 454 ? 16.656 -13.203 -0.954 1 97.88 454 THR B C 1
ATOM 7725 O O . THR B 1 454 ? 17.719 -13.828 -0.902 1 97.88 454 THR B O 1
ATOM 7728 N N . ALA B 1 455 ? 16.266 -12.375 -0.036 1 98.31 455 ALA B N 1
ATOM 7729 C CA . ALA B 1 455 ? 17.078 -12.133 1.149 1 98.31 455 ALA B CA 1
ATOM 7730 C C . ALA B 1 455 ? 17.25 -13.406 1.973 1 98.31 455 ALA B C 1
ATOM 7732 O O . ALA B 1 455 ? 18.312 -13.648 2.531 1 98.31 455 ALA B O 1
ATOM 7733 N N . GLU B 1 456 ? 16.203 -14.188 2.102 1 97.25 456 GLU B N 1
ATOM 7734 C CA . GLU B 1 456 ? 16.281 -15.445 2.84 1 97.25 456 GLU B CA 1
ATOM 7735 C C . GLU B 1 456 ? 17.281 -16.406 2.203 1 97.25 456 GLU B C 1
ATOM 7737 O O . GLU B 1 456 ? 18.047 -17.062 2.908 1 97.25 456 GLU B O 1
ATOM 7742 N N . ASN B 1 457 ? 17.25 -16.5 0.876 1 96.88 457 ASN B N 1
ATOM 7743 C CA . ASN B 1 457 ? 18.203 -17.359 0.171 1 96.88 457 ASN B CA 1
ATOM 7744 C C . ASN B 1 457 ? 19.641 -16.922 0.43 1 96.88 457 ASN B C 1
ATOM 7746 O O . ASN B 1 457 ? 20.547 -17.766 0.488 1 96.88 457 ASN B O 1
ATOM 7750 N N . ILE B 1 458 ? 19.844 -15.625 0.53 1 96.62 458 ILE B N 1
ATOM 7751 C CA . ILE B 1 458 ? 21.172 -15.109 0.848 1 96.62 458 ILE B CA 1
ATOM 7752 C C . ILE B 1 458 ? 21.531 -15.461 2.289 1 96.62 458 ILE B C 1
ATOM 7754 O O . ILE B 1 458 ? 22.641 -15.93 2.564 1 96.62 458 ILE B O 1
ATOM 7758 N N . LEU B 1 459 ? 20.578 -15.266 3.16 1 96.25 459 LEU B N 1
ATOM 7759 C CA . LEU B 1 459 ? 20.781 -15.484 4.586 1 96.25 459 LEU B CA 1
ATOM 7760 C C . LEU B 1 459 ? 21.188 -16.922 4.863 1 96.25 459 LEU B C 1
ATOM 7762 O O . LEU B 1 459 ? 22.062 -17.188 5.707 1 96.25 459 LEU B O 1
ATOM 7766 N N . VAL B 1 460 ? 20.641 -17.906 4.133 1 93.5 460 VAL B N 1
ATOM 7767 C CA . VAL B 1 460 ? 20.906 -19.312 4.41 1 93.5 460 VAL B CA 1
ATOM 7768 C C . VAL B 1 460 ? 22.047 -19.812 3.51 1 93.5 460 VAL B C 1
ATOM 7770 O O . VAL B 1 460 ? 22.328 -21 3.48 1 93.5 460 VAL B O 1
ATOM 7773 N N . GLY B 1 461 ? 22.578 -18.922 2.715 1 93.38 461 GLY B N 1
ATOM 7774 C CA . GLY B 1 461 ? 23.781 -19.234 1.947 1 93.38 461 GLY B CA 1
ATOM 7775 C C . GLY B 1 461 ? 23.484 -19.875 0.605 1 93.38 461 GLY B C 1
ATOM 7776 O O . GLY B 1 461 ? 24.391 -20.297 -0.102 1 93.38 461 GLY B O 1
ATOM 7777 N N . ARG B 1 462 ? 22.234 -19.938 0.183 1 93.69 462 ARG B N 1
ATOM 7778 C CA . ARG B 1 462 ? 21.875 -20.547 -1.09 1 93.69 462 ARG B CA 1
ATOM 7779 C C . ARG B 1 462 ? 22.141 -19.594 -2.252 1 93.69 462 ARG B C 1
ATOM 7781 O O . ARG B 1 462 ? 22.406 -20.031 -3.371 1 93.69 462 ARG B O 1
ATOM 7788 N N . ASN B 1 463 ? 22.016 -18.328 -1.998 1 96.06 463 ASN B N 1
ATOM 7789 C CA . ASN B 1 463 ? 22.328 -17.266 -2.957 1 96.06 463 ASN B CA 1
ATOM 7790 C C . ASN B 1 463 ? 23.547 -16.453 -2.521 1 96.06 463 ASN B C 1
ATOM 7792 O O . ASN B 1 463 ? 23.516 -15.797 -1.48 1 96.06 463 ASN B O 1
ATOM 7796 N N . VAL B 1 464 ? 24.609 -16.594 -3.25 1 96.69 464 VAL B N 1
ATOM 7797 C CA . VAL B 1 464 ? 25.781 -15.758 -3.025 1 96.69 464 VAL B CA 1
ATOM 7798 C C . VAL B 1 464 ? 25.734 -14.531 -3.934 1 96.69 464 VAL B C 1
ATOM 7800 O O . VAL B 1 464 ? 26.047 -14.617 -5.121 1 96.69 464 VAL B O 1
ATOM 7803 N N . PRO B 1 465 ? 25.453 -13.422 -3.357 1 96.5 465 PRO B N 1
ATOM 7804 C CA . PRO B 1 465 ? 25.125 -12.25 -4.168 1 96.5 465 PRO B CA 1
ATOM 7805 C C . PRO B 1 465 ? 26.359 -11.43 -4.555 1 96.5 465 PRO B C 1
ATOM 7807 O O . PRO B 1 465 ? 27.391 -11.508 -3.887 1 96.5 465 PRO B O 1
ATOM 7810 N N . LEU B 1 466 ? 26.266 -10.805 -5.648 1 96.31 466 LEU B N 1
ATOM 7811 C CA . LEU B 1 466 ? 27.141 -9.695 -6.031 1 96.31 466 LEU B CA 1
ATOM 7812 C C . LEU B 1 466 ? 26.328 -8.398 -6.156 1 96.31 466 LEU B C 1
ATOM 7814 O O . LEU B 1 466 ? 25.406 -8.312 -6.965 1 96.31 466 LEU B O 1
ATOM 7818 N N . GLN B 1 467 ? 26.688 -7.395 -5.379 1 92.81 467 GLN B N 1
ATOM 7819 C CA . GLN B 1 467 ? 25.984 -6.113 -5.422 1 92.81 467 GLN B CA 1
ATOM 7820 C C . GLN B 1 467 ? 26.266 -5.379 -6.73 1 92.81 467 GLN B C 1
ATOM 7822 O O . GLN B 1 467 ? 27.359 -5.457 -7.273 1 92.81 467 GLN B O 1
ATOM 7827 N N . PRO B 1 468 ? 25.281 -4.656 -7.164 1 89.75 468 PRO B N 1
ATOM 7828 C CA . PRO B 1 468 ? 25.453 -3.945 -8.438 1 89.75 468 PRO B CA 1
ATOM 7829 C C . PRO B 1 468 ? 26.656 -3 -8.422 1 89.75 468 PRO B C 1
ATOM 7831 O O . PRO B 1 468 ? 27.391 -2.92 -9.414 1 89.75 468 PRO B O 1
ATOM 7834 N N . VAL B 1 469 ? 26.875 -2.314 -7.34 1 84.81 469 VAL B N 1
ATOM 7835 C CA . VAL B 1 469 ? 27.984 -1.363 -7.242 1 84.81 469 VAL B CA 1
ATOM 7836 C C . VAL B 1 469 ? 29.312 -2.111 -7.285 1 84.81 469 VAL B C 1
ATOM 7838 O O . VAL B 1 469 ? 30.281 -1.633 -7.883 1 84.81 469 VAL B O 1
ATOM 7841 N N . GLU B 1 470 ? 29.344 -3.242 -6.707 1 90.5 470 GLU B N 1
ATOM 7842 C CA . GLU B 1 470 ? 30.547 -4.082 -6.727 1 90.5 470 GLU B CA 1
ATOM 7843 C C . GLU B 1 470 ? 30.797 -4.648 -8.125 1 90.5 470 GLU B C 1
ATOM 7845 O O . GLU B 1 470 ? 31.938 -4.805 -8.539 1 90.5 470 GLU B O 1
ATOM 7850 N N . PHE B 1 471 ? 29.75 -4.992 -8.789 1 93.38 471 PHE B N 1
ATOM 7851 C CA . PHE B 1 471 ? 29.891 -5.512 -10.148 1 93.38 471 PHE B CA 1
ATOM 7852 C C . PHE B 1 471 ? 30.562 -4.484 -11.055 1 93.38 471 PHE B C 1
ATOM 7854 O O . PHE B 1 471 ? 31.406 -4.836 -11.883 1 93.38 471 PHE B O 1
ATOM 7861 N N . ALA B 1 472 ? 30.094 -3.242 -10.922 1 88.5 472 ALA B N 1
ATOM 7862 C CA . ALA B 1 472 ? 30.688 -2.182 -11.734 1 88.5 472 ALA B CA 1
ATOM 7863 C C . ALA B 1 472 ? 32.188 -2.113 -11.555 1 88.5 472 ALA B C 1
ATOM 7865 O O . ALA B 1 472 ? 32.938 -1.986 -12.523 1 88.5 472 ALA B O 1
ATOM 7866 N N . LYS B 1 473 ? 32.625 -2.221 -10.367 1 90 473 LYS B N 1
ATOM 7867 C CA . LYS B 1 473 ? 34.031 -2.197 -10.062 1 90 473 LYS B CA 1
ATOM 7868 C C . LYS B 1 473 ? 34.75 -3.428 -10.633 1 90 473 LYS B C 1
ATOM 7870 O O . LYS B 1 473 ? 35.844 -3.326 -11.172 1 90 473 LYS B O 1
ATOM 7875 N N . LEU B 1 474 ? 34.094 -4.527 -10.438 1 94.12 474 LEU B N 1
ATOM 7876 C CA . LEU B 1 474 ? 34.656 -5.789 -10.938 1 94.12 474 LEU B CA 1
ATOM 7877 C C . LEU B 1 474 ? 34.75 -5.758 -12.461 1 94.12 474 LEU B C 1
ATOM 7879 O O . LEU B 1 474 ? 35.75 -6.234 -13.016 1 94.12 474 LEU B O 1
ATOM 7883 N N . TRP B 1 475 ? 33.781 -5.23 -13.086 1 94.06 475 TRP B N 1
ATOM 7884 C CA . TRP B 1 475 ? 33.781 -5.156 -14.547 1 94.06 475 TRP B CA 1
ATOM 7885 C C . TRP B 1 475 ? 34.875 -4.254 -15.062 1 94.06 475 TRP B C 1
ATOM 7887 O O . TRP B 1 475 ? 35.562 -4.574 -16.047 1 94.06 475 TRP B O 1
ATOM 7897 N N . GLU B 1 476 ? 35.094 -3.164 -14.375 1 91.69 476 GLU B N 1
ATOM 7898 C CA . GLU B 1 476 ? 36.188 -2.25 -14.75 1 91.69 476 GLU B CA 1
ATOM 7899 C C . GLU B 1 476 ? 37.531 -2.93 -14.648 1 91.69 476 GLU B C 1
ATOM 7901 O O . GLU B 1 476 ? 38.438 -2.633 -15.43 1 91.69 476 GLU B O 1
ATOM 7906 N N . ASN B 1 477 ? 37.688 -3.787 -13.75 1 95.44 477 ASN B N 1
ATOM 7907 C CA . ASN B 1 477 ? 38.938 -4.484 -13.523 1 95.44 477 ASN B CA 1
ATOM 7908 C C . ASN B 1 477 ? 38.875 -5.926 -14.016 1 95.44 477 ASN B C 1
ATOM 7910 O O . ASN B 1 477 ? 39.562 -6.801 -13.477 1 95.44 477 ASN B O 1
ATOM 7914 N N . ARG B 1 478 ? 38.062 -6.137 -14.93 1 95.5 478 ARG B N 1
ATOM 7915 C CA . ARG B 1 478 ? 37.688 -7.488 -15.336 1 95.5 478 ARG B CA 1
ATOM 7916 C C . ARG B 1 478 ? 38.938 -8.297 -15.742 1 95.5 478 ARG B C 1
ATOM 7918 O O . ARG B 1 478 ? 38.969 -9.508 -15.508 1 95.5 478 ARG B O 1
ATOM 7925 N N . VAL B 1 479 ? 39.969 -7.715 -16.328 1 95.88 479 VAL B N 1
ATOM 7926 C CA . VAL B 1 479 ? 41.156 -8.43 -16.766 1 95.88 479 VAL B CA 1
ATOM 7927 C C . VAL B 1 479 ? 41.938 -8.922 -15.555 1 95.88 479 VAL B C 1
ATOM 7929 O O . VAL B 1 479 ? 42.25 -10.117 -15.445 1 95.88 479 VAL B O 1
ATOM 7932 N N . ASN B 1 480 ? 42.188 -8.039 -14.641 1 96.62 480 ASN B N 1
ATOM 7933 C CA . ASN B 1 480 ? 42.969 -8.375 -13.445 1 96.62 480 ASN B CA 1
ATOM 7934 C C . ASN B 1 480 ? 42.219 -9.352 -12.547 1 96.62 480 ASN B C 1
ATOM 7936 O O . ASN B 1 480 ? 42.844 -10.109 -11.805 1 96.62 480 ASN B O 1
ATOM 7940 N N . GLU B 1 481 ? 41 -9.344 -12.625 1 94.88 481 GLU B N 1
ATOM 7941 C CA . GLU B 1 481 ? 40.156 -10.172 -11.758 1 94.88 481 GLU B CA 1
ATOM 7942 C C . GLU B 1 481 ? 39.875 -11.523 -12.406 1 94.88 481 GLU B C 1
ATOM 7944 O O . GLU B 1 481 ? 39.219 -12.375 -11.812 1 94.88 481 GLU B O 1
ATOM 7949 N N . ASN B 1 482 ? 40.344 -11.711 -13.586 1 95.94 482 ASN B N 1
ATOM 7950 C CA . ASN B 1 482 ? 40.062 -12.945 -14.305 1 95.94 482 ASN B CA 1
ATOM 7951 C C . ASN B 1 482 ? 38.594 -13.281 -14.328 1 95.94 482 ASN B C 1
ATOM 7953 O O . ASN B 1 482 ? 38.188 -14.391 -13.977 1 95.94 482 ASN B O 1
ATOM 7957 N N . LEU B 1 483 ? 37.812 -12.219 -14.758 1 96.62 483 LEU B N 1
ATOM 7958 C CA . LEU B 1 483 ? 36.375 -12.266 -14.664 1 96.62 483 LEU B CA 1
ATOM 7959 C C . LEU B 1 483 ? 35.75 -12.969 -15.875 1 96.62 483 LEU B C 1
ATOM 7961 O O . LEU B 1 483 ? 36.219 -12.758 -17 1 96.62 483 LEU B O 1
ATOM 7965 N N . LEU B 1 484 ? 34.75 -13.773 -15.719 1 97.31 484 LEU B N 1
ATOM 7966 C CA . LEU B 1 484 ? 33.875 -14.297 -16.766 1 97.31 484 LEU B CA 1
ATOM 7967 C C . LEU B 1 484 ? 32.406 -14.141 -16.375 1 97.31 484 LEU B C 1
ATOM 7969 O O . LEU B 1 484 ? 31.969 -14.695 -15.367 1 97.31 484 LEU B O 1
ATOM 7973 N N . CYS B 1 485 ? 31.734 -13.383 -17.156 1 97.75 485 CYS B N 1
ATOM 7974 C CA . CYS B 1 485 ? 30.297 -13.258 -16.984 1 97.75 485 CYS B CA 1
ATOM 7975 C C . CYS B 1 485 ? 29.562 -14.352 -17.75 1 97.75 485 CYS B C 1
ATOM 7977 O O . CYS B 1 485 ? 29.781 -14.523 -18.953 1 97.75 485 CYS B O 1
ATOM 7979 N N . ILE B 1 486 ? 28.812 -15.133 -17.062 1 98.25 486 ILE B N 1
ATOM 7980 C CA . ILE B 1 486 ? 27.922 -16.094 -17.719 1 98.25 486 ILE B CA 1
ATOM 7981 C C . ILE B 1 486 ? 26.516 -15.516 -17.797 1 98.25 486 ILE B C 1
ATOM 7983 O O . ILE B 1 486 ? 25.781 -15.492 -16.797 1 98.25 486 ILE B O 1
ATOM 7987 N N . ASP B 1 487 ? 26.156 -15.086 -18.984 1 98.12 487 ASP B N 1
ATOM 7988 C CA . ASP B 1 487 ? 24.844 -14.555 -19.297 1 98.12 487 ASP B CA 1
ATOM 7989 C C . ASP B 1 487 ? 23.828 -15.672 -19.531 1 98.12 487 ASP B C 1
ATOM 7991 O O . ASP B 1 487 ? 23.875 -16.344 -20.562 1 98.12 487 ASP B O 1
ATOM 7995 N N . THR B 1 488 ? 22.938 -15.805 -18.578 1 98 488 THR B N 1
ATOM 7996 C CA . THR B 1 488 ? 22.031 -16.953 -18.625 1 98 488 THR B CA 1
ATOM 7997 C C . THR B 1 488 ? 20.75 -16.594 -19.344 1 98 488 THR B C 1
ATOM 7999 O O . THR B 1 488 ? 19.797 -17.375 -19.359 1 98 488 THR B O 1
ATOM 8002 N N . ARG B 1 489 ? 20.641 -15.492 -20.016 1 96.5 489 ARG B N 1
ATOM 8003 C CA . ARG B 1 489 ? 19.516 -15.086 -20.859 1 96.5 489 ARG B CA 1
ATOM 8004 C C . ARG B 1 489 ? 19.594 -15.75 -22.234 1 96.5 489 ARG B C 1
ATOM 8006 O O . ARG B 1 489 ? 20.562 -16.453 -22.531 1 96.5 489 ARG B O 1
ATOM 8013 N N . GLU B 1 490 ? 18.531 -15.555 -22.906 1 95.56 490 GLU B N 1
ATOM 8014 C CA . GLU B 1 490 ? 18.547 -16.094 -24.266 1 95.56 490 GLU B CA 1
ATOM 8015 C C . GLU B 1 490 ? 19.484 -15.297 -25.156 1 95.56 490 GLU B C 1
ATOM 8017 O O . GLU B 1 490 ? 19.844 -14.156 -24.844 1 95.56 490 GLU B O 1
ATOM 8022 N N . TRP B 1 491 ? 19.812 -15.883 -26.266 1 95.38 491 TRP B N 1
ATOM 8023 C CA . TRP B 1 491 ? 20.844 -15.352 -27.141 1 95.38 491 TRP B CA 1
ATOM 8024 C C . TRP B 1 491 ? 20.531 -13.922 -27.547 1 95.38 491 TRP B C 1
ATOM 8026 O O . TRP B 1 491 ? 21.422 -13.062 -27.578 1 95.38 491 TRP B O 1
ATOM 8036 N N . GLY B 1 492 ? 19.328 -13.688 -27.875 1 93.81 492 GLY B N 1
ATOM 8037 C CA . GLY B 1 492 ? 18.953 -12.359 -28.328 1 93.81 492 GLY B CA 1
ATOM 8038 C C . GLY B 1 492 ? 19.297 -11.266 -27.328 1 93.81 492 GLY B C 1
ATOM 8039 O O . GLY B 1 492 ? 19.672 -10.156 -27.719 1 93.81 492 GLY B O 1
ATOM 8040 N N . ASN B 1 493 ? 19.219 -11.531 -26.078 1 93.75 493 ASN B N 1
ATOM 8041 C CA . ASN B 1 493 ? 19.531 -10.578 -25.031 1 93.75 493 ASN B CA 1
ATOM 8042 C C . ASN B 1 493 ? 21.031 -10.484 -24.766 1 93.75 493 ASN B C 1
ATOM 8044 O O . ASN B 1 493 ? 21.531 -9.438 -24.344 1 93.75 493 ASN B O 1
ATOM 8048 N N . ALA B 1 494 ? 21.734 -11.562 -24.969 1 96 494 ALA B N 1
ATOM 8049 C CA . ALA B 1 494 ? 23.125 -11.672 -24.562 1 96 494 ALA B CA 1
ATOM 8050 C C . ALA B 1 494 ? 24.062 -11.281 -25.719 1 96 494 ALA B C 1
ATOM 8052 O O . ALA B 1 494 ? 25.203 -10.891 -25.484 1 96 494 ALA B O 1
ATOM 8053 N N . GLU B 1 495 ? 23.594 -11.297 -26.953 1 95.94 495 GLU B N 1
ATOM 8054 C CA . GLU B 1 495 ? 24.406 -11.203 -28.156 1 95.94 495 GLU B CA 1
ATOM 8055 C C . GLU B 1 495 ? 25.25 -9.93 -28.156 1 95.94 495 GLU B C 1
ATOM 8057 O O . GLU B 1 495 ? 26.453 -9.984 -28.422 1 95.94 495 GLU B O 1
ATOM 8062 N N . PRO B 1 496 ? 24.656 -8.812 -27.812 1 94.44 496 PRO B N 1
ATOM 8063 C CA . PRO B 1 496 ? 25.453 -7.586 -27.875 1 94.44 496 PRO B CA 1
ATOM 8064 C C . PRO B 1 496 ? 26.656 -7.617 -26.922 1 94.44 496 PRO B C 1
ATOM 8066 O O . PRO B 1 496 ? 27.703 -7.047 -27.219 1 94.44 496 PRO B O 1
ATOM 8069 N N . PHE B 1 497 ? 26.516 -8.297 -25.859 1 95.06 497 PHE B N 1
ATOM 8070 C CA . PHE B 1 497 ? 27.562 -8.352 -24.859 1 95.06 497 PHE B CA 1
ATOM 8071 C C . PHE B 1 497 ? 28.625 -9.375 -25.25 1 95.06 497 PHE B C 1
ATOM 8073 O O . PHE B 1 497 ? 29.828 -9.109 -25.109 1 95.06 497 PHE B O 1
ATOM 8080 N N . VAL B 1 498 ? 28.172 -10.492 -25.719 1 96.44 498 VAL B N 1
ATOM 8081 C CA . VAL B 1 498 ? 29.094 -11.547 -26.109 1 96.44 498 VAL B CA 1
ATOM 8082 C C . VAL B 1 498 ? 29.938 -11.078 -27.297 1 96.44 498 VAL B C 1
ATOM 8084 O O . VAL B 1 498 ? 31.141 -11.352 -27.359 1 96.44 498 VAL B O 1
ATOM 8087 N N . THR B 1 499 ? 29.281 -10.438 -28.219 1 95.5 499 THR B N 1
ATOM 8088 C CA . THR B 1 499 ? 29.969 -9.953 -29.406 1 95.5 499 THR B CA 1
ATOM 8089 C C . THR B 1 499 ? 31 -8.898 -29.031 1 95.5 499 THR B C 1
ATOM 8091 O O . THR B 1 499 ? 32.125 -8.898 -29.578 1 95.5 499 THR B O 1
ATOM 8094 N N . LYS B 1 500 ? 30.672 -8.062 -28.125 1 94.94 500 LYS B N 1
ATOM 8095 C CA . LYS B 1 500 ? 31.562 -6.961 -27.75 1 94.94 500 LYS B CA 1
ATOM 8096 C C . LYS B 1 500 ? 32.688 -7.449 -26.844 1 94.94 500 LYS B C 1
ATOM 8098 O O . LYS B 1 500 ? 33.812 -6.941 -26.906 1 94.94 500 LYS B O 1
ATOM 8103 N N . TYR B 1 501 ? 32.344 -8.422 -26.016 1 95.81 501 TYR B N 1
ATOM 8104 C CA . TYR B 1 501 ? 33.312 -8.891 -25.047 1 95.81 501 TYR B CA 1
ATOM 8105 C C . TYR B 1 501 ? 33.406 -10.414 -25.047 1 95.81 501 TYR B C 1
ATOM 8107 O O . TYR B 1 501 ? 33.219 -11.062 -24.016 1 95.81 501 TYR B O 1
ATOM 8115 N N . PRO B 1 502 ? 33.875 -11 -26.031 1 95.5 502 PRO B N 1
ATOM 8116 C CA . PRO B 1 502 ? 33.875 -12.461 -26.156 1 95.5 502 PRO B CA 1
ATOM 8117 C C . PRO B 1 502 ? 34.75 -13.148 -25.125 1 95.5 502 PRO B C 1
ATOM 8119 O O . PRO B 1 502 ? 34.5 -14.312 -24.781 1 95.5 502 PRO B O 1
ATOM 8122 N N . GLU B 1 503 ? 35.781 -12.484 -24.609 1 95.62 503 GLU B N 1
ATOM 8123 C CA . GLU B 1 503 ? 36.688 -13.086 -23.656 1 95.62 503 GLU B CA 1
ATOM 8124 C C . GLU B 1 503 ? 36.125 -13.039 -22.234 1 95.62 503 GLU B C 1
ATOM 8126 O O . GLU B 1 503 ? 36.531 -13.812 -21.375 1 95.62 503 GLU B O 1
ATOM 8131 N N . PHE B 1 504 ? 35.188 -12.172 -21.984 1 96.88 504 PHE B N 1
ATOM 8132 C CA . PHE B 1 504 ? 34.75 -11.906 -20.625 1 96.88 504 PHE B CA 1
ATOM 8133 C C . PHE B 1 504 ? 33.281 -12.203 -20.469 1 96.88 504 PHE B C 1
ATOM 8135 O O . PHE B 1 504 ? 32.75 -12.211 -19.359 1 96.88 504 PHE B O 1
ATOM 8142 N N . TRP B 1 505 ? 32.594 -12.453 -21.594 1 97.19 505 TRP B N 1
ATOM 8143 C CA . TRP B 1 505 ? 31.125 -12.633 -21.578 1 97.19 505 TRP B CA 1
ATOM 8144 C C . TRP B 1 505 ? 30.734 -13.867 -22.359 1 97.19 505 TRP B C 1
ATOM 8146 O O . TRP B 1 505 ? 31 -13.969 -23.562 1 97.19 505 TRP B O 1
ATOM 8156 N N . LYS B 1 506 ? 30.156 -14.789 -21.672 1 97.88 506 LYS B N 1
ATOM 8157 C CA . LYS B 1 506 ? 29.672 -16.016 -22.297 1 97.88 506 LYS B CA 1
ATOM 8158 C C . LYS B 1 506 ? 28.172 -16.188 -22.094 1 97.88 506 LYS B C 1
ATOM 8160 O O . LYS B 1 506 ? 27.641 -15.875 -21.031 1 97.88 506 LYS B O 1
ATOM 8165 N N . ASN B 1 507 ? 27.562 -16.609 -23.141 1 98.31 507 ASN B N 1
ATOM 8166 C CA . ASN B 1 507 ? 26.125 -16.891 -23.047 1 98.31 507 ASN B CA 1
ATOM 8167 C C . ASN B 1 507 ? 25.844 -18.375 -22.891 1 98.31 507 ASN B C 1
ATOM 8169 O O . ASN B 1 507 ? 26.25 -19.188 -23.734 1 98.31 507 ASN B O 1
ATOM 8173 N N . ILE B 1 508 ? 25.266 -18.781 -21.859 1 98.31 508 ILE B N 1
ATOM 8174 C CA . ILE B 1 508 ? 24.672 -20.094 -21.641 1 98.31 508 ILE B CA 1
ATOM 8175 C C . ILE B 1 508 ? 23.266 -19.938 -21.047 1 98.31 508 ILE B C 1
ATOM 8177 O O . ILE B 1 508 ? 23.125 -19.844 -19.828 1 98.31 508 ILE B O 1
ATOM 8181 N N . PRO B 1 509 ? 22.234 -19.984 -21.953 1 97.31 509 PRO B N 1
ATOM 8182 C CA . PRO B 1 509 ? 20.875 -19.859 -21.406 1 97.31 509 PRO B CA 1
ATOM 8183 C C . PRO B 1 509 ? 20.609 -20.828 -20.266 1 97.31 509 PRO B C 1
ATOM 8185 O O . PRO B 1 509 ? 21.141 -21.953 -20.266 1 97.31 509 PRO B O 1
ATOM 8188 N N . GLN B 1 510 ? 19.766 -20.391 -19.297 1 95.69 510 GLN B N 1
ATOM 8189 C CA . GLN B 1 510 ? 19.484 -21.172 -18.094 1 95.69 510 GLN B CA 1
ATOM 8190 C C . GLN B 1 510 ? 19.125 -22.609 -18.453 1 95.69 510 GLN B C 1
ATOM 8192 O O . GLN B 1 510 ? 19.578 -23.547 -17.797 1 95.69 510 GLN B O 1
ATOM 8197 N N . GLY B 1 511 ? 18.297 -22.812 -19.516 1 95.25 511 GLY B N 1
ATOM 8198 C CA . GLY B 1 511 ? 17.812 -24.125 -19.891 1 95.25 511 GLY B CA 1
ATOM 8199 C C . GLY B 1 511 ? 18.906 -25.031 -20.438 1 95.25 511 GLY B C 1
ATOM 8200 O O . GLY B 1 511 ? 18.719 -26.25 -20.531 1 95.25 511 GLY B O 1
ATOM 8201 N N . GLN B 1 512 ? 20.078 -24.516 -20.688 1 97.25 512 GLN B N 1
ATOM 8202 C CA . GLN B 1 512 ? 21.141 -25.266 -21.328 1 97.25 512 GLN B CA 1
ATOM 8203 C C . GLN B 1 512 ? 22.312 -25.453 -20.359 1 97.25 512 GLN B C 1
ATOM 8205 O O . GLN B 1 512 ? 23.25 -26.219 -20.656 1 97.25 512 GLN B O 1
ATOM 8210 N N . ILE B 1 513 ? 22.25 -24.859 -19.266 1 96.88 513 ILE B N 1
ATOM 8211 C CA . ILE B 1 513 ? 23.406 -24.766 -18.391 1 96.88 513 ILE B CA 1
ATOM 8212 C C . ILE B 1 513 ? 23.812 -26.156 -17.906 1 96.88 513 ILE B C 1
ATOM 8214 O O . ILE B 1 513 ? 25 -26.484 -17.828 1 96.88 513 ILE B O 1
ATOM 8218 N N . ARG B 1 514 ? 22.891 -27.062 -17.562 1 95.5 514 ARG B N 1
ATOM 8219 C CA . ARG B 1 514 ? 23.172 -28.406 -17.047 1 95.5 514 ARG B CA 1
ATOM 8220 C C . ARG B 1 514 ? 23.938 -29.219 -18.078 1 95.5 514 ARG B C 1
ATOM 8222 O O . ARG B 1 514 ? 24.797 -30.031 -17.719 1 95.5 514 ARG B O 1
ATOM 8229 N N . GLY B 1 515 ? 23.656 -28.969 -19.328 1 96.31 515 GLY B N 1
ATOM 8230 C CA . GLY B 1 515 ? 24.281 -29.734 -20.391 1 96.31 515 GLY B CA 1
ATOM 8231 C C . GLY B 1 515 ? 25.578 -29.109 -20.891 1 96.31 515 GLY B C 1
ATOM 8232 O O . GLY B 1 515 ? 26.281 -29.703 -21.703 1 96.31 515 GLY B O 1
ATOM 8233 N N . ARG B 1 516 ? 25.891 -27.953 -20.391 1 97.81 516 ARG B N 1
ATOM 8234 C CA . ARG B 1 516 ? 27.047 -27.234 -20.938 1 97.81 516 ARG B CA 1
ATOM 8235 C C . ARG B 1 516 ? 28 -26.812 -19.828 1 97.81 516 ARG B C 1
ATOM 8237 O O . ARG B 1 516 ? 28.672 -25.781 -19.922 1 97.81 516 ARG B O 1
ATOM 8244 N N . LEU B 1 517 ? 28.047 -27.531 -18.75 1 97.19 517 LEU B N 1
ATOM 8245 C CA . LEU B 1 517 ? 28.906 -27.25 -17.609 1 97.19 517 LEU B CA 1
ATOM 8246 C C . LEU B 1 517 ? 30.375 -27.328 -18.016 1 97.19 517 LEU B C 1
ATOM 8248 O O . LEU B 1 517 ? 31.203 -26.609 -17.469 1 97.19 517 LEU B O 1
ATOM 8252 N N . ASP B 1 518 ? 30.688 -28.188 -18.953 1 96.31 518 ASP B N 1
ATOM 8253 C CA . ASP B 1 518 ? 32.062 -28.422 -19.375 1 96.31 518 ASP B CA 1
ATOM 8254 C C . ASP B 1 518 ? 32.625 -27.188 -20.078 1 96.31 518 ASP B C 1
ATOM 8256 O O . ASP B 1 518 ? 33.844 -27.062 -20.203 1 96.31 518 ASP B O 1
ATOM 8260 N N . GLU B 1 519 ? 31.734 -26.344 -20.484 1 97.12 519 GLU B N 1
ATOM 8261 C CA . GLU B 1 519 ? 32.156 -25.141 -21.188 1 97.12 519 GLU B CA 1
ATOM 8262 C C . GLU B 1 519 ? 32.562 -24.047 -20.203 1 97.12 519 GLU B C 1
ATOM 8264 O O . GLU B 1 519 ? 33.156 -23.047 -20.609 1 97.12 519 GLU B O 1
ATOM 8269 N N . ILE B 1 520 ? 32.344 -24.203 -18.984 1 96.75 520 ILE B N 1
ATOM 8270 C CA . ILE B 1 520 ? 32.594 -23.172 -17.984 1 96.75 520 ILE B CA 1
ATOM 8271 C C . ILE B 1 520 ? 33.906 -23.438 -17.266 1 96.75 520 ILE B C 1
ATOM 8273 O O . ILE B 1 520 ? 34.062 -24.469 -16.609 1 96.75 520 ILE B O 1
ATOM 8277 N N . PRO B 1 521 ? 34.812 -22.516 -17.422 1 94.19 521 PRO B N 1
ATOM 8278 C CA . PRO B 1 521 ? 36.094 -22.719 -16.75 1 94.19 521 PRO B CA 1
ATOM 8279 C C . PRO B 1 521 ? 35.969 -22.641 -15.227 1 94.19 521 PRO B C 1
ATOM 8281 O O . PRO B 1 521 ? 35.188 -21.812 -14.703 1 94.19 521 PRO B O 1
ATOM 8284 N N . LYS B 1 522 ? 36.75 -23.422 -14.461 1 91.44 522 LYS B N 1
ATOM 8285 C CA . LYS B 1 522 ? 36.656 -23.5 -13.008 1 91.44 522 LYS B CA 1
ATOM 8286 C C . LYS B 1 522 ? 37.656 -22.562 -12.344 1 91.44 522 LYS B C 1
ATOM 8288 O O . LYS B 1 522 ? 37.594 -22.312 -11.141 1 91.44 522 LYS B O 1
ATOM 8293 N N . ASP B 1 523 ? 38.562 -21.938 -13.109 1 89.5 523 ASP B N 1
ATOM 8294 C CA . ASP B 1 523 ? 39.656 -21.125 -12.539 1 89.5 523 ASP B CA 1
ATOM 8295 C C . ASP B 1 523 ? 39.344 -19.641 -12.695 1 89.5 523 ASP B C 1
ATOM 8297 O O . ASP B 1 523 ? 40.188 -18.797 -12.375 1 89.5 523 ASP B O 1
ATOM 8301 N N . LYS B 1 524 ? 38.188 -19.297 -13.188 1 94 524 LYS B N 1
ATOM 8302 C CA . LYS B 1 524 ? 37.812 -17.906 -13.359 1 94 524 LYS B CA 1
ATOM 8303 C C . LYS B 1 524 ? 36.844 -17.469 -12.266 1 94 524 LYS B C 1
ATOM 8305 O O . LYS B 1 524 ? 36.188 -18.297 -11.641 1 94 524 LYS B O 1
ATOM 8310 N N . LYS B 1 525 ? 36.875 -16.141 -12.023 1 95.75 525 LYS B N 1
ATOM 8311 C CA . LYS B 1 525 ? 35.812 -15.555 -11.234 1 95.75 525 LYS B CA 1
ATOM 8312 C C . LYS B 1 525 ? 34.5 -15.477 -12.039 1 95.75 525 LYS B C 1
ATOM 8314 O O . LYS B 1 525 ? 34.406 -14.727 -13.016 1 95.75 525 LYS B O 1
ATOM 8319 N N . ILE B 1 526 ? 33.5 -16.25 -11.664 1 97.69 526 ILE B N 1
ATOM 8320 C CA . ILE B 1 526 ? 32.281 -16.406 -12.453 1 97.69 526 ILE B CA 1
ATOM 8321 C C . ILE B 1 526 ? 31.172 -15.523 -11.883 1 97.69 526 ILE B C 1
ATOM 8323 O O . ILE B 1 526 ? 30.812 -15.656 -10.711 1 97.69 526 ILE B O 1
ATOM 8327 N N . VAL B 1 527 ? 30.672 -14.578 -12.656 1 98.12 527 VAL B N 1
ATOM 8328 C CA . VAL B 1 527 ? 29.469 -13.805 -12.328 1 98.12 527 VAL B CA 1
ATOM 8329 C C . VAL B 1 527 ? 28.312 -14.25 -13.203 1 98.12 527 VAL B C 1
ATOM 8331 O O . VAL B 1 527 ? 28.406 -14.227 -14.43 1 98.12 527 VAL B O 1
ATOM 8334 N N . LEU B 1 528 ? 27.281 -14.727 -12.594 1 98.44 528 LEU B N 1
ATOM 8335 C CA . LEU B 1 528 ? 26.062 -15.102 -13.297 1 98.44 528 LEU B CA 1
ATOM 8336 C C . LEU B 1 528 ? 25.078 -13.938 -13.352 1 98.44 528 LEU B C 1
ATOM 8338 O O . LEU B 1 528 ? 24.938 -13.203 -12.367 1 98.44 528 LEU B O 1
ATOM 8342 N N . LEU B 1 529 ? 24.469 -13.711 -14.523 1 97.31 529 LEU B N 1
ATOM 8343 C CA . LEU B 1 529 ? 23.516 -12.625 -14.594 1 97.31 529 LEU B CA 1
ATOM 8344 C C . LEU B 1 529 ? 22.375 -12.961 -15.562 1 97.31 529 LEU B C 1
ATOM 8346 O O . LEU B 1 529 ? 22.531 -13.844 -16.422 1 97.31 529 LEU B O 1
ATOM 8350 N N . CYS B 1 530 ? 21.266 -12.422 -15.398 1 96.88 530 CYS B N 1
ATOM 8351 C CA . CYS B 1 530 ? 20.094 -12.414 -16.266 1 96.88 530 CYS B CA 1
ATOM 8352 C C . CYS B 1 530 ? 19.391 -11.062 -16.219 1 96.88 530 CYS B C 1
ATOM 8354 O O . CYS B 1 530 ? 20.047 -10.031 -16.016 1 96.88 530 CYS B O 1
ATOM 8356 N N . ASN B 1 531 ? 18.109 -11.031 -16.484 1 94.12 531 ASN B N 1
ATOM 8357 C CA . ASN B 1 531 ? 17.406 -9.75 -16.547 1 94.12 531 ASN B CA 1
ATOM 8358 C C . ASN B 1 531 ? 17.125 -9.211 -15.141 1 94.12 531 ASN B C 1
ATOM 8360 O O . ASN B 1 531 ? 17.25 -8.008 -14.898 1 94.12 531 ASN B O 1
ATOM 8364 N N . THR B 1 532 ? 16.719 -10.164 -14.188 1 93.81 532 THR B N 1
ATOM 8365 C CA . THR B 1 532 ? 16.219 -9.664 -12.906 1 93.81 532 THR B CA 1
ATOM 8366 C C . THR B 1 532 ? 16.859 -10.422 -11.75 1 93.81 532 THR B C 1
ATOM 8368 O O . THR B 1 532 ? 16.578 -10.141 -10.586 1 93.81 532 THR B O 1
ATOM 8371 N N . GLY B 1 533 ? 17.688 -11.383 -11.984 1 95.19 533 GLY B N 1
ATOM 8372 C CA . GLY B 1 533 ? 18.438 -12.055 -10.945 1 95.19 533 GLY B CA 1
ATOM 8373 C C . GLY B 1 533 ? 17.906 -13.438 -10.617 1 95.19 533 GLY B C 1
ATOM 8374 O O . GLY B 1 533 ? 18.562 -14.211 -9.922 1 95.19 533 GLY B O 1
ATOM 8375 N N . GLY B 1 534 ? 16.719 -13.828 -11.156 1 94.94 534 GLY B N 1
ATOM 8376 C CA . GLY B 1 534 ? 16.094 -15.094 -10.82 1 94.94 534 GLY B CA 1
ATOM 8377 C C . GLY B 1 534 ? 16.719 -16.281 -11.555 1 94.94 534 GLY B C 1
ATOM 8378 O O . GLY B 1 534 ? 17.109 -17.266 -10.922 1 94.94 534 GLY B O 1
ATOM 8379 N N . ARG B 1 535 ? 16.844 -16.188 -12.859 1 95.88 535 ARG B N 1
ATOM 8380 C CA . ARG B 1 535 ? 17.438 -17.25 -13.664 1 95.88 535 ARG B CA 1
ATOM 8381 C C . ARG B 1 535 ? 18.891 -17.469 -13.297 1 95.88 535 ARG B C 1
ATOM 8383 O O . ARG B 1 535 ? 19.359 -18.609 -13.25 1 95.88 535 ARG B O 1
ATOM 8390 N N . SER B 1 536 ? 19.594 -16.359 -13.117 1 97.69 536 SER B N 1
ATOM 8391 C CA . SER B 1 536 ? 21 -16.469 -12.75 1 97.69 536 SER B CA 1
ATOM 8392 C C . SER B 1 536 ? 21.172 -17.094 -11.367 1 97.69 536 SER B C 1
ATOM 8394 O O . SER B 1 536 ? 22.141 -17.812 -11.117 1 97.69 536 SER B O 1
ATOM 8396 N N . TYR B 1 537 ? 20.281 -16.859 -10.445 1 97.31 537 TYR B N 1
ATOM 8397 C CA . TYR B 1 537 ? 20.297 -17.531 -9.148 1 97.31 537 TYR B CA 1
ATOM 8398 C C . TYR B 1 537 ? 20.141 -19.047 -9.312 1 97.31 537 TYR B C 1
ATOM 8400 O O . TYR B 1 537 ? 20.891 -19.828 -8.719 1 97.31 537 TYR B O 1
ATOM 8408 N N . GLU B 1 538 ? 19.125 -19.438 -10.078 1 97.06 538 GLU B N 1
ATOM 8409 C CA . GLU B 1 538 ? 18.906 -20.859 -10.297 1 97.06 538 GLU B CA 1
ATOM 8410 C C . GLU B 1 538 ? 20.109 -21.5 -10.969 1 97.06 538 GLU B C 1
ATOM 8412 O O . GLU B 1 538 ? 20.469 -22.641 -10.656 1 97.06 538 GLU B O 1
ATOM 8417 N N . SER B 1 539 ? 20.719 -20.75 -11.844 1 97.94 539 SER B N 1
ATOM 8418 C CA . SER B 1 539 ? 21.953 -21.234 -12.477 1 97.94 539 SER B CA 1
ATOM 8419 C C . SER B 1 539 ? 23.078 -21.359 -11.461 1 97.94 539 SER B C 1
ATOM 8421 O O . SER B 1 539 ? 23.906 -22.266 -11.57 1 97.94 539 SER B O 1
ATOM 8423 N N . GLN B 1 540 ? 23.109 -20.406 -10.547 1 97.94 540 GLN B N 1
ATOM 8424 C CA . GLN B 1 540 ? 24.078 -20.5 -9.469 1 97.94 540 GLN B CA 1
ATOM 8425 C C . GLN B 1 540 ? 23.906 -21.797 -8.68 1 97.94 540 GLN B C 1
ATOM 8427 O O . GLN B 1 540 ? 24.891 -22.453 -8.328 1 97.94 540 GLN B O 1
ATOM 8432 N N . VAL B 1 541 ? 22.688 -22.203 -8.391 1 96.56 541 VAL B N 1
ATOM 8433 C CA . VAL B 1 541 ? 22.375 -23.438 -7.672 1 96.56 541 VAL B CA 1
ATOM 8434 C C . VAL B 1 541 ? 22.906 -24.641 -8.453 1 96.56 541 VAL B C 1
ATOM 8436 O O . VAL B 1 541 ? 23.516 -25.547 -7.879 1 96.56 541 VAL B O 1
ATOM 8439 N N . ILE B 1 542 ? 22.75 -24.594 -9.773 1 96.75 542 ILE B N 1
ATOM 8440 C CA . ILE B 1 542 ? 23.188 -25.672 -10.648 1 96.75 542 ILE B CA 1
ATOM 8441 C C . ILE B 1 542 ? 24.703 -25.781 -10.633 1 96.75 542 ILE B C 1
ATOM 8443 O O . ILE B 1 542 ? 25.266 -26.859 -10.461 1 96.75 542 ILE B O 1
ATOM 8447 N N . LEU B 1 543 ? 25.375 -24.656 -10.797 1 97.31 543 LEU B N 1
ATOM 8448 C CA . LEU B 1 543 ? 26.828 -24.641 -10.836 1 97.31 543 LEU B CA 1
ATOM 8449 C C . LEU B 1 543 ? 27.422 -25.078 -9.5 1 97.31 543 LEU B C 1
ATOM 8451 O O . LEU B 1 543 ? 28.375 -25.859 -9.469 1 97.31 543 LEU B O 1
ATOM 8455 N N . ARG B 1 544 ? 26.859 -24.609 -8.445 1 95.31 544 ARG B N 1
ATOM 8456 C CA . ARG B 1 544 ? 27.344 -25 -7.125 1 95.31 544 ARG B CA 1
ATOM 8457 C C . ARG B 1 544 ? 27.172 -26.484 -6.887 1 95.31 544 ARG B C 1
ATOM 8459 O O . ARG B 1 544 ? 28.062 -27.141 -6.336 1 95.31 544 ARG B O 1
ATOM 8466 N N . HIS B 1 545 ? 26.047 -26.984 -7.27 1 94.5 545 HIS B N 1
ATOM 8467 C CA . HIS B 1 545 ? 25.781 -28.422 -7.152 1 94.5 545 HIS B CA 1
ATOM 8468 C C . HIS B 1 545 ? 26.781 -29.219 -7.988 1 94.5 545 HIS B C 1
ATOM 8470 O O . HIS B 1 545 ? 27.141 -30.344 -7.617 1 94.5 545 HIS B O 1
ATOM 8476 N N . ALA B 1 546 ? 27.25 -28.625 -9.039 1 95.06 546 ALA B N 1
ATOM 8477 C CA . ALA B 1 546 ? 28.188 -29.281 -9.945 1 95.06 546 ALA B CA 1
ATOM 8478 C C . ALA B 1 546 ? 29.625 -29.109 -9.461 1 95.06 546 ALA B C 1
ATOM 8480 O O . ALA B 1 546 ? 30.562 -29.609 -10.094 1 95.06 546 ALA B O 1
ATOM 8481 N N . GLY B 1 547 ? 29.844 -28.375 -8.398 1 92.5 547 GLY B N 1
ATOM 8482 C CA . GLY B 1 547 ? 31.156 -28.328 -7.758 1 92.5 547 GLY B CA 1
ATOM 8483 C C . GLY B 1 547 ? 31.906 -27.047 -8.039 1 92.5 547 GLY B C 1
ATOM 8484 O O . GLY B 1 547 ? 33.094 -26.922 -7.656 1 92.5 547 GLY B O 1
ATOM 8485 N N . PHE B 1 548 ? 31.203 -26.156 -8.727 1 93.94 548 PHE B N 1
ATOM 8486 C CA . PHE B 1 548 ? 31.859 -24.859 -8.906 1 93.94 548 PHE B CA 1
ATOM 8487 C C . PHE B 1 548 ? 31.938 -24.109 -7.582 1 93.94 548 PHE B C 1
ATOM 8489 O O . PHE B 1 548 ? 31 -24.141 -6.789 1 93.94 548 PHE B O 1
ATOM 8496 N N . LEU B 1 549 ? 32.906 -23.578 -7.254 1 80.25 549 LEU B N 1
ATOM 8497 C CA . LEU B 1 549 ? 33.156 -23.078 -5.902 1 80.25 549 LEU B CA 1
ATOM 8498 C C . LEU B 1 549 ? 32.5 -21.719 -5.699 1 80.25 549 LEU B C 1
ATOM 8500 O O . LEU B 1 549 ? 31.797 -21.5 -4.703 1 80.25 549 LEU B O 1
ATOM 8504 N N . GLU B 1 550 ? 32.938 -20.75 -6.621 1 86.5 550 GLU B N 1
ATOM 8505 C CA . GLU B 1 550 ? 32.5 -19.438 -6.129 1 86.5 550 GLU B CA 1
ATOM 8506 C C . GLU B 1 550 ? 31.828 -18.625 -7.23 1 86.5 550 GLU B C 1
ATOM 8508 O O . GLU B 1 550 ? 32.188 -17.484 -7.477 1 86.5 550 GLU B O 1
ATOM 8513 N N . PRO B 1 551 ? 30.75 -19.219 -7.797 1 96.5 551 PRO B N 1
ATOM 8514 C CA . PRO B 1 551 ? 30 -18.312 -8.68 1 96.5 551 PRO B CA 1
ATOM 8515 C C . PRO B 1 551 ? 29.109 -17.344 -7.918 1 96.5 551 PRO B C 1
ATOM 8517 O O . PRO B 1 551 ? 28.516 -17.703 -6.898 1 96.5 551 PRO B O 1
ATOM 8520 N N . VAL B 1 552 ? 29.078 -16.109 -8.336 1 97.56 552 VAL B N 1
ATOM 8521 C CA . VAL B 1 552 ? 28.234 -15.117 -7.652 1 97.56 552 VAL B CA 1
ATOM 8522 C C . VAL B 1 552 ? 27.094 -14.68 -8.57 1 97.56 552 VAL B C 1
ATOM 8524 O O . VAL B 1 552 ? 27.234 -14.711 -9.797 1 97.56 552 VAL B O 1
ATOM 8527 N N . ASN B 1 553 ? 25.938 -14.391 -8.008 1 98 553 ASN B N 1
ATOM 8528 C CA . ASN B 1 553 ? 24.734 -13.961 -8.703 1 98 553 ASN B CA 1
ATOM 8529 C C . ASN B 1 553 ? 24.562 -12.445 -8.648 1 98 553 ASN B C 1
ATOM 8531 O O . ASN B 1 553 ? 24.484 -11.867 -7.566 1 98 553 ASN B O 1
ATOM 8535 N N . LEU B 1 554 ? 24.469 -11.805 -9.82 1 97.19 554 LEU B N 1
ATOM 8536 C CA . LEU B 1 554 ? 24.297 -10.359 -9.852 1 97.19 554 LEU B CA 1
ATOM 8537 C C . LEU B 1 554 ? 22.891 -9.984 -9.383 1 97.19 554 LEU B C 1
ATOM 8539 O O . LEU B 1 554 ? 21.906 -10.281 -10.055 1 97.19 554 LEU B O 1
ATOM 8543 N N . GLN B 1 555 ? 22.812 -9.289 -8.305 1 95.31 555 GLN B N 1
ATOM 8544 C CA . GLN B 1 555 ? 21.531 -8.891 -7.742 1 95.31 555 GLN B CA 1
ATOM 8545 C C . GLN B 1 555 ? 20.812 -7.906 -8.656 1 95.31 555 GLN B C 1
ATOM 8547 O O . GLN B 1 555 ? 21.406 -6.945 -9.133 1 95.31 555 GLN B O 1
ATOM 8552 N N . GLY B 1 556 ? 19.5 -8.188 -8.891 1 94.25 556 GLY B N 1
ATOM 8553 C CA . GLY B 1 556 ? 18.688 -7.312 -9.719 1 94.25 556 GLY B CA 1
ATOM 8554 C C . GLY B 1 556 ? 18.969 -7.461 -11.203 1 94.25 556 GLY B C 1
ATOM 8555 O O . GLY B 1 556 ? 18.234 -6.938 -12.039 1 94.25 556 GLY B O 1
ATOM 8556 N N . GLY B 1 557 ? 20.078 -8.141 -11.602 1 95.19 557 GLY B N 1
ATOM 8557 C CA . GLY B 1 557 ? 20.406 -8.453 -12.984 1 95.19 557 GLY B CA 1
ATOM 8558 C C . GLY B 1 557 ? 20.656 -7.219 -13.828 1 95.19 557 GLY B C 1
ATOM 8559 O O . GLY B 1 557 ? 21.031 -6.168 -13.305 1 95.19 557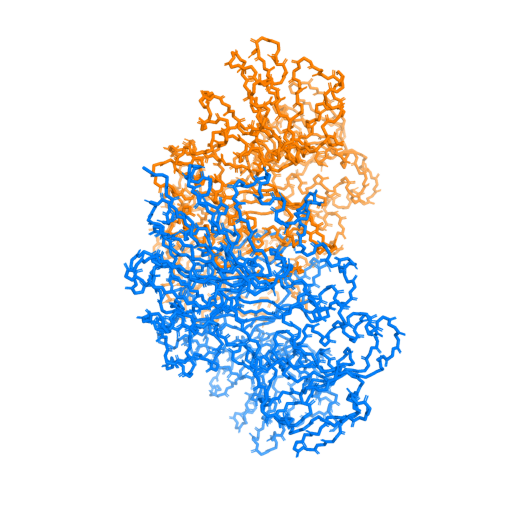 GLY B O 1
ATOM 8560 N N . MET B 1 558 ? 20.469 -7.367 -15.148 1 93.06 558 MET B N 1
ATOM 8561 C CA . MET B 1 558 ? 20.703 -6.309 -16.125 1 93.06 558 MET B CA 1
ATOM 8562 C C . MET B 1 558 ? 19.703 -5.168 -15.938 1 93.06 558 MET B C 1
ATOM 8564 O O . MET B 1 558 ? 20.031 -4.004 -16.172 1 93.06 558 MET B O 1
ATOM 8568 N N . GLY B 1 559 ? 18.516 -5.57 -15.477 1 91.06 559 GLY B N 1
ATOM 8569 C CA . GLY B 1 559 ? 17.516 -4.551 -15.234 1 91.06 559 GLY B CA 1
ATOM 8570 C C . GLY B 1 559 ? 17.938 -3.506 -14.227 1 91.06 559 GLY B C 1
ATOM 8571 O O . GLY B 1 559 ? 17.797 -2.305 -14.469 1 91.06 559 GLY B O 1
ATOM 8572 N N . PHE B 1 560 ? 18.5 -3.959 -13.164 1 91.69 560 PHE B N 1
ATOM 8573 C CA . PHE B 1 560 ? 18.906 -3.041 -12.109 1 91.69 560 PHE B CA 1
ATOM 8574 C C . PHE B 1 560 ? 20.156 -2.266 -12.531 1 91.69 560 PHE B C 1
ATOM 8576 O O . PHE B 1 560 ? 20.266 -1.064 -12.273 1 91.69 560 PHE B O 1
ATOM 8583 N N . ILE B 1 561 ? 21.125 -2.9 -13.148 1 91.19 561 ILE B N 1
ATOM 8584 C CA . ILE B 1 561 ? 22.375 -2.254 -13.523 1 91.19 561 ILE B CA 1
ATOM 8585 C C . ILE B 1 561 ? 22.109 -1.167 -14.562 1 91.19 561 ILE B C 1
ATOM 8587 O O . ILE B 1 561 ? 22.766 -0.123 -14.562 1 91.19 561 ILE B O 1
ATOM 8591 N N . LYS B 1 562 ? 21.141 -1.424 -15.406 1 90.12 562 LYS B N 1
ATOM 8592 C CA . LYS B 1 562 ? 20.766 -0.407 -16.375 1 90.12 562 LYS B CA 1
ATOM 8593 C C . LYS B 1 562 ? 20.125 0.8 -15.695 1 90.12 562 LYS B C 1
ATOM 8595 O O . LYS B 1 562 ? 20.344 1.939 -16.125 1 90.12 562 LYS B O 1
ATOM 8600 N N . GLN B 1 563 ? 19.328 0.523 -14.695 1 90.88 563 GLN B N 1
ATOM 8601 C CA . GLN B 1 563 ? 18.75 1.618 -13.93 1 90.88 563 GLN B CA 1
ATOM 8602 C C . GLN B 1 563 ? 19.828 2.49 -13.305 1 90.88 563 GLN B C 1
ATOM 8604 O O . GLN B 1 563 ? 19.641 3.695 -13.125 1 90.88 563 GLN B O 1
ATOM 8609 N N . LEU B 1 564 ? 20.969 1.85 -12.992 1 91.06 564 LEU B N 1
ATOM 8610 C CA . LEU B 1 564 ? 22.078 2.557 -12.367 1 91.06 564 LEU B CA 1
ATOM 8611 C C . LEU B 1 564 ? 22.922 3.289 -13.422 1 91.06 564 LEU B C 1
ATOM 8613 O O . LEU B 1 564 ? 23.859 3.996 -13.078 1 91.06 564 LEU B O 1
ATOM 8617 N N . GLY B 1 565 ? 22.578 3.102 -14.648 1 86.69 565 GLY B N 1
ATOM 8618 C CA . GLY B 1 565 ? 23.281 3.787 -15.727 1 86.69 565 GLY B CA 1
ATOM 8619 C C . GLY B 1 565 ? 24.469 3.012 -16.25 1 86.69 565 GLY B C 1
ATOM 8620 O O . GLY B 1 565 ? 25.266 3.537 -17.047 1 86.69 565 GLY B O 1
ATOM 8621 N N . PHE B 1 566 ? 24.578 1.799 -15.727 1 83.94 566 PHE B N 1
ATOM 8622 C CA . PHE B 1 566 ? 25.672 0.951 -16.188 1 83.94 566 PHE B CA 1
ATOM 8623 C C . PHE B 1 566 ? 25.188 -0.031 -17.25 1 83.94 566 PHE B C 1
ATOM 8625 O O . PHE B 1 566 ? 24.312 -0.863 -16.984 1 83.94 566 PHE B O 1
ATOM 8632 N N . ASP B 1 567 ? 25.578 0.247 -18.406 1 83.69 567 ASP B N 1
ATOM 8633 C CA . ASP B 1 567 ? 25.297 -0.671 -19.516 1 83.69 567 ASP B CA 1
ATOM 8634 C C . ASP B 1 567 ? 26.578 -1.096 -20.219 1 83.69 567 ASP B C 1
ATOM 8636 O O . ASP B 1 567 ? 27.094 -0.372 -21.078 1 83.69 567 ASP B O 1
ATOM 8640 N N . PRO B 1 568 ? 26.969 -2.246 -19.875 1 80.56 568 PRO B N 1
ATOM 8641 C CA . PRO B 1 568 ? 28.234 -2.703 -20.453 1 80.56 568 PRO B CA 1
ATOM 8642 C C . PRO B 1 568 ? 28.203 -2.748 -21.969 1 80.56 568 PRO B C 1
ATOM 8644 O O . PRO B 1 568 ? 29.25 -2.736 -22.609 1 80.56 568 PRO B O 1
ATOM 8647 N N . SER B 1 569 ? 26.984 -2.867 -22.531 1 79.12 569 SER B N 1
ATOM 8648 C CA . SER B 1 569 ? 26.891 -2.926 -23.984 1 79.12 569 SER B CA 1
ATOM 8649 C C . SER B 1 569 ? 27.188 -1.565 -24.609 1 79.12 569 SER B C 1
ATOM 8651 O O . SER B 1 569 ? 27.516 -1.479 -25.797 1 79.12 569 SER B O 1
ATOM 8653 N N . GLN B 1 570 ? 26.969 -0.476 -23.891 1 74.44 570 GLN B N 1
ATOM 8654 C CA . GLN B 1 570 ? 27.125 0.877 -24.422 1 74.44 570 GLN B CA 1
ATOM 8655 C C . GLN B 1 570 ? 28.469 1.478 -23.969 1 74.44 570 GLN B C 1
ATOM 8657 O O . GLN B 1 570 ? 28.875 2.518 -24.484 1 74.44 570 GLN B O 1
ATOM 8662 N N . GLU B 1 571 ? 29.141 0.993 -22.984 1 58.03 571 GLU B N 1
ATOM 8663 C CA . GLU B 1 571 ? 30.375 1.571 -22.453 1 58.03 571 GLU B CA 1
ATOM 8664 C C . GLU B 1 571 ? 31.547 1.342 -23.406 1 58.03 571 GLU B C 1
ATOM 8666 O O . GLU B 1 571 ? 31.703 0.243 -23.938 1 58.03 571 GLU B O 1
ATOM 8671 N N . ASP B 1 572 ? 32.062 2.406 -24.219 1 47.03 572 ASP B N 1
ATOM 8672 C CA . ASP B 1 572 ? 33.344 2.389 -24.859 1 47.03 572 ASP B CA 1
ATOM 8673 C C . ASP B 1 572 ? 34.438 2.938 -23.938 1 47.03 572 ASP B C 1
ATOM 8675 O O . ASP B 1 572 ? 34.188 3.844 -23.141 1 47.03 572 ASP B O 1
#

pLDDT: mean 96.2, std 4.06, range [47.03, 98.94]

Organism: Desulfomicrobium norvegicum (strain DSM 1741 / NCIMB 8310) (NCBI:txid52561)

InterPro domains:
  IPR001763 Rhodanese-like domain [PF00581] (503-558)
  IPR001763 Rhodanese-like domain [PS50206] (507-570)
  IPR001763 Rhodanese-like domain [SM00450] (469-567)
  IPR016156 FAD/NAD-linked reductase, dimerisation domain superfamily [SSF55424] (333-457)
  IPR023753 FAD/NAD(P)-binding domain [PF07992] (4-299)
  IPR036188 FAD/NAD(P)-binding domain superfamily [G3DSA:3.50.50.60] (4-331)
  IPR036188 FAD/NAD(P)-binding domain superfamily [G3DSA:3.50.50.60] (121-447)
  IPR036188 FAD/NAD(P)-binding domain superfamily [SSF51905] (1-345)
  IPR036873 Rhodanese-like domain superfamily [G3DSA:3.40.250.10] (466-562)
  IPR036873 Rhodanese-like domain superfamily [SSF52821] (457-566)
  IPR050260 FAD-dependent oxidoreductase [PTHR43429] (4-445)

Nearest PDB structures (foldseek):
  3iwa-assembly1_A-2  TM=9.389E-01  e=7.083E-56  Nitratidesulfovibrio vulgaris DP4
  4fx9-assembly1_A  TM=9.681E-01  e=5.592E-54  Pyrococcus horikoshii OT3
  6rvh-assembly2_D-2  TM=9.705E-01  e=3.668E-53  Thermus thermophilus
  3cgc-assembly1_B  TM=9.690E-01  e=1.104E-49  Bacillus anthracis str. Ames
  3kd9-assembly2_C  TM=9.685E-01  e=1.254E-47  Pyrococcus horikoshii

Foldseek 3Di:
DAAEEEEEAFAFLRVLLLLLLCVLRVRHAYEYEYLAQAYHFQLVCLLVCLLCVPPDLQVRQADPVGHGPGQVCCCVPRNYGYHYNKAFDAAAVVQQWTWIAHVVGDIDIGHGQFYEYERAWAADDDPAAPCQFPQEAASRDSVRSVVSSVCLVVVQWQEEEEEAQAFVRLSNQLSCCVRRVHQYEYEELAQFHRPFFADPLLRLLLQVVCVVSRYHYHYNKAWHYFDDDPRFTQWTDIPVDIGGGRHYHYHHDIAADCVNVVVNPWDADPRFAFEAFQLQHTVRNRYGYDAQRHWWAALLLRDTDGARDSVRSSVSSNSSSQVNSPHRDGHRTFQRWDWHDRPQKIKIKGFGYQVRCVVSPFQKDKFKFWDWLFAPPDDDTKIKIKIWMAGAPVQFTGMMIIMISPRVSVVVLRVVCRVCVSVRDGLVCQLPDDDDDDRVGGDPRHVSNVRSVVVVCVNVPLAAADELVNVVVCVVCVVVQQAAEEEQDDCVVQVLVCVVCVSRYHYHHLVCCLVCVVVDDLPGAYEYAYQTQVSSSVSSNSNVVVPRDDYHTYGGGPNSNVSSVDDPSPDD/DAAEEEEEAFAFQRVLLLLLLCVLRVRHAYEYEYLAQAYHFQLVCLLVCLLCVPPDLQVRQADPVGHGPGQVCCCVPRNYGYHYSKAFDAAAVVQQWTWIAHVVGDIDIGHGQFYEYERAWAADDDPAAPCQFPQEAASRDSVRSVVSSVCLVVVQWQEEEEEAQAFVSLSNQLSCCPRRVHQYEYEELAQFHRPFFADPLLRLLLQVVCVVSRYHYHYNKAWHYFDDDPRFTQWTDIPVDIGGGRHYHYHHDIAADCVNVVVNPWDADPRFAFEAFQLQHTVRNRYGYDAQRHWWAALLLRDTDGARDSVRSSVSSSSSSQVNSPHRDGHRTFQRWDWHDRPQKIKIKGFGYQVRCVVSPFQKDKFKFKDWLFAPPDDDTKIKIKIWMAGAPVQFTGMMIIMISPRVSVVVLRVVCRVCVSVRDGLVCQLPDDDDDDRVGGDPRHVSNVRSVVVVCVNVPLAAADELVNVVVCVVVVPVQQAAEEEQDDCVVQVLVCVVCVSRYHYHHLVCCLVCVVVDDLPGAYEYAYQTQPSSSVSSNSNVVVPRDDYHTYGGGPNSNVSSVDDPSPDD